Protein 5MZH (pdb70)

Structure (mmCIF, N/CA/C/O backbone):
data_5MZH
#
_entry.id   5MZH
#
_cell.length_a   62.767
_cell.length_b   62.767
_cell.length_c   460.472
_cell.angle_alpha   90.00
_cell.angle_beta   90.00
_cell.angle_gamma   120.00
#
_symmetry.space_group_name_H-M   'P 61'
#
loop_
_entity.id
_entity.type
_entity.pdbx_description
1 polymer 'Dynein assembly factor with WDR repeat domains 1'
2 non-polymer 'SULFATE ION'
3 water water
#
loop_
_atom_site.group_PDB
_atom_site.id
_atom_site.type_symbol
_atom_site.label_atom_id
_atom_site.label_alt_id
_atom_site.label_comp_id
_atom_site.label_asym_id
_atom_site.label_entity_id
_atom_site.label_seq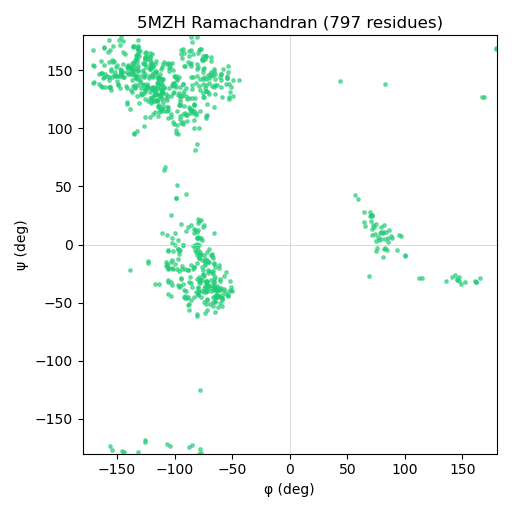_id
_atom_site.pdbx_PDB_ins_code
_atom_site.Cartn_x
_atom_site.Cartn_y
_atom_site.Cartn_z
_atom_site.occupancy
_atom_site.B_iso_or_equiv
_atom_site.auth_seq_id
_atom_site.auth_comp_id
_atom_site.auth_asym_id
_atom_site.auth_atom_id
_atom_site.pdbx_PDB_model_num
ATOM 1 N N . LYS A 1 4 ? -29.474 42.090 18.385 1.00 52.75 4 LYS A N 1
ATOM 2 C CA . LYS A 1 4 ? -30.653 42.338 17.551 1.00 62.99 4 LYS A CA 1
ATOM 3 C C . LYS A 1 4 ? -31.337 41.041 17.132 1.00 56.21 4 LYS A C 1
ATOM 4 O O . LYS A 1 4 ? -30.775 40.267 16.374 1.00 56.86 4 LYS A O 1
ATOM 6 N N . LEU A 1 5 ? -32.564 40.835 17.610 1.00 45.79 5 LEU A N 1
ATOM 7 C CA . LEU A 1 5 ? -33.293 39.602 17.342 1.00 40.59 5 LEU A CA 1
ATOM 8 C C . LEU A 1 5 ? -33.736 39.517 15.888 1.00 44.27 5 LEU A C 1
ATOM 9 O O . LEU A 1 5 ? -34.366 40.442 15.366 1.00 52.57 5 LEU A O 1
ATOM 14 N N . ARG A 1 6 ? -33.476 38.369 15.257 1.00 42.42 6 ARG A N 1
ATOM 15 C CA . ARG A 1 6 ? -33.815 38.152 13.855 1.00 51.70 6 ARG A CA 1
ATOM 16 C C . ARG A 1 6 ? -34.895 37.096 13.618 1.00 49.18 6 ARG A C 1
ATOM 17 O O . ARG A 1 6 ? -35.693 37.252 12.689 1.00 54.61 6 ARG A O 1
ATOM 19 N N . LYS A 1 7 ? -34.960 36.036 14.423 1.00 43.22 7 LYS A N 1
ATOM 20 C CA . LYS A 1 7 ? -35.920 34.971 14.171 1.00 43.07 7 LYS A CA 1
ATOM 21 C C . LYS A 1 7 ? -36.318 34.308 15.480 1.00 37.99 7 LYS A C 1
ATOM 22 O O . LYS A 1 7 ? -35.554 34.291 16.447 1.00 38.91 7 LYS A O 1
ATOM 28 N N . PHE A 1 8 ? -37.529 33.763 15.492 1.00 37.07 8 PHE A N 1
ATOM 29 C CA . PHE A 1 8 ? -38.010 32.850 16.522 1.00 34.43 8 PHE A CA 1
ATOM 30 C C . PHE A 1 8 ? -38.117 31.462 15.904 1.00 38.69 8 PHE A C 1
ATOM 31 O O . PHE A 1 8 ? -38.609 31.319 14.780 1.00 34.41 8 PHE A O 1
ATOM 39 N N . LEU A 1 9 ? -37.637 30.445 16.605 1.00 38.19 9 LEU A N 1
ATOM 40 C CA . LEU A 1 9 ? -37.871 29.081 16.160 1.00 36.29 9 LEU A CA 1
ATOM 41 C C . LEU A 1 9 ? -38.462 28.285 17.306 1.00 39.17 9 LEU A C 1
ATOM 42 O O . LEU A 1 9 ? -38.024 28.407 18.454 1.00 34.12 9 LEU A O 1
ATOM 47 N N . LEU A 1 10 ? -39.459 27.472 16.973 1.00 37.39 10 LEU A N 1
ATOM 48 C CA . LEU A 1 10 ? -40.166 26.659 17.949 1.00 34.11 10 LEU A CA 1
ATOM 49 C C . LEU A 1 10 ? -39.407 25.361 18.187 1.00 36.65 10 LEU A C 1
ATOM 50 O O . LEU A 1 10 ? -38.891 24.751 17.246 1.00 40.42 10 LEU A O 1
ATOM 55 N N . ARG A 1 11 ? -39.298 24.960 19.454 1.00 39.86 11 ARG A N 1
ATOM 56 C CA . ARG A 1 11 ? -38.733 23.666 19.827 1.00 31.19 11 ARG A CA 1
ATOM 57 C C . ARG A 1 11 ? -39.794 22.883 20.575 1.00 21.67 11 ARG A C 1
ATOM 58 O O . ARG A 1 11 ? -40.343 23.377 21.559 1.00 25.62 11 ARG A O 1
ATOM 66 N N . TYR A 1 12 ? -40.068 21.664 20.128 1.00 26.85 12 TYR A N 1
ATOM 67 C CA . TYR A 1 12 ? -41.194 20.932 20.693 1.00 27.13 12 TYR A CA 1
ATOM 68 C C . TYR A 1 12 ? -40.804 20.011 21.832 1.00 28.38 12 TYR A C 1
ATOM 69 O O . TYR A 1 12 ? -41.632 19.751 22.716 1.00 28.37 12 TYR A O 1
ATOM 78 N N . TYR A 1 13 ? -39.577 19.505 21.832 1.00 30.40 13 TYR A N 1
ATOM 79 C CA . TYR A 1 13 ? -39.201 18.426 22.738 1.00 27.99 13 TYR A CA 1
ATOM 80 C C . TYR A 1 13 ? -37.846 18.670 23.389 1.00 26.16 13 TYR A C 1
ATOM 81 O O . TYR A 1 13 ? -36.821 18.370 22.795 1.00 30.01 13 TYR A O 1
ATOM 90 N N . PRO A 1 14 ? -37.826 19.237 24.605 1.00 29.92 14 PRO A N 1
ATOM 91 C CA . PRO A 1 14 ? -38.948 19.735 25.407 1.00 29.19 14 PRO A CA 1
ATOM 92 C C . PRO A 1 14 ? -39.394 21.109 24.902 1.00 29.31 14 PRO A C 1
ATOM 93 O O . PRO A 1 14 ? -38.628 21.728 24.146 1.00 29.00 14 PRO A O 1
ATOM 97 N N . PRO A 1 15 ? -40.563 21.596 25.336 1.00 28.77 15 PRO A N 1
ATOM 98 C CA . PRO A 1 15 ? -41.038 22.893 24.841 1.00 26.32 15 PRO A CA 1
ATOM 99 C C . PRO A 1 15 ? -40.003 23.985 25.064 1.00 22.58 15 PRO A C 1
ATOM 100 O O . PRO A 1 15 ? -39.258 23.983 26.047 1.00 23.92 15 PRO A O 1
ATOM 104 N N . GLY A 1 16 ? -39.949 24.909 24.120 1.00 28.41 16 GLY A N 1
ATOM 105 C CA . GLY A 1 16 ? -39.008 26.011 24.201 1.00 25.92 16 GLY A CA 1
ATOM 106 C C . GLY A 1 16 ? -39.166 26.889 22.982 1.00 27.73 16 GLY A C 1
ATOM 107 O O . GLY A 1 16 ? -39.856 26.535 22.021 1.00 25.50 16 GLY A O 1
ATOM 108 N N . ILE A 1 17 ? -38.535 28.061 23.046 1.00 31.98 17 ILE A N 1
ATOM 109 C CA . ILE A 1 17 ? -38.482 28.994 21.925 1.00 33.69 17 ILE A CA 1
ATOM 110 C C . ILE A 1 17 ? -37.044 29.465 21.758 1.00 36.34 17 ILE A C 1
ATOM 111 O O . ILE A 1 17 ? -36.420 29.924 22.722 1.00 34.61 17 ILE A O 1
ATOM 116 N N . ILE A 1 18 ? -36.525 29.346 20.542 1.00 34.89 18 ILE A N 1
ATOM 117 C CA . ILE A 1 18 ? -35.136 29.652 20.237 1.00 34.89 18 ILE A CA 1
ATOM 118 C C . ILE A 1 18 ? -35.043 31.048 19.638 1.00 33.35 18 ILE A C 1
ATOM 119 O O . ILE A 1 18 ? -35.842 31.425 18.774 1.00 28.47 18 ILE A O 1
ATOM 124 N N . LEU A 1 19 ? -34.060 31.815 20.097 1.00 40.50 19 LEU A N 1
ATOM 125 C CA . LEU A 1 19 ? -33.887 33.212 19.724 1.00 43.10 19 LEU A CA 1
ATOM 126 C C . LEU A 1 19 ? -32.717 33.317 18.760 1.00 41.86 19 LEU A C 1
ATOM 127 O O . LEU A 1 19 ? -31.563 33.205 19.177 1.00 46.65 19 LEU A O 1
ATOM 132 N N . GLN A 1 20 ? -33.006 33.599 17.499 1.00 43.68 20 GLN A N 1
ATOM 133 C CA . GLN A 1 20 ? -31.990 33.873 16.494 1.00 46.43 20 GLN A CA 1
ATOM 134 C C . GLN A 1 20 ? -31.799 35.378 16.388 1.00 47.26 20 GLN A C 1
ATOM 135 O O . GLN A 1 20 ? -32.779 36.125 16.384 1.00 52.49 20 GLN A O 1
ATOM 141 N N . TYR A 1 21 ? -30.540 35.819 16.342 1.00 60.04 21 TYR A N 1
ATOM 142 C CA . TYR A 1 21 ? -30.146 37.224 16.494 1.00 66.63 21 TYR A CA 1
ATOM 143 C C . TYR A 1 21 ? -29.174 37.632 15.374 1.00 74.49 21 TYR A C 1
ATOM 144 O O . TYR A 1 21 ? -28.868 36.857 14.463 1.00 75.78 21 TYR A O 1
ATOM 153 N N . GLU A 1 22 ? -28.727 38.889 15.432 1.00 81.08 22 GLU A N 1
ATOM 154 C CA . GLU A 1 22 ? -27.513 39.343 14.759 1.00 76.28 22 GLU A CA 1
ATOM 155 C C . GLU A 1 22 ? -26.654 40.079 15.786 1.00 75.46 22 GLU A C 1
ATOM 156 O O . GLU A 1 22 ? -27.156 40.949 16.506 1.00 81.17 22 GLU A O 1
ATOM 158 N N . ARG A 1 23 ? -25.380 39.698 15.890 1.00 77.40 23 ARG A N 1
ATOM 159 C CA . ARG A 1 23 ? -24.417 40.429 16.735 1.00 75.78 23 ARG A CA 1
ATOM 160 C C . ARG A 1 23 ? -23.050 40.568 16.061 1.00 65.96 23 ARG A C 1
ATOM 161 O O . ARG A 1 23 ? -22.934 40.499 14.834 1.00 66.52 23 ARG A O 1
ATOM 163 N N . VAL A 1 26 ? -22.905 36.610 12.445 1.00 76.09 26 VAL A N 1
ATOM 164 C CA . VAL A 1 26 ? -22.690 35.591 13.464 1.00 73.20 26 VAL A CA 1
ATOM 165 C C . VAL A 1 26 ? -24.029 35.183 14.097 1.00 80.04 26 VAL A C 1
ATOM 166 O O . VAL A 1 26 ? -24.901 36.025 14.329 1.00 65.76 26 VAL A O 1
ATOM 170 N N . MET A 1 27 ? -24.223 33.879 14.323 1.00 89.87 27 MET A N 1
ATOM 171 C CA . MET A 1 27 ? -25.479 33.347 14.866 1.00 78.86 27 MET A CA 1
ATOM 172 C C . MET A 1 27 ? -25.238 32.356 16.013 1.00 83.24 27 MET A C 1
ATOM 173 O O . MET A 1 27 ? -24.999 31.172 15.750 1.00 97.34 27 MET A O 1
ATOM 178 N N . LYS A 1 28 ? -25.336 32.801 17.275 1.00 77.29 28 LYS A N 1
ATOM 179 C CA . LYS A 1 28 ? -25.714 31.883 18.354 1.00 80.38 28 LYS A CA 1
ATOM 180 C C . LYS A 1 28 ? -27.227 31.680 18.318 1.00 71.86 28 LYS A C 1
ATOM 181 O O . LYS A 1 28 ? -27.955 32.302 17.533 1.00 60.07 28 LYS A O 1
ATOM 187 N N . GLN A 1 29 ? -27.710 30.863 19.253 1.00 61.01 29 GLN A N 1
ATOM 188 C CA . GLN A 1 29 ? -29.132 30.737 19.531 1.00 49.08 29 GLN A CA 1
ATOM 189 C C . GLN A 1 29 ? -29.297 30.709 21.039 1.00 44.08 29 GLN A C 1
ATOM 190 O O . GLN A 1 29 ? -28.588 29.966 21.717 1.00 50.78 29 GLN A O 1
ATOM 196 N N . LYS A 1 30 ? -30.207 31.522 21.569 1.00 44.36 30 LYS A N 1
ATOM 197 C CA . LYS A 1 30 ? -30.428 31.578 23.010 1.00 38.22 30 LYS A CA 1
ATOM 198 C C . LYS A 1 30 ? -31.786 30.971 23.327 1.00 39.21 30 LYS A C 1
ATOM 199 O O . LYS A 1 30 ? -32.791 31.422 22.764 1.00 37.67 30 LYS A O 1
ATOM 205 N N . PRO A 1 31 ? -31.873 29.939 24.171 1.00 40.88 31 PRO A N 1
ATOM 206 C CA . PRO A 1 31 ? -33.149 29.233 24.355 1.00 39.75 31 PRO A CA 1
ATOM 207 C C . PRO A 1 31 ? -34.016 29.742 25.501 1.00 40.24 31 PRO A C 1
ATOM 208 O O . PRO A 1 31 ? -33.549 30.053 26.599 1.00 39.93 31 PRO A O 1
ATOM 212 N N . ILE A 1 32 ? -35.314 29.826 25.222 1.00 36.25 32 ILE A N 1
ATOM 213 C CA . ILE A 1 32 ? -36.335 30.067 26.234 1.00 37.43 32 ILE A CA 1
ATOM 214 C C . ILE A 1 32 ? -36.963 28.707 26.535 1.00 33.50 32 ILE A C 1
ATOM 215 O O . ILE A 1 32 ? -37.766 28.202 25.747 1.00 33.68 32 ILE A O 1
ATOM 220 N N . ASP A 1 33 ? -36.604 28.109 27.670 1.00 29.83 33 ASP A N 1
ATOM 221 C CA . ASP A 1 33 ? -37.026 26.755 28.020 1.00 31.77 33 ASP A CA 1
ATOM 222 C C . ASP A 1 33 ? -38.373 26.821 28.729 1.00 38.35 33 ASP A C 1
ATOM 223 O O . ASP A 1 33 ? -38.482 27.425 29.803 1.00 42.33 33 ASP A O 1
ATOM 228 N N . LEU A 1 34 ? -39.392 26.197 28.143 1.00 34.39 34 LEU A N 1
ATOM 229 C CA . LEU A 1 34 ? -40.730 26.150 28.733 1.00 26.92 34 LEU A CA 1
ATOM 230 C C . LEU A 1 34 ? -40.999 24.735 29.231 1.00 25.03 34 LEU A C 1
ATOM 231 O O . LEU A 1 34 ? -41.879 24.042 28.731 1.00 34.61 34 LEU A O 1
ATOM 236 N N . LEU A 1 35 ? -40.240 24.320 30.255 1.00 29.18 35 LEU A N 1
ATOM 237 C CA . LEU A 1 35 ? -40.245 22.921 30.692 1.00 35.45 35 LEU A CA 1
ATOM 238 C C . LEU A 1 35 ? -41.525 22.547 31.433 1.00 37.52 35 LEU A C 1
ATOM 239 O O . LEU A 1 35 ? -41.974 21.393 31.360 1.00 36.20 35 LEU A O 1
ATOM 244 N N . ASP A 1 36 ? -42.074 23.473 32.212 1.00 34.41 36 ASP A N 1
ATOM 245 C CA . ASP A 1 36 ? -43.337 23.287 32.936 1.00 40.55 36 ASP A CA 1
ATOM 246 C C . ASP A 1 36 ? -44.532 23.902 32.208 1.00 37.29 36 ASP A C 1
ATOM 247 O O . ASP A 1 36 ? -45.309 24.667 32.779 1.00 44.54 36 ASP A O 1
ATOM 252 N N . LEU A 1 37 ? -44.702 23.590 30.938 1.00 33.91 37 LEU A N 1
ATOM 253 C CA . LEU A 1 37 ? -45.814 24.107 30.155 1.00 35.53 37 LEU A CA 1
ATOM 254 C C . LEU A 1 37 ? -46.892 23.030 30.126 1.00 35.61 37 LEU A C 1
ATOM 255 O O . LEU A 1 37 ? -46.661 21.933 29.614 1.00 43.50 37 LEU A O 1
ATOM 260 N N . THR A 1 38 ? -48.035 23.324 30.728 1.00 35.14 38 THR A N 1
ATOM 261 C CA . THR A 1 38 ? -49.241 22.515 30.662 1.00 40.21 38 THR A CA 1
ATOM 262 C C . THR A 1 38 ? -50.265 23.210 29.768 1.00 40.28 38 THR A C 1
ATOM 263 O O . THR A 1 38 ? -50.209 24.431 29.591 1.00 46.67 38 THR A O 1
ATOM 267 N N . PRO A 1 39 ? -51.211 22.469 29.173 1.00 39.80 39 PRO A N 1
ATOM 268 C CA . PRO A 1 39 ? -52.222 23.129 28.324 1.00 33.77 39 PRO A CA 1
ATOM 269 C C . PRO A 1 39 ? -53.028 24.216 29.023 1.00 38.63 39 PRO A C 1
ATOM 270 O O . PRO A 1 39 ? -53.484 25.155 28.356 1.00 40.73 39 PRO A O 1
ATOM 274 N N . ASP A 1 40 ? -53.202 24.150 30.342 1.00 38.12 40 ASP A N 1
ATOM 275 C CA . ASP A 1 40 ? -53.981 25.159 31.048 1.00 39.87 40 ASP A CA 1
ATOM 276 C C . ASP A 1 40 ? -53.156 26.384 31.445 1.00 37.88 40 ASP A C 1
ATOM 277 O O . ASP A 1 40 ? -53.599 27.175 32.284 1.00 39.61 40 ASP A O 1
ATOM 282 N N . VAL A 1 41 ? -51.985 26.572 30.841 1.00 39.86 41 VAL A N 1
ATOM 283 C CA . VAL A 1 41 ? -51.147 27.713 31.186 1.00 37.62 41 VAL A CA 1
ATOM 284 C C . VAL A 1 41 ? -51.898 29.004 30.909 1.00 41.78 41 VAL A C 1
ATOM 285 O O . VAL A 1 41 ? -52.541 29.159 29.861 1.00 44.78 41 VAL A O 1
ATOM 289 N N . ASP A 1 42 ? -51.819 29.939 31.860 1.00 43.94 42 ASP A N 1
ATOM 290 C CA . ASP A 1 42 ? -52.275 31.307 31.646 1.00 42.68 42 ASP A CA 1
ATOM 291 C C . ASP A 1 42 ? -51.282 32.013 30.725 1.00 41.57 42 ASP A C 1
ATOM 292 O O . ASP A 1 42 ? -50.149 32.317 31.122 1.00 35.62 42 ASP A O 1
ATOM 297 N N . VAL A 1 43 ? -51.707 32.268 29.485 1.00 32.42 43 VAL A N 1
ATOM 298 C CA . VAL A 1 43 ? -50.738 32.624 28.458 1.00 35.31 43 VAL A CA 1
ATOM 299 C C . VAL A 1 43 ? -50.193 34.030 28.654 1.00 37.11 43 VAL A C 1
ATOM 300 O O . VAL A 1 43 ? -49.024 34.294 28.355 1.00 37.90 43 VAL A O 1
ATOM 304 N N . GLU A 1 44 ? -50.995 34.949 29.186 1.00 38.80 44 GLU A N 1
ATOM 305 C CA . GLU A 1 44 ? -50.549 36.337 29.214 1.00 37.30 44 GLU A CA 1
ATOM 306 C C . GLU A 1 44 ? -49.476 36.552 30.274 1.00 38.27 44 GLU A C 1
ATOM 307 O O . GLU A 1 44 ? -48.527 37.316 30.051 1.00 45.17 44 GLU A O 1
ATOM 313 N N . VAL A 1 45 ? -49.597 35.876 31.422 1.00 39.71 45 VAL A N 1
ATOM 314 C CA . VAL A 1 45 ? -48.553 35.935 32.445 1.00 40.29 45 VAL A CA 1
ATOM 315 C C . VAL A 1 45 ? -47.249 35.360 31.909 1.00 38.47 45 VAL A C 1
ATOM 316 O O . VAL A 1 45 ? -46.167 35.920 32.123 1.00 42.61 45 VAL A O 1
ATOM 320 N N . LEU A 1 46 ? -47.331 34.222 31.220 1.00 41.23 46 LEU A N 1
ATOM 321 C CA . LEU A 1 46 ? -46.139 33.616 30.639 1.00 38.55 46 LEU A CA 1
ATOM 322 C C . LEU A 1 46 ? -45.517 34.522 29.581 1.00 36.33 46 LEU A C 1
ATOM 323 O O . LEU A 1 46 ? -44.295 34.700 29.550 1.00 34.99 46 LEU A O 1
ATOM 328 N N . LEU A 1 47 ? -46.341 35.092 28.694 1.00 39.01 47 LEU A N 1
ATOM 329 C CA . LEU A 1 47 ? -45.828 36.016 27.682 1.00 37.41 47 LEU A CA 1
ATOM 330 C C . LEU A 1 47 ? -45.177 37.229 28.322 1.00 35.63 47 LEU A C 1
ATOM 331 O O . LEU A 1 47 ? -44.171 37.747 27.821 1.00 35.23 47 LEU A O 1
ATOM 336 N N . SER A 1 48 ? -45.781 37.729 29.399 1.00 36.66 48 SER A N 1
ATOM 337 C CA . SER A 1 48 ? -45.285 38.943 30.030 1.00 40.82 48 SER A CA 1
ATOM 338 C C . SER A 1 48 ? -43.922 38.702 30.682 1.00 37.55 48 SER A C 1
ATOM 339 O O . SER A 1 48 ? -43.017 39.545 30.584 1.00 33.59 48 SER A O 1
ATOM 342 N N . GLN A 1 49 ? -43.739 37.535 31.316 1.00 32.86 49 GLN A N 1
ATOM 343 C CA . GLN A 1 49 ? -42.456 37.258 31.951 1.00 36.15 49 GLN A CA 1
ATOM 344 C C . GLN A 1 49 ? -41.386 36.912 30.923 1.00 38.10 49 GLN A C 1
ATOM 345 O O . GLN A 1 49 ? -40.202 37.144 31.173 1.00 42.50 49 GLN A O 1
ATOM 351 N N . ILE A 1 50 ? -41.772 36.398 29.752 1.00 40.41 50 ILE A N 1
ATOM 352 C CA . ILE A 1 50 ? -40.793 36.175 28.685 1.00 38.67 50 ILE A CA 1
ATOM 353 C C . ILE A 1 50 ? -40.241 37.506 28.174 1.00 37.22 50 ILE A C 1
ATOM 354 O O . ILE A 1 50 ? -39.025 37.679 28.042 1.00 43.21 50 ILE A O 1
ATOM 359 N N . ILE A 1 51 ? -41.121 38.457 27.852 1.00 38.19 51 ILE A N 1
ATOM 360 C CA . ILE A 1 51 ? -40.656 39.746 27.344 1.00 37.16 51 ILE A CA 1
ATOM 361 C C . ILE A 1 51 ? -39.876 40.490 28.416 1.00 38.99 51 ILE A C 1
ATOM 362 O O . ILE A 1 51 ? -38.943 41.242 28.107 1.00 40.59 51 ILE A O 1
ATOM 367 N N . ARG A 1 52 ? -40.240 40.299 29.688 1.00 40.91 52 ARG A N 1
ATOM 368 C CA . ARG A 1 52 ? -39.529 40.971 30.772 1.00 43.79 52 ARG A CA 1
ATOM 369 C C . ARG A 1 52 ? -38.142 40.368 30.974 1.00 44.73 52 ARG A C 1
ATOM 370 O O . ARG A 1 52 ? -37.142 41.092 31.048 1.00 42.64 52 ARG A O 1
ATOM 378 N N . GLN A 1 53 ? -38.060 39.036 31.034 1.00 47.31 53 GLN A N 1
ATOM 379 C CA . GLN A 1 53 ? -36.787 38.374 31.303 1.00 48.56 53 GLN A CA 1
ATOM 380 C C . GLN A 1 53 ? -35.785 38.596 30.180 1.00 46.31 53 GLN A C 1
ATOM 381 O O . GLN A 1 53 ? -34.576 38.642 30.427 1.00 50.55 53 GLN A O 1
ATOM 387 N N . GLU A 1 54 ? -36.254 38.761 28.955 1.00 48.29 54 GLU A N 1
ATOM 388 C CA . GLU A 1 54 ? -35.366 38.797 27.799 1.00 50.12 54 GLU A CA 1
ATOM 389 C C . GLU A 1 54 ? -35.221 40.203 27.235 1.00 50.64 54 GLU A C 1
ATOM 390 O O . GLU A 1 54 ? -36.208 40.783 26.746 1.00 49.39 54 GLU A O 1
ATOM 396 N N . PRO A 1 55 ? -34.026 40.794 27.293 1.00 44.94 55 PRO A N 1
ATOM 397 C CA . PRO A 1 55 ? -33.866 42.153 26.776 1.00 43.95 55 PRO A CA 1
ATOM 398 C C . PRO A 1 55 ? -33.879 42.205 25.264 1.00 47.14 55 PRO A C 1
ATOM 399 O O . PRO A 1 55 ? -34.095 43.285 24.705 1.00 52.50 55 PRO A O 1
ATOM 403 N N . LEU A 1 56 ? -33.662 41.077 24.581 1.00 44.28 56 LEU A N 1
ATOM 404 C CA . LEU A 1 56 ? -33.735 41.050 23.125 1.00 38.77 56 LEU A CA 1
ATOM 405 C C . LEU A 1 56 ? -35.157 40.954 22.592 1.00 36.40 56 LEU A C 1
ATOM 406 O O . LEU A 1 56 ? -35.345 41.108 21.384 1.00 35.68 56 LEU A O 1
ATOM 411 N N . ILE A 1 57 ? -36.149 40.727 23.454 1.00 41.01 57 ILE A N 1
ATOM 412 C CA . ILE A 1 57 ? -37.550 40.575 23.065 1.00 39.48 57 ILE A CA 1
ATOM 413 C C . ILE A 1 57 ? -38.311 41.807 23.545 1.00 41.57 57 ILE A C 1
ATOM 414 O O . ILE A 1 57 ? -38.450 42.032 24.754 1.00 41.34 57 ILE A O 1
ATOM 419 N N . SER A 1 58 ? -38.814 42.593 22.593 1.00 36.33 58 SER A N 1
ATOM 420 C CA . SER A 1 58 ? -39.549 43.820 22.855 1.00 41.26 58 SER A CA 1
ATOM 421 C C . SER A 1 58 ? -41.053 43.560 22.887 1.00 41.36 58 SER A C 1
ATOM 422 O O . SER A 1 58 ? -41.539 42.509 22.457 1.00 39.55 58 SER A O 1
ATOM 425 N N . GLU A 1 59 ? -41.801 44.559 23.372 1.00 36.27 59 GLU A N 1
ATOM 426 C CA . GLU A 1 59 ? -43.238 44.372 23.565 1.00 33.65 59 GLU A CA 1
ATOM 427 C C . GLU A 1 59 ? -43.950 44.043 22.269 1.00 34.00 59 GLU A C 1
ATOM 428 O O . GLU A 1 59 ? -44.920 43.275 22.280 1.00 36.75 59 GLU A O 1
ATOM 434 N N . ASN A 1 60 ? -43.462 44.560 21.138 1.00 33.49 60 ASN A N 1
ATOM 435 C CA . ASN A 1 60 ? -44.194 44.391 19.889 1.00 32.62 60 ASN A CA 1
ATOM 436 C C . ASN A 1 60 ? -44.181 42.953 19.370 1.00 33.48 60 ASN A C 1
ATOM 437 O O . ASN A 1 60 ? -44.996 42.615 18.503 1.00 28.95 60 ASN A O 1
ATOM 442 N N . ARG A 1 61 ? -43.302 42.101 19.891 1.00 38.10 61 ARG A N 1
ATOM 443 C CA . ARG A 1 61 ? -43.217 40.695 19.515 1.00 34.77 61 ARG A CA 1
ATOM 444 C C . ARG A 1 61 ? -44.227 39.816 20.236 1.00 28.34 61 ARG A C 1
ATOM 445 O O . ARG A 1 61 ? -44.211 38.600 20.019 1.00 28.58 61 ARG A O 1
ATOM 453 N N . ARG A 1 62 ? -45.050 40.385 21.120 1.00 27.46 62 ARG A N 1
ATOM 454 C CA . ARG A 1 62 ? -46.007 39.580 21.878 1.00 28.30 62 ARG A CA 1
ATOM 455 C C . ARG A 1 62 ? -47.011 38.822 21.016 1.00 31.99 62 ARG A C 1
ATOM 456 O O . ARG A 1 62 ? -47.374 37.695 21.401 1.00 32.81 62 ARG A O 1
ATOM 464 N N . PRO A 1 63 ? -47.529 39.360 19.894 1.00 33.14 63 PRO A N 1
ATOM 465 C CA . PRO A 1 63 ? -48.427 38.539 19.059 1.00 27.15 63 PRO A CA 1
ATOM 466 C C . PRO A 1 63 ? -47.759 37.310 18.470 1.00 26.65 63 PRO A C 1
ATOM 467 O O . PRO A 1 63 ? -48.401 36.262 18.356 1.00 25.69 63 PRO A O 1
ATOM 471 N N . ALA A 1 64 ? -46.494 37.429 18.054 1.00 27.35 64 ALA A N 1
ATOM 472 C CA . ALA A 1 64 ? -45.742 36.279 17.564 1.00 23.84 64 ALA A CA 1
ATOM 473 C C . ALA A 1 64 ? -45.518 35.268 18.675 1.00 27.96 64 ALA A C 1
ATOM 474 O O . ALA A 1 64 ? -45.774 34.072 18.508 1.00 30.48 64 ALA A O 1
ATOM 476 N N . LEU A 1 65 ? -45.038 35.740 19.824 1.00 28.47 65 LEU A N 1
ATOM 477 C CA . LEU A 1 65 ? -44.844 34.869 20.979 1.00 29.53 65 LEU A CA 1
ATOM 478 C C . LEU A 1 65 ? -46.118 34.103 21.312 1.00 29.05 65 LEU A C 1
ATOM 479 O O . LEU A 1 65 ? -46.069 32.929 21.692 1.00 33.14 65 LEU A O 1
ATOM 484 N N . ARG A 1 66 ? -47.267 34.769 21.218 1.00 29.50 66 ARG A N 1
ATOM 485 C CA . ARG A 1 66 ? -48.529 34.121 21.547 1.00 24.01 66 ARG A CA 1
ATOM 486 C C . ARG A 1 66 ? -48.826 32.938 20.628 1.00 30.58 66 ARG A C 1
ATOM 487 O O . ARG A 1 66 ? -49.206 31.865 21.108 1.00 30.94 66 ARG A O 1
ATOM 495 N N . GLN A 1 67 ? -48.630 33.091 19.307 1.00 29.94 67 GLN A N 1
ATOM 496 C CA . GLN A 1 67 ? -48.964 31.987 18.400 1.00 36.48 67 GLN A CA 1
ATOM 497 C C . GLN A 1 67 ? -48.000 30.814 18.540 1.00 31.92 67 GLN A C 1
ATOM 498 O O . GLN A 1 67 ? -48.406 29.655 18.407 1.00 36.57 67 GLN A O 1
ATOM 504 N N . LEU A 1 68 ? -46.726 31.098 18.794 1.00 24.03 68 LEU A N 1
ATOM 505 C CA . LEU A 1 68 ? -45.758 30.048 19.077 1.00 29.80 68 LEU A CA 1
ATOM 506 C C . LEU A 1 68 ? -46.176 29.220 20.292 1.00 31.83 68 LEU A C 1
ATOM 507 O O . LEU A 1 68 ? -46.142 27.983 20.262 1.00 28.86 68 LEU A O 1
ATOM 512 N N . ILE A 1 69 ? -46.563 29.889 21.376 1.00 29.27 69 ILE A N 1
ATOM 513 C CA . ILE A 1 69 ? -46.970 29.165 22.578 1.00 30.16 69 ILE A CA 1
ATOM 514 C C . ILE A 1 69 ? -48.249 28.378 22.320 1.00 31.69 69 ILE A C 1
ATOM 515 O O . ILE A 1 69 ? -48.413 27.255 22.815 1.00 30.37 69 ILE A O 1
ATOM 520 N N . HIS A 1 70 ? -49.159 28.927 21.510 1.00 32.51 70 HIS A N 1
ATOM 521 C CA . HIS A 1 70 ? -50.355 28.171 21.153 1.00 29.55 70 HIS A CA 1
ATOM 522 C C . HIS A 1 70 ? -50.011 26.928 20.331 1.00 30.33 70 HIS A C 1
ATOM 523 O O . HIS A 1 70 ? -50.626 25.874 20.521 1.00 30.25 70 HIS A O 1
ATOM 530 N N . ARG A 1 71 ? -49.005 27.005 19.444 1.00 29.91 71 ARG A N 1
ATOM 531 C CA . ARG A 1 71 ? -48.593 25.787 18.735 1.00 31.79 71 ARG A CA 1
ATOM 532 C C . ARG A 1 71 ? -48.008 24.750 19.691 1.00 29.68 71 ARG A C 1
ATOM 533 O O . ARG A 1 71 ? -48.230 23.549 19.511 1.00 32.76 71 ARG A O 1
ATOM 541 N N . LEU A 1 72 ? -47.260 25.191 20.710 1.00 25.47 72 LEU A N 1
ATOM 542 C CA . LEU A 1 72 ? -46.761 24.271 21.729 1.00 23.57 72 LEU A CA 1
ATOM 543 C C . LEU A 1 72 ? -47.890 23.633 22.519 1.00 28.61 72 LEU A C 1
ATOM 544 O O . LEU A 1 72 ? -47.831 22.439 22.824 1.00 36.78 72 LEU A O 1
ATOM 549 N N . ILE A 1 73 ? -48.890 24.425 22.915 1.00 30.63 73 ILE A N 1
ATOM 550 C CA . ILE A 1 73 ? -50.051 23.895 23.632 1.00 33.83 73 ILE A CA 1
ATOM 551 C C . ILE A 1 73 ? -50.876 22.981 22.735 1.00 35.24 73 ILE A C 1
ATOM 552 O O . ILE A 1 73 ? -51.327 21.912 23.164 1.00 42.74 73 ILE A O 1
ATOM 557 N N . ASP A 1 74 ? -51.125 23.402 21.490 1.00 37.85 74 ASP A N 1
ATOM 558 C CA . ASP A 1 74 ? -51.853 22.567 20.536 1.00 35.79 74 ASP A CA 1
ATOM 559 C C . ASP A 1 74 ? -51.129 21.264 20.235 1.00 33.79 74 ASP A C 1
ATOM 560 O O . ASP A 1 74 ? -51.743 20.336 19.708 1.00 34.23 74 ASP A O 1
ATOM 565 N N . LYS A 1 75 ? -49.839 21.184 20.533 1.00 34.03 75 LYS A N 1
ATOM 566 C CA . LYS A 1 75 ? -49.048 19.997 20.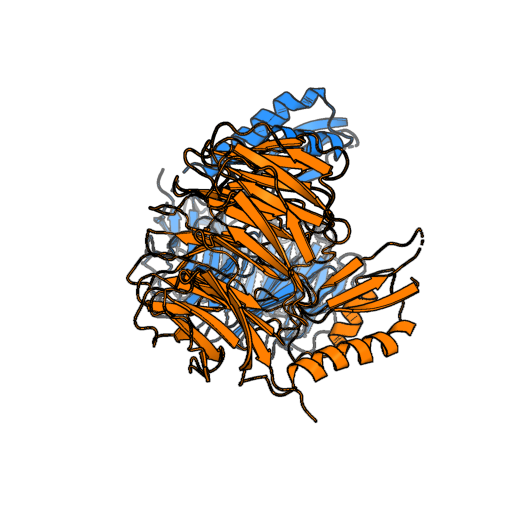260 1.00 34.61 75 LYS A CA 1
ATOM 567 C C . LYS A 1 75 ? -49.137 18.983 21.395 1.00 38.24 75 LYS A C 1
ATOM 568 O O . LYS A 1 75 ? -49.014 17.777 21.153 1.00 41.14 75 LYS A O 1
ATOM 574 N N . MET A 1 76 ? -49.370 19.435 22.626 1.00 30.40 76 MET A N 1
ATOM 575 C CA . MET A 1 76 ? -49.579 18.509 23.729 1.00 35.88 76 MET A CA 1
ATOM 576 C C . MET A 1 76 ? -50.970 17.888 23.730 1.00 39.82 76 MET A C 1
ATOM 577 O O . MET A 1 76 ? -51.197 16.931 24.482 1.00 39.83 76 MET A O 1
ATOM 582 N N . LEU A 1 77 ? -51.879 18.374 22.880 1.00 39.16 77 LEU A N 1
ATOM 583 C CA . LEU A 1 77 ? -53.275 17.949 22.846 1.00 41.59 77 LEU A CA 1
ATOM 584 C C . LEU A 1 77 ? -53.587 16.928 21.749 1.00 42.18 77 LEU A C 1
ATOM 585 O O . LEU A 1 77 ? -54.766 16.660 21.490 1.00 48.63 77 LEU A O 1
ATOM 590 N N . GLU A 1 78 ? -52.573 16.384 21.078 1.00 36.27 78 GLU A N 1
ATOM 591 C CA . GLU A 1 78 ? -52.769 15.375 20.024 1.00 36.40 78 GLU A CA 1
ATOM 592 C C . GLU A 1 78 ? -53.049 13.955 20.536 1.00 41.98 78 GLU A C 1
ATOM 593 O O . GLU A 1 78 ? -53.419 13.055 19.762 1.00 42.60 78 GLU A O 1
ATOM 595 N N . PHE A 1 84 ? -43.990 0.615 15.927 1.00 41.01 84 PHE A N 1
ATOM 596 C CA . PHE A 1 84 ? -45.370 0.453 16.353 1.00 42.16 84 PHE A CA 1
ATOM 597 C C . PHE A 1 84 ? -45.985 -0.510 15.328 1.00 34.07 84 PHE A C 1
ATOM 598 O O . PHE A 1 84 ? -46.871 -1.294 15.630 1.00 40.00 84 PHE A O 1
ATOM 606 N N . THR A 1 85 ? -45.467 -0.426 14.108 1.00 31.93 85 THR A N 1
ATOM 607 C CA . THR A 1 85 ? -45.570 -1.466 13.098 1.00 32.24 85 THR A CA 1
ATOM 608 C C . THR A 1 85 ? -44.163 -1.642 12.563 1.00 30.13 85 THR A C 1
ATOM 609 O O . THR A 1 85 ? -43.375 -0.694 12.550 1.00 35.87 85 THR A O 1
ATOM 613 N N . LEU A 1 86 ? -43.836 -2.853 12.142 1.00 30.85 86 LEU A N 1
ATOM 614 C CA . LEU A 1 86 ? -42.459 -3.143 11.772 1.00 32.93 86 LEU A CA 1
ATOM 615 C C . LEU A 1 86 ? -42.097 -2.460 10.459 1.00 30.52 86 LEU A C 1
ATOM 616 O O . LEU A 1 86 ? -42.731 -2.698 9.428 1.00 36.89 86 LEU A O 1
ATOM 621 N N . PHE A 1 87 ? -41.081 -1.602 10.493 1.00 34.08 87 PHE A N 1
ATOM 622 C CA . PHE A 1 87 ? -40.640 -0.935 9.274 1.00 27.78 87 PHE A CA 1
ATOM 623 C C . PHE A 1 87 ? -39.554 -1.722 8.564 1.00 28.19 87 PHE A C 1
ATOM 624 O O . PHE A 1 87 ? -39.632 -1.929 7.350 1.00 35.27 87 PHE A O 1
ATOM 632 N N . LYS A 1 88 ? -38.558 -2.203 9.303 1.00 27.70 88 LYS A N 1
ATOM 633 C CA . LYS A 1 88 ? -37.475 -2.920 8.653 1.00 28.43 88 LYS A CA 1
ATOM 634 C C . LYS A 1 88 ? -36.733 -3.764 9.676 1.00 32.43 88 LYS A C 1
ATOM 635 O O . LYS A 1 88 ? -36.654 -3.411 10.853 1.00 36.62 88 LYS A O 1
ATOM 641 N N . VAL A 1 89 ? -36.238 -4.912 9.219 1.00 38.53 89 VAL A N 1
ATOM 642 C CA . VAL A 1 89 ? -35.367 -5.780 9.998 1.00 31.52 89 VAL A CA 1
ATOM 643 C C . VAL A 1 89 ? -34.044 -5.853 9.266 1.00 33.92 89 VAL A C 1
ATOM 644 O O . VAL A 1 89 ? -34.017 -5.992 8.040 1.00 41.79 89 VAL A O 1
ATOM 648 N N . LEU A 1 90 ? -32.947 -5.738 10.002 1.00 36.09 90 LEU A N 1
ATOM 649 C CA . LEU A 1 90 ? -31.639 -5.637 9.368 1.00 37.47 90 LEU A CA 1
ATOM 650 C C . LEU A 1 90 ? -30.630 -6.430 10.187 1.00 37.69 90 LEU A C 1
ATOM 651 O O . LEU A 1 90 ? -30.468 -6.174 11.383 1.00 38.10 90 LEU A O 1
ATOM 656 N N . ARG A 1 91 ? -29.968 -7.399 9.551 1.00 34.60 91 ARG A N 1
ATOM 657 C CA . ARG A 1 91 ? -28.881 -8.135 10.195 1.00 35.70 91 ARG A CA 1
ATOM 658 C C . ARG A 1 91 ? -27.614 -7.315 10.026 1.00 36.85 91 ARG A C 1
ATOM 659 O O . ARG A 1 91 ? -27.119 -7.145 8.908 1.00 43.64 91 ARG A O 1
ATOM 667 N N . ALA A 1 92 ? -27.091 -6.800 11.131 1.00 34.82 92 ALA A N 1
ATOM 668 C CA . ALA A 1 92 ? -26.039 -5.794 11.040 1.00 33.83 92 ALA A CA 1
ATOM 669 C C . ALA A 1 92 ? -24.670 -6.427 10.844 1.00 28.83 92 ALA A C 1
ATOM 670 O O . ALA A 1 92 ? -23.888 -5.985 9.998 1.00 30.45 92 ALA A O 1
ATOM 672 N N . HIS A 1 93 ? -24.375 -7.469 11.620 1.00 32.45 93 HIS A N 1
ATOM 673 C CA . HIS A 1 93 ? -23.069 -8.101 11.676 1.00 26.33 93 HIS A CA 1
ATOM 674 C C . HIS A 1 93 ? -23.270 -9.599 11.846 1.00 27.48 93 HIS A C 1
ATOM 675 O O . HIS A 1 93 ? -24.347 -10.059 12.215 1.00 37.48 93 HIS A O 1
ATOM 682 N N . ILE A 1 94 ? -22.222 -10.368 11.581 1.00 29.73 94 ILE A N 1
ATOM 683 C CA . ILE A 1 94 ? -22.248 -11.788 11.907 1.00 27.97 94 ILE A CA 1
ATOM 684 C C . ILE A 1 94 ? -21.740 -12.042 13.320 1.00 33.65 94 ILE A C 1
ATOM 685 O O . ILE A 1 94 ? -22.339 -12.812 14.076 1.00 29.91 94 ILE A O 1
ATOM 690 N N . LEU A 1 95 ? -20.619 -11.413 13.683 1.00 30.37 95 LEU A N 1
ATOM 691 C CA . LEU A 1 95 ? -20.090 -11.414 15.036 1.00 25.99 95 LEU A CA 1
ATOM 692 C C . LEU A 1 95 ? -20.896 -10.472 15.925 1.00 31.88 95 LEU A C 1
ATOM 693 O O . LEU A 1 95 ? -21.583 -9.582 15.421 1.00 29.64 95 LEU A O 1
ATOM 698 N N . PRO A 1 96 ? -20.820 -10.650 17.254 1.00 35.37 96 PRO A N 1
ATOM 699 C CA . PRO A 1 96 ? -21.771 -9.995 18.167 1.00 28.75 96 PRO A CA 1
ATOM 700 C C . PRO A 1 96 ? -21.951 -8.510 17.924 1.00 31.75 96 PRO A C 1
ATOM 701 O O . PRO A 1 96 ? -20.983 -7.745 17.861 1.00 32.39 96 PRO A O 1
ATOM 705 N N . LEU A 1 97 ? -23.218 -8.110 17.792 1.00 33.72 97 LEU A N 1
ATOM 706 C CA . LEU A 1 97 ? -23.587 -6.703 17.783 1.00 34.71 97 LEU A CA 1
ATOM 707 C C . LEU A 1 97 ? -23.511 -6.173 19.212 1.00 36.03 97 LEU A C 1
ATOM 708 O O . LEU A 1 97 ? -24.025 -6.801 20.145 1.00 34.69 97 LEU A O 1
ATOM 713 N N . THR A 1 98 ? -22.833 -5.032 19.380 1.00 38.11 98 THR A N 1
ATOM 714 C CA . THR A 1 98 ? -22.593 -4.405 20.676 1.00 34.95 98 THR A CA 1
ATOM 715 C C . THR A 1 98 ? -23.429 -3.159 20.935 1.00 36.41 98 THR A C 1
ATOM 716 O O . THR A 1 98 ? -23.712 -2.851 22.093 1.00 41.18 98 THR A O 1
ATOM 720 N N . ASN A 1 99 ? -23.779 -2.399 19.908 1.00 36.30 99 ASN A N 1
ATOM 721 C CA . ASN A 1 99 ? -24.406 -1.111 20.142 1.00 35.48 99 ASN A CA 1
ATOM 722 C C . ASN A 1 99 ? -25.036 -0.657 18.843 1.00 30.26 99 ASN A C 1
ATOM 723 O O . ASN A 1 99 ? -24.671 -1.127 17.767 1.00 36.47 99 ASN A O 1
ATOM 728 N N . CYS A 1 100 ? -26.015 0.232 18.959 1.00 35.35 100 CYS A N 1
ATOM 729 C CA . CYS A 1 100 ? -26.653 0.837 17.797 1.00 28.91 100 CYS A CA 1
ATOM 730 C C . CYS A 1 100 ? -27.248 2.176 18.206 1.00 26.89 100 CYS A C 1
ATOM 731 O O . CYS A 1 100 ? -27.625 2.371 19.364 1.00 34.21 100 CYS A O 1
ATOM 734 N N . ALA A 1 101 ? -27.285 3.111 17.266 1.00 23.54 101 ALA A N 1
ATOM 735 C CA . ALA A 1 101 ? -27.692 4.465 17.609 1.00 24.61 101 ALA A CA 1
ATOM 736 C C . ALA A 1 101 ? -28.216 5.188 16.372 1.00 24.02 101 ALA A C 1
ATOM 737 O O . ALA A 1 101 ? -27.609 5.095 15.309 1.00 26.17 101 ALA A O 1
ATOM 739 N N . PHE A 1 102 ? -29.349 5.894 16.518 1.00 26.91 102 PHE A N 1
ATOM 740 C CA . PHE A 1 102 ? -29.912 6.792 15.506 1.00 24.88 102 PHE A CA 1
ATOM 741 C C . PHE A 1 102 ? -29.150 8.106 15.403 1.00 22.27 102 PHE A C 1
ATOM 742 O O . PHE A 1 102 ? -28.534 8.581 16.357 1.00 22.05 102 PHE A O 1
ATOM 750 N N . ASN A 1 103 ? -29.315 8.757 14.264 1.00 18.43 103 ASN A N 1
ATOM 751 C CA . ASN A 1 103 ? -29.002 10.168 14.183 1.00 23.04 103 ASN A CA 1
ATOM 752 C C . ASN A 1 103 ? -30.220 10.964 14.665 1.00 29.98 103 ASN A C 1
ATOM 753 O O . ASN A 1 103 ? -31.177 10.408 15.218 1.00 28.42 103 ASN A O 1
ATOM 758 N N . LYS A 1 104 ? -30.188 12.288 14.514 1.00 27.55 104 LYS A N 1
ATOM 759 C CA . LYS A 1 104 ? -31.320 13.078 14.985 1.00 30.02 104 LYS A CA 1
ATOM 760 C C . LYS A 1 104 ? -32.614 12.652 14.296 1.00 31.06 104 LYS A C 1
ATOM 761 O O . LYS A 1 104 ? -33.604 12.316 14.960 1.00 30.67 104 LYS A O 1
ATOM 767 N N . SER A 1 105 ? -32.604 12.626 12.954 1.00 31.48 105 SER A N 1
ATOM 768 C CA . SER A 1 105 ? -33.798 12.315 12.164 1.00 27.63 105 SER A CA 1
ATOM 769 C C . SER A 1 105 ? -34.185 10.843 12.245 1.00 28.08 105 SER A C 1
ATOM 770 O O . SER A 1 105 ? -35.377 10.509 12.211 1.00 27.39 105 SER A O 1
ATOM 773 N N . GLY A 1 106 ? -33.209 9.944 12.315 1.00 24.65 106 GLY A N 1
ATOM 774 C CA . GLY A 1 106 ? -33.494 8.539 12.208 1.00 17.22 106 GLY A CA 1
ATOM 775 C C . GLY A 1 106 ? -33.231 7.946 10.844 1.00 24.53 106 GLY A C 1
ATOM 776 O O . GLY A 1 106 ? -33.304 6.726 10.705 1.00 30.72 106 GLY A O 1
ATOM 777 N N . ASP A 1 107 ? -32.947 8.762 9.832 1.00 20.32 107 ASP A N 1
ATOM 778 C CA . ASP A 1 107 ? -32.690 8.245 8.493 1.00 29.85 107 ASP A CA 1
ATOM 779 C C . ASP A 1 107 ? -31.280 7.648 8.355 1.00 33.08 107 ASP A C 1
ATOM 780 O O . ASP A 1 107 ? -30.880 7.240 7.252 1.00 31.41 107 ASP A O 1
ATOM 785 N N . ARG A 1 108 ? -30.533 7.574 9.456 1.00 26.88 108 ARG A N 1
ATOM 786 C CA . ARG A 1 108 ? -29.291 6.824 9.504 1.00 24.58 108 ARG A CA 1
ATOM 787 C C . ARG A 1 108 ? -29.147 6.213 10.886 1.00 27.15 108 ARG A C 1
ATOM 788 O O . ARG A 1 108 ? -29.667 6.741 11.871 1.00 24.79 108 ARG A O 1
ATOM 796 N N . PHE A 1 109 ? -28.512 5.045 10.943 1.00 25.25 109 PHE A N 1
ATOM 797 C CA . PHE A 1 109 ? -28.117 4.504 12.229 1.00 24.92 109 PHE A CA 1
ATOM 798 C C . PHE A 1 109 ? -26.790 3.780 12.088 1.00 26.03 109 PHE A C 1
ATOM 799 O O . PHE A 1 109 ? -26.382 3.379 10.997 1.00 25.49 109 PHE A O 1
ATOM 807 N N . ILE A 1 110 ? -26.080 3.700 13.204 1.00 24.61 110 ILE A N 1
ATOM 808 C CA . ILE A 1 110 ? -24.765 3.089 13.256 1.00 19.63 110 ILE A CA 1
ATOM 809 C C . ILE A 1 110 ? -24.828 1.863 14.151 1.00 22.96 110 ILE A C 1
ATOM 810 O O . ILE A 1 110 ? -25.627 1.792 15.086 1.00 22.89 110 ILE A O 1
ATOM 815 N N . THR A 1 111 ? -23.987 0.878 13.841 1.00 30.52 111 THR A N 1
ATOM 816 C CA . THR A 1 111 ? -23.845 -0.340 14.627 1.00 27.75 111 THR A CA 1
ATOM 817 C C . THR A 1 111 ? -22.362 -0.606 14.824 1.00 24.78 111 THR A C 1
ATOM 818 O O . THR A 1 111 ? -21.555 -0.290 13.955 1.00 31.30 111 THR A O 1
ATOM 822 N N . GLY A 1 112 ? -22.006 -1.150 15.988 1.00 28.25 112 GLY A N 1
ATOM 823 C CA . GLY A 1 112 ? -20.660 -1.633 16.277 1.00 25.54 112 GLY A CA 1
ATOM 824 C C . GLY A 1 112 ? -20.646 -3.107 16.652 1.00 32.02 112 GLY A C 1
ATOM 825 O O . GLY A 1 112 ? -21.688 -3.650 17.042 1.00 28.40 112 GLY A O 1
ATOM 826 N N . SER A 1 113 ? -19.494 -3.779 16.573 1.00 30.75 113 SER A N 1
ATOM 827 C CA . SER A 1 113 ? -19.509 -5.226 16.708 1.00 28.44 113 SER A CA 1
ATOM 828 C C . SER A 1 113 ? -18.187 -5.756 17.234 1.00 29.53 113 SER A C 1
ATOM 829 O O . SER A 1 113 ? -17.201 -5.030 17.366 1.00 30.51 113 SER A O 1
ATOM 832 N N . TYR A 1 114 ? -18.199 -7.051 17.556 1.00 26.99 114 TYR A N 1
ATOM 833 C CA . TYR A 1 114 ? -16.992 -7.819 17.836 1.00 29.32 114 TYR A CA 1
ATOM 834 C C . TYR A 1 114 ? -16.152 -8.050 16.601 1.00 29.23 114 TYR A C 1
ATOM 835 O O . TYR A 1 114 ? -15.096 -8.662 16.736 1.00 36.45 114 TYR A O 1
ATOM 844 N N . ASP A 1 115 ? -16.594 -7.639 15.408 1.00 32.92 115 ASP A N 1
ATOM 845 C CA . ASP A 1 115 ? -15.751 -7.729 14.224 1.00 28.74 115 ASP A CA 1
ATOM 846 C C . ASP A 1 115 ? -14.909 -6.475 14.016 1.00 30.72 115 ASP A C 1
ATOM 847 O O . ASP A 1 115 ? -14.310 -6.317 12.946 1.00 30.20 115 ASP A O 1
ATOM 852 N N . ARG A 1 116 ? -14.852 -5.595 15.020 1.00 30.49 116 ARG A N 1
ATOM 853 C CA . ARG A 1 116 ? -13.953 -4.439 15.076 1.00 26.32 116 ARG A CA 1
ATOM 854 C C . ARG A 1 116 ? -14.338 -3.355 14.074 1.00 29.91 116 ARG A C 1
ATOM 855 O O . ARG A 1 116 ? -13.486 -2.573 13.645 1.00 27.41 116 ARG A O 1
ATOM 863 N N . THR A 1 117 ? -15.616 -3.303 13.684 1.00 35.51 117 THR A N 1
ATOM 864 C CA . THR A 1 117 ? -16.112 -2.292 12.761 1.00 33.34 117 THR A CA 1
ATOM 865 C C . THR A 1 117 ? -17.304 -1.557 13.350 1.00 36.40 117 THR A C 1
ATOM 866 O O . THR A 1 117 ? -17.962 -2.019 14.291 1.00 33.34 117 THR A O 1
ATOM 870 N N . CYS A 1 118 ? -17.558 -0.385 12.775 1.00 32.95 118 CYS A N 1
ATOM 871 C CA . CYS A 1 118 ? -18.813 0.333 12.926 1.00 24.93 118 CYS A CA 1
ATOM 872 C C . CYS A 1 118 ? -19.355 0.559 11.528 1.00 27.64 118 CYS A C 1
ATOM 873 O O . CYS A 1 118 ? -18.662 1.122 10.674 1.00 30.58 118 CYS A O 1
ATOM 876 N N . LYS A 1 119 ? -20.564 0.093 11.285 1.00 25.33 119 LYS A N 1
ATOM 877 C CA . LYS A 1 119 ? -21.230 0.303 10.013 1.00 33.25 119 LYS A CA 1
ATOM 878 C C . LYS A 1 119 ? -22.216 1.465 10.121 1.00 29.97 119 LYS A C 1
ATOM 879 O O . LYS A 1 119 ? -22.829 1.678 11.172 1.00 24.95 119 LYS A O 1
ATOM 885 N N . VAL A 1 120 ? -22.340 2.229 9.036 1.00 30.84 120 VAL A N 1
ATOM 886 C CA . VAL A 1 120 ? -23.336 3.292 8.906 1.00 29.24 120 VAL A CA 1
ATOM 887 C C . VAL A 1 120 ? -24.414 2.804 7.949 1.00 24.91 120 VAL A C 1
ATOM 888 O O . VAL A 1 120 ? -24.112 2.466 6.798 1.00 27.96 120 VAL A O 1
ATOM 892 N N . TRP A 1 121 ? -25.673 2.817 8.399 1.00 27.38 121 TRP A N 1
ATOM 893 C CA . TRP A 1 121 ? -26.788 2.240 7.653 1.00 25.84 121 TRP A CA 1
ATOM 894 C C . TRP A 1 121 ? -27.763 3.319 7.201 1.00 27.61 121 TRP A C 1
ATOM 895 O O . TRP A 1 121 ? -27.986 4.306 7.905 1.00 22.46 121 TRP A O 1
ATOM 906 N N . ASN A 1 122 ? -28.331 3.116 6.009 1.00 32.24 122 ASN A N 1
ATOM 907 C CA . ASN A 1 122 ? -29.438 3.912 5.490 1.00 24.71 122 ASN A CA 1
ATOM 908 C C . ASN A 1 122 ? -30.717 3.222 5.959 1.00 22.24 122 ASN A C 1
ATOM 909 O O . ASN A 1 122 ? -31.068 2.148 5.469 1.00 25.21 122 ASN A O 1
ATOM 914 N N . THR A 1 123 ? -31.398 3.806 6.940 1.00 25.85 123 THR A N 1
ATOM 915 C CA . THR A 1 123 ? -32.517 3.086 7.534 1.00 23.25 123 THR A CA 1
ATOM 916 C C . THR A 1 123 ? -33.702 2.966 6.592 1.00 25.21 123 THR A C 1
ATOM 917 O O . THR A 1 123 ? -34.528 2.068 6.777 1.00 28.05 123 THR A O 1
ATOM 921 N N . PHE A 1 124 ? -33.819 3.851 5.601 1.00 26.30 124 PHE A N 1
ATOM 922 C CA . PHE A 1 124 ? -34.892 3.716 4.614 1.00 32.58 124 PHE A CA 1
ATOM 923 C C . PHE A 1 124 ? -34.624 2.550 3.659 1.00 26.51 124 PHE A C 1
ATOM 924 O O . PHE A 1 124 ? -35.481 1.679 3.481 1.00 27.38 124 PHE A O 1
ATOM 932 N N . THR A 1 125 ? -33.426 2.495 3.065 1.00 22.12 125 THR A N 1
ATOM 933 C CA . THR A 1 125 ? -33.124 1.518 2.029 1.00 22.05 125 THR A CA 1
ATOM 934 C C . THR A 1 125 ? -32.482 0.251 2.566 1.00 36.50 125 THR A C 1
ATOM 935 O O . THR A 1 125 ? -32.493 -0.766 1.860 1.00 32.80 125 THR A O 1
ATOM 939 N N . GLY A 1 126 ? -31.917 0.288 3.782 1.00 33.57 126 GLY A N 1
ATOM 940 C CA . GLY A 1 126 ? -31.177 -0.831 4.327 1.00 21.79 126 GLY A CA 1
ATOM 941 C C . GLY A 1 126 ? -29.755 -0.936 3.837 1.00 29.10 126 GLY A C 1
ATOM 942 O O . GLY A 1 126 ? -29.102 -1.952 4.087 1.00 30.08 126 GLY A O 1
ATOM 943 N N . GLU A 1 127 ? -29.260 0.075 3.134 1.00 32.89 127 GLU A N 1
ATOM 944 C CA . GLU A 1 127 ? -27.935 0.025 2.551 1.00 29.00 127 GLU A CA 1
ATOM 945 C C . GLU A 1 127 ? -26.881 0.308 3.605 1.00 34.11 127 GLU A C 1
ATOM 946 O O . GLU A 1 127 ? -27.035 1.205 4.436 1.00 32.92 127 GLU A O 1
ATOM 952 N N . GLU A 1 128 ? -25.815 -0.478 3.574 1.00 34.58 128 GLU A N 1
ATOM 953 C CA . GLU A 1 128 ? -24.668 -0.262 4.439 1.00 33.64 128 GLU A CA 1
ATOM 954 C C . GLU A 1 128 ? -23.807 0.791 3.764 1.00 36.57 128 GLU A C 1
ATOM 955 O O . GLU A 1 128 ? -23.062 0.498 2.831 1.00 38.87 128 GLU A O 1
ATOM 961 N N . VAL A 1 129 ? -23.912 2.031 4.228 1.00 35.29 129 VAL A N 1
ATOM 962 C CA . VAL A 1 129 ? -23.280 3.134 3.511 1.00 35.18 129 VAL A CA 1
ATOM 963 C C . VAL A 1 129 ? -21.763 3.088 3.674 1.00 34.84 129 VAL A C 1
ATOM 964 O O . VAL A 1 129 ? -21.015 3.201 2.699 1.00 40.09 129 VAL A O 1
ATOM 968 N N . PHE A 1 130 ? -21.286 2.892 4.898 1.00 34.01 130 PHE A N 1
ATOM 969 C CA . PHE A 1 130 ? -19.861 2.841 5.173 1.00 31.26 130 PHE A CA 1
ATOM 970 C C . PHE A 1 130 ? -19.590 1.668 6.107 1.00 38.65 130 PHE A C 1
ATOM 971 O O . PHE A 1 130 ? -20.474 1.231 6.854 1.00 29.92 130 PHE A O 1
ATOM 979 N N . THR A 1 131 ? -18.353 1.163 6.050 1.00 45.46 131 THR A N 1
ATOM 980 C CA . THR A 1 131 ? -17.795 0.256 7.054 1.00 35.29 131 THR A CA 1
ATOM 981 C C . THR A 1 131 ? -16.554 0.929 7.604 1.00 31.16 131 THR A C 1
ATOM 982 O O . THR A 1 131 ? -15.555 1.071 6.895 1.00 40.88 131 THR A O 1
ATOM 986 N N . LEU A 1 132 ? -16.625 1.368 8.852 1.00 34.05 132 LEU A N 1
ATOM 987 C CA . LEU A 1 132 ? -15.523 2.081 9.479 1.00 28.85 132 LEU A CA 1
ATOM 988 C C . LEU A 1 132 ? -14.569 1.051 10.076 1.00 32.86 132 LEU A C 1
ATOM 989 O O . LEU A 1 132 ? -14.928 0.331 11.012 1.00 34.36 132 LEU A O 1
ATOM 994 N N . GLU A 1 133 ? -13.360 0.964 9.516 1.00 38.13 133 GLU A N 1
ATOM 995 C CA . GLU A 1 133 ? -12.382 -0.054 9.869 1.00 27.02 133 GLU A CA 1
ATOM 996 C C . GLU A 1 133 ? -11.091 0.585 10.357 1.00 31.95 133 GLU A C 1
ATOM 997 O O . GLU A 1 133 ? -10.762 1.727 10.021 1.00 35.36 133 GLU A O 1
ATOM 1003 N N . GLY A 1 134 ? -10.370 -0.163 11.176 1.00 40.21 134 GLY A N 1
ATOM 1004 C CA . GLY A 1 134 ? -9.091 0.285 11.676 1.00 31.81 134 GLY A CA 1
ATOM 1005 C C . GLY A 1 134 ? -8.902 -0.109 13.118 1.00 32.03 134 GLY A C 1
ATOM 1006 O O . GLY A 1 134 ? -7.767 -0.286 13.566 1.00 37.62 134 GLY A O 1
ATOM 1007 N N . HIS A 1 135 ? -10.007 -0.247 13.852 1.00 31.09 135 HIS A N 1
ATOM 1008 C CA . HIS A 1 135 ? -9.932 -0.702 15.230 1.00 28.85 135 HIS A CA 1
ATOM 1009 C C . HIS A 1 135 ? -9.431 -2.137 15.264 1.00 32.68 135 HIS A C 1
ATOM 1010 O O . HIS A 1 135 ? -9.658 -2.918 14.341 1.00 38.11 135 HIS A O 1
ATOM 1017 N N . LYS A 1 136 ? -8.729 -2.479 16.338 1.00 30.16 136 LYS A N 1
ATOM 1018 C CA . LYS A 1 136 ? -8.105 -3.783 16.470 1.00 29.05 136 LYS A CA 1
ATOM 1019 C C . LYS A 1 136 ? -8.757 -4.643 17.544 1.00 34.81 136 LYS A C 1
ATOM 1020 O O . LYS A 1 136 ? -8.217 -5.695 17.899 1.00 32.12 136 LYS A O 1
ATOM 1026 N N . ASN A 1 137 ? -9.897 -4.211 18.077 1.00 33.79 137 ASN A N 1
ATOM 1027 C CA . ASN A 1 137 ? -10.627 -4.958 19.089 1.00 29.04 137 ASN A CA 1
ATOM 1028 C C . ASN A 1 137 ? -12.093 -4.545 19.000 1.00 32.45 137 ASN A C 1
ATOM 1029 O O . ASN A 1 137 ? -12.477 -3.728 18.155 1.00 33.93 137 ASN A O 1
ATOM 1034 N N . VAL A 1 138 ? -12.901 -5.082 19.914 1.00 32.49 138 VAL A N 1
ATOM 1035 C CA . VAL A 1 138 ? -14.344 -4.861 19.944 1.00 27.09 138 VAL A CA 1
ATOM 1036 C C . VAL A 1 138 ? -14.630 -3.370 19.914 1.00 31.42 138 VAL A C 1
ATOM 1037 O O . VAL A 1 138 ? -14.115 -2.614 20.741 1.00 36.00 138 VAL A O 1
ATOM 1041 N N . VAL A 1 139 ? -15.436 -2.935 18.950 1.00 34.94 139 VAL A N 1
ATOM 1042 C CA . VAL A 1 139 ? -16.005 -1.591 18.979 1.00 33.59 139 VAL A CA 1
ATOM 1043 C C . VAL A 1 139 ? -17.213 -1.649 19.901 1.00 30.04 139 VAL A C 1
ATOM 1044 O O . VAL A 1 139 ? -18.208 -2.315 19.598 1.00 32.23 139 VAL A O 1
ATOM 1048 N N . TYR A 1 140 ? -17.108 -0.999 21.054 1.00 25.06 140 TYR A N 1
ATOM 1049 C CA . TYR A 1 140 ? -18.079 -1.215 22.109 1.00 26.80 140 TYR A CA 1
ATOM 1050 C C . TYR A 1 140 ? -19.083 -0.082 22.231 1.00 27.75 140 TYR A C 1
ATOM 1051 O O . TYR A 1 140 ? -20.282 -0.331 22.361 1.00 31.78 140 TYR A O 1
ATOM 1060 N N . ALA A 1 141 ? -18.625 1.159 22.172 1.00 26.13 141 ALA A N 1
ATOM 1061 C CA . ALA A 1 141 ? -19.489 2.321 22.279 1.00 32.25 141 ALA A CA 1
ATOM 1062 C C . ALA A 1 141 ? -19.393 3.134 20.993 1.00 24.22 141 ALA A C 1
ATOM 1063 O O . ALA A 1 141 ? -18.303 3.321 20.452 1.00 28.74 141 ALA A O 1
ATOM 1065 N N . ILE A 1 142 ? -20.537 3.556 20.467 1.00 22.56 142 ILE A N 1
ATOM 1066 C CA . ILE A 1 142 ? -20.569 4.415 19.295 1.00 29.11 142 ILE A CA 1
ATOM 1067 C C . ILE A 1 142 ? -21.535 5.551 19.605 1.00 32.49 142 ILE A C 1
ATOM 1068 O O . ILE A 1 142 ? -22.382 5.446 20.497 1.00 30.11 142 ILE A O 1
ATOM 1073 N N . ALA A 1 143 ? -21.395 6.651 18.864 1.00 24.97 143 ALA A N 1
ATOM 1074 C CA . ALA A 1 143 ? -22.268 7.797 19.069 1.00 24.85 143 ALA A CA 1
ATOM 1075 C C . ALA A 1 143 ? -22.187 8.713 17.856 1.00 26.45 143 ALA A C 1
ATOM 1076 O O . ALA A 1 143 ? -21.161 8.773 17.183 1.00 26.23 143 ALA A O 1
ATOM 1078 N N . PHE A 1 144 ? -23.311 9.367 17.559 1.00 30.98 144 PHE A N 1
ATOM 1079 C CA . PHE A 1 144 ? -23.417 10.488 16.635 1.00 27.39 144 PHE A CA 1
ATOM 1080 C C . PHE A 1 144 ? -23.243 11.790 17.412 1.00 27.96 144 PHE A C 1
ATOM 1081 O O . PHE A 1 144 ? -23.564 11.862 18.601 1.00 26.08 144 PHE A O 1
ATOM 1089 N N . ASN A 1 145 ? -22.782 12.841 16.723 1.00 26.07 145 ASN A N 1
ATOM 1090 C CA . ASN A 1 145 ? -22.810 14.181 17.310 1.00 26.92 145 ASN A CA 1
ATOM 1091 C C . ASN A 1 145 ? -24.216 14.735 17.106 1.00 26.39 145 ASN A C 1
ATOM 1092 O O . ASN A 1 145 ? -24.485 15.548 16.224 1.00 30.07 145 ASN A O 1
ATOM 1097 N N . ASN A 1 146 ? -25.122 14.322 17.993 1.00 37.03 146 ASN A N 1
ATOM 1098 C CA . ASN A 1 146 ? -26.481 14.079 17.529 1.00 31.28 146 ASN A CA 1
ATOM 1099 C C . ASN A 1 146 ? -27.513 15.167 17.748 1.00 44.54 146 ASN A C 1
ATOM 1100 O O . ASN A 1 146 ? -28.658 14.857 18.120 1.00 44.94 146 ASN A O 1
ATOM 1105 N N . PRO A 1 147 ? -27.170 16.426 17.564 1.00 44.07 147 PRO A N 1
ATOM 1106 C CA . PRO A 1 147 ? -28.075 17.283 16.785 1.00 33.83 147 PRO A CA 1
ATOM 1107 C C . PRO A 1 147 ? -27.659 17.240 15.315 1.00 34.12 147 PRO A C 1
ATOM 1108 O O . PRO A 1 147 ? -28.527 17.130 14.449 1.00 43.46 147 PRO A O 1
ATOM 1112 N N . TYR A 1 148 ? -26.349 17.229 15.019 1.00 32.21 148 TYR A N 1
ATOM 1113 C CA . TYR A 1 148 ? -25.836 17.440 13.662 1.00 26.56 148 TYR A CA 1
ATOM 1114 C C . TYR A 1 148 ? -25.737 16.161 12.842 1.00 33.33 148 TYR A C 1
ATOM 1115 O O . TYR A 1 148 ? -26.206 16.123 11.700 1.00 29.78 148 TYR A O 1
ATOM 1124 N N . GLY A 1 149 ? -25.105 15.126 13.393 1.00 32.48 149 GLY A N 1
ATOM 1125 C CA . GLY A 1 149 ? -25.063 13.836 12.747 1.00 27.87 149 GLY A CA 1
ATOM 1126 C C . GLY A 1 149 ? -24.029 13.676 11.657 1.00 26.41 149 GLY A C 1
ATOM 1127 O O . GLY A 1 149 ? -24.065 12.666 10.953 1.00 31.92 149 GLY A O 1
ATOM 1128 N N . ASP A 1 150 ? -23.095 14.612 11.506 1.00 24.23 150 ASP A N 1
ATOM 1129 C CA . ASP A 1 150 ? -22.067 14.530 10.475 1.00 24.71 150 ASP A CA 1
ATOM 1130 C C . ASP A 1 150 ? -20.750 13.916 10.956 1.00 32.39 150 ASP A C 1
ATOM 1131 O O . ASP A 1 150 ? -19.852 13.687 10.137 1.00 26.19 150 ASP A O 1
ATOM 1136 N N . LYS A 1 151 ? -20.618 13.611 12.246 1.00 28.66 151 LYS A N 1
ATOM 1137 C CA . LYS A 1 151 ? -19.420 12.968 12.753 1.00 27.33 151 LYS A CA 1
ATOM 1138 C C . LYS A 1 151 ? -19.819 11.792 13.629 1.00 26.32 151 LYS A C 1
ATOM 1139 O O . LYS A 1 151 ? -20.868 11.799 14.273 1.00 23.09 151 LYS A O 1
ATOM 1145 N N . ILE A 1 152 ? -18.950 10.790 13.658 1.00 26.99 152 ILE A N 1
ATOM 1146 C CA . ILE A 1 152 ? -19.180 9.538 14.368 1.00 28.71 152 ILE A CA 1
ATOM 1147 C C . ILE A 1 152 ? -17.964 9.270 15.233 1.00 25.48 152 ILE A C 1
ATOM 1148 O O . ILE A 1 152 ? -16.825 9.395 14.778 1.00 24.74 152 ILE A O 1
ATOM 1153 N N . VAL A 1 153 ? -18.201 8.882 16.473 1.00 25.34 153 VAL A N 1
ATOM 1154 C CA . VAL A 1 153 ? -17.131 8.513 17.378 1.00 26.87 153 VAL A CA 1
ATOM 1155 C C . VAL A 1 153 ? -17.291 7.029 17.709 1.00 27.42 153 VAL A C 1
ATOM 1156 O O . VAL A 1 153 ? -18.394 6.589 18.050 1.00 28.12 153 VAL A O 1
ATOM 1160 N N . THR A 1 154 ? -16.203 6.253 17.570 1.00 23.03 154 THR A N 1
ATOM 1161 C CA . THR A 1 154 ? -16.175 4.838 17.951 1.00 25.09 154 THR A CA 1
ATOM 1162 C C . THR A 1 154 ? -15.166 4.587 19.070 1.00 30.14 154 THR A C 1
ATOM 1163 O O . THR A 1 154 ? -13.992 4.963 18.951 1.00 29.47 154 THR A O 1
ATOM 1167 N N . GLY A 1 155 ? -15.610 3.924 20.129 1.00 29.72 155 GLY A N 1
ATOM 1168 C CA . GLY A 1 155 ? -14.759 3.573 21.261 1.00 31.23 155 GLY A CA 1
ATOM 1169 C C . GLY A 1 155 ? -14.599 2.065 21.378 1.00 25.84 155 GLY A C 1
ATOM 1170 O O . GLY A 1 155 ? -15.583 1.329 21.397 1.00 30.38 155 GLY A O 1
ATOM 1171 N N . SER A 1 156 ? -13.356 1.623 21.468 1.00 30.59 156 SER A N 1
ATOM 1172 C CA . SER A 1 156 ? -13.066 0.207 21.313 1.00 34.04 156 SER A CA 1
ATOM 1173 C C . SER A 1 156 ? -12.295 -0.339 22.510 1.00 32.55 156 SER A C 1
ATOM 1174 O O . SER A 1 156 ? -11.744 0.402 23.332 1.00 33.99 156 SER A O 1
ATOM 1177 N N . PHE A 1 157 ? -12.247 -1.667 22.588 1.00 28.18 157 PHE A N 1
ATOM 1178 C CA . PHE A 1 157 ? -11.457 -2.314 23.626 1.00 35.58 157 PHE A CA 1
ATOM 1179 C C . PHE A 1 157 ? -9.956 -2.260 23.353 1.00 34.41 157 PHE A C 1
ATOM 1180 O O . PHE A 1 157 ? -9.178 -2.613 24.244 1.00 35.48 157 PHE A O 1
ATOM 1188 N N . ASP A 1 158 ? -9.526 -1.826 22.157 1.00 33.67 158 ASP A N 1
ATOM 1189 C CA . ASP A 1 158 ? -8.108 -1.622 21.882 1.00 31.36 158 ASP A CA 1
ATOM 1190 C C . ASP A 1 158 ? -7.590 -0.302 22.457 1.00 36.62 158 ASP A C 1
ATOM 1191 O O . ASP A 1 158 ? -6.590 0.217 21.950 1.00 39.35 158 ASP A O 1
ATOM 1196 N N . LYS A 1 159 ? -8.274 0.250 23.470 1.00 35.02 159 LYS A N 1
ATOM 1197 C CA . LYS A 1 159 ? -7.891 1.434 24.248 1.00 31.15 159 LYS A CA 1
ATOM 1198 C C . LYS A 1 159 ? -8.003 2.736 23.468 1.00 33.77 159 LYS A C 1
ATOM 1199 O O . LYS A 1 159 ? -7.535 3.776 23.943 1.00 33.06 159 LYS A O 1
ATOM 1205 N N . THR A 1 160 ? -8.668 2.734 22.321 1.00 32.68 160 THR A N 1
ATOM 1206 C CA . THR A 1 160 ? -8.578 3.845 21.394 1.00 24.37 160 THR A CA 1
ATOM 1207 C C . THR A 1 160 ? -9.968 4.263 20.947 1.00 26.21 160 THR A C 1
ATOM 1208 O O . THR A 1 160 ? -10.933 3.490 21.002 1.00 26.52 160 THR A O 1
ATOM 1212 N N . CYS A 1 161 ? -10.070 5.531 20.583 1.00 24.24 161 CYS A N 1
ATOM 1213 C CA . CYS A 1 161 ? -11.306 6.111 20.096 1.00 28.13 161 CYS A CA 1
ATOM 1214 C C . CYS A 1 161 ? -11.043 6.769 18.744 1.00 30.29 161 CYS A C 1
ATOM 1215 O O . CYS A 1 161 ? -10.045 7.474 18.582 1.00 30.99 161 CYS A O 1
ATOM 1218 N N . LYS A 1 162 ? -11.900 6.511 17.758 1.00 32.78 162 LYS A N 1
ATOM 1219 C CA . LYS A 1 162 ? -11.714 7.072 16.427 1.00 33.39 162 LYS A CA 1
ATOM 1220 C C . LYS A 1 162 ? -12.826 8.053 16.077 1.00 29.22 162 LYS A C 1
ATOM 1221 O O . LYS A 1 162 ? -13.978 7.867 16.464 1.00 23.92 162 LYS A O 1
ATOM 1227 N N . LEU A 1 163 ? -12.468 9.117 15.367 1.00 35.10 163 LEU A N 1
ATOM 1228 C CA . LEU A 1 163 ? -13.420 10.135 14.947 1.00 31.91 163 LEU A CA 1
ATOM 1229 C C . LEU A 1 163 ? -13.550 10.080 13.432 1.00 28.82 163 LEU A C 1
ATOM 1230 O O . LEU A 1 163 ? -12.547 10.115 12.714 1.00 30.98 163 LEU A O 1
ATOM 1235 N N . TRP A 1 164 ? -14.781 9.984 12.955 1.00 27.28 164 TRP A N 1
ATOM 1236 C CA . TRP A 1 164 ? -15.066 9.769 11.550 1.00 28.03 164 TRP A CA 1
ATOM 1237 C C . TRP A 1 164 ? -16.004 10.851 11.038 1.00 35.54 164 TRP A C 1
ATOM 1238 O O . TRP A 1 164 ? -16.677 11.540 11.810 1.00 40.48 164 TRP A O 1
ATOM 1249 N N . ASP A 1 165 ? -16.025 11.007 9.720 1.00 32.85 165 ASP A N 1
ATOM 1250 C CA . ASP A 1 165 ? -17.019 11.839 9.057 1.00 37.34 165 ASP A CA 1
ATOM 1251 C C . ASP A 1 165 ? -18.178 10.945 8.651 1.00 36.11 165 ASP A C 1
ATOM 1252 O O . ASP A 1 165 ? -17.974 9.932 7.974 1.00 41.83 165 ASP A O 1
ATOM 1257 N N . ALA A 1 166 ? -19.396 11.333 9.026 1.00 34.63 166 ALA A N 1
ATOM 1258 C CA . ALA A 1 166 ? -20.535 10.461 8.777 1.00 31.66 166 ALA A CA 1
ATOM 1259 C C . ALA A 1 166 ? -20.947 10.467 7.319 1.00 32.71 166 ALA A C 1
ATOM 1260 O O . ALA A 1 166 ? -21.626 9.535 6.878 1.00 38.13 166 ALA A O 1
ATOM 1262 N N . TYR A 1 167 ? -20.586 11.510 6.577 1.00 32.08 167 TYR A N 1
ATOM 1263 C CA . TYR A 1 167 ? -20.985 11.642 5.182 1.00 33.95 167 TYR A CA 1
ATOM 1264 C C . TYR A 1 167 ? -19.966 11.070 4.207 1.00 32.88 167 TYR A C 1
ATOM 1265 O O . TYR A 1 167 ? -20.352 10.577 3.145 1.00 41.35 167 TYR A O 1
ATOM 1274 N N . THR A 1 168 ? -18.676 11.152 4.514 1.00 32.93 168 THR A N 1
ATOM 1275 C CA . THR A 1 168 ? -17.656 10.548 3.664 1.00 37.07 168 THR A CA 1
ATOM 1276 C C . THR A 1 168 ? -17.153 9.204 4.176 1.00 37.97 168 THR A C 1
ATOM 1277 O O . THR A 1 168 ? -16.570 8.442 3.396 1.00 36.01 168 THR A O 1
ATOM 1281 N N . GLY A 1 169 ? -17.392 8.877 5.445 1.00 32.58 169 GLY A N 1
ATOM 1282 C CA . GLY A 1 169 ? -16.805 7.700 6.038 1.00 28.60 169 GLY A CA 1
ATOM 1283 C C . GLY A 1 169 ? -15.346 7.875 6.398 1.00 41.19 169 GLY A C 1
ATOM 1284 O O . GLY A 1 169 ? -14.702 6.907 6.820 1.00 45.18 169 GLY A O 1
ATOM 1285 N N . GLN A 1 170 ? -14.814 9.090 6.258 1.00 38.63 170 GLN A N 1
ATOM 1286 C CA . GLN A 1 170 ? -13.394 9.363 6.415 1.00 35.17 170 GLN A CA 1
ATOM 1287 C C . GLN A 1 170 ? -13.028 9.411 7.891 1.00 33.84 170 GLN A C 1
ATOM 1288 O O . GLN A 1 170 ? -13.788 9.932 8.707 1.00 37.56 170 GLN A O 1
ATOM 1294 N N . LEU A 1 171 ? -11.847 8.891 8.226 1.00 30.06 171 LEU A N 1
ATOM 1295 C CA . LEU A 1 171 ? -11.324 8.941 9.590 1.00 31.30 171 LEU A CA 1
ATOM 1296 C C . LEU A 1 171 ? -10.640 10.278 9.838 1.00 37.74 171 LEU A C 1
ATOM 1297 O O . LEU A 1 171 ? -9.671 10.612 9.151 1.00 46.06 171 LEU A O 1
ATOM 1302 N N . TYR A 1 172 ? -11.114 11.034 10.832 1.00 37.83 172 TYR A N 1
ATOM 1303 C CA . TYR A 1 172 ? -10.402 12.253 11.201 1.00 38.06 172 TYR A CA 1
ATOM 1304 C C . TYR A 1 172 ? -9.209 11.936 12.095 1.00 35.59 172 TYR A C 1
ATOM 1305 O O . TYR A 1 172 ? -8.053 12.173 11.720 1.00 35.34 172 TYR A O 1
ATOM 1314 N N . TYR A 1 173 ? -9.473 11.366 13.268 1.00 33.53 173 TYR A N 1
ATOM 1315 C CA . TYR A 1 173 ? -8.459 11.238 14.304 1.00 37.78 173 TYR A CA 1
ATOM 1316 C C . TYR A 1 173 ? -8.565 9.896 15.014 1.00 32.06 173 TYR A C 1
ATOM 1317 O O . TYR A 1 173 ? -9.625 9.266 15.049 1.00 33.92 173 TYR A O 1
ATOM 1326 N N . THR A 1 174 ? -7.432 9.470 15.566 1.00 32.32 174 THR A N 1
ATOM 1327 C CA . THR A 1 174 ? -7.338 8.362 16.506 1.00 35.07 174 THR A CA 1
ATOM 1328 C C . THR A 1 174 ? -6.893 8.934 17.841 1.00 33.91 174 THR A C 1
ATOM 1329 O O . THR A 1 174 ? -5.817 9.533 17.928 1.00 39.53 174 THR A O 1
ATOM 1333 N N . LEU A 1 175 ? -7.728 8.775 18.864 1.00 34.94 175 LEU A N 1
ATOM 1334 C CA . LEU A 1 175 ? -7.488 9.350 20.185 1.00 30.60 175 LEU A CA 1
ATOM 1335 C C . LEU A 1 175 ? -6.810 8.312 21.079 1.00 33.48 175 LEU A C 1
ATOM 1336 O O . LEU A 1 175 ? -7.451 7.351 21.520 1.00 32.03 175 LEU A O 1
ATOM 1341 N N . LYS A 1 176 ? -5.523 8.504 21.360 1.00 35.44 176 LYS A N 1
ATOM 1342 C CA . LYS A 1 176 ? -4.770 7.592 22.212 1.00 39.62 176 LYS A CA 1
ATOM 1343 C C . LYS A 1 176 ? -4.389 8.260 23.530 1.00 38.79 176 LYS A C 1
ATOM 1344 O O . LYS A 1 176 ? -4.082 9.454 23.572 1.00 39.66 176 LYS A O 1
ATOM 1350 N N . GLY A 1 177 ? -4.437 7.481 24.613 1.00 36.21 177 GLY A N 1
ATOM 1351 C CA . GLY A 1 177 ? -4.053 7.945 25.929 1.00 31.33 177 GLY A CA 1
ATOM 1352 C C . GLY A 1 177 ? -4.599 7.057 27.033 1.00 37.54 177 GLY A C 1
ATOM 1353 O O . GLY A 1 177 ? -3.975 6.901 28.088 1.00 33.04 177 GLY A O 1
ATOM 1354 N N . HIS A 1 178 ? -5.777 6.480 26.813 1.00 39.50 178 HIS A N 1
ATOM 1355 C CA . HIS A 1 178 ? -6.300 5.538 27.787 1.00 34.93 178 HIS A CA 1
ATOM 1356 C C . HIS A 1 178 ? -5.416 4.305 27.807 1.00 37.60 178 HIS A C 1
ATOM 1357 O O . HIS A 1 178 ? -4.871 3.890 26.783 1.00 38.99 178 HIS A O 1
ATOM 1364 N N . GLN A 1 179 ? -5.276 3.728 28.992 1.00 37.61 179 GLN A N 1
ATOM 1365 C CA . GLN A 1 179 ? -4.447 2.559 29.220 1.00 42.70 179 GLN A CA 1
ATOM 1366 C C . GLN A 1 179 ? -5.243 1.265 29.181 1.00 44.36 179 GLN A C 1
ATOM 1367 O O . GLN A 1 179 ? -4.650 0.179 29.220 1.00 45.27 179 GLN A O 1
ATOM 1373 N N . THR A 1 180 ? -6.562 1.360 29.059 1.00 45.20 180 THR A N 1
ATOM 1374 C CA . THR A 1 180 ? -7.452 0.220 29.205 1.00 43.50 180 THR A CA 1
ATOM 1375 C C . THR A 1 180 ? -8.641 0.459 28.276 1.00 40.07 180 THR A C 1
ATOM 1376 O O . THR A 1 180 ? -8.721 1.491 27.602 1.00 38.12 180 THR A O 1
ATOM 1380 N N . GLU A 1 181 ? -9.536 -0.525 28.199 1.00 41.11 181 GLU A N 1
ATOM 1381 C CA . GLU A 1 181 ? -10.652 -0.481 27.265 1.00 36.62 181 GLU A CA 1
ATOM 1382 C C . GLU A 1 181 ? -11.462 0.795 27.429 1.00 38.24 181 GLU A C 1
ATOM 1383 O O . GLU A 1 181 ? -11.693 1.268 28.546 1.00 39.62 181 GLU A O 1
ATOM 1389 N N . ILE A 1 182 ? -11.937 1.323 26.311 1.00 33.61 182 ILE A N 1
ATOM 1390 C CA . ILE A 1 182 ? -12.906 2.405 26.334 1.00 31.98 182 ILE A CA 1
ATOM 1391 C C . ILE A 1 182 ? -14.287 1.761 26.280 1.00 30.74 182 ILE A C 1
ATOM 1392 O O . ILE A 1 182 ? -14.545 0.898 25.431 1.00 33.17 182 ILE A O 1
ATOM 1397 N N . VAL A 1 183 ? -15.164 2.161 27.201 1.00 33.88 183 VAL A N 1
ATOM 1398 C CA . VAL A 1 183 ? -16.447 1.491 27.410 1.00 32.83 183 VAL A CA 1
ATOM 1399 C C . VAL A 1 183 ? -17.640 2.422 27.278 1.00 30.81 183 VAL A C 1
ATOM 1400 O O . VAL A 1 183 ? -18.775 1.933 27.197 1.00 39.06 183 VAL A O 1
ATOM 1404 N N . CYS A 1 184 ? -17.443 3.737 27.290 1.00 29.30 184 CYS A N 1
ATOM 1405 C CA . CYS A 1 184 ? -18.534 4.667 27.036 1.00 28.94 184 CYS A CA 1
ATOM 1406 C C . CYS A 1 184 ? -17.925 5.942 26.484 1.00 27.43 184 CYS A C 1
ATOM 1407 O O . CYS A 1 184 ? -16.744 6.212 26.677 1.00 26.94 184 CYS A O 1
ATOM 1410 N N . LEU A 1 185 ? -18.740 6.709 25.770 1.00 31.43 185 LEU A N 1
ATOM 1411 C CA . LEU A 1 185 ? -18.292 7.960 25.180 1.00 28.11 185 LEU A CA 1
ATOM 1412 C C . LEU A 1 185 ? -19.507 8.811 24.843 1.00 28.60 185 LEU A C 1
ATOM 1413 O O . LEU A 1 185 ? -20.643 8.337 24.847 1.00 35.47 185 LEU A O 1
ATOM 1418 N N . SER A 1 186 ? -19.240 10.069 24.509 1.00 28.95 186 SER A N 1
ATOM 1419 C CA . SER A 1 186 ? -20.262 11.005 24.063 1.00 28.53 186 SER A CA 1
ATOM 1420 C C . SER A 1 186 ? -19.586 12.263 23.537 1.00 25.59 186 SER A C 1
ATOM 1421 O O . SER A 1 186 ? -18.597 12.717 24.108 1.00 27.76 186 SER A O 1
ATOM 1424 N N . PHE A 1 187 ? -20.111 12.804 22.443 1.00 25.98 187 PHE A N 1
ATOM 1425 C CA . PHE A 1 187 ? -19.860 14.197 22.111 1.00 25.30 187 PHE A CA 1
ATOM 1426 C C . PHE A 1 187 ? -20.564 15.096 23.120 1.00 30.63 187 PHE A C 1
ATOM 1427 O O . PHE A 1 187 ? -21.483 14.668 23.828 1.00 31.52 187 PHE A O 1
ATOM 1435 N N . ASN A 1 188 ? -20.130 16.358 23.186 1.00 29.28 188 ASN A N 1
ATOM 1436 C CA . ASN A 1 188 ? -20.922 17.337 23.918 1.00 29.82 188 ASN A CA 1
ATOM 1437 C C . ASN A 1 188 ? -22.017 17.893 23.005 1.00 30.55 188 ASN A C 1
ATOM 1438 O O . ASN A 1 188 ? -21.972 17.708 21.788 1.00 29.15 188 ASN A O 1
ATOM 1443 N N . PRO A 1 189 ? -23.032 18.549 23.570 1.00 30.55 189 PRO A N 1
ATOM 1444 C CA . PRO A 1 189 ? -24.097 19.117 22.719 1.00 31.05 189 PRO A CA 1
ATOM 1445 C C . PRO A 1 189 ? -23.606 19.978 21.565 1.00 30.41 189 PRO A C 1
ATOM 1446 O O . PRO A 1 189 ? -24.166 19.902 20.464 1.00 28.51 189 PRO A O 1
ATOM 1450 N N . GLN A 1 190 ? -22.569 20.783 21.778 1.00 41.72 190 GLN A N 1
ATOM 1451 C CA . GLN A 1 190 ? -22.028 21.657 20.743 1.00 35.15 190 GLN A CA 1
ATOM 1452 C C . GLN A 1 190 ? -21.079 20.927 19.810 1.00 31.07 190 GLN A C 1
ATOM 1453 O O . GLN A 1 190 ? -20.589 21.536 18.851 1.00 36.97 190 GLN A O 1
ATOM 1455 N N . SER A 1 191 ? -20.781 19.659 20.096 1.00 35.56 191 SER A N 1
ATOM 1456 C CA . SER A 1 191 ? -19.948 18.823 19.230 1.00 29.61 191 SER A CA 1
ATOM 1457 C C . SER A 1 191 ? -18.572 19.443 19.063 1.00 27.15 191 SER A C 1
ATOM 1458 O O . SER A 1 191 ? -18.001 19.455 17.971 1.00 30.99 191 SER A O 1
ATOM 1461 N N . THR A 1 192 ? -18.054 20.003 20.155 1.00 34.93 192 THR A N 1
ATOM 1462 C CA . THR A 1 192 ? -16.692 20.515 20.203 1.00 36.99 192 THR A CA 1
ATOM 1463 C C . THR A 1 192 ? -15.753 19.660 21.034 1.00 31.70 192 THR A C 1
ATOM 1464 O O . THR A 1 192 ? -14.541 19.738 20.828 1.00 35.42 192 THR A O 1
ATOM 1468 N N . ILE A 1 193 ? -16.276 18.808 21.913 1.00 31.86 193 ILE A N 1
ATOM 1469 C CA . ILE A 1 193 ? -15.458 18.019 22.826 1.00 33.61 193 ILE A CA 1
ATOM 1470 C C . ILE A 1 193 ? -15.978 16.586 22.821 1.00 32.67 193 ILE A C 1
ATOM 1471 O O . ILE A 1 193 ? -17.190 16.351 22.812 1.00 30.75 193 ILE A O 1
ATOM 1476 N N . ILE A 1 194 ? -15.067 15.634 22.757 1.00 34.95 194 ILE A N 1
ATOM 1477 C CA . ILE A 1 194 ? -15.395 14.226 22.949 1.00 27.88 194 ILE A CA 1
ATOM 1478 C C . ILE A 1 194 ? -14.988 13.812 24.353 1.00 27.80 194 ILE A C 1
ATOM 1479 O O . ILE A 1 194 ? -13.916 14.189 24.838 1.00 32.26 194 ILE A O 1
ATOM 1484 N N . ALA A 1 195 ? -15.835 13.017 24.997 1.00 26.12 195 ALA A N 1
ATOM 1485 C CA . ALA A 1 195 ? -15.540 12.422 26.290 1.00 30.90 195 ALA A CA 1
ATOM 1486 C C . ALA A 1 195 ? -15.505 10.906 26.141 1.00 34.15 195 ALA A C 1
ATOM 1487 O O . ALA A 1 195 ? -16.397 10.318 25.523 1.00 31.51 195 ALA A O 1
ATOM 1489 N N . THR A 1 196 ? -14.465 10.283 26.689 1.00 34.37 196 THR A N 1
ATOM 1490 C CA . THR A 1 196 ? -14.331 8.836 26.705 1.00 28.49 196 THR A CA 1
ATOM 1491 C C . THR A 1 196 ? -14.122 8.417 28.144 1.00 27.93 196 THR A C 1
ATOM 1492 O O . THR A 1 196 ? -13.290 8.998 28.837 1.00 39.09 196 THR A O 1
ATOM 1496 N N . GLY A 1 197 ? -14.868 7.423 28.591 1.00 23.79 197 GLY A N 1
ATOM 1497 C CA . GLY A 1 197 ? -14.700 6.842 29.912 1.00 23.82 197 GLY A CA 1
ATOM 1498 C C . GLY A 1 197 ? -14.147 5.442 29.735 1.00 26.96 197 GLY A C 1
ATOM 1499 O O . GLY A 1 197 ? -14.508 4.746 28.787 1.00 33.06 197 GLY A O 1
ATOM 1500 N N . SER A 1 198 ? -13.235 5.047 30.613 1.00 35.12 198 SER A N 1
ATOM 1501 C CA . SER A 1 198 ? -12.506 3.810 30.392 1.00 28.46 198 SER A CA 1
ATOM 1502 C C . SER A 1 198 ? -12.474 2.950 31.644 1.00 22.47 198 SER A C 1
ATOM 1503 O O . SER A 1 198 ? -12.821 3.375 32.744 1.00 28.08 198 SER A O 1
ATOM 1506 N N . MET A 1 199 ? -12.025 1.729 31.456 1.00 27.61 199 MET A N 1
ATOM 1507 C CA . MET A 1 199 ? -11.767 0.816 32.555 1.00 35.33 199 MET A CA 1
ATOM 1508 C C . MET A 1 199 ? -10.432 1.081 33.230 1.00 39.93 199 MET A C 1
ATOM 1509 O O . MET A 1 199 ? -10.081 0.365 34.176 1.00 41.13 199 MET A O 1
ATOM 1514 N N . ASP A 1 200 ? -9.676 2.078 32.766 1.00 36.79 200 ASP A N 1
ATOM 1515 C CA . ASP A 1 200 ? -8.531 2.557 33.522 1.00 31.07 200 ASP A CA 1
ATOM 1516 C C . ASP A 1 200 ? -8.935 3.537 34.616 1.00 33.14 200 ASP A C 1
ATOM 1517 O O . ASP A 1 200 ? -8.058 4.226 35.153 1.00 36.44 200 ASP A O 1
ATOM 1522 N N . ASN A 1 201 ? -10.236 3.637 34.921 1.00 31.93 201 ASN A N 1
ATOM 1523 C CA . ASN A 1 201 ? -10.818 4.465 35.981 1.00 27.22 201 ASN A CA 1
ATOM 1524 C C . ASN A 1 201 ? -10.781 5.962 35.688 1.00 30.39 201 ASN A C 1
ATOM 1525 O O . ASN A 1 201 ? -11.092 6.759 36.579 1.00 32.81 201 ASN A O 1
ATOM 1530 N N . THR A 1 202 ? -10.407 6.378 34.479 1.00 26.68 202 THR A N 1
ATOM 1531 C CA . THR A 1 202 ? -10.385 7.786 34.124 1.00 29.75 202 THR A CA 1
ATOM 1532 C C . THR A 1 202 ? -11.315 8.076 32.953 1.00 36.00 202 THR A C 1
ATOM 1533 O O . THR A 1 202 ? -11.594 7.207 32.113 1.00 30.03 202 THR A O 1
ATOM 1537 N N . ALA A 1 203 ? -11.792 9.320 32.918 1.00 38.43 203 ALA A N 1
ATOM 1538 C CA . ALA A 1 203 ? -12.352 9.920 31.718 1.00 36.55 203 ALA A CA 1
ATOM 1539 C C . ALA A 1 203 ? -11.348 10.896 31.128 1.00 28.42 203 ALA A C 1
ATOM 1540 O O . ALA A 1 203 ? -10.471 11.421 31.820 1.00 31.10 203 ALA A O 1
ATOM 1542 N N . LYS A 1 204 ? -11.478 11.115 29.831 1.00 27.75 204 LYS A N 1
ATOM 1543 C CA . LYS A 1 204 ? -10.646 12.054 29.100 1.00 34.64 204 LYS A CA 1
ATOM 1544 C C . LYS A 1 204 ? -11.558 12.903 28.222 1.00 31.82 204 LYS A C 1
ATOM 1545 O O . LYS A 1 204 ? -12.562 12.417 27.699 1.00 32.79 204 LYS A O 1
ATOM 1551 N N . LEU A 1 205 ? -11.216 14.171 28.078 1.00 33.59 205 LEU A N 1
ATOM 1552 C CA . LEU A 1 205 ? -11.930 15.088 27.210 1.00 29.77 205 LEU A CA 1
ATOM 1553 C C . LEU A 1 205 ? -11.008 15.435 26.056 1.00 36.16 205 LEU A C 1
ATOM 1554 O O . LEU A 1 205 ? -9.834 15.751 26.278 1.00 34.26 205 LEU A O 1
ATOM 1559 N N . TRP A 1 206 ? -11.535 15.385 24.836 1.00 33.89 206 TRP A N 1
ATOM 1560 C CA . TRP A 1 206 ? -10.745 15.615 23.638 1.00 31.04 206 TRP A CA 1
ATOM 1561 C C . TRP A 1 206 ? -11.405 16.727 22.847 1.00 36.35 206 TRP A C 1
ATOM 1562 O O . TRP A 1 206 ? -12.620 16.915 22.928 1.00 35.88 206 TRP A O 1
ATOM 1573 N N . ASP A 1 207 ? -10.606 17.450 22.065 1.00 36.14 207 ASP A N 1
ATOM 1574 C CA . ASP A 1 207 ? -11.114 18.539 21.245 1.00 36.54 207 ASP A CA 1
ATOM 1575 C C . ASP A 1 207 ? -11.383 18.024 19.843 1.00 35.60 207 ASP A C 1
ATOM 1576 O O . ASP A 1 207 ? -10.499 17.444 19.211 1.00 37.29 207 ASP A O 1
ATOM 1581 N N . VAL A 1 208 ? -12.598 18.264 19.353 1.00 37.29 208 VAL A N 1
ATOM 1582 C CA . VAL A 1 208 ? -13.028 17.634 18.112 1.00 36.12 208 VAL A CA 1
ATOM 1583 C C . VAL A 1 208 ? -12.302 18.238 16.916 1.00 36.22 208 VAL A C 1
ATOM 1584 O O . VAL A 1 208 ? -11.927 17.523 15.977 1.00 38.48 208 VAL A O 1
ATOM 1588 N N . GLU A 1 209 ? -12.063 19.546 16.930 1.00 30.72 209 GLU A N 1
ATOM 1589 C CA . GLU A 1 209 ? -11.508 20.134 15.721 1.00 41.23 209 GLU A CA 1
ATOM 1590 C C . GLU A 1 209 ? -10.020 19.856 15.586 1.00 46.87 209 GLU A C 1
ATOM 1591 O O . GLU A 1 209 ? -9.524 19.744 14.456 1.00 45.65 209 GLU A O 1
ATOM 1597 N N . THR A 1 210 ? -9.311 19.706 16.714 1.00 47.68 210 THR A N 1
ATOM 1598 C CA . THR A 1 210 ? -7.870 19.455 16.726 1.00 48.18 210 THR A CA 1
ATOM 1599 C C . THR A 1 210 ? -7.496 18.009 17.050 1.00 46.24 210 THR A C 1
ATOM 1600 O O . THR A 1 210 ? -6.381 17.586 16.727 1.00 48.13 210 THR A O 1
ATOM 1604 N N . GLY A 1 211 ? -8.389 17.239 17.671 1.00 45.64 211 GLY A N 1
ATOM 1605 C CA . GLY A 1 211 ? -8.071 15.891 18.091 1.00 43.02 211 GLY A CA 1
ATOM 1606 C C . GLY A 1 211 ? -7.183 15.800 19.313 1.00 40.67 211 GLY A C 1
ATOM 1607 O O . GLY A 1 211 ? -6.984 14.699 19.837 1.00 37.05 211 GLY A O 1
ATOM 1608 N N . GLN A 1 212 ? -6.682 16.915 19.820 1.00 42.91 212 GLN A N 1
ATOM 1609 C CA . GLN A 1 212 ? -5.736 16.847 20.913 1.00 46.11 212 GLN A CA 1
ATOM 1610 C C . GLN A 1 212 ? -6.485 16.650 22.223 1.00 38.42 212 GLN A C 1
ATOM 1611 O O . GLN A 1 212 ? -7.610 17.122 22.397 1.00 38.49 212 GLN A O 1
ATOM 1617 N N . GLU A 1 213 ? -5.873 15.894 23.127 1.00 32.89 213 GLU A N 1
ATOM 1618 C CA . GLU A 1 213 ? -6.485 15.671 24.418 1.00 32.42 213 GLU A CA 1
ATOM 1619 C C . GLU A 1 213 ? -6.558 16.978 25.179 1.00 32.53 213 GLU A C 1
ATOM 1620 O O . GLU A 1 213 ? -5.600 17.747 25.230 1.00 39.47 213 GLU A O 1
ATOM 1626 N N . ARG A 1 214 ? -7.702 17.216 25.788 1.00 33.42 214 ARG A N 1
ATOM 1627 C CA . ARG A 1 214 ? -7.968 18.479 26.434 1.00 27.94 214 ARG A CA 1
ATOM 1628 C C . ARG A 1 214 ? -7.841 18.391 27.942 1.00 33.82 214 ARG A C 1
ATOM 1629 O O . ARG A 1 214 ? -7.384 19.354 28.571 1.00 35.23 214 ARG A O 1
ATOM 1637 N N . ALA A 1 215 ? -8.158 17.235 28.524 1.00 34.27 215 ALA A N 1
ATOM 1638 C CA . ALA A 1 215 ? -8.049 17.033 29.962 1.00 30.21 215 ALA A CA 1
ATOM 1639 C C . ALA A 1 215 ? -8.232 15.560 30.276 1.00 31.75 215 ALA A C 1
ATOM 1640 O O . ALA A 1 215 ? -8.893 14.837 29.530 1.00 35.10 215 ALA A O 1
ATOM 1642 N N . THR A 1 216 ? -7.652 15.126 31.392 1.00 33.10 216 THR A N 1
ATOM 1643 C CA . THR A 1 216 ? -7.919 13.809 31.956 1.00 30.31 216 THR A CA 1
ATOM 1644 C C . THR A 1 216 ? -8.618 13.984 33.297 1.00 30.54 216 THR A C 1
ATOM 1645 O O . THR A 1 216 ? -8.103 14.684 34.175 1.00 35.15 216 THR A O 1
ATOM 1649 N N . LEU A 1 217 ? -9.795 13.361 33.444 1.00 31.61 217 LEU A N 1
ATOM 1650 C CA . LEU A 1 217 ? -10.619 13.471 34.652 1.00 33.20 217 LEU A CA 1
ATOM 1651 C C . LEU A 1 217 ? -10.341 12.255 35.529 1.00 35.76 217 LEU A C 1
ATOM 1652 O O . LEU A 1 217 ? -10.954 11.195 35.364 1.00 33.61 217 LEU A O 1
ATOM 1657 N N . ALA A 1 218 ? -9.432 12.425 36.480 1.00 32.72 218 ALA A N 1
ATOM 1658 C CA . ALA A 1 218 ? -8.996 11.348 37.347 1.00 30.64 218 ALA A CA 1
ATOM 1659 C C . ALA A 1 218 ? -9.622 11.500 38.727 1.00 30.43 218 ALA A C 1
ATOM 1660 O O . ALA A 1 218 ? -9.950 12.603 39.168 1.00 31.97 218 ALA A O 1
ATOM 1662 N N . GLY A 1 219 ? -9.789 10.378 39.406 1.00 28.09 219 GLY A N 1
ATOM 1663 C CA . GLY A 1 219 ? -10.294 10.411 40.758 1.00 24.28 219 GLY A CA 1
ATOM 1664 C C . GLY A 1 219 ? -11.146 9.218 41.128 1.00 27.65 219 GLY A C 1
ATOM 1665 O O . GLY A 1 219 ? -11.138 8.800 42.288 1.00 31.88 219 GLY A O 1
ATOM 1666 N N . HIS A 1 220 ? -11.870 8.651 40.166 1.00 30.38 220 HIS A N 1
ATOM 1667 C CA . HIS A 1 220 ? -12.613 7.426 40.424 1.00 24.52 220 HIS A CA 1
ATOM 1668 C C . HIS A 1 220 ? -11.645 6.296 40.707 1.00 24.62 220 HIS A C 1
ATOM 1669 O O . HIS A 1 220 ? -10.534 6.260 40.177 1.00 26.38 220 HIS A O 1
ATOM 1676 N N A ARG A 1 221 ? -12.075 5.353 41.544 0.32 28.96 221 ARG A N 1
ATOM 1677 N N B ARG A 1 221 ? -12.089 5.357 41.544 0.68 29.04 221 ARG A N 1
ATOM 1678 C CA A ARG A 1 221 ? -11.238 4.231 41.950 0.32 28.06 221 ARG A CA 1
ATOM 1679 C CA B ARG A 1 221 ? -11.276 4.228 41.974 0.68 28.05 221 ARG A CA 1
ATOM 1680 C C A ARG A 1 221 ? -11.458 2.980 41.117 0.32 28.14 221 ARG A C 1
ATOM 1681 C C B ARG A 1 221 ? -11.673 2.931 41.291 0.68 28.06 221 ARG A C 1
ATOM 1682 O O A ARG A 1 221 ? -10.769 1.980 41.339 0.32 30.17 221 ARG A O 1
ATOM 1683 O O B ARG A 1 221 ? -11.330 1.855 41.790 0.68 30.28 221 ARG A O 1
ATOM 1698 N N . ALA A 1 222 ? -12.395 3.005 40.176 1.00 26.08 222 ALA A N 1
ATOM 1699 C CA . ALA A 1 222 ? -12.775 1.819 39.414 1.00 27.77 222 ALA A CA 1
ATOM 1700 C C . ALA A 1 222 ? -13.380 2.293 38.104 1.00 28.69 222 ALA A C 1
ATOM 1701 O O . ALA A 1 222 ? -13.543 3.493 37.881 1.00 26.72 222 ALA A O 1
ATOM 1703 N N . GLU A 1 223 ? -13.732 1.328 37.249 1.00 38.99 223 GLU A N 1
ATOM 1704 C CA . GLU A 1 223 ? -14.094 1.599 35.861 1.00 33.28 223 GLU A CA 1
ATOM 1705 C C . GLU A 1 223 ? -15.200 2.639 35.769 1.00 30.74 223 GLU A C 1
ATOM 1706 O O . GLU A 1 223 ? -16.068 2.734 36.639 1.00 35.57 223 GLU A O 1
ATOM 1712 N N . ILE A 1 224 ? -15.166 3.420 34.697 1.00 31.83 224 ILE A N 1
ATOM 1713 C CA . ILE A 1 224 ? -16.233 4.355 34.364 1.00 32.84 224 ILE A CA 1
ATOM 1714 C C . ILE A 1 224 ? -17.182 3.677 33.378 1.00 34.28 224 ILE A C 1
ATOM 1715 O O . ILE A 1 224 ? -16.818 3.444 32.219 1.00 31.41 224 ILE A O 1
ATOM 1720 N N . VAL A 1 225 ? -18.405 3.371 33.833 1.00 35.99 225 VAL A N 1
ATOM 1721 C CA . VAL A 1 225 ? -19.419 2.687 33.017 1.00 31.52 225 VAL A CA 1
ATOM 1722 C C . VAL A 1 225 ? -20.342 3.628 32.243 1.00 33.18 225 VAL A C 1
ATOM 1723 O O . VAL A 1 225 ? -20.933 3.214 31.234 1.00 33.91 225 VAL A O 1
ATOM 1727 N N . SER A 1 226 ? -20.463 4.886 32.664 1.00 38.29 226 SER A N 1
ATOM 1728 C CA . SER A 1 226 ? -21.515 5.781 32.202 1.00 32.44 226 SER A CA 1
ATOM 1729 C C . SER A 1 226 ? -20.970 7.199 32.076 1.00 32.25 226 SER A C 1
ATOM 1730 O O . SER A 1 226 ? -20.126 7.610 32.876 1.00 35.89 226 SER A O 1
ATOM 1733 N N . LEU A 1 227 ? -21.441 7.938 31.067 1.00 30.66 227 LEU A N 1
ATOM 1734 C CA . LEU A 1 227 ? -21.088 9.344 30.842 1.00 29.35 227 LEU A CA 1
ATOM 1735 C C . LEU A 1 227 ? -22.330 10.193 30.602 1.00 38.42 227 LEU A C 1
ATOM 1736 O O . LEU A 1 227 ? -23.462 9.702 30.552 1.00 46.43 227 LEU A O 1
ATOM 1741 N N . GLY A 1 228 ? -22.092 11.495 30.472 1.00 33.48 228 GLY A N 1
ATOM 1742 C CA . GLY A 1 228 ? -23.120 12.441 30.110 1.00 31.67 228 GLY A CA 1
ATOM 1743 C C . GLY A 1 228 ? -22.742 13.897 30.318 1.00 29.92 228 GLY A C 1
ATOM 1744 O O . GLY A 1 228 ? -22.326 14.297 31.410 1.00 33.89 228 GLY A O 1
ATOM 1745 N N . PHE A 1 229 ? -22.889 14.696 29.271 1.00 31.50 229 PHE A N 1
ATOM 1746 C CA . PHE A 1 229 ? -22.833 16.147 29.353 1.00 29.74 229 PHE A CA 1
ATOM 1747 C C . PHE A 1 229 ? -24.202 16.709 29.719 1.00 28.33 229 PHE A C 1
ATOM 1748 O O . PHE A 1 229 ? -25.240 16.085 29.486 1.00 27.20 229 PHE A O 1
ATOM 1756 N N . ASN A 1 230 ? -24.195 17.910 30.287 1.00 29.41 230 ASN A N 1
ATOM 1757 C CA . ASN A 1 230 ? -25.436 18.636 30.504 1.00 30.00 230 ASN A CA 1
ATOM 1758 C C . ASN A 1 230 ? -25.792 19.416 29.240 1.00 30.78 230 ASN A C 1
ATOM 1759 O O . ASN A 1 230 ? -24.965 19.593 28.341 1.00 29.35 230 ASN A O 1
ATOM 1764 N N . THR A 1 231 ? -27.038 19.911 29.196 1.00 28.76 231 THR A N 1
ATOM 1765 C CA . THR A 1 231 ? -27.555 20.575 28.000 1.00 27.84 231 THR A CA 1
ATOM 1766 C C . THR A 1 231 ? -26.643 21.680 27.499 1.00 29.50 231 THR A C 1
ATOM 1767 O O . THR A 1 231 ? -26.569 21.919 26.291 1.00 35.72 231 THR A O 1
ATOM 1771 N N . GLY A 1 232 ? -25.929 22.346 28.393 1.00 39.40 232 GLY A N 1
ATOM 1772 C CA . GLY A 1 232 ? -25.028 23.421 28.033 1.00 31.99 232 GLY A CA 1
ATOM 1773 C C . GLY A 1 232 ? -23.595 23.016 27.782 1.00 31.76 232 GLY A C 1
ATOM 1774 O O . GLY A 1 232 ? -22.783 23.888 27.457 1.00 28.20 232 GLY A O 1
ATOM 1775 N N . GLY A 1 233 ? -23.262 21.723 27.915 1.00 34.20 233 GLY A N 1
ATOM 1776 C CA . GLY A 1 233 ? -21.902 21.230 27.723 1.00 29.37 233 GLY A CA 1
ATOM 1777 C C . GLY A 1 233 ? -20.963 21.775 28.773 1.00 33.34 233 GLY A C 1
ATOM 1778 O O . GLY A 1 233 ? -19.740 21.707 28.624 1.00 35.35 233 GLY A O 1
ATOM 1779 N N . ASP A 1 234 ? -21.545 22.300 29.848 1.00 35.01 234 ASP A N 1
ATOM 1780 C CA . ASP A 1 234 ? -20.894 22.992 30.949 1.00 37.66 234 ASP A CA 1
ATOM 1781 C C . ASP A 1 234 ? -20.260 22.026 31.934 1.00 32.99 234 ASP A C 1
ATOM 1782 O O . ASP A 1 234 ? -19.208 22.319 32.506 1.00 34.75 234 ASP A O 1
ATOM 1787 N N . LEU A 1 235 ? -20.913 20.892 32.160 1.00 33.96 235 LEU A N 1
ATOM 1788 C CA . LEU A 1 235 ? -20.545 19.917 33.168 1.00 28.99 235 LEU A CA 1
ATOM 1789 C C . LEU A 1 235 ? -20.594 18.554 32.513 1.00 27.62 235 LEU A C 1
ATOM 1790 O O . LEU A 1 235 ? -21.213 18.387 31.465 1.00 29.71 235 LEU A O 1
ATOM 1795 N N . ILE A 1 236 ? -19.971 17.567 33.148 1.00 33.07 236 ILE A N 1
ATOM 1796 C CA . ILE A 1 236 ? -20.099 16.176 32.714 1.00 31.43 236 ILE A CA 1
ATOM 1797 C C . ILE A 1 236 ? -20.183 15.294 33.950 1.00 27.36 236 ILE A C 1
ATOM 1798 O O . ILE A 1 236 ? -19.442 15.509 34.910 1.00 31.54 236 ILE A O 1
ATOM 1803 N N . VAL A 1 237 ? -21.134 14.341 33.957 1.00 30.57 237 VAL A N 1
ATOM 1804 C CA . VAL A 1 237 ? -21.229 13.321 35.004 1.00 27.96 237 VAL A CA 1
ATOM 1805 C C . VAL A 1 237 ? -20.638 12.010 34.506 1.00 24.91 237 VAL A C 1
ATOM 1806 O O . VAL A 1 237 ? -20.777 11.656 33.333 1.00 29.27 237 VAL A O 1
ATOM 1810 N N . THR A 1 238 ? -19.994 11.277 35.408 1.00 29.00 238 THR A N 1
ATOM 1811 C CA . THR A 1 238 ? -19.484 9.940 35.134 1.00 29.99 238 THR A CA 1
ATOM 1812 C C . THR A 1 238 ? -20.004 9.002 36.203 1.00 25.96 238 THR A C 1
ATOM 1813 O O . THR A 1 238 ? -19.862 9.296 37.388 1.00 31.62 238 THR A O 1
ATOM 1817 N N . GLY A 1 239 ? -20.578 7.875 35.797 1.00 32.43 239 GLY A N 1
ATOM 1818 C CA . GLY A 1 239 ? -20.968 6.826 36.729 1.00 25.94 239 GLY A CA 1
ATOM 1819 C C . GLY A 1 239 ? -19.892 5.765 36.764 1.00 31.78 239 GLY A C 1
ATOM 1820 O O . GLY A 1 239 ? -19.293 5.438 35.739 1.00 36.03 239 GLY A O 1
ATOM 1821 N N . SER A 1 240 ? -19.625 5.224 37.955 1.00 32.81 240 SER A N 1
ATOM 1822 C CA . SER A 1 240 ? -18.434 4.404 38.114 1.00 32.90 240 SER A CA 1
ATOM 1823 C C . SER A 1 240 ? -18.722 3.170 38.955 1.00 30.36 240 SER A C 1
ATOM 1824 O O . SER A 1 240 ? -19.606 3.169 39.814 1.00 31.89 240 SER A O 1
ATOM 1827 N N . PHE A 1 241 ? -17.942 2.120 38.710 1.00 28.11 241 PHE A N 1
ATOM 1828 C CA . PHE A 1 241 ? -18.030 0.920 39.529 1.00 31.96 241 PHE A CA 1
ATOM 1829 C C . PHE A 1 241 ? -17.559 1.133 40.959 1.00 31.67 241 PHE A C 1
ATOM 1830 O O . PHE A 1 241 ? -17.778 0.253 41.794 1.00 33.42 241 PHE A O 1
ATOM 1838 N N . ASP A 1 242 ? -16.953 2.267 41.277 1.00 28.29 242 ASP A N 1
ATOM 1839 C CA . ASP A 1 242 ? -16.519 2.501 42.642 1.00 27.06 242 ASP A CA 1
ATOM 1840 C C . ASP A 1 242 ? -17.651 2.965 43.553 1.00 32.48 242 ASP A C 1
ATOM 1841 O O . ASP A 1 242 ? -17.374 3.378 44.687 1.00 37.99 242 ASP A O 1
ATOM 1846 N N . HIS A 1 243 ? -18.900 2.883 43.082 1.00 35.50 243 HIS A N 1
ATOM 1847 C CA . HIS A 1 243 ? -20.170 3.238 43.734 1.00 31.16 243 HIS A CA 1
ATOM 1848 C C . HIS A 1 243 ? -20.497 4.714 43.600 1.00 31.88 243 HIS A C 1
ATOM 1849 O O . HIS A 1 243 ? -21.592 5.125 44.009 1.00 28.75 243 HIS A O 1
ATOM 1856 N N . ASP A 1 244 ? -19.611 5.519 43.026 1.00 29.40 244 ASP A N 1
ATOM 1857 C CA . ASP A 1 244 ? -19.810 6.951 42.928 1.00 27.02 244 ASP A CA 1
ATOM 1858 C C . ASP A 1 244 ? -20.090 7.367 41.491 1.00 28.55 244 ASP A C 1
ATOM 1859 O O . ASP A 1 244 ? -19.759 6.670 40.529 1.00 34.48 244 ASP A O 1
ATOM 1864 N N . SER A 1 245 ? -20.737 8.515 41.371 1.00 25.53 245 SER A N 1
ATOM 1865 C CA . SER A 1 245 ? -20.711 9.321 40.170 1.00 28.34 245 SER A CA 1
ATOM 1866 C C . SER A 1 245 ? -20.059 10.638 40.550 1.00 29.95 245 SER A C 1
ATOM 1867 O O . SER A 1 245 ? -20.051 11.028 41.721 1.00 26.70 245 SER A O 1
ATOM 1870 N N . ARG A 1 246 ? -19.478 11.307 39.564 1.00 26.96 246 ARG A N 1
ATOM 1871 C CA . ARG A 1 246 ? -18.711 12.512 39.821 1.00 25.83 246 ARG A CA 1
ATOM 1872 C C . ARG A 1 246 ? -19.163 13.580 38.856 1.00 25.92 246 ARG A C 1
ATOM 1873 O O . ARG A 1 246 ? -19.395 13.298 37.680 1.00 27.18 246 ARG A O 1
ATOM 1881 N N . LEU A 1 247 ? -19.324 14.794 39.367 1.00 28.55 247 LEU A N 1
ATOM 1882 C CA . LEU A 1 247 ? -19.640 15.954 38.547 1.00 28.73 247 LEU A CA 1
ATOM 1883 C C . LEU A 1 247 ? -18.348 16.702 38.255 1.00 31.35 247 LEU A C 1
ATOM 1884 O O . LEU A 1 247 ? -17.585 17.006 39.177 1.00 34.97 247 LEU A O 1
ATOM 1889 N N . TRP A 1 248 ? -18.100 16.986 36.976 1.00 26.90 248 TRP A N 1
ATOM 1890 C CA . TRP A 1 248 ? -16.870 17.635 36.545 1.00 27.16 248 TRP A CA 1
ATOM 1891 C C . TRP A 1 248 ? -17.205 18.860 35.718 1.00 33.49 248 TRP A C 1
ATOM 1892 O O . TRP A 1 248 ? -18.159 18.846 34.933 1.00 34.11 248 TRP A O 1
ATOM 1903 N N . ASP A 1 249 ? -16.385 19.895 35.858 1.00 32.93 249 ASP A N 1
ATOM 1904 C CA . ASP A 1 249 ? -16.520 21.096 35.054 1.00 35.02 249 ASP A CA 1
ATOM 1905 C C . ASP A 1 249 ? -15.686 20.897 33.791 1.00 36.96 249 ASP A C 1
ATOM 1906 O O . ASP A 1 249 ? -14.496 20.586 33.870 1.00 39.28 249 ASP A O 1
ATOM 1911 N N . VAL A 1 250 ? -16.316 21.063 32.625 1.00 35.81 250 VAL A N 1
ATOM 1912 C CA . VAL A 1 250 ? -15.660 20.688 31.382 1.00 36.60 250 VAL A CA 1
ATOM 1913 C C . VAL A 1 250 ? -14.533 21.657 31.047 1.00 38.20 250 VAL A C 1
ATOM 1914 O O . VAL A 1 250 ? -13.556 21.290 30.378 1.00 38.86 250 VAL A O 1
ATOM 1918 N N . ARG A 1 251 ? -14.611 22.873 31.553 1.00 34.73 251 ARG A N 1
ATOM 1919 C CA . ARG A 1 251 ? -13.642 23.894 31.203 1.00 40.29 251 ARG A CA 1
ATOM 1920 C C . ARG A 1 251 ? -12.428 23.881 32.133 1.00 44.78 251 ARG A C 1
ATOM 1921 O O . ARG A 1 251 ? -11.287 23.918 31.661 1.00 42.45 251 ARG A O 1
ATOM 1929 N N . THR A 1 252 ? -12.655 23.783 33.451 1.00 41.00 252 THR A N 1
ATOM 1930 C CA . THR A 1 252 ? -11.558 23.691 34.411 1.00 37.68 252 THR A CA 1
ATOM 1931 C C . THR A 1 252 ? -10.931 22.304 34.441 1.00 35.89 252 THR A C 1
ATOM 1932 O O . THR A 1 252 ? -9.739 22.177 34.745 1.00 37.30 252 THR A O 1
ATOM 1936 N N . GLY A 1 253 ? -11.713 21.261 34.173 1.00 36.75 253 GLY A N 1
ATOM 1937 C CA . GLY A 1 253 ? -11.230 19.896 34.263 1.00 29.32 253 GLY A CA 1
ATOM 1938 C C . GLY A 1 253 ? -11.275 19.318 35.652 1.00 34.19 253 GLY A C 1
ATOM 1939 O O . GLY A 1 253 ? -10.716 18.234 35.876 1.00 30.49 253 GLY A O 1
ATOM 1940 N N . GLN A 1 254 ? -11.932 20.008 36.585 1.00 32.43 254 GLN A N 1
ATOM 1941 C CA . GLN A 1 254 ? -11.927 19.664 37.996 1.00 32.15 254 GLN A CA 1
ATOM 1942 C C . GLN A 1 254 ? -13.246 19.021 38.413 1.00 29.09 254 GLN A C 1
ATOM 1943 O O . GLN A 1 254 ? -14.316 19.360 37.904 1.00 32.56 254 GLN A O 1
ATOM 1949 N N . CYS A 1 255 ? -13.167 18.135 39.396 1.00 29.35 255 CYS A N 1
ATOM 1950 C CA . CYS A 1 255 ? -14.367 17.565 39.992 1.00 34.26 255 CYS A CA 1
ATOM 1951 C C . CYS A 1 255 ? -15.025 18.593 40.904 1.00 33.77 255 CYS A C 1
ATOM 1952 O O . CYS A 1 255 ? -14.372 19.170 41.782 1.00 32.58 255 CYS A O 1
ATOM 1955 N N . VAL A 1 256 ? -16.313 18.838 40.680 1.00 38.46 256 VAL A N 1
ATOM 1956 C CA . VAL A 1 256 ? -17.061 19.794 41.486 1.00 31.90 256 VAL A CA 1
ATOM 1957 C C . VAL A 1 256 ? -17.821 19.035 42.573 1.00 37.93 256 VAL A C 1
ATOM 1958 O O . VAL A 1 256 ? -17.971 19.528 43.695 1.00 44.32 256 VAL A O 1
ATOM 1962 N N . HIS A 1 257 ? -18.291 17.825 42.278 1.00 35.52 257 HIS A N 1
ATOM 1963 C CA . HIS A 1 257 ? -18.964 17.054 43.312 1.00 31.24 257 HIS A CA 1
ATOM 1964 C C . HIS A 1 257 ? -18.729 15.563 43.137 1.00 31.32 257 HIS A C 1
ATOM 1965 O O . HIS A 1 257 ? -18.676 15.053 42.017 1.00 32.19 257 HIS A O 1
ATOM 1972 N N . VAL A 1 258 ? -18.634 14.865 44.269 1.00 39.23 258 VAL A N 1
ATOM 1973 C CA . VAL A 1 258 ? -18.672 13.406 44.328 1.00 31.28 258 VAL A CA 1
ATOM 1974 C C . VAL A 1 258 ? -20.021 13.010 44.899 1.00 37.12 258 VAL A C 1
ATOM 1975 O O . VAL A 1 258 ? -20.369 13.394 46.021 1.00 43.55 258 VAL A O 1
ATOM 1979 N N . LEU A 1 259 ? -20.805 12.293 44.115 1.00 36.01 259 LEU A N 1
ATOM 1980 C CA . LEU A 1 259 ? -22.143 11.908 44.530 1.00 33.41 259 LEU A CA 1
ATOM 1981 C C . LEU A 1 259 ? -22.059 10.483 45.049 1.00 30.95 259 LEU A C 1
ATOM 1982 O O . LEU A 1 259 ? -22.109 9.526 44.275 1.00 31.97 259 LEU A O 1
ATOM 1987 N N . SER A 1 260 ? -21.976 10.336 46.359 1.00 33.28 260 SER A N 1
ATOM 1988 C CA . SER A 1 260 ? -21.897 9.018 46.965 1.00 30.97 260 SER A CA 1
ATOM 1989 C C . SER A 1 260 ? -23.160 8.744 47.765 1.00 33.13 260 SER A C 1
ATOM 1990 O O . SER A 1 260 ? -23.747 9.652 48.365 1.00 32.41 260 SER A O 1
ATOM 1993 N N . GLY A 1 261 ? -23.558 7.476 47.775 1.00 33.55 261 GLY A N 1
ATOM 1994 C CA . GLY A 1 261 ? -24.723 7.025 48.505 1.00 27.79 261 GLY A CA 1
ATOM 1995 C C . GLY A 1 261 ? -25.096 5.643 48.023 1.00 33.64 261 GLY A C 1
ATOM 1996 O O . GLY A 1 261 ? -25.683 4.831 48.751 1.00 35.89 261 GLY A O 1
ATOM 1997 N N . HIS A 1 262 ? -24.767 5.382 46.765 1.00 35.06 262 HIS A N 1
ATOM 1998 C CA . HIS A 1 262 ? -24.916 4.044 46.225 1.00 31.27 262 HIS A CA 1
ATOM 1999 C C . HIS A 1 262 ? -23.960 3.106 46.947 1.00 30.17 262 HIS A C 1
ATOM 2000 O O . HIS A 1 262 ? -22.769 3.400 47.095 1.00 31.25 262 HIS A O 1
ATOM 2007 N N . ARG A 1 263 ? -24.495 1.989 47.422 1.00 35.90 263 ARG A N 1
ATOM 2008 C CA . ARG A 1 263 ? -23.729 0.946 48.082 1.00 32.43 263 ARG A CA 1
ATOM 2009 C C . ARG A 1 263 ? -23.306 -0.138 47.111 1.00 38.59 263 ARG A C 1
ATOM 2010 O O . ARG A 1 263 ? -22.961 -1.252 47.531 1.00 51.38 263 ARG A O 1
ATOM 2018 N N . GLY A 1 264 ? -23.355 0.157 45.821 1.00 35.55 264 GLY A N 1
ATOM 2019 C CA . GLY A 1 264 ? -23.003 -0.799 44.795 1.00 31.17 264 GLY A CA 1
ATOM 2020 C C . GLY A 1 264 ? -22.645 -0.008 43.565 1.00 30.08 264 GLY A C 1
ATOM 2021 O O . GLY A 1 264 ? -22.918 1.190 43.470 1.00 29.78 264 GLY A O 1
ATOM 2022 N N . GLU A 1 265 ? -22.021 -0.698 42.622 1.00 33.05 265 GLU A N 1
ATOM 2023 C CA . GLU A 1 265 ? -21.507 -0.019 41.448 1.00 32.99 265 GLU A CA 1
ATOM 2024 C C . GLU A 1 265 ? -22.632 0.672 40.696 1.00 34.45 265 GLU A C 1
ATOM 2025 O O . GLU A 1 265 ? -23.756 0.171 40.619 1.00 32.47 265 GLU A O 1
ATOM 2031 N N . VAL A 1 266 ? -22.326 1.866 40.187 1.00 33.35 266 VAL A N 1
ATOM 2032 C CA . VAL A 1 266 ? -23.282 2.622 39.395 1.00 34.31 266 VAL A CA 1
ATOM 2033 C C . VAL A 1 266 ? -23.437 1.962 38.036 1.00 34.77 266 VAL A C 1
ATOM 2034 O O . VAL A 1 266 ? -22.461 1.487 37.444 1.00 35.93 266 VAL A O 1
ATOM 2038 N N . SER A 1 267 ? -24.682 1.864 37.563 1.00 36.93 267 SER A N 1
ATOM 2039 C CA . SER A 1 267 ? -24.953 1.295 36.255 1.00 26.96 267 SER A CA 1
ATOM 2040 C C . SER A 1 267 ? -25.323 2.333 35.207 1.00 32.95 267 SER A C 1
ATOM 2041 O O . SER A 1 267 ? -25.187 2.054 34.009 1.00 25.91 267 SER A O 1
ATOM 2044 N N . SER A 1 268 ? -25.755 3.524 35.620 1.00 36.93 268 SER A N 1
ATOM 2045 C CA . SER A 1 268 ? -26.375 4.470 34.697 1.00 36.02 268 SER A CA 1
ATOM 2046 C C . SER A 1 268 ? -26.433 5.842 35.353 1.00 32.56 268 SER A C 1
ATOM 2047 O O . SER A 1 268 ? -26.562 5.941 36.573 1.00 33.47 268 SER A O 1
ATOM 2050 N N . THR A 1 269 ? -26.302 6.891 34.539 1.00 34.21 269 THR A N 1
ATOM 2051 C CA . THR A 1 269 ? -26.391 8.267 35.017 1.00 35.07 269 THR A CA 1
ATOM 2052 C C . THR A 1 269 ? -27.005 9.130 33.923 1.00 31.13 269 THR A C 1
ATOM 2053 O O . THR A 1 269 ? -26.853 8.838 32.735 1.00 33.95 269 THR A O 1
ATOM 2057 N N . GLN A 1 270 ? -27.702 10.196 34.329 1.00 32.23 270 GLN A N 1
ATOM 2058 C CA . GLN A 1 270 ? -28.260 11.120 33.353 1.00 28.46 270 GLN A CA 1
ATOM 2059 C C . GLN A 1 270 ? -28.638 12.450 33.992 1.00 24.14 270 GLN A C 1
ATOM 2060 O O . GLN A 1 270 ? -29.255 12.483 35.053 1.00 26.98 270 GLN A O 1
ATOM 2066 N N . PHE A 1 271 ? -28.284 13.538 33.314 1.00 27.08 271 PHE A N 1
ATOM 2067 C CA . PHE A 1 271 ? -28.773 14.868 33.656 1.00 29.71 271 PHE A CA 1
ATOM 2068 C C . PHE A 1 271 ? -30.230 15.025 33.234 1.00 33.02 271 PHE A C 1
ATOM 2069 O O . PHE A 1 271 ? -30.686 14.394 32.277 1.00 35.15 271 PHE A O 1
ATOM 2077 N N . ASN A 1 272 ? -30.963 15.885 33.950 1.00 29.64 272 ASN A N 1
ATOM 2078 C CA . ASN A 1 272 ? -32.226 16.397 33.433 1.00 27.23 272 ASN A CA 1
ATOM 2079 C C . ASN A 1 272 ? -31.951 17.515 32.433 1.00 30.92 272 ASN A C 1
ATOM 2080 O O . ASN A 1 272 ? -30.844 18.067 32.371 1.00 33.64 272 ASN A O 1
ATOM 2085 N N . TYR A 1 273 ? -32.977 17.865 31.653 1.00 27.39 273 TYR A N 1
ATOM 2086 C CA . TYR A 1 273 ? -32.764 18.856 30.600 1.00 27.96 273 TYR A CA 1
ATOM 2087 C C . TYR A 1 273 ? -32.326 20.196 31.184 1.00 29.33 273 TYR A C 1
ATOM 2088 O O . TYR A 1 273 ? -31.492 20.902 30.600 1.00 32.54 273 TYR A O 1
ATOM 2097 N N . ALA A 1 274 ? -32.880 20.569 32.332 1.00 29.22 274 ALA A N 1
ATOM 2098 C CA . ALA A 1 274 ? -32.499 21.832 32.938 1.00 29.39 274 ALA A CA 1
ATOM 2099 C C . ALA A 1 274 ? -31.054 21.822 33.410 1.00 34.27 274 ALA A C 1
ATOM 2100 O O . ALA A 1 274 ? -30.438 22.889 33.492 1.00 36.55 274 ALA A O 1
ATOM 2102 N N . GLY A 1 275 ? -30.483 20.644 33.667 1.00 34.94 275 GLY A N 1
ATOM 2103 C CA . GLY A 1 275 ? -29.119 20.570 34.147 1.00 27.19 275 GLY A CA 1
ATOM 2104 C C . GLY A 1 275 ? -28.958 20.788 35.627 1.00 29.81 275 GLY A C 1
ATOM 2105 O O . GLY A 1 275 ? -27.845 21.061 36.082 1.00 36.70 275 GLY A O 1
ATOM 2106 N N . THR A 1 276 ? -30.041 20.677 36.393 1.00 33.72 276 THR A N 1
ATOM 2107 C CA . THR A 1 276 ? -30.044 20.898 37.834 1.00 29.67 276 THR A CA 1
ATOM 2108 C C . THR A 1 276 ? -30.134 19.602 38.637 1.00 28.35 276 THR A C 1
ATOM 2109 O O . THR A 1 276 ? -30.053 19.640 39.867 1.00 30.71 276 THR A O 1
ATOM 2113 N N . LEU A 1 277 ? -30.292 18.457 37.985 1.00 25.71 277 LEU A N 1
ATOM 2114 C CA . LEU A 1 277 ? -30.478 17.199 38.685 1.00 23.93 277 LEU A CA 1
ATOM 2115 C C . LEU A 1 277 ? -29.728 16.111 37.941 1.00 27.65 277 LEU A C 1
ATOM 2116 O O . LEU A 1 277 ? -29.469 16.228 36.742 1.00 29.95 277 LEU A O 1
ATOM 2121 N N . VAL A 1 278 ? -29.322 15.084 38.683 1.00 32.36 278 VAL A N 1
ATOM 2122 C CA . VAL A 1 278 ? -28.794 13.846 38.121 1.00 27.88 278 VAL A CA 1
ATOM 2123 C C . VAL A 1 278 ? -29.553 12.666 38.716 1.00 27.87 278 VAL A C 1
ATOM 2124 O O . VAL A 1 278 ? -29.830 12.638 39.921 1.00 27.09 278 VAL A O 1
ATOM 2128 N N . VAL A 1 279 ? -29.899 11.696 37.870 1.00 29.72 279 VAL A N 1
ATOM 2129 C CA . VAL A 1 279 ? -30.411 10.408 38.322 1.00 27.28 279 VAL A CA 1
ATOM 2130 C C . VAL A 1 279 ? -29.364 9.352 38.024 1.00 29.48 279 VAL A C 1
ATOM 2131 O O . VAL A 1 279 ? -28.838 9.277 36.904 1.00 28.10 279 VAL A O 1
ATOM 2135 N N . SER A 1 280 ? -29.073 8.536 39.027 1.00 26.56 280 SER A N 1
ATOM 2136 C CA . SER A 1 280 ? -28.203 7.392 38.881 1.00 24.53 280 SER A CA 1
ATOM 2137 C C . SER A 1 280 ? -28.975 6.181 39.369 1.00 28.24 280 SER A C 1
ATOM 2138 O O . SER A 1 280 ? -29.829 6.282 40.251 1.00 26.52 280 SER A O 1
ATOM 2141 N N . GLY A 1 281 ? -28.701 5.048 38.743 1.00 29.66 281 GLY A N 1
ATOM 2142 C CA . GLY A 1 281 ? -29.277 3.785 39.120 1.00 24.25 281 GLY A CA 1
ATOM 2143 C C . GLY A 1 281 ? -28.096 2.921 39.448 1.00 23.41 281 GLY A C 1
ATOM 2144 O O . GLY A 1 281 ? -26.979 3.273 39.070 1.00 28.68 281 GLY A O 1
ATOM 2145 N N . SER A 1 282 ? -28.291 1.826 40.171 1.00 29.43 282 SER A N 1
ATOM 2146 C CA . SER A 1 282 ? -27.137 1.105 40.679 1.00 35.93 282 SER A CA 1
ATOM 2147 C C . SER A 1 282 ? -27.504 -0.350 40.896 1.00 35.76 282 SER A C 1
ATOM 2148 O O . SER A 1 282 ? -28.683 -0.694 41.022 1.00 34.76 282 SER A O 1
ATOM 2151 N N . ILE A 1 283 ? -26.472 -1.203 40.933 1.00 33.07 283 ILE A N 1
ATOM 2152 C CA . ILE A 1 283 ? -26.668 -2.623 41.229 1.00 41.28 283 ILE A CA 1
ATOM 2153 C C . ILE A 1 283 ? -27.159 -2.874 42.662 1.00 41.06 283 ILE A C 1
ATOM 2154 O O . ILE A 1 283 ? -27.665 -3.970 42.945 1.00 45.55 283 ILE A O 1
ATOM 2159 N N . ASP A 1 284 ? -27.043 -1.892 43.568 1.00 29.89 284 ASP A N 1
ATOM 2160 C CA . ASP A 1 284 ? -27.604 -2.001 44.916 1.00 42.00 284 ASP A CA 1
ATOM 2161 C C . ASP A 1 284 ? -29.127 -1.845 44.931 1.00 45.83 284 ASP A C 1
ATOM 2162 O O . ASP A 1 284 ? -29.719 -1.559 45.979 1.00 40.28 284 ASP A O 1
ATOM 2167 N N . CYS A 1 285 ? -29.755 -1.993 43.762 1.00 43.50 285 CYS A N 1
ATOM 2168 C CA . CYS A 1 285 ? -31.203 -2.063 43.583 1.00 34.53 285 CYS A CA 1
ATOM 2169 C C . CYS A 1 285 ? -31.899 -0.732 43.804 1.00 32.15 285 CYS A C 1
ATOM 2170 O O . CYS A 1 285 ? -33.101 -0.705 44.090 1.00 38.04 285 CYS A O 1
ATOM 2173 N N . THR A 1 286 ? -31.190 0.382 43.631 1.00 36.11 286 THR A N 1
ATOM 2174 C CA . THR A 1 286 ? -31.753 1.693 43.920 1.00 37.09 286 THR A CA 1
ATOM 2175 C C . THR A 1 286 ? -31.477 2.669 42.779 1.00 35.59 286 THR A C 1
ATOM 2176 O O . THR A 1 286 ? -30.547 2.490 41.988 1.00 29.00 286 THR A O 1
ATOM 2180 N N . SER A 1 287 ? -32.319 3.702 42.703 1.00 32.23 287 SER A N 1
ATOM 2181 C CA . SER A 1 287 ? -32.056 4.894 41.912 1.00 32.80 287 SER A CA 1
ATOM 2182 C C . SER A 1 287 ? -31.978 6.096 42.842 1.00 29.07 287 SER A C 1
ATOM 2183 O O . SER A 1 287 ? -32.643 6.142 43.878 1.00 31.12 287 SER A O 1
ATOM 2186 N N . ARG A 1 288 ? -31.164 7.075 42.474 1.00 27.95 288 ARG A N 1
ATOM 2187 C CA . ARG A 1 288 ? -30.936 8.211 43.348 1.00 25.99 288 ARG A CA 1
ATOM 2188 C C . ARG A 1 288 ? -31.006 9.509 42.560 1.00 28.86 288 ARG A C 1
ATOM 2189 O O . ARG A 1 288 ? -30.558 9.594 41.412 1.00 23.52 288 ARG A O 1
ATOM 2197 N N . LEU A 1 289 ? -31.537 10.532 43.214 1.00 34.16 289 LEU A N 1
ATOM 2198 C CA . LEU A 1 289 ? -31.778 11.825 42.605 1.00 27.78 289 LEU A CA 1
ATOM 2199 C C . LEU A 1 289 ? -30.896 12.823 43.333 1.00 31.44 289 LEU A C 1
ATOM 2200 O O . LEU A 1 289 ? -30.926 12.891 44.567 1.00 31.41 289 LEU A O 1
ATOM 2205 N N . TRP A 1 290 ? -30.061 13.537 42.576 1.00 29.32 290 TRP A N 1
ATOM 2206 C CA . TRP A 1 290 ? -29.030 14.398 43.132 1.00 29.48 290 TRP A CA 1
ATOM 2207 C C . TRP A 1 290 ? -29.249 15.838 42.705 1.00 31.16 290 TRP A C 1
ATOM 2208 O O . TRP A 1 290 ? -29.699 16.102 41.591 1.00 32.57 290 TRP A O 1
ATOM 2219 N N . ASP A 1 291 ? -28.934 16.764 43.598 1.00 27.07 291 ASP A N 1
ATOM 2220 C CA . ASP A 1 291 ? -28.922 18.176 43.260 1.00 35.35 291 ASP A CA 1
ATOM 2221 C C . ASP A 1 291 ? -27.564 18.512 42.645 1.00 35.36 291 ASP A C 1
ATOM 2222 O O . ASP A 1 291 ? -26.521 18.212 43.233 1.00 37.14 291 ASP A O 1
ATOM 2227 N N . VAL A 1 292 ? -27.572 19.106 41.454 1.00 32.59 292 VAL A N 1
ATOM 2228 C CA . VAL A 1 292 ? -26.305 19.413 40.797 1.00 35.35 292 VAL A CA 1
ATOM 2229 C C . VAL A 1 292 ? -25.602 20.572 41.491 1.00 36.44 292 VAL A C 1
ATOM 2230 O O 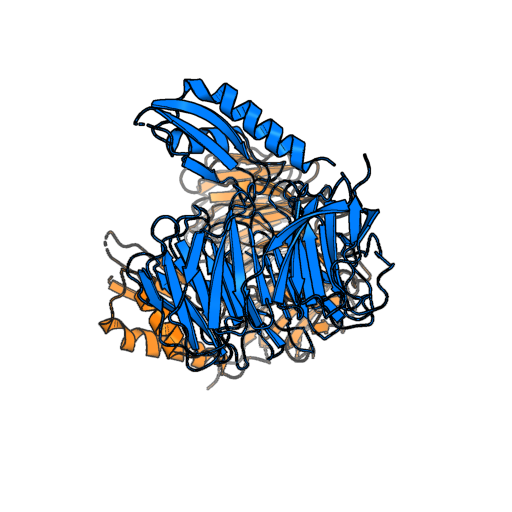. VAL A 1 292 ? -24.378 20.557 41.671 1.00 42.30 292 VAL A O 1
ATOM 2234 N N . ARG A 1 293 ? -26.365 21.574 41.924 1.00 41.14 293 ARG A N 1
ATOM 2235 C CA . ARG A 1 293 ? -25.773 22.777 42.500 1.00 42.37 293 ARG A CA 1
ATOM 2236 C C . ARG A 1 293 ? -24.921 22.451 43.719 1.00 47.57 293 ARG A C 1
ATOM 2237 O O . ARG A 1 293 ? -23.797 22.946 43.854 1.00 51.41 293 ARG A O 1
ATOM 2245 N N . SER A 1 294 ? -25.440 21.612 44.616 1.00 45.16 294 SER A N 1
ATOM 2246 C CA . SER A 1 294 ? -24.783 21.292 45.873 1.00 38.95 294 SER A CA 1
ATOM 2247 C C . SER A 1 294 ? -24.178 19.896 45.913 1.00 45.39 294 SER A C 1
ATOM 2248 O O . SER A 1 294 ? -23.357 19.626 46.795 1.00 49.34 294 SER A O 1
ATOM 2251 N N . GLY A 1 295 ? -24.578 19.004 45.007 1.00 46.21 295 GLY A N 1
ATOM 2252 C CA . GLY A 1 295 ? -24.047 17.656 44.951 1.00 36.07 295 GLY A CA 1
ATOM 2253 C C . GLY A 1 295 ? -24.628 16.695 45.956 1.00 36.28 295 GLY A C 1
ATOM 2254 O O . GLY A 1 295 ? -24.096 15.591 46.110 1.00 38.72 295 GLY A O 1
ATOM 2255 N N . ARG A 1 296 ? -25.698 17.069 46.648 1.00 39.23 296 ARG A N 1
ATOM 2256 C CA . ARG A 1 296 ? -26.276 16.189 47.649 1.00 33.62 296 ARG A CA 1
ATOM 2257 C C . ARG A 1 296 ? -27.404 15.350 47.064 1.00 39.64 296 ARG A C 1
ATOM 2258 O O . ARG A 1 296 ? -27.999 15.675 46.035 1.00 39.02 296 ARG A O 1
ATOM 2266 N N . CYS A 1 297 ? -27.715 14.269 47.763 1.00 36.54 297 CYS A N 1
ATOM 2267 C CA . CYS A 1 297 ? -28.773 13.375 47.341 1.00 31.52 297 CYS A CA 1
ATOM 2268 C C . CYS A 1 297 ? -30.122 13.911 47.814 1.00 43.40 297 CYS A C 1
ATOM 2269 O O . CYS A 1 297 ? -30.366 14.035 49.021 1.00 37.39 297 CYS A O 1
ATOM 2272 N N . LEU A 1 298 ? -31.017 14.186 46.865 1.00 41.50 298 LEU A N 1
ATOM 2273 C CA . LEU A 1 298 ? -32.354 14.637 47.214 1.00 34.47 298 LEU A CA 1
ATOM 2274 C C . LEU A 1 298 ? -33.282 13.479 47.513 1.00 35.03 298 LEU A C 1
ATOM 2275 O O . LEU A 1 298 ? -34.286 13.673 48.206 1.00 34.22 298 LEU A O 1
ATOM 2280 N N . SER A 1 299 ? -32.965 12.280 47.029 1.00 33.64 299 SER A N 1
ATOM 2281 C CA . SER A 1 299 ? -33.945 11.208 47.090 1.00 32.47 299 SER A CA 1
ATOM 2282 C C . SER A 1 299 ? -33.272 9.867 46.822 1.00 37.51 299 SER A C 1
ATOM 2283 O O . SER A 1 299 ? -32.427 9.757 45.932 1.00 37.20 299 SER A O 1
ATOM 2286 N N . VAL A 1 300 ? -33.659 8.861 47.602 1.00 37.06 300 VAL A N 1
ATOM 2287 C CA . VAL A 1 300 ? -33.277 7.469 47.399 1.00 31.16 300 VAL A CA 1
ATOM 2288 C C . VAL A 1 300 ? -34.550 6.724 47.092 1.00 34.85 300 VAL A C 1
ATOM 2289 O O . VAL A 1 300 ? -35.496 6.753 47.888 1.00 33.99 300 VAL A O 1
ATOM 2293 N N . LYS A 1 301 ? -34.581 6.058 45.957 1.00 36.76 301 LYS A N 1
ATOM 2294 C CA . LYS A 1 301 ? -35.810 5.464 45.461 1.00 42.03 301 LYS A CA 1
ATOM 2295 C C . LYS A 1 301 ? -35.626 3.959 45.482 1.00 39.61 301 LYS A C 1
ATOM 2296 O O . LYS A 1 301 ? -34.823 3.412 44.721 1.00 40.24 301 LYS A O 1
ATOM 2302 N N . GLN A 1 302 ? -36.348 3.307 46.373 1.00 49.36 302 GLN A N 1
ATOM 2303 C CA . GLN A 1 302 ? -36.381 1.866 46.523 1.00 42.77 302 GLN A CA 1
ATOM 2304 C C . GLN A 1 302 ? -37.716 1.366 45.987 1.00 48.09 302 GLN A C 1
ATOM 2305 O O . GLN A 1 302 ? -38.493 2.116 45.369 1.00 49.48 302 GLN A O 1
ATOM 2311 N N . GLY A 1 303 ? -37.987 0.082 46.202 1.00 40.24 303 GLY A N 1
ATOM 2312 C CA . GLY A 1 303 ? -39.174 -0.558 45.682 1.00 37.94 303 GLY A CA 1
ATOM 2313 C C . GLY A 1 303 ? -38.853 -1.586 44.628 1.00 36.69 303 GLY A C 1
ATOM 2314 O O . GLY A 1 303 ? -39.614 -2.547 44.458 1.00 48.43 303 GLY A O 1
ATOM 2315 N N . HIS A 1 304 ? -37.750 -1.391 43.907 1.00 30.77 304 HIS A N 1
ATOM 2316 C CA . HIS A 1 304 ? -37.202 -2.448 43.078 1.00 34.05 304 HIS A CA 1
ATOM 2317 C C . HIS A 1 304 ? -36.614 -3.531 43.954 1.00 35.85 304 HIS A C 1
ATOM 2318 O O . HIS A 1 304 ? -35.998 -3.247 44.986 1.00 37.74 304 HIS A O 1
ATOM 2325 N N . THR A 1 305 ? -36.769 -4.774 43.511 1.00 38.62 305 THR A N 1
ATOM 2326 C CA . THR A 1 305 ? -36.260 -5.926 44.238 1.00 41.40 305 THR A CA 1
ATOM 2327 C C . THR A 1 305 ? -34.957 -6.473 43.657 1.00 40.58 305 THR A C 1
ATOM 2328 O O . THR A 1 305 ? -34.360 -7.379 44.245 1.00 40.26 305 THR A O 1
ATOM 2332 N N . ASP A 1 306 ? -34.503 -5.946 42.525 1.00 40.87 306 ASP A N 1
ATOM 2333 C CA . ASP A 1 306 ? -33.310 -6.449 41.863 1.00 40.09 306 ASP A CA 1
ATOM 2334 C C . ASP A 1 306 ? -32.593 -5.258 41.236 1.00 36.00 306 ASP A C 1
ATOM 2335 O O . ASP A 1 306 ? -33.113 -4.138 41.245 1.00 35.22 306 ASP A O 1
ATOM 2340 N N . GLU A 1 307 ? -31.410 -5.516 40.654 1.00 35.12 307 GLU A N 1
ATOM 2341 C CA . GLU A 1 307 ? -30.517 -4.449 40.192 1.00 34.93 307 GLU A CA 1
ATOM 2342 C C . GLU A 1 307 ? -31.251 -3.455 39.306 1.00 29.71 307 GLU A C 1
ATOM 2343 O O . GLU A 1 307 ? -31.975 -3.848 38.391 1.00 33.50 307 GLU A O 1
ATOM 2349 N N . VAL A 1 308 ? -31.018 -2.163 39.538 1.00 26.09 308 VAL A N 1
ATOM 2350 C CA . VAL A 1 308 ? -31.505 -1.121 38.634 1.00 28.37 308 VAL A CA 1
ATOM 2351 C C . VAL A 1 308 ? -30.483 -0.898 37.523 1.00 33.15 308 VAL A C 1
ATOM 2352 O O . VAL A 1 308 ? -29.355 -0.459 37.775 1.00 37.00 308 VAL A O 1
ATOM 2356 N N . LEU A 1 309 ? -30.894 -1.178 36.286 1.00 39.08 309 LEU A N 1
ATOM 2357 C CA . LEU A 1 309 ? -30.003 -1.221 35.135 1.00 32.15 309 LEU A CA 1
ATOM 2358 C C . LEU A 1 309 ? -29.985 0.047 34.284 1.00 27.40 309 LEU A C 1
ATOM 2359 O O . LEU A 1 309 ? -29.039 0.224 33.510 1.00 25.60 309 LEU A O 1
ATOM 2364 N N . ASP A 1 310 ? -31.020 0.888 34.350 1.00 26.21 310 ASP A N 1
ATOM 2365 C CA . ASP A 1 310 ? -31.129 2.069 33.497 1.00 26.41 310 ASP A CA 1
ATOM 2366 C C . ASP A 1 310 ? -32.047 3.074 34.171 1.00 26.65 310 ASP A C 1
ATOM 2367 O O . ASP A 1 310 ? -33.036 2.692 34.805 1.00 23.81 310 ASP A O 1
ATOM 2372 N N . VAL A 1 311 ? -31.724 4.354 34.009 1.00 27.65 311 VAL A N 1
ATOM 2373 C CA . VAL A 1 311 ? -32.527 5.450 34.544 1.00 27.71 311 VAL A CA 1
ATOM 2374 C C . VAL A 1 311 ? -32.619 6.517 33.475 1.00 24.97 311 VAL A C 1
ATOM 2375 O O . VAL A 1 311 ? -31.645 6.778 32.761 1.00 25.51 311 VAL A O 1
ATOM 2379 N N . ALA A 1 312 ? -33.791 7.140 33.368 1.00 29.36 312 ALA A N 1
ATOM 2380 C CA . ALA A 1 312 ? -34.002 8.193 32.386 1.00 31.33 312 ALA A CA 1
ATOM 2381 C C . ALA A 1 312 ? -34.959 9.222 32.952 1.00 23.08 312 ALA A C 1
ATOM 2382 O O . ALA A 1 312 ? -35.844 8.898 33.741 1.00 25.06 312 ALA A O 1
ATOM 2384 N N . PHE A 1 313 ? -34.755 10.465 32.547 1.00 24.82 313 PHE A N 1
ATOM 2385 C CA . PHE A 1 313 ? -35.741 11.523 32.668 1.00 27.34 313 PHE A CA 1
ATOM 2386 C C . PHE A 1 313 ? -36.556 11.569 31.382 1.00 31.30 313 PHE A C 1
ATOM 2387 O O . PHE A 1 313 ? -36.135 11.055 30.341 1.00 34.38 313 PHE A O 1
ATOM 2395 N N . ASP A 1 314 ? -37.696 12.248 31.425 1.00 30.09 314 ASP A N 1
ATOM 2396 C CA . ASP A 1 314 ? -38.320 12.539 30.144 1.00 32.27 314 ASP A CA 1
ATOM 2397 C C . ASP A 1 314 ? -37.687 13.813 29.583 1.00 31.87 314 ASP A C 1
ATOM 2398 O O . ASP A 1 314 ? -36.885 14.474 30.248 1.00 32.00 314 ASP A O 1
ATOM 2403 N N . ALA A 1 315 ? -38.059 14.178 28.351 1.00 29.87 315 ALA A N 1
ATOM 2404 C CA . ALA A 1 315 ? -37.413 15.313 27.698 1.00 26.41 315 ALA A CA 1
ATOM 2405 C C . ALA A 1 315 ? -37.468 16.563 28.574 1.00 35.45 315 ALA A C 1
ATOM 2406 O O . ALA A 1 315 ? -36.462 17.270 28.733 1.00 32.85 315 ALA A O 1
ATOM 2408 N N . ALA A 1 316 ? -38.621 16.832 29.193 1.00 35.43 316 ALA A N 1
ATOM 2409 C CA . ALA A 1 316 ? -38.705 18.027 30.021 1.00 32.35 316 ALA A CA 1
ATOM 2410 C C . ALA A 1 316 ? -38.036 17.812 31.371 1.00 29.97 316 ALA A C 1
ATOM 2411 O O . ALA A 1 316 ? -37.473 18.755 31.939 1.00 26.84 316 ALA A O 1
ATOM 2413 N N . GLY A 1 317 ? -38.041 16.582 31.871 1.00 32.81 317 GLY A N 1
ATOM 2414 C CA . GLY A 1 317 ? -37.544 16.298 33.201 1.00 30.69 317 GLY A CA 1
ATOM 2415 C C . GLY A 1 317 ? -38.591 16.269 34.288 1.00 26.48 317 GLY A C 1
ATOM 2416 O O . GLY A 1 317 ? -38.219 16.225 35.464 1.00 31.60 317 GLY A O 1
ATOM 2417 N N . THR A 1 318 ? -39.883 16.338 33.929 1.00 31.73 318 THR A N 1
ATOM 2418 C CA . THR A 1 318 ? -40.991 16.312 34.889 1.00 32.82 318 THR A CA 1
ATOM 2419 C C . THR A 1 318 ? -41.234 14.917 35.455 1.00 30.02 318 THR A C 1
ATOM 2420 O O . THR A 1 318 ? -41.817 14.778 36.535 1.00 33.64 318 THR A O 1
ATOM 2424 N N . LYS A 1 319 ? -40.886 13.878 34.710 1.00 31.57 319 LYS A N 1
ATOM 2425 C CA . LYS A 1 319 ? -41.003 12.516 35.192 1.00 29.82 319 LYS A CA 1
ATOM 2426 C C . LYS A 1 319 ? -39.661 11.834 35.006 1.00 27.10 319 LYS A C 1
ATOM 2427 O O . LYS A 1 319 ? -38.839 12.261 34.196 1.00 25.69 319 LYS A O 1
ATOM 2433 N N . MET A 1 320 ? -39.438 10.793 35.805 1.00 24.78 320 MET A N 1
ATOM 2434 C CA . MET A 1 320 ? -38.255 9.958 35.705 1.00 23.97 320 MET A CA 1
ATOM 2435 C C . MET A 1 320 ? -38.665 8.511 35.894 1.00 28.20 320 MET A C 1
ATOM 2436 O O . MET A 1 320 ? -39.679 8.216 36.532 1.00 24.74 320 MET A O 1
ATOM 2441 N N . VAL A 1 321 ? -37.884 7.616 35.294 1.00 26.74 321 VAL A N 1
ATOM 2442 C CA . VAL A 1 321 ? -38.174 6.191 35.284 1.00 25.95 321 VAL A CA 1
ATOM 2443 C C . VAL A 1 321 ? -36.888 5.445 35.595 1.00 23.46 321 VAL A C 1
ATOM 2444 O O . VAL A 1 321 ? -35.787 5.917 35.303 1.00 21.20 321 VAL A O 1
ATOM 2448 N N . SER A 1 322 ? -37.036 4.277 36.206 1.00 24.92 322 SER A N 1
ATOM 2449 C CA . SER A 1 322 ? -35.928 3.373 36.453 1.00 23.82 322 SER A CA 1
ATOM 2450 C C . SER A 1 322 ? -36.314 1.989 35.961 1.00 30.19 322 SER A C 1
ATOM 2451 O O . SER A 1 322 ? -37.460 1.564 36.145 1.00 26.83 322 SER A O 1
ATOM 2454 N N . ALA A 1 323 ? -35.346 1.296 35.344 1.00 32.16 323 ALA A N 1
ATOM 2455 C CA . ALA A 1 323 ? -35.505 -0.052 34.812 1.00 27.16 323 ALA A CA 1
ATOM 2456 C C . ALA A 1 323 ? -34.665 -1.018 35.627 1.00 27.12 323 ALA A C 1
ATOM 2457 O O . ALA A 1 323 ? -33.529 -0.711 35.988 1.00 30.84 323 ALA A O 1
ATOM 2459 N N . SER A 1 324 ? -35.212 -2.184 35.926 1.00 32.06 324 SER A N 1
ATOM 2460 C CA . SER A 1 324 ? -34.520 -3.086 36.825 1.00 33.32 324 SER A CA 1
ATOM 2461 C C . SER A 1 324 ? -34.471 -4.509 36.287 1.00 34.98 324 SER A C 1
ATOM 2462 O O . SER A 1 324 ? -35.221 -4.900 35.388 1.00 33.85 324 SER A O 1
ATOM 2465 N N . ALA A 1 325 ? -33.563 -5.289 36.875 1.00 37.10 325 ALA A N 1
ATOM 2466 C CA . ALA A 1 325 ? -33.509 -6.721 36.624 1.00 40.07 325 ALA A CA 1
ATOM 2467 C C . ALA A 1 325 ? -34.724 -7.462 37.175 1.00 39.06 325 ALA A C 1
ATOM 2468 O O . ALA A 1 325 ? -34.858 -8.666 36.924 1.00 42.94 325 ALA A O 1
ATOM 2470 N N . ASP A 1 326 ? -35.593 -6.797 37.939 1.00 36.55 326 ASP A N 1
ATOM 2471 C CA . ASP A 1 326 ? -36.776 -7.465 38.466 1.00 35.41 326 ASP A CA 1
ATOM 2472 C C . ASP A 1 326 ? -37.904 -7.565 37.446 1.00 32.78 326 ASP A C 1
ATOM 2473 O O . ASP A 1 326 ? -39.008 -7.983 37.805 1.00 43.06 326 ASP A O 1
ATOM 2478 N N . GLY A 1 327 ? -37.675 -7.169 36.197 1.00 36.65 327 GLY A N 1
ATOM 2479 C CA . GLY A 1 327 ? -38.715 -7.238 35.189 1.00 35.78 327 GLY A CA 1
ATOM 2480 C C . GLY A 1 327 ? -39.694 -6.083 35.185 1.00 31.02 327 GLY A C 1
ATOM 2481 O O . GLY A 1 327 ? -40.669 -6.117 34.424 1.00 33.04 327 GLY A O 1
ATOM 2482 N N . SER A 1 328 ? -39.488 -5.073 36.016 1.00 31.24 328 SER A N 1
ATOM 2483 C CA . SER A 1 328 ? -40.411 -3.960 36.103 1.00 29.97 328 SER A CA 1
ATOM 2484 C C . SER A 1 328 ? -39.674 -2.657 35.855 1.00 31.31 328 SER A C 1
ATOM 2485 O O . SER A 1 328 ? -38.451 -2.562 35.988 1.00 35.62 328 SER A O 1
ATOM 2488 N N . ALA A 1 329 ? -40.449 -1.645 35.502 1.00 31.55 329 ALA A N 1
ATOM 2489 C CA . ALA A 1 329 ? -39.990 -0.270 35.449 1.00 29.29 329 ALA A CA 1
ATOM 2490 C C . ALA A 1 329 ? -40.844 0.525 36.423 1.00 31.34 329 ALA A C 1
ATOM 2491 O O . ALA A 1 329 ? -42.057 0.311 36.507 1.00 33.69 329 ALA A O 1
ATOM 2493 N N . ARG A 1 330 ? -40.211 1.380 37.212 1.00 30.65 330 ARG A N 1
ATOM 2494 C CA . ARG A 1 330 ? -40.924 2.225 38.151 1.00 25.28 330 ARG A CA 1
ATOM 2495 C C . ARG A 1 330 ? -40.840 3.662 37.659 1.00 29.16 330 ARG A C 1
ATOM 2496 O O . ARG A 1 330 ? -39.770 4.139 37.284 1.00 31.12 330 ARG A O 1
ATOM 2504 N N . LEU A 1 331 ? -41.978 4.326 37.608 1.00 30.69 331 LEU A N 1
ATOM 2505 C CA . LEU A 1 331 ? -42.113 5.630 36.977 1.00 27.65 331 LEU A CA 1
ATOM 2506 C C . LEU A 1 331 ? -42.505 6.625 38.054 1.00 25.01 331 LEU A C 1
ATOM 2507 O O . LEU A 1 331 ? -43.500 6.414 38.756 1.00 33.63 331 LEU A O 1
ATOM 2512 N N . TYR A 1 332 ? -41.712 7.677 38.217 1.00 26.28 332 TYR A N 1
ATOM 2513 C CA . TYR A 1 332 ? -41.910 8.656 39.276 1.00 27.22 332 TYR A CA 1
ATOM 2514 C C . TYR A 1 332 ? -42.147 10.048 38.698 1.00 25.24 332 TYR A C 1
ATOM 2515 O O . TYR A 1 332 ? -41.846 10.332 37.542 1.00 26.98 332 TYR A O 1
ATOM 2524 N N . HIS A 1 333 ? -42.652 10.939 39.532 1.00 29.00 333 HIS A N 1
ATOM 2525 C CA . HIS A 1 333 ? -42.793 12.334 39.163 1.00 27.99 333 HIS A CA 1
ATOM 2526 C C . HIS A 1 333 ? -41.620 13.054 39.807 1.00 29.21 333 HIS A C 1
ATOM 2527 O O . HIS A 1 333 ? -41.325 12.821 40.978 1.00 31.84 333 HIS A O 1
ATOM 2534 N N . THR A 1 334 ? -40.914 13.876 39.030 1.00 32.72 334 THR A N 1
ATOM 2535 C CA . THR A 1 334 ? -39.592 14.321 39.470 1.00 30.36 334 THR A CA 1
ATOM 2536 C C . THR A 1 334 ? -39.674 15.211 40.702 1.00 32.00 334 THR A C 1
ATOM 2537 O O . THR A 1 334 ? -39.027 14.934 41.718 1.00 39.82 334 THR A O 1
ATOM 2541 N N . LEU A 1 335 ? -40.493 16.263 40.646 1.00 33.57 335 LEU A N 1
ATOM 2542 C CA . LEU A 1 335 ? -40.500 17.265 41.706 1.00 35.12 335 LEU A CA 1
ATOM 2543 C C . LEU A 1 335 ? -40.969 16.669 43.025 1.00 38.48 335 LEU A C 1
ATOM 2544 O O . LEU A 1 335 ? -40.277 16.755 44.044 1.00 38.92 335 LEU A O 1
ATOM 2549 N N . THR A 1 336 ? -42.180 16.110 43.035 1.00 39.45 336 THR A N 1
ATOM 2550 C CA . THR A 1 336 ? -42.731 15.526 44.252 1.00 37.32 336 THR A CA 1
ATOM 2551 C C . THR A 1 336 ? -42.054 14.217 44.629 1.00 34.46 336 THR A C 1
ATOM 2552 O O . THR A 1 336 ? -41.956 13.898 45.818 1.00 33.20 336 THR A O 1
ATOM 2556 N N . GLY A 1 337 ? -41.585 13.446 43.648 1.00 31.98 337 GLY A N 1
ATOM 2557 C CA . GLY A 1 337 ? -41.046 12.130 43.932 1.00 33.57 337 GLY A CA 1
ATOM 2558 C C . GLY A 1 337 ? -42.064 11.003 43.996 1.00 30.22 337 GLY A C 1
ATOM 2559 O O . GLY A 1 337 ? -41.680 9.865 44.277 1.00 27.35 337 GLY A O 1
ATOM 2560 N N . VAL A 1 338 ? -43.348 11.282 43.757 1.00 35.48 338 VAL A N 1
ATOM 2561 C CA . VAL A 1 338 ? -44.389 10.268 43.903 1.00 34.49 338 VAL A CA 1
ATOM 2562 C C . VAL A 1 338 ? -44.219 9.199 42.832 1.00 30.02 338 VAL A C 1
ATOM 2563 O O . VAL A 1 338 ? -43.931 9.503 41.670 1.00 32.85 338 VAL A O 1
ATOM 2567 N N . CYS A 1 339 ? -44.360 7.934 43.219 1.00 31.94 339 CYS A N 1
ATOM 2568 C CA . CYS A 1 339 ? -44.345 6.848 42.246 1.00 34.20 339 CYS A CA 1
ATOM 2569 C C . CYS A 1 339 ? -45.734 6.756 41.618 1.00 38.92 339 CYS A C 1
ATOM 2570 O O . CYS A 1 339 ? -46.722 6.456 42.300 1.00 38.40 339 CYS A O 1
ATOM 2573 N N . GLN A 1 340 ? -45.817 7.065 40.327 1.00 34.88 340 GLN A N 1
ATOM 2574 C CA . GLN A 1 340 ? -47.087 7.015 39.624 1.00 32.69 340 GLN A CA 1
ATOM 2575 C C . GLN A 1 340 ? -47.465 5.588 39.229 1.00 38.62 340 GLN A C 1
ATOM 2576 O O . GLN A 1 340 ? -48.628 5.192 39.380 1.00 40.45 340 GLN A O 1
ATOM 2582 N N . HIS A 1 341 ? -46.506 4.802 38.720 1.00 38.01 341 HIS A N 1
ATOM 2583 C CA . HIS A 1 341 ? -46.810 3.467 38.222 1.00 32.81 341 HIS A CA 1
ATOM 2584 C C . HIS A 1 341 ? -45.609 2.548 38.347 1.00 30.79 341 HIS A C 1
ATOM 2585 O O . HIS A 1 341 ? -44.460 2.974 38.212 1.00 33.74 341 HIS A O 1
ATOM 2592 N N . THR A 1 342 ? -45.893 1.279 38.624 1.00 32.74 342 THR A N 1
ATOM 2593 C CA . THR A 1 342 ? -44.929 0.194 38.469 1.00 36.87 342 THR A CA 1
ATOM 2594 C C . THR A 1 342 ? -45.366 -0.670 37.292 1.00 31.00 342 THR A C 1
ATOM 2595 O O . THR A 1 342 ? -46.448 -1.264 37.318 1.00 26.59 342 THR A O 1
ATOM 2599 N N . LEU A 1 343 ? -44.518 -0.754 36.278 1.00 31.20 343 LEU A N 1
ATOM 2600 C CA . LEU A 1 343 ? -44.876 -1.393 35.016 1.00 32.01 343 LEU A CA 1
ATOM 2601 C C . LEU A 1 343 ? -44.413 -2.838 35.068 1.00 32.54 343 LEU A C 1
ATOM 2602 O O . LEU A 1 343 ? -43.221 -3.119 34.919 1.00 30.92 343 LEU A O 1
ATOM 2607 N N . VAL A 1 344 ? -45.361 -3.765 35.252 1.00 33.04 344 VAL A N 1
ATOM 2608 C CA . VAL A 1 344 ? -45.052 -5.192 35.284 1.00 32.01 344 VAL A CA 1
ATOM 2609 C C . VAL A 1 344 ? -45.641 -5.842 34.043 1.00 32.11 344 VAL A C 1
ATOM 2610 O O . VAL A 1 344 ? -46.627 -5.364 33.475 1.00 35.35 344 VAL A O 1
ATOM 2614 N N . GLY A 1 345 ? -45.018 -6.940 33.618 1.00 35.82 345 GLY A N 1
ATOM 2615 C CA . GLY A 1 345 ? -45.368 -7.569 32.360 1.00 33.42 345 GLY A CA 1
ATOM 2616 C C . GLY A 1 345 ? -44.219 -8.267 31.654 1.00 35.25 345 GLY A C 1
ATOM 2617 O O . GLY A 1 345 ? -44.435 -9.285 30.998 1.00 43.25 345 GLY A O 1
ATOM 2618 N N . HIS A 1 346 ? -42.999 -7.741 31.775 1.00 42.46 346 HIS A N 1
ATOM 2619 C CA . HIS A 1 346 ? -41.836 -8.355 31.137 1.00 39.11 346 HIS A CA 1
ATOM 2620 C C . HIS A 1 346 ? -41.438 -9.638 31.857 1.00 41.56 346 HIS A C 1
ATOM 2621 O O . HIS A 1 346 ? -41.316 -9.662 33.084 1.00 49.68 346 HIS A O 1
ATOM 2628 N N . GLU A 1 347 ? -41.218 -10.702 31.091 1.00 42.46 347 GLU A N 1
ATOM 2629 C CA . GLU A 1 347 ? -40.763 -11.968 31.647 1.00 37.79 347 GLU A CA 1
ATOM 2630 C C . GLU A 1 347 ? -39.272 -11.991 31.962 1.00 44.58 347 GLU A C 1
ATOM 2631 O O . GLU A 1 347 ? -38.814 -12.941 32.601 1.00 58.14 347 GLU A O 1
ATOM 2637 N N . GLY A 1 348 ? -38.500 -11.003 31.513 1.00 48.90 348 GLY A N 1
ATOM 2638 C CA . GLY A 1 348 ? -37.075 -10.955 31.802 1.00 36.96 348 GLY A CA 1
ATOM 2639 C C . GLY A 1 348 ? -36.584 -9.666 32.435 1.00 36.50 348 GLY A C 1
ATOM 2640 O O . GLY A 1 348 ? -37.374 -8.831 32.878 1.00 38.38 348 GLY A O 1
ATOM 2641 N N . GLU A 1 349 ? -35.273 -9.493 32.489 1.00 31.76 349 GLU A N 1
ATOM 2642 C CA . GLU A 1 349 ? -34.718 -8.259 32.997 1.00 29.89 349 GLU A CA 1
ATOM 2643 C C . GLU A 1 349 ? -34.919 -7.157 31.967 1.00 36.86 349 GLU A C 1
ATOM 2644 O O . GLU A 1 349 ? -35.193 -7.424 30.799 1.00 36.45 349 GLU A O 1
ATOM 2650 N N . ILE A 1 350 ? -34.796 -5.903 32.406 1.00 39.39 350 ILE A N 1
ATOM 2651 C CA . ILE A 1 350 ? -35.041 -4.746 31.545 1.00 33.76 350 ILE A CA 1
ATOM 2652 C C . ILE A 1 350 ? -33.748 -3.937 31.450 1.00 31.13 350 ILE A C 1
ATOM 2653 O O . ILE A 1 350 ? -33.306 -3.325 32.430 1.00 29.79 350 ILE A O 1
ATOM 2658 N N . SER A 1 351 ? -33.155 -3.918 30.261 1.00 29.24 351 SER A N 1
ATOM 2659 C CA . SER A 1 351 ? -31.845 -3.316 30.053 1.00 33.94 351 SER A CA 1
ATOM 2660 C C . SER A 1 351 ? -31.932 -1.818 29.802 1.00 39.44 351 SER A C 1
ATOM 2661 O O . SER A 1 351 ? -31.061 -1.056 30.247 1.00 31.92 351 SER A O 1
ATOM 2664 N N . LYS A 1 352 ? -32.972 -1.383 29.096 1.00 29.68 352 LYS A N 1
ATOM 2665 C CA . LYS A 1 352 ? -33.004 -0.026 28.589 1.00 27.42 352 LYS A CA 1
ATOM 2666 C C . LYS A 1 352 ? -34.433 0.465 28.630 1.00 25.21 352 LYS A C 1
ATOM 2667 O O . LYS A 1 352 ? -35.372 -0.297 28.420 1.00 30.09 352 LYS A O 1
ATOM 2673 N N . VAL A 1 353 ? -34.584 1.739 28.934 1.00 31.77 353 VAL A N 1
ATOM 2674 C CA . VAL A 1 353 ? -35.878 2.389 28.965 1.00 27.59 353 VAL A CA 1
ATOM 2675 C C . VAL A 1 353 ? -35.693 3.775 28.380 1.00 30.88 353 VAL A C 1
ATOM 2676 O O . VAL A 1 353 ? -34.627 4.390 28.507 1.00 31.41 353 VAL A O 1
ATOM 2680 N N . ALA A 1 354 ? -36.731 4.248 27.705 1.00 28.18 354 ALA A N 1
ATOM 2681 C CA . ALA A 1 354 ? -36.726 5.558 27.085 1.00 26.40 354 ALA A CA 1
ATOM 2682 C C . ALA A 1 354 ? -38.148 6.086 27.079 1.00 25.96 354 ALA A C 1
ATOM 2683 O O . ALA A 1 354 ? -39.097 5.327 26.884 1.00 33.53 354 ALA A O 1
ATOM 2685 N N . PHE A 1 355 ? -38.289 7.374 27.335 1.00 31.38 355 PHE A N 1
ATOM 2686 C CA . PHE A 1 355 ? -39.530 8.074 27.065 1.00 27.20 355 PHE A CA 1
ATOM 2687 C C . PHE A 1 355 ? -39.617 8.448 25.585 1.00 29.87 355 PHE A C 1
ATOM 2688 O O . PHE A 1 355 ? -38.606 8.594 24.890 1.00 31.22 355 PHE A O 1
ATOM 2696 N N . ASN A 1 356 ? -40.840 8.610 25.094 1.00 31.08 356 ASN A N 1
ATOM 2697 C CA . ASN A 1 356 ? -40.967 9.252 23.803 1.00 33.72 356 ASN A CA 1
ATOM 2698 C C . ASN A 1 356 ? -40.672 10.739 23.965 1.00 33.45 356 ASN A C 1
ATOM 2699 O O . ASN A 1 356 ? -40.664 11.255 25.088 1.00 31.74 356 ASN A O 1
ATOM 2704 N N . PRO A 1 357 ? -40.378 11.441 22.861 1.00 34.38 357 PRO A N 1
ATOM 2705 C CA . PRO A 1 357 ? -40.148 12.894 22.957 1.00 33.38 357 PRO A CA 1
ATOM 2706 C C . PRO A 1 357 ? -41.246 13.645 23.701 1.00 27.77 357 PRO A C 1
ATOM 2707 O O . PRO A 1 357 ? -40.951 14.585 24.447 1.00 30.87 357 PRO A O 1
ATOM 2711 N N . GLN A 1 358 ? -42.501 13.243 23.543 1.00 32.65 358 GLN A N 1
ATOM 2712 C CA . GLN A 1 358 ? -43.596 13.924 24.222 1.00 33.46 358 GLN A CA 1
ATOM 2713 C C . GLN A 1 358 ? -43.731 13.529 25.689 1.00 32.41 358 GLN A C 1
ATOM 2714 O O . GLN A 1 358 ? -44.504 14.169 26.405 1.00 36.79 358 GLN A O 1
ATOM 2720 N N . GLY A 1 359 ? -42.990 12.529 26.164 1.00 32.75 359 GLY A N 1
ATOM 2721 C CA . GLY A 1 359 ? -43.020 12.203 27.578 1.00 29.91 359 GLY A CA 1
ATOM 2722 C C . GLY A 1 359 ? -44.301 11.539 28.021 1.00 30.91 359 GLY A C 1
ATOM 2723 O O . GLY A 1 359 ? -44.590 11.493 29.215 1.00 36.66 359 GLY A O 1
ATOM 2724 N N . THR A 1 360 ? -45.087 11.026 27.079 1.00 38.72 360 THR A N 1
ATOM 2725 C CA . THR A 1 360 ? -46.398 10.453 27.348 1.00 31.08 360 THR A CA 1
ATOM 2726 C C . THR A 1 360 ? -46.429 8.932 27.225 1.00 32.61 360 THR A C 1
ATOM 2727 O O . THR A 1 360 ? -47.391 8.300 27.679 1.00 29.77 360 THR A O 1
ATOM 2731 N N . ARG A 1 361 ? -45.414 8.340 26.606 1.00 33.59 361 ARG A N 1
ATOM 2732 C CA . ARG A 1 361 ? -45.283 6.901 26.469 1.00 28.57 361 ARG A CA 1
ATOM 2733 C C . ARG A 1 361 ? -43.847 6.509 26.765 1.00 30.67 361 ARG A C 1
ATOM 2734 O O . ARG A 1 361 ? -42.954 7.349 26.868 1.00 34.72 361 ARG A O 1
ATOM 2742 N N . LEU A 1 362 ? -43.633 5.209 26.889 1.00 32.63 362 LEU A N 1
ATOM 2743 C CA . LEU A 1 362 ? -42.392 4.694 27.429 1.00 25.74 362 LEU A CA 1
ATOM 2744 C C . LEU A 1 362 ? -42.135 3.354 26.776 1.00 25.77 362 LEU A C 1
ATOM 2745 O O . LEU A 1 362 ? -43.076 2.586 26.575 1.00 30.98 362 LEU A O 1
ATOM 2750 N N . ILE A 1 363 ? -40.885 3.085 26.404 1.00 27.76 363 ILE A N 1
ATOM 2751 C CA . ILE A 1 363 ? -40.538 1.769 25.880 1.00 27.22 363 ILE A CA 1
ATOM 2752 C C . ILE A 1 363 ? -39.459 1.154 26.745 1.00 27.46 363 ILE A C 1
ATOM 2753 O O . ILE A 1 363 ? -38.648 1.846 27.360 1.00 24.49 363 ILE A O 1
ATOM 2758 N N . THR A 1 364 ? -39.464 -0.171 26.792 1.00 34.79 364 THR A N 1
ATOM 2759 C CA . THR A 1 364 ? -38.505 -0.931 27.576 1.00 33.10 364 THR A CA 1
ATOM 2760 C C . THR A 1 364 ? -37.991 -2.099 26.755 1.00 30.02 364 THR A C 1
ATOM 2761 O O . THR A 1 364 ? -38.772 -2.786 26.099 1.00 34.24 364 THR A O 1
ATOM 2765 N N . ALA A 1 365 ? -36.684 -2.324 26.798 1.00 29.73 365 ALA A N 1
ATOM 2766 C CA . ALA A 1 365 ? -36.066 -3.471 26.153 1.00 24.19 365 ALA A CA 1
ATOM 2767 C C . ALA A 1 365 ? -35.759 -4.527 27.200 1.00 31.42 365 ALA A C 1
ATOM 2768 O O . ALA A 1 365 ? -35.245 -4.217 28.278 1.00 32.35 365 ALA A O 1
ATOM 2770 N N . SER A 1 366 ? -36.052 -5.781 26.871 1.00 38.62 366 SER A N 1
ATOM 2771 C CA . SER A 1 366 ? -35.997 -6.832 27.868 1.00 33.08 366 SER A CA 1
ATOM 2772 C C . SER A 1 366 ? -35.301 -8.069 27.329 1.00 28.95 366 SER A C 1
ATOM 2773 O O . SER A 1 366 ? -35.255 -8.327 26.128 1.00 33.16 366 SER A O 1
ATOM 2776 N N . SER A 1 367 ? -34.801 -8.860 28.263 1.00 31.76 367 SER A N 1
ATOM 2777 C CA . SER A 1 367 ? -34.157 -10.112 27.936 1.00 30.65 367 SER A CA 1
ATOM 2778 C C . SER A 1 367 ? -35.138 -11.159 27.451 1.00 28.22 367 SER A C 1
ATOM 2779 O O . SER A 1 367 ? -34.711 -12.146 26.850 1.00 36.74 367 SER A O 1
ATOM 2782 N N . ASP A 1 368 ? -36.432 -10.966 27.656 1.00 30.78 368 ASP A N 1
ATOM 2783 C CA . ASP A 1 368 ? -37.398 -11.931 27.157 1.00 32.64 368 ASP A CA 1
ATOM 2784 C C . ASP A 1 368 ? -37.665 -11.761 25.678 1.00 31.06 368 ASP A C 1
ATOM 2785 O O . ASP A 1 368 ? -38.691 -12.247 25.184 1.00 31.19 368 ASP A O 1
ATOM 2790 N N . LYS A 1 369 ? -36.736 -11.098 24.974 1.00 33.60 369 LYS A N 1
ATOM 2791 C CA . LYS A 1 369 ? -36.762 -10.961 23.522 1.00 31.13 369 LYS A CA 1
ATOM 2792 C C . LYS A 1 369 ? -37.876 -10.022 23.068 1.00 31.15 369 LYS A C 1
ATOM 2793 O O . LYS A 1 369 ? -38.374 -10.123 21.947 1.00 32.12 369 LYS A O 1
ATOM 2799 N N . THR A 1 370 ? -38.267 -9.106 23.951 1.00 36.46 370 THR A N 1
ATOM 2800 C CA . THR A 1 370 ? -39.453 -8.282 23.784 1.00 29.13 370 THR A CA 1
ATOM 2801 C C . THR A 1 370 ? -39.162 -6.848 24.208 1.00 36.53 370 THR A C 1
ATOM 2802 O O . THR A 1 370 ? -38.363 -6.586 25.114 1.00 32.98 370 THR A O 1
ATOM 2806 N N . CYS A 1 371 ? -39.814 -5.920 23.516 1.00 36.61 371 CYS A N 1
ATOM 2807 C CA . CYS A 1 371 ? -39.783 -4.500 23.815 1.00 33.24 371 CYS A CA 1
ATOM 2808 C C . CYS A 1 371 ? -41.234 -4.068 23.933 1.00 33.55 371 CYS A C 1
ATOM 2809 O O . CYS A 1 371 ? -42.033 -4.328 23.031 1.00 34.82 371 CYS A O 1
ATOM 2812 N N A ARG A 1 372 ? -41.581 -3.445 25.050 0.42 33.54 372 ARG A N 1
ATOM 2813 N N B ARG A 1 372 ? -41.584 -3.426 25.040 0.58 33.54 372 ARG A N 1
ATOM 2814 C CA A ARG A 1 372 ? -42.957 -3.068 25.319 0.42 32.84 372 ARG A CA 1
ATOM 2815 C CA B ARG A 1 372 ? -42.971 -3.082 25.304 0.58 32.84 372 ARG A CA 1
ATOM 2816 C C A ARG A 1 372 ? -43.122 -1.564 25.201 0.42 31.34 372 ARG A C 1
ATOM 2817 C C B ARG A 1 372 ? -43.158 -1.576 25.307 0.58 31.34 372 ARG A C 1
ATOM 2818 O O A ARG A 1 372 ? -42.172 -0.803 25.382 0.42 33.45 372 ARG A O 1
ATOM 2819 O O B ARG A 1 372 ? -42.259 -0.825 25.686 0.58 33.72 372 ARG A O 1
ATOM 2834 N N . LEU A 1 373 ? -44.343 -1.152 24.879 1.00 29.35 373 LEU A N 1
ATOM 2835 C CA . LEU A 1 373 ? -44.740 0.246 24.862 1.00 31.70 373 LEU A CA 1
ATOM 2836 C C . LEU A 1 373 ? -45.765 0.486 25.965 1.00 28.96 373 LEU A C 1
ATOM 2837 O O . LEU A 1 373 ? -46.769 -0.227 26.049 1.00 30.03 373 LEU A O 1
ATOM 2842 N N . TRP A 1 374 ? -45.502 1.460 26.828 1.00 30.43 374 TRP A N 1
ATOM 2843 C CA . TRP A 1 374 ? -46.349 1.701 27.985 1.00 27.37 374 TRP A CA 1
ATOM 2844 C C . TRP A 1 374 ? -46.909 3.115 27.971 1.00 36.26 374 TRP A C 1
ATOM 2845 O O . TRP A 1 374 ? -46.251 4.064 27.534 1.00 35.27 374 TRP A O 1
ATOM 2856 N N . ASP A 1 375 ? -48.085 3.251 28.568 1.00 34.25 375 ASP A N 1
ATOM 2857 C CA . ASP A 1 375 ? -48.772 4.523 28.720 1.00 33.11 375 ASP A CA 1
ATOM 2858 C C . ASP A 1 375 ? -48.450 5.107 30.090 1.00 35.76 375 ASP A C 1
ATOM 2859 O O . ASP A 1 375 ? -48.745 4.485 31.114 1.00 37.25 375 ASP A O 1
ATOM 2864 N N . CYS A 1 376 ? -47.854 6.303 30.108 1.00 36.82 376 CYS A N 1
ATOM 2865 C CA . CYS A 1 376 ? -47.403 6.898 31.364 1.00 42.05 376 CYS A CA 1
ATOM 2866 C C . CYS A 1 376 ? -48.552 7.292 32.283 1.00 41.44 376 CYS A C 1
ATOM 2867 O O . CYS A 1 376 ? -48.349 7.386 33.502 1.00 46.98 376 CYS A O 1
ATOM 2870 N N . ASP A 1 377 ? -49.743 7.530 31.736 1.00 32.00 377 ASP A N 1
ATOM 2871 C CA . ASP A 1 377 ? -50.836 8.001 32.571 1.00 42.96 377 ASP A CA 1
ATOM 2872 C C . ASP A 1 377 ? -51.490 6.833 33.306 1.00 40.08 377 ASP A C 1
ATOM 2873 O O . ASP A 1 377 ? -51.841 6.948 34.486 1.00 45.39 377 ASP A O 1
ATOM 2878 N N . THR A 1 378 ? -51.671 5.711 32.614 1.00 41.38 378 THR A N 1
ATOM 2879 C CA . THR A 1 378 ? -52.340 4.536 33.148 1.00 41.07 378 THR A CA 1
ATOM 2880 C C . THR A 1 378 ? -51.395 3.395 33.495 1.00 42.34 378 THR A C 1
ATOM 2881 O O . THR A 1 378 ? -51.770 2.517 34.281 1.00 39.79 378 THR A O 1
ATOM 2885 N N . GLY A 1 379 ? -50.197 3.371 32.918 1.00 37.17 379 GLY A N 1
ATOM 2886 C CA . GLY A 1 379 ? -49.293 2.262 33.105 1.00 36.97 379 GLY A CA 1
ATOM 2887 C C . GLY A 1 379 ? -49.620 1.024 32.301 1.00 41.35 379 GLY A C 1
ATOM 2888 O O . GLY A 1 379 ? -48.934 0.005 32.458 1.00 42.72 379 GLY A O 1
ATOM 2889 N N . GLU A 1 380 ? -50.632 1.072 31.444 1.00 40.28 380 GLU A N 1
ATOM 2890 C CA . GLU A 1 380 ? -50.979 -0.098 30.655 1.00 40.70 380 GLU A CA 1
ATOM 2891 C C . GLU A 1 380 ? -49.937 -0.316 29.575 1.00 33.43 380 GLU A C 1
ATOM 2892 O O . GLU A 1 380 ? -49.415 0.634 28.985 1.00 31.28 380 GLU A O 1
ATOM 2898 N N . CYS A 1 381 ? -49.640 -1.581 29.324 1.00 31.76 381 CYS A N 1
ATOM 2899 C CA . CYS A 1 381 ? -48.838 -1.973 28.177 1.00 31.59 381 CYS A CA 1
ATOM 2900 C C . CYS A 1 381 ? -49.672 -1.798 26.905 1.00 41.26 381 CYS A C 1
ATOM 2901 O O . CYS A 1 381 ? -50.643 -2.531 26.680 1.00 39.94 381 CYS A O 1
ATOM 2904 N N . LEU A 1 382 ? -49.296 -0.828 26.065 1.00 40.32 382 LEU A N 1
ATOM 2905 C CA . LEU A 1 382 ? -50.046 -0.541 24.842 1.00 34.10 382 LEU A CA 1
ATOM 2906 C C . LEU A 1 382 ? -49.735 -1.538 23.734 1.00 35.35 382 LEU A C 1
ATOM 2907 O O . LEU A 1 382 ? -50.637 -1.965 23.002 1.00 31.85 382 LEU A O 1
ATOM 2912 N N . GLN A 1 383 ? -48.468 -1.917 23.599 1.00 34.41 383 GLN A N 1
ATOM 2913 C CA . GLN A 1 383 ? -48.029 -2.766 22.503 1.00 35.06 383 GLN A CA 1
ATOM 2914 C C . GLN A 1 383 ? -46.852 -3.609 22.979 1.00 36.91 383 GLN A C 1
ATOM 2915 O O . GLN A 1 383 ? -46.045 -3.162 23.798 1.00 37.21 383 GLN A O 1
ATOM 2921 N N . VAL A 1 384 ? -46.786 -4.841 22.489 1.00 42.26 384 VAL A N 1
ATOM 2922 C CA . VAL A 1 384 ? -45.646 -5.723 22.708 1.00 38.12 384 VAL A CA 1
ATOM 2923 C C . VAL A 1 384 ? -44.953 -5.922 21.368 1.00 36.44 384 VAL A C 1
ATOM 2924 O O . VAL A 1 384 ? -45.541 -6.466 20.427 1.00 34.65 384 VAL A O 1
ATOM 2928 N N . LEU A 1 385 ? -43.710 -5.464 21.277 1.00 41.57 385 LEU A N 1
ATOM 2929 C CA . LEU A 1 385 ? -42.956 -5.509 20.031 1.00 38.10 385 LEU A CA 1
ATOM 2930 C C . LEU A 1 385 ? -42.137 -6.795 19.999 1.00 33.96 385 LEU A C 1
ATOM 2931 O O . LEU A 1 385 ? -41.180 -6.955 20.766 1.00 33.65 385 LEU A O 1
ATOM 2936 N N . GLU A 1 386 ? -42.499 -7.703 19.097 1.00 35.70 386 GLU A N 1
ATOM 2937 C CA . GLU A 1 386 ? -41.894 -9.022 19.031 1.00 40.62 386 GLU A CA 1
ATOM 2938 C C . GLU A 1 386 ? -41.222 -9.248 17.687 1.00 36.56 386 GLU A C 1
ATOM 2939 O O . GLU A 1 386 ? -41.569 -8.636 16.672 1.00 33.50 386 GLU A O 1
ATOM 2945 N N . GLY A 1 387 ? -40.246 -10.146 17.702 1.00 34.22 387 GLY A N 1
ATOM 2946 C CA . GLY A 1 387 ? -39.565 -10.500 16.483 1.00 35.14 387 GLY A CA 1
ATOM 2947 C C . GLY A 1 387 ? -38.113 -10.849 16.699 1.00 35.40 387 GLY A C 1
ATOM 2948 O O . GLY A 1 387 ? -37.538 -11.605 15.909 1.00 35.24 387 GLY A O 1
ATOM 2949 N N . HIS A 1 388 ? -37.498 -10.279 17.734 1.00 38.73 388 HIS A N 1
ATOM 2950 C CA . HIS A 1 388 ? -36.125 -10.642 18.052 1.00 39.00 388 HIS A CA 1
ATOM 2951 C C . HIS A 1 388 ? -36.091 -12.057 18.612 1.00 30.60 388 HIS A C 1
ATOM 2952 O O . HIS A 1 388 ? -37.044 -12.526 19.235 1.00 27.17 388 HIS A O 1
ATOM 2959 N N . THR A 1 389 ? -35.013 -12.766 18.304 1.00 32.68 389 THR A N 1
ATOM 2960 C CA . THR A 1 389 ? -34.840 -14.150 18.716 1.00 34.76 389 THR A CA 1
ATOM 2961 C C . THR A 1 389 ? -33.909 -14.289 19.902 1.00 37.93 389 THR A C 1
ATOM 2962 O O . THR A 1 389 ? -33.635 -15.415 20.330 1.00 46.59 389 THR A O 1
ATOM 2966 N N . ASP A 1 390 ? -33.398 -13.174 20.418 1.00 34.55 390 ASP A N 1
ATOM 2967 C CA . ASP A 1 390 ? -32.520 -13.164 21.573 1.00 33.92 390 ASP A CA 1
ATOM 2968 C C . ASP A 1 390 ? -32.820 -11.891 22.361 1.00 37.16 390 ASP A C 1
ATOM 2969 O O . ASP A 1 390 ? -33.709 -11.119 21.988 1.00 36.77 390 ASP A O 1
ATOM 2974 N N . GLU A 1 391 ? -32.080 -11.667 23.456 1.00 34.16 391 GLU A N 1
ATOM 2975 C CA . GLU A 1 391 ? -32.357 -10.520 24.324 1.00 33.34 391 GLU A CA 1
ATOM 2976 C C . GLU A 1 391 ? -32.230 -9.195 23.575 1.00 34.86 391 GLU A C 1
ATOM 2977 O O . GLU A 1 391 ? -31.425 -9.053 22.650 1.00 35.86 391 GLU A O 1
ATOM 2983 N N . ILE A 1 392 ? -33.056 -8.223 23.962 1.00 28.26 392 ILE A N 1
ATOM 2984 C CA . ILE A 1 392 ? -32.932 -6.860 23.457 1.00 32.99 392 ILE A CA 1
ATOM 2985 C C . ILE A 1 392 ? -32.100 -6.053 24.449 1.00 27.00 392 ILE A C 1
ATOM 2986 O O . ILE A 1 392 ? -32.466 -5.929 25.622 1.00 29.50 392 ILE A O 1
ATOM 2991 N N . PHE A 1 393 ? -30.968 -5.516 23.988 1.00 27.13 393 PHE A N 1
ATOM 2992 C CA . PHE A 1 393 ? -30.068 -4.749 24.841 1.00 31.64 393 PHE A CA 1
ATOM 2993 C C . PHE A 1 393 ? -30.277 -3.246 24.740 1.00 32.86 393 PHE A C 1
ATOM 2994 O O . PHE A 1 393 ? -29.633 -2.495 25.486 1.00 34.87 393 PHE A O 1
ATOM 3002 N N . SER A 1 394 ? -31.163 -2.797 23.852 1.00 29.06 394 SER A N 1
ATOM 3003 C CA . SER A 1 394 ? -31.275 -1.398 23.477 1.00 24.13 394 SER A CA 1
ATOM 3004 C C . SER A 1 394 ? -32.639 -1.097 22.876 1.00 28.60 394 SER A C 1
ATOM 3005 O O . SER A 1 394 ? -33.207 -1.922 22.161 1.00 31.43 394 SER A O 1
ATOM 3008 N N . CYS A 1 395 ? -33.143 0.102 23.159 1.00 36.19 395 CYS A N 1
ATOM 3009 C CA . CYS A 1 395 ? -34.276 0.679 22.448 1.00 30.12 395 CYS A CA 1
ATOM 3010 C C . CYS A 1 395 ? -34.213 2.201 22.583 1.00 34.62 395 CYS A C 1
ATOM 3011 O O . CYS A 1 395 ? -33.951 2.717 23.675 1.00 31.66 395 CYS A O 1
ATOM 3014 N N . ALA A 1 396 ? -34.442 2.910 21.467 1.00 28.38 396 ALA A N 1
ATOM 3015 C CA . ALA A 1 396 ? -34.382 4.367 21.432 1.00 21.17 396 ALA A CA 1
ATOM 3016 C C . ALA A 1 396 ? -35.313 4.883 20.346 1.00 27.03 396 ALA A C 1
ATOM 3017 O O . ALA A 1 396 ? -35.526 4.216 19.333 1.00 31.06 396 ALA A O 1
ATOM 3019 N N . PHE A 1 397 ? -35.877 6.069 20.578 1.00 26.34 397 PHE A N 1
ATOM 3020 C CA . PHE A 1 397 ? -36.694 6.808 19.622 1.00 21.79 397 PHE A CA 1
ATOM 3021 C C . PHE A 1 397 ? -35.798 7.688 18.758 1.00 29.99 397 PHE A C 1
ATOM 3022 O O . PHE A 1 397 ? -34.692 8.055 19.152 1.00 36.31 397 PHE A O 1
ATOM 3030 N N . ASN A 1 398 ? -36.285 8.047 17.574 1.00 30.76 398 ASN A N 1
ATOM 3031 C CA . ASN A 1 398 ? -35.661 9.179 16.910 1.00 25.88 398 ASN A CA 1
ATOM 3032 C C . ASN A 1 398 ? -36.171 10.459 17.570 1.00 28.02 398 ASN A C 1
ATOM 3033 O O . ASN A 1 398 ? -36.911 10.423 18.557 1.00 23.94 398 ASN A O 1
ATOM 3038 N N . TYR A 1 399 ? -35.769 11.617 17.042 1.00 33.93 399 TYR A N 1
ATOM 3039 C CA . TYR A 1 399 ? -36.113 12.867 17.720 1.00 30.89 399 TYR A CA 1
ATOM 3040 C C . TYR A 1 399 ? -37.623 13.114 17.762 1.00 34.13 399 TYR A C 1
ATOM 3041 O O . TYR A 1 399 ? -38.142 13.618 18.763 1.00 39.60 399 TYR A O 1
ATOM 3050 N N . GLU A 1 400 ? -38.342 12.802 16.6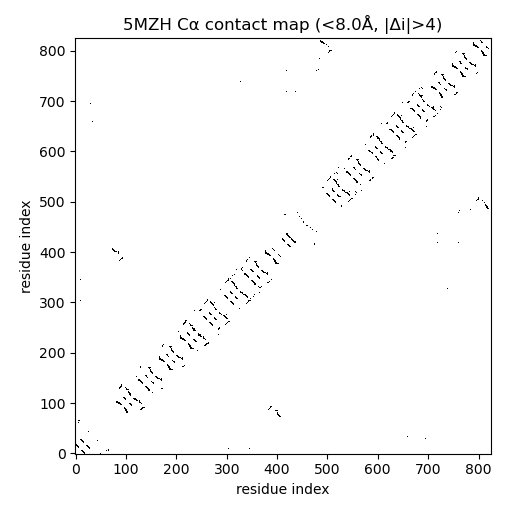82 1.00 33.73 400 GLU A N 1
ATOM 3051 C CA . GLU A 1 400 ? -39.769 13.085 16.625 1.00 25.36 400 GLU A CA 1
ATOM 3052 C C . GLU A 1 400 ? -40.636 11.994 17.227 1.00 33.17 400 GLU A C 1
ATOM 3053 O O . GLU A 1 400 ? -41.818 12.245 17.501 1.00 32.46 400 GLU A O 1
ATOM 3059 N N . GLY A 1 401 ? -40.098 10.792 17.407 1.00 34.13 401 GLY A N 1
ATOM 3060 C CA . GLY A 1 401 ? -40.843 9.710 18.011 1.00 29.36 401 GLY A CA 1
ATOM 3061 C C . GLY A 1 401 ? -41.640 8.862 17.051 1.00 34.67 401 GLY A C 1
ATOM 3062 O O . GLY A 1 401 ? -42.407 8.004 17.504 1.00 37.06 401 GLY A O 1
ATOM 3063 N N . ASP A 1 402 ? -41.510 9.085 15.743 1.00 28.14 402 ASP A N 1
ATOM 3064 C CA . ASP A 1 402 ? -42.220 8.253 14.785 1.00 25.05 402 ASP A CA 1
ATOM 3065 C C . ASP A 1 402 ? -41.521 6.923 14.523 1.00 28.50 402 ASP A C 1
ATOM 3066 O O . ASP A 1 402 ? -42.135 6.022 13.943 1.00 30.00 402 ASP A O 1
ATOM 3071 N N . PHE A 1 403 ? -40.248 6.793 14.895 1.00 29.87 403 PHE A N 1
ATOM 3072 C CA . PHE A 1 403 ? -39.477 5.583 14.667 1.00 23.96 403 PHE A CA 1
ATOM 3073 C C . PHE A 1 403 ? -38.783 5.154 15.952 1.00 25.22 403 PHE A C 1
ATOM 3074 O O . PHE A 1 403 ? -38.324 5.987 16.735 1.00 27.02 403 PHE A O 1
ATOM 3082 N N . ILE A 1 404 ? -38.678 3.836 16.130 1.00 27.69 404 ILE A N 1
ATOM 3083 C CA . ILE A 1 404 ? -37.977 3.187 17.238 1.00 26.16 404 ILE A CA 1
ATOM 3084 C C . ILE A 1 404 ? -36.897 2.273 16.666 1.00 28.56 404 ILE A C 1
ATOM 3085 O O . ILE A 1 404 ? -37.084 1.678 15.600 1.00 33.67 404 ILE A O 1
ATOM 3090 N N . ILE A 1 405 ? -35.765 2.165 17.354 1.00 23.15 405 ILE A N 1
ATOM 3091 C CA . ILE A 1 405 ? -34.748 1.191 16.984 1.00 27.16 405 ILE A CA 1
ATOM 3092 C C . ILE A 1 405 ? -34.505 0.266 18.167 1.00 28.50 405 ILE A C 1
ATOM 3093 O O . ILE A 1 405 ? -34.250 0.730 19.283 1.00 25.31 405 ILE A O 1
ATOM 3098 N N . THR A 1 406 ? -34.620 -1.039 17.934 1.00 28.50 406 THR A N 1
ATOM 3099 C CA . THR A 1 406 ? -34.242 -2.028 18.933 1.00 31.16 406 THR A CA 1
ATOM 3100 C C . THR A 1 406 ? -33.019 -2.799 18.433 1.00 25.47 406 THR A C 1
ATOM 3101 O O . THR A 1 406 ? -32.935 -3.162 17.258 1.00 25.92 406 THR A O 1
ATOM 3105 N N . GLY A 1 407 ? -32.054 -2.994 19.310 1.00 25.00 407 GLY A N 1
ATOM 3106 C CA . GLY A 1 407 ? -30.888 -3.809 19.016 1.00 29.28 407 GLY A CA 1
ATOM 3107 C C . GLY A 1 407 ? -30.879 -5.018 19.925 1.00 29.22 407 GLY A C 1
ATOM 3108 O O . GLY A 1 407 ? -31.199 -4.911 21.107 1.00 27.36 407 GLY A O 1
ATOM 3109 N N . SER A 1 408 ? -30.523 -6.165 19.369 1.00 31.73 408 SER A N 1
ATOM 3110 C CA . SER A 1 408 ? -30.623 -7.406 20.111 1.00 32.74 408 SER A CA 1
ATOM 3111 C C . SER A 1 408 ? -29.344 -8.215 19.993 1.00 36.73 408 SER A C 1
ATOM 3112 O O . SER A 1 408 ? -28.464 -7.934 19.173 1.00 29.82 408 SER A O 1
ATOM 3115 N N . LYS A 1 409 ? -29.257 -9.238 20.836 1.00 32.19 409 LYS A N 1
ATOM 3116 C CA . LYS A 1 409 ? -28.145 -10.166 20.762 1.00 37.27 409 LYS A CA 1
ATOM 3117 C C . LYS A 1 409 ? -28.313 -11.180 19.631 1.00 35.20 409 LYS A C 1
ATOM 3118 O O . LYS A 1 409 ? -27.437 -12.027 19.439 1.00 33.73 409 LYS A O 1
ATOM 3124 N N . ASP A 1 410 ? -29.405 -11.116 18.881 1.00 29.25 410 ASP A N 1
ATOM 3125 C CA . ASP A 1 410 ? -29.507 -11.865 17.641 1.00 27.62 410 ASP A CA 1
ATOM 3126 C C . ASP A 1 410 ? -28.770 -11.178 16.497 1.00 31.66 410 ASP A C 1
ATOM 3127 O O . ASP A 1 410 ? -28.877 -11.622 15.351 1.00 37.42 410 ASP A O 1
ATOM 3132 N N . ASN A 1 411 ? -28.043 -10.097 16.802 1.00 34.87 411 ASN A N 1
ATOM 3133 C CA . ASN A 1 411 ? -27.221 -9.341 15.852 1.00 31.47 411 ASN A CA 1
ATOM 3134 C C . ASN A 1 411 ? -28.089 -8.685 14.786 1.00 32.02 411 ASN A C 1
ATOM 3135 O O . ASN A 1 411 ? -27.636 -8.380 13.681 1.00 31.91 411 ASN A O 1
ATOM 3140 N N . THR A 1 412 ? -29.328 -8.397 15.163 1.00 38.11 412 THR A N 1
ATOM 3141 C CA . THR A 1 412 ? -30.336 -7.831 14.286 1.00 34.58 412 THR A CA 1
ATOM 3142 C C . THR A 1 412 ? -30.819 -6.507 14.857 1.00 38.65 412 THR A C 1
ATOM 3143 O O . THR A 1 412 ? -30.872 -6.321 16.080 1.00 34.79 412 THR A O 1
ATOM 3147 N N A CYS A 1 413 ? -31.085 -5.557 13.960 0.86 36.27 413 CYS A N 1
ATOM 3148 N N B CYS A 1 413 ? -31.204 -5.605 13.956 0.14 36.01 413 CYS A N 1
ATOM 3149 C CA A CYS A 1 413 ? -31.768 -4.314 14.292 0.86 34.23 413 CYS A CA 1
ATOM 3150 C CA B CYS A 1 413 ? -31.753 -4.306 14.315 0.14 34.09 413 CYS A CA 1
ATOM 3151 C C A CYS A 1 413 ? -33.144 -4.327 13.651 0.86 30.98 413 CYS A C 1
ATOM 3152 C C B CYS A 1 413 ? -33.103 -4.133 13.631 0.14 31.29 413 CYS A C 1
ATOM 3153 O O A CYS A 1 413 ? -33.277 -4.666 12.475 0.86 32.75 413 CYS A O 1
ATOM 3154 O O B CYS A 1 413 ? -33.180 -4.150 12.399 0.14 32.58 413 CYS A O 1
ATOM 3159 N N . ARG A 1 414 ? -34.159 -3.966 14.426 1.00 30.18 414 ARG A N 1
ATOM 3160 C CA . ARG A 1 414 ? -35.522 -3.850 13.934 1.00 25.73 414 ARG A CA 1
ATOM 3161 C C . ARG A 1 414 ? -35.965 -2.403 14.066 1.00 26.93 414 ARG A C 1
ATOM 3162 O O . ARG A 1 414 ? -35.835 -1.803 15.135 1.00 26.17 414 ARG A O 1
ATOM 3170 N N . ILE A 1 415 ? -36.464 -1.840 12.970 1.00 32.79 415 ILE A N 1
ATOM 3171 C CA . ILE A 1 415 ? -36.967 -0.475 12.943 1.00 24.27 415 ILE A CA 1
ATOM 3172 C C . ILE A 1 415 ? -38.483 -0.536 12.971 1.00 26.13 415 ILE A C 1
ATOM 3173 O O . ILE A 1 415 ? -39.093 -1.218 12.141 1.00 22.06 415 ILE A O 1
ATOM 3178 N N . TRP A 1 416 ? -39.092 0.190 13.905 1.00 28.74 416 TRP A N 1
ATOM 3179 C CA . TRP A 1 416 ? -40.541 0.269 14.029 1.00 28.78 416 TRP A CA 1
ATOM 3180 C C . TRP A 1 416 ? -41.024 1.682 13.726 1.00 27.55 416 TRP A C 1
ATOM 3181 O O . TRP A 1 416 ? -40.397 2.664 14.129 1.00 25.37 416 TRP A O 1
ATOM 3192 N N . LYS A 1 417 ? -42.176 1.777 13.072 1.00 29.97 417 LYS A N 1
ATOM 3193 C CA . LYS A 1 417 ? -42.710 3.044 12.602 1.00 29.65 417 LYS A CA 1
ATOM 3194 C C . LYS A 1 417 ? -44.104 3.258 13.166 1.00 34.70 417 LYS A C 1
ATOM 3195 O O . LYS A 1 417 ? -44.894 2.317 13.279 1.00 36.93 417 LYS A O 1
ATOM 3201 N N . ALA A 1 418 ? -44.370 4.490 13.580 1.00 34.26 418 ALA A N 1
ATOM 3202 C CA . ALA A 1 418 ? -45.684 4.890 14.050 1.00 36.86 418 ALA A CA 1
ATOM 3203 C C . ALA A 1 418 ? -46.664 5.075 12.898 1.00 42.70 418 ALA A C 1
ATOM 3204 O O . ALA A 1 418 ? -46.288 5.458 11.788 1.00 35.70 418 ALA A O 1
ATOM 3206 N N . LEU A 1 419 ? -47.936 4.789 13.187 1.00 46.77 419 LEU A N 1
ATOM 3207 C CA . LEU A 1 419 ? -49.039 5.018 12.260 1.00 39.79 419 LEU A CA 1
ATOM 3208 C C . LEU A 1 419 ? -48.921 6.376 11.583 1.00 36.54 419 LEU A C 1
ATOM 3209 O O . LEU A 1 419 ? -48.515 7.364 12.199 1.00 38.49 419 LEU A O 1
ATOM 3214 N N . THR A 1 420 ? -49.267 6.409 10.304 1.00 37.51 420 THR A N 1
ATOM 3215 C CA . THR A 1 420 ? -49.312 7.656 9.558 1.00 39.01 420 THR A CA 1
ATOM 3216 C C . THR A 1 420 ? -50.721 8.222 9.540 1.00 39.85 420 THR A C 1
ATOM 3217 O O . THR A 1 420 ? -51.592 7.648 8.895 1.00 42.55 420 THR A O 1
ATOM 3221 N N . LEU B 1 5 ? -27.826 38.142 61.026 1.00 39.69 5 LEU B N 1
ATOM 3222 C CA . LEU B 1 5 ? -28.416 37.071 61.827 1.00 46.80 5 LEU B CA 1
ATOM 3223 C C . LEU B 1 5 ? -28.376 37.359 63.320 1.00 48.98 5 LEU B C 1
ATOM 3224 O O . LEU B 1 5 ? -27.340 37.745 63.850 1.00 56.87 5 LEU B O 1
ATOM 3229 N N . ARG B 1 6 ? -29.498 37.173 64.006 1.00 50.19 6 ARG B N 1
ATOM 3230 C CA . ARG B 1 6 ? -29.550 37.400 65.443 1.00 43.51 6 ARG B CA 1
ATOM 3231 C C . ARG B 1 6 ? -29.857 36.149 66.262 1.00 46.22 6 ARG B C 1
ATOM 3232 O O . ARG B 1 6 ? -29.325 36.023 67.365 1.00 57.81 6 ARG B O 1
ATOM 3234 N N . LYS B 1 7 ? -30.672 35.215 65.758 1.00 45.66 7 LYS B N 1
ATOM 3235 C CA . LYS B 1 7 ? -31.091 34.059 66.548 1.00 42.09 7 LYS B CA 1
ATOM 3236 C C . LYS B 1 7 ? -31.358 32.842 65.668 1.00 48.99 7 LYS B C 1
ATOM 3237 O O . LYS B 1 7 ? -31.650 32.964 64.474 1.00 49.66 7 LYS B O 1
ATOM 3243 N N . PHE B 1 8 ? -31.217 31.663 66.276 1.00 50.96 8 PHE B N 1
ATOM 3244 C CA . PHE B 1 8 ? -31.735 30.403 65.751 1.00 43.83 8 PHE B CA 1
ATOM 3245 C C . PHE B 1 8 ? -32.876 29.957 66.656 1.00 43.42 8 PHE B C 1
ATOM 3246 O O . PHE B 1 8 ? -32.702 29.885 67.875 1.00 49.97 8 PHE B O 1
ATOM 3254 N N . LEU B 1 9 ? -34.005 29.581 66.074 1.00 37.11 9 LEU B N 1
ATOM 3255 C CA . LEU B 1 9 ? -35.107 29.049 66.857 1.00 41.66 9 LEU B CA 1
ATOM 3256 C C . LEU B 1 9 ? -35.477 27.676 66.321 1.00 40.87 9 LEU B C 1
ATOM 3257 O O . LEU B 1 9 ? -35.556 27.473 65.107 1.00 47.59 9 LEU B O 1
ATOM 3262 N N . LEU B 1 10 ? -35.697 26.734 67.227 1.00 39.77 10 LEU B N 1
ATOM 3263 C CA . LEU B 1 10 ? -36.036 25.378 66.832 1.00 36.16 10 LEU B CA 1
ATOM 3264 C C . LEU B 1 10 ? -37.534 25.280 66.593 1.00 43.55 10 LEU B C 1
ATOM 3265 O O . LEU B 1 10 ? -38.329 25.756 67.408 1.00 42.50 10 LEU B O 1
ATOM 3270 N N . ARG B 1 11 ? -37.921 24.650 65.485 1.00 41.20 11 ARG B N 1
ATOM 3271 C CA . ARG B 1 11 ? -39.314 24.340 65.206 1.00 31.65 11 ARG B CA 1
ATOM 3272 C C . ARG B 1 11 ? -39.449 22.832 65.123 1.00 33.72 11 ARG B C 1
ATOM 3273 O O . ARG B 1 11 ? -38.699 22.179 64.393 1.00 39.49 11 ARG B O 1
ATOM 3281 N N . TYR B 1 12 ? -40.399 22.287 65.872 1.00 35.39 12 TYR B N 1
ATOM 3282 C CA . TYR B 1 12 ? -40.520 20.847 66.026 1.00 33.42 12 TYR B CA 1
ATOM 3283 C C . TYR B 1 12 ? -41.502 20.213 65.053 1.00 37.88 12 TYR B C 1
ATOM 3284 O O . TYR B 1 12 ? -41.331 19.039 64.679 1.00 36.09 12 TYR B O 1
ATOM 3293 N N . TYR B 1 13 ? -42.531 20.943 64.638 1.00 39.43 13 TYR B N 1
ATOM 3294 C CA . TYR B 1 13 ? -43.642 20.299 63.926 1.00 41.28 13 TYR B CA 1
ATOM 3295 C C . TYR B 1 13 ? -44.096 21.085 62.690 1.00 35.78 13 TYR B C 1
ATOM 3296 O O . TYR B 1 13 ? -44.871 22.033 62.807 1.00 36.17 13 TYR B O 1
ATOM 3305 N N . PRO B 1 14 ? -43.593 20.712 61.500 1.00 32.41 14 PRO B N 1
ATOM 3306 C CA . PRO B 1 14 ? -42.604 19.666 61.215 1.00 31.67 14 PRO B CA 1
ATOM 3307 C C . PRO B 1 14 ? -41.197 20.160 61.549 1.00 32.84 14 PRO B C 1
ATOM 3308 O O . PRO B 1 14 ? -41.038 21.359 61.772 1.00 37.52 14 PRO B O 1
ATOM 3312 N N . PRO B 1 15 ? -40.203 19.273 61.571 1.00 33.28 15 PRO B N 1
ATOM 3313 C CA . PRO B 1 15 ? -38.849 19.697 61.940 1.00 32.93 15 PRO B CA 1
ATOM 3314 C C . PRO B 1 15 ? -38.337 20.853 61.092 1.00 38.10 15 PRO B C 1
ATOM 3315 O O . PRO B 1 15 ? -38.568 20.928 59.881 1.00 38.52 15 PRO B O 1
ATOM 3319 N N . GLY B 1 16 ? -37.596 21.738 61.735 1.00 33.65 16 GLY B N 1
ATOM 3320 C CA . GLY B 1 16 ? -37.060 22.880 61.038 1.00 37.84 16 GLY B CA 1
ATOM 3321 C C . GLY B 1 16 ? -36.265 23.744 61.988 1.00 43.48 16 GLY B C 1
ATOM 3322 O O . GLY B 1 16 ? -36.283 23.557 63.212 1.00 37.20 16 GLY B O 1
ATOM 3323 N N . ILE B 1 17 ? -35.542 24.686 61.391 1.00 42.35 17 ILE B N 1
ATOM 3324 C CA . ILE B 1 17 ? -34.805 25.709 62.112 1.00 40.94 17 ILE B CA 1
ATOM 3325 C C . ILE B 1 17 ? -35.154 27.036 61.465 1.00 41.96 17 ILE B C 1
ATOM 3326 O O . ILE B 1 17 ? -34.926 27.228 60.266 1.00 47.76 17 ILE B O 1
ATOM 3331 N N . ILE B 1 18 ? -35.682 27.947 62.244 1.00 41.33 18 ILE B N 1
ATOM 3332 C CA . ILE B 1 18 ? -36.123 29.226 61.721 1.00 42.97 18 ILE B CA 1
ATOM 3333 C C . ILE B 1 18 ? -35.054 30.257 62.047 1.00 49.56 18 ILE B C 1
ATOM 3334 O O . ILE B 1 18 ? -34.460 30.240 63.132 1.00 48.15 18 ILE B O 1
ATOM 3339 N N . LEU B 1 19 ? -34.763 31.116 61.076 1.00 52.96 19 LEU B N 1
ATOM 3340 C CA . LEU B 1 19 ? -33.654 32.055 61.133 1.00 36.45 19 LEU B CA 1
ATOM 3341 C C . LEU B 1 19 ? -34.196 33.438 61.450 1.00 51.06 19 LEU B C 1
ATOM 3342 O O . LEU B 1 19 ? -34.880 34.044 60.622 1.00 49.71 19 LEU B O 1
ATOM 3347 N N . GLN B 1 20 ? -33.886 33.954 62.631 1.00 56.20 20 GLN B N 1
ATOM 3348 C CA . GLN B 1 20 ? -34.227 35.329 62.963 1.00 51.32 20 GLN B CA 1
ATOM 3349 C C . GLN B 1 20 ? -33.013 36.199 62.662 1.00 51.34 20 GLN B C 1
ATOM 3350 O O . GLN B 1 20 ? -31.931 35.962 63.202 1.00 52.63 20 GLN B O 1
ATOM 3356 N N . TYR B 1 21 ? -33.183 37.201 61.802 1.00 62.10 21 TYR B N 1
ATOM 3357 C CA . TYR B 1 21 ? -32.035 37.983 61.366 1.00 56.41 21 TYR B CA 1
ATOM 3358 C C . TYR B 1 21 ? -32.381 39.468 61.383 1.00 58.31 21 TYR B C 1
ATOM 3359 O O . TYR B 1 21 ? -33.536 39.860 61.560 1.00 58.32 21 TYR B O 1
ATOM 3368 N N . GLU B 1 22 ? -31.359 40.297 61.184 1.00 57.40 22 GLU B N 1
ATOM 3369 C CA . GLU B 1 22 ? -31.552 41.716 60.908 1.00 54.83 22 GLU B CA 1
ATOM 3370 C C . GLU B 1 22 ? -30.760 42.173 59.684 1.00 48.49 22 GLU B C 1
ATOM 3371 O O . GLU B 1 22 ? -31.336 42.540 58.657 1.00 52.42 22 GLU B O 1
ATOM 3373 N N . VAL B 1 26 ? -34.304 46.251 60.690 1.00 65.26 26 VAL B N 1
ATOM 3374 C CA . VAL B 1 26 ? -35.381 45.342 60.306 1.00 66.59 26 VAL B CA 1
ATOM 3375 C C . VAL B 1 26 ? -35.172 43.945 60.908 1.00 68.58 26 VAL B C 1
ATOM 3376 O O . VAL B 1 26 ? -34.048 43.460 60.967 1.00 70.96 26 VAL B O 1
ATOM 3380 N N . MET B 1 27 ? -36.251 43.303 61.358 1.00 63.64 27 MET B N 1
ATOM 3381 C CA . MET B 1 27 ? -36.185 41.991 62.004 1.00 59.14 27 MET B CA 1
ATOM 3382 C C . MET B 1 27 ? -37.139 41.026 61.299 1.00 59.16 27 MET B C 1
ATOM 3383 O O . MET B 1 27 ? -38.350 41.049 61.538 1.00 55.75 27 MET B O 1
ATOM 3388 N N . LYS B 1 28 ? -36.590 40.158 60.455 1.00 59.98 28 LYS B N 1
ATOM 3389 C CA . LYS B 1 28 ? -37.348 39.170 59.698 1.00 54.20 28 LYS B CA 1
ATOM 3390 C C . LYS B 1 28 ? -37.114 37.763 60.252 1.00 55.91 28 LYS B C 1
ATOM 3391 O O . LYS B 1 28 ? -36.404 37.554 61.242 1.00 53.69 28 LYS B O 1
ATOM 3397 N N A GLN B 1 29 ? -37.718 36.783 59.583 0.70 54.47 29 GLN B N 1
ATOM 3398 N N B GLN B 1 29 ? -37.744 36.788 59.602 0.30 54.43 29 GLN B N 1
ATOM 3399 C CA A GLN B 1 29 ? -37.591 35.384 59.961 0.70 52.88 29 GLN B CA 1
ATOM 3400 C CA B GLN B 1 29 ? -37.570 35.389 59.955 0.30 52.86 29 GLN B CA 1
ATOM 3401 C C A GLN B 1 29 ? -37.691 34.535 58.704 0.70 52.24 29 GLN B C 1
ATOM 3402 C C B GLN B 1 29 ? -37.653 34.560 58.682 0.30 52.25 29 GLN B C 1
ATOM 3403 O O A GLN B 1 29 ? -38.506 34.819 57.825 0.70 53.69 29 GLN B O 1
ATOM 3404 O O B GLN B 1 29 ? -38.402 34.898 57.761 0.30 53.52 29 GLN B O 1
ATOM 3415 N N . LYS B 1 30 ? -36.867 33.488 58.633 1.00 52.54 30 LYS B N 1
ATOM 3416 C CA . LYS B 1 30 ? -36.721 32.651 57.447 1.00 45.76 30 LYS B CA 1
ATOM 3417 C C . LYS B 1 30 ? -36.550 31.199 57.872 1.00 52.68 30 LYS B C 1
ATOM 3418 O O . LYS B 1 30 ? -35.620 30.883 58.625 1.00 50.17 30 LYS B O 1
ATOM 3424 N N . PRO B 1 31 ? -37.414 30.288 57.421 1.00 50.81 31 PRO B N 1
ATOM 3425 C CA . PRO B 1 31 ? -37.392 28.925 57.957 1.00 46.38 31 PRO B CA 1
ATOM 3426 C C . PRO B 1 31 ? -36.515 28.005 57.129 1.00 47.30 31 PRO B C 1
ATOM 3427 O O . PRO B 1 31 ? -36.502 28.060 55.900 1.00 46.16 31 PRO B O 1
ATOM 3431 N N . ILE B 1 32 ? -35.751 27.170 57.828 1.00 47.85 32 ILE B N 1
ATOM 3432 C CA . ILE B 1 32 ? -34.972 26.094 57.221 1.00 49.67 32 ILE B CA 1
ATOM 3433 C C . ILE B 1 32 ? -35.735 24.798 57.450 1.00 44.69 32 ILE B C 1
ATOM 3434 O O . ILE B 1 32 ? -35.757 24.261 58.564 1.00 41.01 32 ILE B O 1
ATOM 3439 N N . ASP B 1 33 ? -36.356 24.294 56.393 1.00 46.41 33 ASP B N 1
ATOM 3440 C CA . ASP B 1 33 ? -37.300 23.189 56.505 1.00 47.62 33 ASP B CA 1
ATOM 3441 C C . ASP B 1 33 ? -36.567 21.853 56.457 1.00 41.12 33 ASP B C 1
ATOM 3442 O O . ASP B 1 33 ? -35.965 21.507 55.438 1.00 46.82 33 ASP B O 1
ATOM 3447 N N . LEU B 1 34 ? -36.637 21.100 57.556 1.00 41.87 34 LEU B N 1
ATOM 3448 C CA . LEU B 1 34 ? -36.031 19.776 57.621 1.00 37.78 34 LEU B CA 1
ATOM 3449 C C . LEU B 1 34 ? -37.088 18.683 57.648 1.00 37.69 34 LEU B C 1
ATOM 3450 O O . LEU B 1 34 ? -37.195 17.927 58.618 1.00 34.89 34 LEU B O 1
ATOM 3455 N N . LEU B 1 35 ? -37.845 18.576 56.559 1.00 40.84 35 LEU B N 1
ATOM 3456 C CA . LEU B 1 35 ? -38.972 17.658 56.512 1.00 37.12 35 LEU B CA 1
ATOM 3457 C C . LEU B 1 35 ? -38.513 16.209 56.408 1.00 46.07 35 LEU B C 1
ATOM 3458 O O . LEU B 1 35 ? -39.158 15.319 56.971 1.00 56.33 35 LEU B O 1
ATOM 3463 N N . ASP B 1 36 ? -37.386 15.955 55.743 1.00 48.90 36 ASP B N 1
ATOM 3464 C CA . ASP B 1 36 ? -36.875 14.595 55.581 1.00 49.73 36 ASP B CA 1
ATOM 3465 C C . ASP B 1 36 ? -35.944 14.214 56.720 1.00 55.66 36 ASP B C 1
ATOM 3466 O O . ASP B 1 36 ? -34.903 13.589 56.491 1.00 64.61 36 ASP B O 1
ATOM 3471 N N . LEU B 1 37 ? -36.307 14.541 57.961 1.00 51.26 37 LEU B N 1
ATOM 3472 C CA . LEU B 1 37 ? -35.439 14.323 59.114 1.00 51.06 37 LEU B CA 1
ATOM 3473 C C . LEU B 1 37 ? -35.919 13.105 59.883 1.00 50.78 37 LEU B C 1
ATOM 3474 O O . LEU B 1 37 ? -36.971 13.144 60.528 1.00 51.81 37 LEU B O 1
ATOM 3479 N N . THR B 1 38 ? -35.140 12.040 59.820 1.00 53.62 38 THR B N 1
ATOM 3480 C CA . THR B 1 38 ? -35.309 10.852 60.631 1.00 48.85 38 THR B CA 1
ATOM 3481 C C . THR B 1 38 ? -34.166 10.762 61.634 1.00 48.30 38 THR B C 1
ATOM 3482 O O . THR B 1 38 ? -33.099 11.343 61.41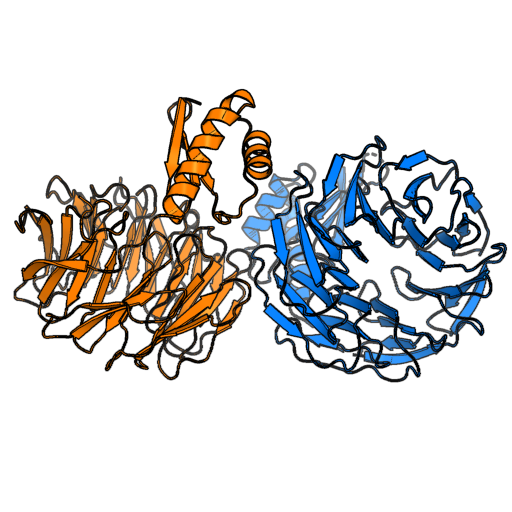6 1.00 49.37 38 THR B O 1
ATOM 3486 N N . PRO B 1 39 ? -34.359 10.084 62.770 1.00 48.17 39 PRO B N 1
ATOM 3487 C CA . PRO B 1 39 ? -33.228 9.880 63.692 1.00 43.14 39 PRO B CA 1
ATOM 3488 C C . PRO B 1 39 ? -32.026 9.214 63.040 1.00 47.82 39 PRO B C 1
ATOM 3489 O O . PRO B 1 39 ? -30.902 9.397 63.521 1.00 48.27 39 PRO B O 1
ATOM 3493 N N . ASP B 1 40 ? -32.215 8.469 61.950 1.00 49.76 40 ASP B N 1
ATOM 3494 C CA . ASP B 1 40 ? -31.098 7.848 61.255 1.00 48.26 40 ASP B CA 1
ATOM 3495 C C . ASP B 1 40 ? -30.407 8.797 60.281 1.00 50.32 40 ASP B C 1
ATOM 3496 O O . ASP B 1 40 ? -29.613 8.334 59.457 1.00 55.83 40 ASP B O 1
ATOM 3498 N N . VAL B 1 41 ? -30.683 10.104 60.359 1.00 48.77 41 VAL B N 1
ATOM 3499 C CA . VAL B 1 41 ? -30.027 11.072 59.484 1.00 51.66 41 VAL B CA 1
ATOM 3500 C C . VAL B 1 41 ? -28.534 11.120 59.776 1.00 50.77 41 VAL B C 1
ATOM 3501 O O . VAL B 1 41 ? -28.113 11.123 60.943 1.00 46.45 41 VAL B O 1
ATOM 3505 N N . ASP B 1 42 ? -27.718 11.160 58.715 1.00 46.23 42 ASP B N 1
ATOM 3506 C CA . ASP B 1 42 ? -26.314 11.506 58.915 1.00 54.39 42 ASP B CA 1
ATOM 3507 C C . ASP B 1 42 ? -26.226 12.996 59.225 1.00 54.85 42 ASP B C 1
ATOM 3508 O O . ASP B 1 42 ? -26.483 13.843 58.358 1.00 45.66 42 ASP B O 1
ATOM 3513 N N . VAL B 1 43 ? -25.882 13.309 60.478 1.00 50.84 43 VAL B N 1
ATOM 3514 C CA . VAL B 1 43 ? -26.029 14.670 60.964 1.00 39.50 43 VAL B CA 1
ATOM 3515 C C . VAL B 1 43 ? -24.981 15.568 60.340 1.00 41.12 43 VAL B C 1
ATOM 3516 O O . VAL B 1 43 ? -25.234 16.752 60.106 1.00 46.81 43 VAL B O 1
ATOM 3520 N N . GLU B 1 44 ? -23.803 15.032 60.038 1.00 45.93 44 GLU B N 1
ATOM 3521 C CA . GLU B 1 44 ? -22.720 15.900 59.597 1.00 45.89 44 GLU B CA 1
ATOM 3522 C C . GLU B 1 44 ? -22.906 16.357 58.160 1.00 43.95 44 GLU B C 1
ATOM 3523 O O . GLU B 1 44 ? -22.633 17.520 57.842 1.00 44.12 44 GLU B O 1
ATOM 3529 N N . VAL B 1 45 ? -23.370 15.467 57.279 1.00 48.25 45 VAL B N 1
ATOM 3530 C CA . VAL B 1 45 ? -23.667 15.883 55.912 1.00 39.61 45 VAL B CA 1
ATOM 3531 C C . VAL B 1 45 ? -24.777 16.919 55.906 1.00 39.26 45 VAL B C 1
ATOM 3532 O O . VAL B 1 45 ? -24.697 17.936 55.207 1.00 48.29 45 VAL B O 1
ATOM 3536 N N . LEU B 1 46 ? -25.819 16.685 56.704 1.00 43.60 46 LEU B N 1
ATOM 3537 C CA . LEU B 1 46 ? -26.931 17.627 56.783 1.00 41.18 46 LEU B CA 1
ATOM 3538 C C . LEU B 1 46 ? -26.480 18.990 57.289 1.00 40.40 46 LEU B C 1
ATOM 3539 O O . LEU B 1 46 ? -26.885 20.021 56.739 1.00 45.99 46 LEU B O 1
ATOM 3544 N N . LEU B 1 47 ? -25.642 19.023 58.330 1.00 37.68 47 LEU B N 1
ATOM 3545 C CA . LEU B 1 47 ? -25.121 20.305 58.792 1.00 39.19 47 LEU B CA 1
ATOM 3546 C C . LEU B 1 47 ? -24.409 21.036 57.663 1.00 44.71 47 LEU B C 1
ATOM 3547 O O . LEU B 1 47 ? -24.565 22.254 57.505 1.00 42.58 47 LEU B O 1
ATOM 3552 N N . SER B 1 48 ? -23.656 20.300 56.838 1.00 48.41 48 SER B N 1
ATOM 3553 C CA . SER B 1 48 ? -22.890 20.931 55.767 1.00 43.12 48 SER B CA 1
ATOM 3554 C C . SER B 1 48 ? -23.813 21.545 54.729 1.00 44.27 48 SER B C 1
ATOM 3555 O O . SER B 1 48 ? -23.520 22.614 54.188 1.00 49.89 48 SER B O 1
ATOM 3558 N N . GLN B 1 49 ? -24.927 20.878 54.430 1.00 43.94 49 GLN B N 1
ATOM 3559 C CA . GLN B 1 49 ? -25.835 21.396 53.418 1.00 42.41 49 GLN B CA 1
ATOM 3560 C C . GLN B 1 49 ? -26.650 22.574 53.937 1.00 42.52 49 GLN B C 1
ATOM 3561 O O . GLN B 1 49 ? -27.077 23.421 53.148 1.00 48.10 49 GLN B O 1
ATOM 3567 N N . ILE B 1 50 ? -26.873 22.663 55.247 1.00 43.02 50 ILE B N 1
ATOM 3568 C CA . ILE B 1 50 ? -27.534 23.848 55.792 1.00 40.01 50 ILE B CA 1
ATOM 3569 C C . ILE B 1 50 ? -26.618 25.061 55.685 1.00 42.84 50 ILE B C 1
ATOM 3570 O O . ILE B 1 50 ? -27.010 26.114 55.169 1.00 46.94 50 ILE B O 1
ATOM 3575 N N . ILE B 1 51 ? -25.377 24.919 56.172 1.00 44.86 51 ILE B N 1
ATOM 3576 C CA . ILE B 1 51 ? -24.419 26.024 56.227 1.00 43.24 51 ILE B CA 1
ATOM 3577 C C . ILE B 1 51 ? -24.076 26.512 54.832 1.00 43.75 51 ILE B C 1
ATOM 3578 O O . ILE B 1 51 ? -23.911 27.716 54.595 1.00 44.72 51 ILE B O 1
ATOM 3583 N N . ARG B 1 52 ? -23.960 25.581 53.894 1.00 44.86 52 ARG B N 1
ATOM 3584 C CA . ARG B 1 52 ? -23.570 25.893 52.529 1.00 50.78 52 ARG B CA 1
ATOM 3585 C C . ARG B 1 52 ? -24.718 26.503 51.737 1.00 51.18 52 ARG B C 1
ATOM 3586 O O . ARG B 1 52 ? -24.526 27.499 51.029 1.00 46.70 52 ARG B O 1
ATOM 3594 N N . GLN B 1 53 ? -25.914 25.927 51.847 1.00 52.37 53 GLN B N 1
ATOM 3595 C CA . GLN B 1 53 ? -27.032 26.412 51.047 1.00 52.53 53 GLN B CA 1
ATOM 3596 C C . GLN B 1 53 ? -27.445 27.829 51.435 1.00 55.75 53 GLN B C 1
ATOM 3597 O O . GLN B 1 53 ? -27.874 28.600 50.566 1.00 57.88 53 GLN B O 1
ATOM 3603 N N . GLU B 1 54 ? -27.310 28.204 52.713 1.00 55.21 54 GLU B N 1
ATOM 3604 C CA . GLU B 1 54 ? -27.882 29.463 53.182 1.00 54.61 54 GLU B CA 1
ATOM 3605 C C . GLU B 1 54 ? -26.767 30.447 53.536 1.00 47.66 54 GLU B C 1
ATOM 3606 O O . GLU B 1 54 ? -26.030 30.222 54.510 1.00 45.44 54 GLU B O 1
ATOM 3612 N N . PRO B 1 55 ? -26.648 31.570 52.817 1.00 47.48 55 PRO B N 1
ATOM 3613 C CA . PRO B 1 55 ? -25.475 32.447 52.984 1.00 44.51 55 PRO B CA 1
ATOM 3614 C C . PRO B 1 55 ? -25.468 33.242 54.267 1.00 49.15 55 PRO B C 1
ATOM 3615 O O . PRO B 1 55 ? -24.425 33.794 54.641 1.00 46.73 55 PRO B O 1
ATOM 3619 N N . LEU B 1 56 ? -26.594 33.347 54.940 1.00 49.00 56 LEU B N 1
ATOM 3620 C CA . LEU B 1 56 ? -26.626 34.073 56.192 1.00 48.62 56 LEU B CA 1
ATOM 3621 C C . LEU B 1 56 ? -26.050 33.244 57.339 1.00 45.10 56 LEU B C 1
ATOM 3622 O O . LEU B 1 56 ? -25.862 33.777 58.439 1.00 46.70 56 LEU B O 1
ATOM 3627 N N . ILE B 1 57 ? -25.728 31.972 57.093 1.00 46.58 57 ILE B N 1
ATOM 3628 C CA . ILE B 1 57 ? -25.162 31.066 58.095 1.00 46.99 57 ILE B CA 1
ATOM 3629 C C . ILE B 1 57 ? -23.712 30.754 57.737 1.00 44.82 57 ILE B C 1
ATOM 3630 O O . ILE B 1 57 ? -23.436 30.119 56.709 1.00 45.65 57 ILE B O 1
ATOM 3635 N N . SER B 1 58 ? -22.795 31.166 58.602 1.00 38.32 58 SER B N 1
ATOM 3636 C CA . SER B 1 58 ? -21.379 30.920 58.414 1.00 33.26 58 SER B CA 1
ATOM 3637 C C . SER B 1 58 ? -20.945 29.633 59.123 1.00 40.59 58 SER B C 1
ATOM 3638 O O . SER B 1 58 ? -21.670 29.051 59.939 1.00 39.68 58 SER B O 1
ATOM 3641 N N . GLU B 1 59 ? -19.724 29.200 58.801 1.00 38.95 59 GLU B N 1
ATOM 3642 C CA . GLU B 1 59 ? -19.211 27.921 59.279 1.00 33.54 59 GLU B CA 1
ATOM 3643 C C . GLU B 1 59 ? -19.128 27.850 60.804 1.00 30.10 59 GLU B C 1
ATOM 3644 O O . GLU B 1 59 ? -19.243 26.759 61.376 1.00 31.28 59 GLU B O 1
ATOM 3650 N N . ASN B 1 60 ? -18.916 28.982 61.486 1.00 27.59 60 ASN B N 1
ATOM 3651 C CA . ASN B 1 60 ? -18.717 28.916 62.932 1.00 28.92 60 ASN B CA 1
ATOM 3652 C C . ASN B 1 60 ? -19.993 28.599 63.696 1.00 31.84 60 ASN B C 1
ATOM 3653 O O . ASN B 1 60 ? -19.911 28.275 64.885 1.00 38.06 60 ASN B O 1
ATOM 3658 N N . ARG B 1 61 ? -21.159 28.685 63.056 1.00 39.21 61 ARG B N 1
ATOM 3659 C CA . ARG B 1 61 ? -22.420 28.336 63.696 1.00 26.60 61 ARG B CA 1
ATOM 3660 C C . ARG B 1 61 ? -22.648 26.835 63.721 1.00 35.46 61 ARG B C 1
ATOM 3661 O O . ARG B 1 61 ? -23.612 26.388 64.352 1.00 38.61 61 ARG B O 1
ATOM 3669 N N . ARG B 1 62 ? -21.761 26.057 63.090 1.00 34.05 62 ARG B N 1
ATOM 3670 C CA . ARG B 1 62 ? -21.953 24.611 63.006 1.00 30.14 62 ARG B CA 1
ATOM 3671 C C . ARG B 1 62 ? -22.093 23.949 64.370 1.00 33.27 62 ARG B C 1
ATOM 3672 O O . ARG B 1 62 ? -22.909 23.019 64.492 1.00 35.86 62 ARG B O 1
ATOM 3680 N N . PRO B 1 63 ? -21.371 24.353 65.415 1.00 32.26 63 PRO B N 1
ATOM 3681 C CA . PRO B 1 63 ? -21.666 23.781 66.739 1.00 31.13 63 PRO B CA 1
ATOM 3682 C C . PRO B 1 63 ? -23.067 24.110 67.250 1.00 38.31 63 PRO B C 1
ATOM 3683 O O . PRO B 1 63 ? -23.676 23.277 67.934 1.00 35.91 63 PRO B O 1
ATOM 3687 N N . ALA B 1 64 ? -23.585 25.314 66.967 1.00 38.53 64 ALA B N 1
ATOM 3688 C CA . ALA B 1 64 ? -24.956 25.653 67.357 1.00 30.95 64 ALA B CA 1
ATOM 3689 C C . ALA B 1 64 ? -25.963 24.779 66.631 1.00 34.12 64 ALA B C 1
ATOM 3690 O O . ALA B 1 64 ? -26.889 24.244 67.245 1.00 39.78 64 ALA B O 1
ATOM 3692 N N . LEU B 1 65 ? -25.816 24.661 65.309 1.00 35.73 65 LEU B N 1
ATOM 3693 C CA . LEU B 1 65 ? -26.680 23.791 64.519 1.00 35.51 65 LEU B CA 1
ATOM 3694 C C . LEU B 1 65 ? -26.714 22.359 65.038 1.00 36.79 65 LEU B C 1
ATOM 3695 O O . LEU B 1 65 ? -27.791 21.756 65.136 1.00 40.05 65 LEU B O 1
ATOM 3700 N N . ARG B 1 66 ? -25.549 21.804 65.386 1.00 34.14 66 ARG B N 1
ATOM 3701 C CA . ARG B 1 66 ? -25.481 20.396 65.777 1.00 39.43 66 ARG B CA 1
ATOM 3702 C C . ARG B 1 66 ? -26.378 20.120 66.977 1.00 37.86 66 ARG B C 1
ATOM 3703 O O . ARG B 1 66 ? -27.089 19.112 67.015 1.00 38.16 66 ARG B O 1
ATOM 3711 N N . GLN B 1 67 ? -26.356 21.003 67.969 1.00 37.05 67 GLN B N 1
ATOM 3712 C CA . GLN B 1 67 ? -27.195 20.794 69.141 1.00 50.22 67 GLN B CA 1
ATOM 3713 C C . GLN B 1 67 ? -28.667 21.027 68.826 1.00 45.70 67 GLN B C 1
ATOM 3714 O O . GLN B 1 67 ? -29.529 20.346 69.393 1.00 45.99 67 GLN B O 1
ATOM 3720 N N . LEU B 1 68 ? -28.973 21.975 67.935 1.00 31.87 68 LEU B N 1
ATOM 3721 C CA . LEU B 1 68 ? -30.340 22.121 67.449 1.00 35.62 68 LEU B CA 1
ATOM 3722 C C . LEU B 1 68 ? -30.823 20.835 66.789 1.00 42.48 68 LEU B C 1
ATOM 3723 O O . LEU B 1 68 ? -31.934 20.362 67.059 1.00 41.99 68 LEU B O 1
ATOM 3728 N N . ILE B 1 69 ? -29.991 20.245 65.926 1.00 42.14 69 ILE B N 1
ATOM 3729 C CA . ILE B 1 69 ? -30.407 19.050 65.197 1.00 34.17 69 ILE B CA 1
ATOM 3730 C C . ILE B 1 69 ? -30.614 17.882 66.155 1.00 40.28 69 ILE B C 1
ATOM 3731 O O . ILE B 1 69 ? -31.556 17.092 66.001 1.00 47.84 69 ILE B O 1
ATOM 3736 N N . HIS B 1 70 ? -29.745 17.756 67.163 1.00 39.16 70 HIS B N 1
ATOM 3737 C CA . HIS B 1 70 ? -29.886 16.673 68.135 1.00 38.89 70 HIS B CA 1
ATOM 3738 C C . HIS B 1 70 ? -31.129 16.835 68.999 1.00 41.36 70 HIS B C 1
ATOM 3739 O O . HIS B 1 70 ? -31.739 15.831 69.375 1.00 44.24 70 HIS B O 1
ATOM 3746 N N . ARG B 1 71 ? -31.523 18.070 69.333 1.00 43.18 71 ARG B N 1
ATOM 3747 C CA . ARG B 1 71 ? -32.754 18.256 70.108 1.00 46.05 71 ARG B CA 1
ATOM 3748 C C . ARG B 1 71 ? -33.991 17.812 69.335 1.00 45.91 71 ARG B C 1
ATOM 3749 O O . ARG B 1 71 ? -34.939 17.289 69.934 1.00 47.16 71 ARG B O 1
ATOM 3757 N N . LEU B 1 72 ? -34.024 18.058 68.019 1.00 44.11 72 LEU B N 1
ATOM 3758 C CA . LEU B 1 72 ? -35.089 17.496 67.193 1.00 43.57 72 LEU B CA 1
ATOM 3759 C C . LEU B 1 72 ? -35.000 15.976 67.173 1.00 44.37 72 LEU B C 1
ATOM 3760 O O . LEU B 1 72 ? -36.015 15.286 67.310 1.00 52.88 72 LEU B O 1
ATOM 3765 N N . ILE B 1 73 ? -33.787 15.439 67.007 1.00 43.15 73 ILE B N 1
ATOM 3766 C CA . ILE B 1 73 ? -33.599 13.989 67.027 1.00 42.59 73 ILE B CA 1
ATOM 3767 C C . ILE B 1 73 ? -33.935 13.431 68.402 1.00 46.41 73 ILE B C 1
ATOM 3768 O O . ILE B 1 73 ? -34.645 12.425 68.522 1.00 49.90 73 ILE B O 1
ATOM 3773 N N . ASP B 1 74 ? -33.440 14.086 69.464 1.00 49.93 74 ASP B N 1
ATOM 3774 C CA . ASP B 1 74 ? -33.743 13.645 70.825 1.00 49.67 74 ASP B CA 1
ATOM 3775 C C . ASP B 1 74 ? -35.232 13.699 71.123 1.00 51.55 74 ASP B C 1
ATOM 3776 O O . ASP B 1 74 ? -35.697 13.002 72.033 1.00 54.97 74 ASP B O 1
ATOM 3781 N N . LYS B 1 75 ? -35.988 14.477 70.351 1.00 47.77 75 LYS B N 1
ATOM 3782 C CA . LYS B 1 75 ? -37.407 14.657 70.597 1.00 49.04 75 LYS B CA 1
ATOM 3783 C C . LYS B 1 75 ? -38.211 13.583 69.899 1.00 50.78 75 LYS B C 1
ATOM 3784 O O . LYS B 1 75 ? -39.231 13.133 70.435 1.00 56.36 75 LYS B O 1
ATOM 3790 N N . MET B 1 76 ? -37.735 13.103 68.751 1.00 48.32 76 MET B N 1
ATOM 3791 C CA . MET B 1 76 ? -38.444 12.013 68.105 1.00 42.67 76 MET B CA 1
ATOM 3792 C C . MET B 1 76 ? -38.192 10.677 68.779 1.00 49.63 76 MET B C 1
ATOM 3793 O O . MET B 1 76 ? -38.947 9.732 68.531 1.00 57.41 76 MET B O 1
ATOM 3798 N N . LEU B 1 77 ? -37.195 10.585 69.661 1.00 54.87 77 LEU B N 1
ATOM 3799 C CA . LEU B 1 77 ? -36.881 9.330 70.331 1.00 49.56 77 LEU B CA 1
ATOM 3800 C C . LEU B 1 77 ? -37.508 9.250 71.709 1.00 54.41 77 LEU B C 1
ATOM 3801 O O . LEU B 1 77 ? -37.289 8.264 72.421 1.00 54.55 77 LEU B O 1
ATOM 3806 N N . GLU B 1 78 ? -38.297 10.248 72.095 1.00 49.64 78 GLU B N 1
ATOM 3807 C CA . GLU B 1 78 ? -38.985 10.179 73.367 1.00 55.81 78 GLU B CA 1
ATOM 3808 C C . GLU B 1 78 ? -40.206 9.295 73.214 1.00 55.32 78 GLU B C 1
ATOM 3809 O O . GLU B 1 78 ? -40.764 9.169 72.120 1.00 47.00 78 GLU B O 1
ATOM 3815 N N . GLN B 1 79 ? -40.620 8.672 74.316 1.00 59.70 79 GLN B N 1
ATOM 3816 C CA . GLN B 1 79 ? -41.770 7.788 74.230 1.00 59.56 79 GLN B CA 1
ATOM 3817 C C . GLN B 1 79 ? -43.042 8.614 74.123 1.00 59.67 79 GLN B C 1
ATOM 3818 O O . GLN B 1 79 ? -43.164 9.682 74.734 1.00 53.51 79 GLN B O 1
ATOM 3824 N N . GLN B 1 80 ? -43.977 8.123 73.311 1.00 53.12 80 GLN B N 1
ATOM 3825 C CA . GLN B 1 80 ? -45.140 8.902 72.925 1.00 53.12 80 GLN B CA 1
ATOM 3826 C C . GLN B 1 80 ? -46.192 8.863 74.029 1.00 54.23 80 GLN B C 1
ATOM 3827 O O . GLN B 1 80 ? -46.026 8.211 75.063 1.00 65.33 80 GLN B O 1
ATOM 3833 N N . HIS B 1 81 ? -47.301 9.565 73.794 1.00 50.73 81 HIS B N 1
ATOM 3834 C CA . HIS B 1 81 ? -48.281 9.811 74.848 1.00 60.09 81 HIS B CA 1
ATOM 3835 C C . HIS B 1 81 ? -49.057 8.546 75.212 1.00 61.09 81 HIS B C 1
ATOM 3836 O O . HIS B 1 81 ? -49.111 8.152 76.385 1.00 54.49 81 HIS B O 1
ATOM 3843 N N . HIS B 1 82 ? -49.697 7.920 74.219 1.00 54.37 82 HIS B N 1
ATOM 3844 C CA . HIS B 1 82 ? -50.406 6.653 74.383 1.00 57.21 82 HIS B CA 1
ATOM 3845 C C . HIS B 1 82 ? -51.665 6.765 75.244 1.00 57.68 82 HIS B C 1
ATOM 3846 O O . HIS B 1 82 ? -52.597 5.971 75.065 1.00 52.51 82 HIS B O 1
ATOM 3848 N N . SER B 1 83 ? -51.722 7.731 76.167 1.00 48.21 83 SER B N 1
ATOM 3849 C CA . SER B 1 83 ? -52.832 7.812 77.117 1.00 50.70 83 SER B CA 1
ATOM 3850 C C . SER B 1 83 ? -53.260 9.260 77.308 1.00 49.52 83 SER B C 1
ATOM 3851 O O . SER B 1 83 ? -52.481 10.075 77.814 1.00 57.97 83 SER B O 1
ATOM 3854 N N . PHE B 1 84 ? -54.498 9.575 76.925 1.00 42.62 84 PHE B N 1
ATOM 3855 C CA . PHE B 1 84 ? -55.146 10.842 77.256 1.00 39.45 84 PHE B CA 1
ATOM 3856 C C . PHE B 1 84 ? -56.259 10.626 78.272 1.00 42.58 84 PHE B C 1
ATOM 3857 O O . PHE B 1 84 ? -57.059 9.692 78.146 1.00 46.35 84 PHE B O 1
ATOM 3865 N N . THR B 1 85 ? -56.304 11.505 79.269 1.00 32.84 85 THR B N 1
ATOM 3866 C CA . THR B 1 85 ? -57.398 11.591 80.217 1.00 28.51 85 THR B CA 1
ATOM 3867 C C . THR B 1 85 ? -58.328 12.754 79.900 1.00 36.62 85 THR B C 1
ATOM 3868 O O . THR B 1 85 ? -57.937 13.747 79.277 1.00 29.64 85 THR B O 1
ATOM 3872 N N . LEU B 1 86 ? -59.573 12.618 80.371 1.00 31.78 86 LEU B N 1
ATOM 3873 C CA . LEU B 1 86 ? -60.559 13.686 80.280 1.00 29.39 86 LEU B CA 1
ATOM 3874 C C . LEU B 1 86 ? -60.117 14.858 81.145 1.00 31.09 86 LEU B C 1
ATOM 3875 O O . LEU B 1 86 ? -60.001 14.723 82.363 1.00 31.46 86 LEU B O 1
ATOM 3880 N N . PHE B 1 87 ? -59.884 16.011 80.520 1.00 38.88 87 PHE B N 1
ATOM 3881 C CA . PHE B 1 87 ? -59.438 17.193 81.244 1.00 32.36 87 PHE B CA 1
ATOM 3882 C C . PHE B 1 87 ? -60.617 18.055 81.682 1.00 34.49 87 PHE B C 1
ATOM 3883 O O . PHE B 1 87 ? -60.677 18.514 82.829 1.00 37.99 87 PHE B O 1
ATOM 3891 N N . LYS B 1 88 ? -61.565 18.289 80.787 1.00 36.42 88 LYS B N 1
ATOM 3892 C CA . LYS B 1 88 ? -62.709 19.096 81.160 1.00 35.46 88 LYS B CA 1
ATOM 3893 C C . LYS B 1 88 ? -63.799 18.804 80.155 1.00 30.30 88 LYS B C 1
ATOM 3894 O O . LYS B 1 88 ? -63.504 18.537 78.997 1.00 32.39 88 LYS B O 1
ATOM 3900 N N . VAL B 1 89 ? -65.043 18.795 80.620 1.00 34.20 89 VAL B N 1
ATOM 3901 C CA . VAL B 1 89 ? -66.213 18.674 79.762 1.00 33.92 89 VAL B CA 1
ATOM 3902 C C . VAL B 1 89 ? -67.059 19.932 79.932 1.00 31.78 89 VAL B C 1
ATOM 3903 O O . VAL B 1 89 ? -67.331 20.372 81.055 1.00 32.13 89 VAL B O 1
ATOM 3907 N N . LEU B 1 90 ? -67.487 20.499 78.813 1.00 32.73 90 LEU B N 1
ATOM 3908 C CA . LEU B 1 90 ? -68.098 21.820 78.797 1.00 34.78 90 LEU B CA 1
ATOM 3909 C C . LEU B 1 90 ? -69.242 21.821 77.799 1.00 35.41 90 LEU B C 1
ATOM 3910 O O . LEU B 1 90 ? -69.016 21.587 76.608 1.00 38.50 90 LEU B O 1
ATOM 3915 N N . ARG B 1 91 ? -70.455 22.117 78.257 1.00 28.74 91 ARG B N 1
ATOM 3916 C CA . ARG B 1 91 ? -71.576 22.229 77.335 1.00 34.35 91 ARG B CA 1
ATOM 3917 C C . ARG B 1 91 ? -71.612 23.657 76.799 1.00 28.78 91 ARG B C 1
ATOM 3918 O O . ARG B 1 91 ? -71.807 24.614 77.552 1.00 31.01 91 ARG B O 1
ATOM 3926 N N . ALA B 1 92 ? -71.415 23.799 75.497 1.00 34.60 92 ALA B N 1
ATOM 3927 C CA . ALA B 1 92 ? -71.163 25.115 74.925 1.00 35.67 92 ALA B CA 1
ATOM 3928 C C . ALA B 1 92 ? -72.439 25.919 74.746 1.00 35.73 92 ALA B C 1
ATOM 3929 O O . ALA B 1 92 ? -72.445 27.127 75.002 1.00 35.48 92 ALA B O 1
ATOM 3931 N N . HIS B 1 93 ? -73.513 25.288 74.267 1.00 36.60 93 HIS B N 1
ATOM 3932 C CA . HIS B 1 93 ? -74.738 26.002 73.928 1.00 32.17 93 HIS B CA 1
ATOM 3933 C C . HIS B 1 93 ? -75.958 25.158 74.236 1.00 33.75 93 HIS B C 1
ATOM 3934 O O . HIS B 1 93 ? -75.873 23.946 74.426 1.00 35.32 93 HIS B O 1
ATOM 3941 N N . ILE B 1 94 ? -77.109 25.826 74.248 1.00 44.98 94 ILE B N 1
ATOM 3942 C CA . ILE B 1 94 ? -78.411 25.161 74.288 1.00 44.44 94 ILE B CA 1
ATOM 3943 C C . ILE B 1 94 ? -78.877 24.797 72.881 1.00 40.60 94 ILE B C 1
ATOM 3944 O O . ILE B 1 94 ? -79.289 23.664 72.616 1.00 38.44 94 ILE B O 1
ATOM 3949 N N . LEU B 1 95 ? -78.787 25.743 71.952 1.00 40.56 95 LEU B N 1
ATOM 3950 C CA . LEU B 1 95 ? -79.027 25.449 70.555 1.00 32.97 95 LEU B CA 1
ATOM 3951 C C . LEU B 1 95 ? -77.817 24.729 69.958 1.00 34.13 95 LEU B C 1
ATOM 3952 O O . LEU B 1 95 ? -76.714 24.799 70.503 1.00 36.95 95 LEU B O 1
ATOM 3957 N N . PRO B 1 96 ? -78.013 24.007 68.853 1.00 29.87 96 PRO B N 1
ATOM 3958 C CA . PRO B 1 96 ? -76.984 23.085 68.361 1.00 29.86 96 PRO B CA 1
ATOM 3959 C C . PRO B 1 96 ? -75.607 23.705 68.198 1.00 26.96 96 PRO B C 1
ATOM 3960 O O . PRO B 1 96 ? -75.451 24.774 67.611 1.00 30.47 96 PRO B O 1
ATOM 3964 N N . LEU B 1 97 ? -74.607 23.009 68.733 1.00 29.16 97 LEU B N 1
ATOM 3965 C CA . LEU B 1 97 ? -73.204 23.312 68.471 1.00 30.19 97 LEU B CA 1
ATOM 3966 C C . LEU B 1 97 ? -72.809 22.891 67.058 1.00 29.10 97 LEU B C 1
ATOM 3967 O O . LEU B 1 97 ? -73.092 21.768 66.632 1.00 36.33 97 LEU B O 1
ATOM 3972 N N . THR B 1 98 ? -72.148 23.790 66.331 1.00 28.59 98 THR B N 1
ATOM 3973 C CA . THR B 1 98 ? -71.750 23.530 64.951 1.00 32.14 98 THR B CA 1
ATOM 3974 C C . THR B 1 98 ? -70.264 23.250 64.766 1.00 37.34 98 THR B C 1
ATOM 3975 O O . THR B 1 98 ? -69.912 22.440 63.910 1.00 38.74 98 THR B O 1
ATOM 3979 N N . ASN B 1 99 ? -69.393 23.854 65.572 1.00 36.95 99 ASN B N 1
ATOM 3980 C CA . ASN B 1 99 ? -67.968 23.878 65.289 1.00 35.82 99 ASN B CA 1
ATOM 3981 C C . ASN B 1 99 ? -67.237 24.205 66.587 1.00 31.44 99 ASN B C 1
ATOM 3982 O O . ASN B 1 99 ? -67.807 24.850 67.461 1.00 32.36 99 ASN B O 1
ATOM 3987 N N . CYS B 1 100 ? -65.974 23.772 66.703 1.00 35.55 100 CYS B N 1
ATOM 3988 C CA . CYS B 1 100 ? -65.118 24.106 67.843 1.00 26.27 100 CYS B CA 1
ATOM 3989 C C . CYS B 1 100 ? -63.661 24.038 67.408 1.00 28.00 100 CYS B C 1
ATOM 3990 O O . CYS B 1 100 ? -63.291 23.157 66.632 1.00 31.36 100 CYS B O 1
ATOM 3993 N N . ALA B 1 101 ? -62.825 24.932 67.949 1.00 35.30 101 ALA B N 1
ATOM 3994 C CA . ALA B 1 101 ? -61.458 25.105 67.454 1.00 27.92 101 ALA B CA 1
ATOM 3995 C C . ALA B 1 101 ? -60.535 25.671 68.528 1.00 28.93 101 ALA B C 1
ATOM 3996 O O . ALA B 1 101 ? -60.872 26.679 69.152 1.00 28.53 101 ALA B O 1
ATOM 3998 N N . PHE B 1 102 ? -59.349 25.067 68.680 1.00 25.25 102 PHE B N 1
ATOM 3999 C CA . PHE B 1 102 ? -58.272 25.512 69.567 1.00 25.89 102 PHE B CA 1
ATOM 4000 C C . PHE B 1 102 ? -57.538 26.747 69.043 1.00 26.83 102 PHE B C 1
ATOM 4001 O O . PHE B 1 102 ? -57.568 27.068 67.856 1.00 35.46 102 PHE B O 1
ATOM 4009 N N . ASN B 1 103 ? -56.855 27.440 69.952 1.00 19.90 103 ASN B N 1
ATOM 4010 C CA . ASN B 1 103 ? -55.796 28.333 69.521 1.00 26.57 103 ASN B CA 1
ATOM 4011 C C . ASN B 1 103 ? -54.518 27.497 69.446 1.00 28.13 103 ASN B C 1
ATOM 4012 O O . ASN B 1 103 ? -54.544 26.279 69.639 1.00 31.81 103 ASN B O 1
ATOM 4017 N N . LYS B 1 104 ? -53.377 28.126 69.179 1.00 23.43 104 LYS B N 1
ATOM 4018 C CA . LYS B 1 104 ? -52.138 27.358 69.110 1.00 27.34 104 LYS B CA 1
ATOM 4019 C C . LYS B 1 104 ? -51.832 26.664 70.444 1.00 31.29 104 LYS B C 1
ATOM 4020 O O . LYS B 1 104 ? -51.587 25.451 70.479 1.00 33.01 104 LYS B O 1
ATOM 4026 N N . SER B 1 105 ? -51.873 27.409 71.561 1.00 30.22 105 SER B N 1
ATOM 4027 C CA . SER B 1 105 ? -51.523 26.828 72.867 1.00 35.44 105 SER B CA 1
ATOM 4028 C C . SER B 1 105 ? -52.553 25.800 73.334 1.00 33.86 105 SER B C 1
ATOM 4029 O O . SER B 1 105 ? -52.200 24.790 73.959 1.00 35.10 105 SER B O 1
ATOM 4032 N N . GLY B 1 106 ? -53.828 26.052 73.060 1.00 31.46 106 GLY B N 1
ATOM 4033 C CA . GLY B 1 106 ? -54.911 25.294 73.628 1.00 26.47 106 GLY B CA 1
ATOM 4034 C C . GLY B 1 106 ? -55.574 25.975 74.801 1.00 28.34 106 GLY B C 1
ATOM 4035 O O . GLY B 1 106 ? -56.639 25.522 75.227 1.00 34.82 106 GLY B O 1
ATOM 4036 N N . ASP B 1 107 ? -54.998 27.066 75.312 1.00 26.87 107 ASP B N 1
ATOM 4037 C CA . ASP B 1 107 ? -55.527 27.730 76.499 1.00 28.50 107 ASP B CA 1
ATOM 4038 C C . ASP B 1 107 ? -56.768 28.559 76.208 1.00 24.47 107 ASP B C 1
ATOM 4039 O O . ASP B 1 107 ? -57.278 29.232 77.113 1.00 22.61 107 ASP B O 1
ATOM 4044 N N . ARG B 1 108 ? -57.253 28.526 74.972 1.00 29.55 108 ARG B N 1
ATOM 4045 C CA . ARG B 1 108 ? -58.573 29.028 74.630 1.00 24.40 108 ARG B CA 1
ATOM 4046 C C . ARG B 1 108 ? -59.142 28.178 73.506 1.00 29.11 108 ARG B C 1
ATOM 4047 O O . ARG B 1 108 ? -58.405 27.652 72.667 1.00 34.46 108 ARG B O 1
ATOM 4055 N N . PHE B 1 109 ? -60.455 28.037 73.486 1.00 28.41 109 PHE B N 1
ATOM 4056 C CA . PHE B 1 109 ? -61.082 27.428 72.328 1.00 24.31 109 PHE B CA 1
ATOM 4057 C C . PHE B 1 109 ? -62.376 28.165 72.017 1.00 30.22 109 PHE B C 1
ATOM 4058 O O . PHE B 1 109 ? -63.008 28.755 72.899 1.00 26.25 109 PHE B O 1
ATOM 4066 N N . ILE B 1 110 ? -62.747 28.144 70.741 1.00 28.44 110 ILE B N 1
ATOM 4067 C CA . ILE B 1 110 ? -63.901 28.881 70.257 1.00 28.86 110 ILE B CA 1
ATOM 4068 C C . ILE B 1 110 ? -64.979 27.891 69.840 1.00 28.92 110 ILE B C 1
ATOM 4069 O O . ILE B 1 110 ? -64.697 26.750 69.451 1.00 29.18 110 ILE B O 1
ATOM 4074 N N . THR B 1 111 ? -66.230 28.341 69.952 1.00 27.30 111 THR B N 1
ATOM 4075 C CA . THR B 1 111 ? -67.419 27.551 69.668 1.00 29.43 111 THR B CA 1
ATOM 4076 C C . THR B 1 111 ? -68.371 28.348 68.788 1.00 28.95 111 THR B C 1
ATOM 4077 O O . THR B 1 111 ? -68.496 29.561 68.962 1.00 30.51 111 THR B O 1
ATOM 4081 N N . GLY B 1 112 ? -69.044 27.674 67.844 1.00 29.48 112 GLY B N 1
ATOM 4082 C CA . GLY B 1 112 ? -70.118 28.298 67.079 1.00 27.36 112 GLY B CA 1
ATOM 4083 C C . GLY B 1 112 ? -71.426 27.543 67.263 1.00 34.19 112 GLY B C 1
ATOM 4084 O O . GLY B 1 112 ? -71.391 26.355 67.623 1.00 30.12 112 GLY B O 1
ATOM 4085 N N . SER B 1 113 ? -72.580 28.186 67.040 1.00 32.19 113 SER B N 1
ATOM 4086 C CA . SER B 1 113 ? -73.831 27.524 67.398 1.00 27.22 113 SER B CA 1
ATOM 4087 C C . SER B 1 113 ? -74.996 28.078 66.592 1.00 28.24 113 SER B C 1
ATOM 4088 O O . SER B 1 113 ? -74.895 29.122 65.944 1.00 30.19 113 SER B O 1
ATOM 4091 N N . TYR B 1 114 ? -76.124 27.360 66.666 1.00 26.91 114 TYR B N 1
ATOM 4092 C CA . TYR B 1 114 ? -77.395 27.801 66.089 1.00 26.89 114 TYR B CA 1
ATOM 4093 C C . TYR B 1 114 ? -78.050 28.956 66.833 1.00 31.29 114 TYR B C 1
ATOM 4094 O O . TYR B 1 114 ? -79.086 29.444 66.376 1.00 34.33 114 TYR B O 1
ATOM 4103 N N . ASP B 1 115 ? -77.520 29.387 67.973 1.00 30.90 115 ASP B N 1
ATOM 4104 C CA . ASP B 1 115 ? -78.050 30.575 68.618 1.00 33.58 115 ASP B CA 1
ATOM 4105 C C . ASP B 1 115 ? -77.387 31.842 68.118 1.00 29.08 115 ASP B C 1
ATOM 4106 O O . ASP B 1 115 ? -77.519 32.887 68.761 1.00 32.09 115 ASP B O 1
ATOM 4111 N N . ARG B 1 116 ? -76.681 31.765 66.985 1.00 36.16 116 ARG B N 1
ATOM 4112 C CA . ARG B 1 116 ? -76.136 32.915 66.258 1.00 29.30 116 ARG B CA 1
ATOM 4113 C C . ARG B 1 116 ? -74.991 33.580 66.995 1.00 30.03 116 ARG B C 1
ATOM 4114 O O . ARG B 1 116 ? -74.704 34.758 66.772 1.00 32.40 116 ARG B O 1
ATOM 4122 N N . THR B 1 117 ? -74.312 32.838 67.858 1.00 33.80 117 THR B N 1
ATOM 4123 C CA . THR B 1 117 ? -73.180 33.362 68.599 1.00 34.94 117 THR B CA 1
ATOM 4124 C C . THR B 1 117 ? -71.967 32.474 68.386 1.00 33.44 117 THR B C 1
ATOM 4125 O O . THR B 1 117 ? -72.069 31.305 67.997 1.00 29.77 117 THR B O 1
ATOM 4129 N N . CYS B 1 118 ? -70.817 33.065 68.685 1.00 37.55 118 CYS B N 1
ATOM 4130 C CA . CYS B 1 118 ? -69.559 32.362 68.869 1.00 28.56 118 CYS B CA 1
ATOM 4131 C C . CYS B 1 118 ? -69.078 32.667 70.282 1.00 30.57 118 CYS B C 1
ATOM 4132 O O . CYS B 1 118 ? -68.976 33.838 70.660 1.00 30.96 118 CYS B O 1
ATOM 4135 N N . LYS B 1 119 ? -68.846 31.624 71.077 1.00 30.36 119 LYS B N 1
ATOM 4136 C CA . LYS B 1 119 ? -68.310 31.770 72.425 1.00 28.63 119 LYS B CA 1
ATOM 4137 C C . LYS B 1 119 ? -66.809 31.528 72.401 1.00 30.12 119 LYS B C 1
ATOM 4138 O O . LYS B 1 119 ? -66.322 30.638 71.696 1.00 24.80 119 LYS B O 1
ATOM 4144 N N . VAL B 1 120 ? -66.087 32.305 73.204 1.00 35.01 120 VAL B N 1
ATOM 4145 C CA . VAL B 1 120 ? -64.663 32.115 73.452 1.00 29.53 120 VAL B CA 1
ATOM 4146 C C . VAL B 1 120 ? -64.521 31.578 74.864 1.00 31.96 120 VAL B C 1
ATOM 4147 O O . VAL B 1 120 ? -65.068 32.161 75.805 1.00 33.79 120 VAL B O 1
ATOM 4151 N N . TRP B 1 121 ? -63.831 30.450 75.009 1.00 31.68 121 TRP B N 1
ATOM 4152 C CA . TRP B 1 121 ? -63.730 29.755 76.282 1.00 27.51 121 TRP B CA 1
ATOM 4153 C C . TRP B 1 121 ? -62.298 29.736 76.784 1.00 30.53 121 TRP B C 1
ATOM 4154 O O . TRP B 1 121 ? -61.350 29.702 75.996 1.00 29.46 121 TRP B O 1
ATOM 4165 N N . ASN B 1 122 ? -62.163 29.759 78.107 1.00 27.28 122 ASN B N 1
ATOM 4166 C CA . ASN B 1 122 ? -60.890 29.559 78.789 1.00 30.71 122 ASN B CA 1
ATOM 4167 C C . ASN B 1 122 ? -60.702 28.068 79.074 1.00 26.69 122 ASN B C 1
ATOM 4168 O O . ASN B 1 122 ? -61.411 27.496 79.906 1.00 34.50 122 ASN B O 1
ATOM 4173 N N . THR B 1 123 ? -59.740 27.434 78.400 1.00 27.89 123 THR B N 1
ATOM 4174 C CA . THR B 1 123 ? -59.601 25.984 78.525 1.00 27.48 123 THR B CA 1
ATOM 4175 C C . THR B 1 123 ? -59.205 25.566 79.930 1.00 29.53 123 THR B C 1
ATOM 4176 O O . THR B 1 123 ? -59.525 24.455 80.354 1.00 35.08 123 THR B O 1
ATOM 4180 N N . PHE B 1 124 ? -58.510 26.428 80.666 1.00 35.36 124 PHE B N 1
ATOM 4181 C CA . PHE B 1 124 ? -58.121 26.089 82.029 1.00 28.08 124 PHE B CA 1
ATOM 4182 C C . PHE B 1 124 ? -59.308 26.168 82.983 1.00 31.44 124 PHE B C 1
ATOM 4183 O O . PHE B 1 124 ? -59.554 25.236 83.759 1.00 32.55 124 PHE B O 1
ATOM 4191 N N . THR B 1 125 ? -60.053 27.278 82.950 1.00 32.00 125 THR B N 1
ATOM 4192 C CA . THR B 1 125 ? -61.118 27.519 83.922 1.00 28.92 125 THR B CA 1
ATOM 4193 C C . THR B 1 125 ? -62.494 27.072 83.464 1.00 35.48 125 THR B C 1
ATOM 4194 O O . THR B 1 125 ? -63.369 26.866 84.310 1.00 39.38 125 THR B O 1
ATOM 4198 N N . GLY B 1 126 ? -62.716 26.922 82.166 1.00 37.54 126 GLY B N 1
ATOM 4199 C CA . GLY B 1 126 ? -64.051 26.656 81.666 1.00 37.93 126 GLY B CA 1
ATOM 4200 C C . GLY B 1 126 ? -64.930 27.883 81.580 1.00 35.71 126 GLY B C 1
ATOM 4201 O O . GLY B 1 126 ? -66.105 27.766 81.220 1.00 34.08 126 GLY B O 1
ATOM 4202 N N . GLU B 1 127 ? -64.382 29.060 81.857 1.00 40.29 127 GLU B N 1
ATOM 4203 C CA . GLU B 1 127 ? -65.160 30.285 81.871 1.00 36.66 127 GLU B CA 1
ATOM 4204 C C . GLU B 1 127 ? -65.332 30.810 80.459 1.00 38.74 127 GLU B C 1
ATOM 4205 O O . GLU B 1 127 ? -64.396 30.797 79.655 1.00 39.08 127 GLU B O 1
ATOM 4211 N N . GLU B 1 128 ? -66.535 31.285 80.172 1.00 36.60 128 GLU B N 1
ATOM 4212 C CA . GLU B 1 128 ? -66.871 31.894 78.892 1.00 33.44 128 GLU B CA 1
ATOM 4213 C C . GLU B 1 128 ? -66.335 33.319 78.873 1.00 38.52 128 GLU B C 1
ATOM 4214 O O . GLU B 1 128 ? -66.938 34.235 79.433 1.00 45.23 128 GLU B O 1
ATOM 4220 N N . VAL B 1 129 ? -65.189 33.516 78.226 1.00 35.40 129 VAL B N 1
ATOM 4221 C CA . VAL B 1 129 ? -64.535 34.813 78.302 1.00 32.30 129 VAL B CA 1
ATOM 4222 C C . VAL B 1 129 ? -65.308 35.838 77.479 1.00 37.99 129 VAL B C 1
ATOM 4223 O O . VAL B 1 129 ? -65.503 36.981 77.920 1.00 42.29 129 VAL B O 1
ATOM 4227 N N . PHE B 1 130 ? -65.785 35.450 76.292 1.00 37.03 130 PHE B N 1
ATOM 4228 C CA . PHE B 1 130 ? -66.567 36.331 75.430 1.00 29.53 130 PHE B CA 1
ATOM 4229 C C . PHE B 1 130 ? -67.751 35.577 74.850 1.00 30.95 130 PHE B C 1
ATOM 4230 O O . PHE B 1 130 ? -67.761 34.348 74.778 1.00 32.49 130 PHE B O 1
ATOM 4238 N N . THR B 1 131 ? -68.778 36.333 74.483 1.00 35.16 131 THR B N 1
ATOM 4239 C CA . THR B 1 131 ? -69.828 35.854 73.590 1.00 35.83 131 THR B CA 1
ATOM 4240 C C . THR B 1 131 ? -69.916 36.843 72.443 1.00 34.58 131 THR B C 1
ATOM 4241 O O . THR B 1 131 ? -70.361 37.977 72.640 1.00 43.40 131 THR B O 1
ATOM 4245 N N . LEU B 1 132 ? -69.487 36.414 71.254 1.00 38.63 132 LEU B N 1
ATOM 4246 C CA . LEU B 1 132 ? -69.439 37.261 70.063 1.00 32.15 132 LEU B CA 1
ATOM 4247 C C . LEU B 1 132 ? -70.808 37.232 69.403 1.00 32.64 132 LEU B C 1
ATOM 4248 O O . LEU B 1 132 ? -71.241 36.184 68.910 1.00 36.43 132 LEU B O 1
ATOM 4253 N N . GLU B 1 133 ? -71.488 38.376 69.385 1.00 32.26 133 GLU B N 1
ATOM 4254 C CA . GLU B 1 133 ? -72.877 38.439 68.961 1.00 31.77 133 GLU B CA 1
ATOM 4255 C C . GLU B 1 133 ? -73.048 39.390 67.788 1.00 33.92 133 GLU B C 1
ATOM 4256 O O . GLU B 1 133 ? -72.326 40.383 67.662 1.00 36.93 133 GLU B O 1
ATOM 4262 N N . GLY B 1 134 ? -74.060 39.122 66.969 1.00 35.23 134 GLY B N 1
ATOM 4263 C CA . GLY B 1 134 ? -74.326 40.007 65.850 1.00 44.12 134 GLY B CA 1
ATOM 4264 C C . GLY B 1 134 ? -74.798 39.332 64.579 1.00 37.74 134 GLY B C 1
ATOM 4265 O O . GLY B 1 134 ? -75.463 39.968 63.760 1.00 39.26 134 GLY B O 1
ATOM 4266 N N . HIS B 1 135 ? -74.442 38.066 64.388 1.00 31.05 135 HIS B N 1
ATOM 4267 C CA . HIS B 1 135 ? -74.925 37.303 63.246 1.00 29.03 135 HIS B CA 1
ATOM 4268 C C . HIS B 1 135 ? -76.429 37.098 63.362 1.00 30.60 135 HIS B C 1
ATOM 4269 O O . HIS B 1 135 ? -76.983 37.038 64.459 1.00 31.93 135 HIS B O 1
ATOM 4276 N N . LYS B 1 136 ? -77.091 36.976 62.214 1.00 37.04 136 LYS B N 1
ATOM 4277 C CA . LYS B 1 136 ? -78.543 36.840 62.166 1.00 36.24 136 LYS B CA 1
ATOM 4278 C C . LYS B 1 136 ? -78.977 35.424 61.818 1.00 36.05 136 LYS B C 1
ATOM 4279 O O . LYS B 1 136 ? -80.166 35.195 61.588 1.00 43.67 136 LYS B O 1
ATOM 4285 N N . ASN B 1 137 ? -78.047 34.476 61.778 1.00 34.59 137 ASN B N 1
ATOM 4286 C CA . ASN B 1 137 ? -78.322 33.091 61.412 1.00 32.47 137 ASN B CA 1
ATOM 4287 C C . ASN B 1 137 ? -77.237 32.217 62.040 1.00 35.24 137 ASN B C 1
ATOM 4288 O O . ASN B 1 137 ? -76.403 32.703 62.811 1.00 35.79 137 ASN B O 1
ATOM 4293 N N . VAL B 1 138 ? -77.246 30.923 61.698 1.00 29.94 138 VAL B N 1
ATOM 4294 C CA . VAL B 1 138 ? -76.283 29.974 62.248 1.00 26.04 138 VAL B CA 1
ATOM 4295 C C . VAL B 1 138 ? -74.852 30.477 62.046 1.00 31.48 138 VAL B C 1
ATOM 4296 O O . VAL B 1 138 ? -74.461 30.868 60.941 1.00 25.56 138 VAL B O 1
ATOM 4300 N N . VAL B 1 139 ? -74.087 30.535 63.135 1.00 37.20 139 VAL B N 1
ATOM 4301 C CA . VAL B 1 139 ? -72.638 30.715 63.051 1.00 32.93 139 VAL B CA 1
ATOM 4302 C C . VAL B 1 139 ? -72.031 29.337 62.805 1.00 27.54 139 VAL B C 1
ATOM 4303 O O . VAL B 1 139 ? -71.992 28.489 63.702 1.00 24.79 139 VAL B O 1
ATOM 4307 N N . TYR B 1 140 ? -71.560 29.108 61.586 1.00 24.80 140 TYR B N 1
ATOM 4308 C CA . TYR B 1 140 ? -71.254 27.754 61.140 1.00 27.28 140 TYR B CA 1
ATOM 4309 C C . TYR B 1 140 ? -69.771 27.425 61.075 1.00 29.84 140 TYR B C 1
ATOM 4310 O O . TYR B 1 140 ? -69.371 26.322 61.443 1.00 25.92 140 TYR B O 1
ATOM 4319 N N . ALA B 1 141 ? -68.939 28.324 60.569 1.00 32.28 141 ALA B N 1
ATOM 4320 C CA . ALA B 1 141 ? -67.509 28.094 60.507 1.00 26.63 141 ALA B CA 1
ATOM 4321 C C . ALA B 1 141 ? -66.823 29.181 61.317 1.00 29.62 141 ALA B C 1
ATOM 4322 O O . ALA B 1 141 ? -67.175 30.357 61.207 1.00 31.42 141 ALA B O 1
ATOM 4324 N N . ILE B 1 142 ? -65.868 28.780 62.149 1.00 27.13 142 ILE B N 1
ATOM 4325 C CA . ILE B 1 142 ? -65.085 29.689 62.966 1.00 26.30 142 ILE B CA 1
ATOM 4326 C C . ILE B 1 142 ? -63.617 29.302 62.839 1.00 28.49 142 ILE B C 1
ATOM 4327 O O . ILE B 1 142 ? -63.278 28.181 62.453 1.00 25.99 142 ILE B O 1
ATOM 4332 N N . ALA B 1 143 ? -62.740 30.250 63.178 1.00 32.03 143 ALA B N 1
ATOM 4333 C CA . ALA B 1 143 ? -61.304 30.021 63.104 1.00 26.34 143 ALA B CA 1
ATOM 4334 C C . ALA B 1 143 ? -60.552 31.086 63.896 1.00 21.97 143 ALA B C 1
ATOM 4335 O O . ALA B 1 143 ? -60.989 32.230 63.982 1.00 29.11 143 ALA B O 1
ATOM 4337 N N . PHE B 1 144 ? -59.417 30.683 64.472 1.00 25.73 144 PHE B N 1
ATOM 4338 C CA . PHE B 1 144 ? -58.380 31.566 65.000 1.00 27.01 144 PHE B CA 1
ATOM 4339 C C . PHE B 1 144 ? -57.335 31.863 63.915 1.00 31.73 144 PHE B C 1
ATOM 4340 O O . PHE B 1 144 ? -57.096 31.045 63.026 1.00 27.21 144 PHE B O 1
ATOM 4348 N N . ASN B 1 145 ? -56.658 33.009 64.023 1.00 31.27 145 ASN B N 1
ATOM 4349 C CA . ASN B 1 145 ? -55.501 33.248 63.152 1.00 34.68 145 ASN B CA 1
ATOM 4350 C C . ASN B 1 145 ? -54.317 32.513 63.770 1.00 30.97 145 ASN B C 1
ATOM 4351 O O . ASN B 1 145 ? -53.520 33.069 64.517 1.00 37.06 145 ASN B O 1
ATOM 4356 N N . ASN B 1 146 ? -54.192 31.243 63.431 1.00 40.01 146 ASN B N 1
ATOM 4357 C CA . ASN B 1 146 ? -53.746 30.321 64.461 1.00 40.25 146 ASN B CA 1
ATOM 4358 C C . ASN B 1 146 ? -52.288 29.905 64.510 1.00 43.30 146 ASN B C 1
ATOM 4359 O O . ASN B 1 146 ? -52.001 28.730 64.786 1.00 47.32 146 ASN B O 1
ATOM 4364 N N . PRO B 1 147 ? -51.356 30.795 64.272 1.00 38.15 147 PRO B N 1
ATOM 4365 C CA . PRO B 1 147 ? -50.190 30.839 65.170 1.00 27.26 147 PRO B CA 1
ATOM 4366 C C . PRO B 1 147 ? -50.417 31.892 66.241 1.00 30.57 147 PRO B C 1
ATOM 4367 O O . PRO B 1 147 ? -50.051 31.700 67.402 1.00 37.83 147 PRO B O 1
ATOM 4371 N N . TYR B 1 148 ? -51.067 32.993 65.864 1.00 30.11 148 TYR B N 1
ATOM 4372 C CA . TYR B 1 148 ? -51.165 34.188 66.692 1.00 29.17 148 TYR B CA 1
ATOM 4373 C C . TYR B 1 148 ? -52.369 34.156 67.630 1.00 33.03 148 TYR B C 1
ATOM 4374 O O . TYR B 1 148 ? -52.230 34.417 68.827 1.00 25.96 148 TYR B O 1
ATOM 4383 N N . GLY B 1 149 ? -53.561 33.903 67.100 1.00 27.06 149 GLY B N 1
ATOM 4384 C CA . GLY B 1 149 ? -54.687 33.649 67.963 1.00 25.97 149 GLY B CA 1
ATOM 4385 C C . GLY B 1 149 ? -55.320 34.862 68.584 1.00 29.20 149 GLY B C 1
ATOM 4386 O O . GLY B 1 149 ? -56.184 34.702 69.452 1.00 32.27 149 GLY B O 1
ATOM 4387 N N . ASP B 1 150 ? -54.945 36.062 68.153 1.00 29.45 150 ASP B N 1
ATOM 4388 C CA . ASP B 1 150 ? -55.525 37.292 68.675 1.00 31.68 150 ASP B CA 1
ATOM 4389 C C . ASP B 1 150 ? -56.708 37.774 67.846 1.00 41.12 150 ASP B C 1
ATOM 4390 O O . ASP B 1 150 ? -57.278 38.827 68.159 1.00 35.93 150 ASP B O 1
ATOM 4395 N N . LYS B 1 151 ? -57.054 37.051 66.778 1.00 30.16 151 LYS B N 1
ATOM 4396 C CA . LYS B 1 151 ? -58.209 37.354 65.958 1.00 25.88 151 LYS B CA 1
ATOM 4397 C C . LYS B 1 151 ? -59.013 36.086 65.714 1.00 30.52 151 LYS B C 1
ATOM 4398 O O . LYS B 1 151 ? -58.482 34.968 65.731 1.00 29.35 151 LYS B O 1
ATOM 4404 N N . ILE B 1 152 ? -60.314 36.290 65.514 1.00 29.58 152 ILE B N 1
ATOM 4405 C CA . ILE B 1 152 ? -61.286 35.233 65.285 1.00 25.57 152 ILE B CA 1
ATOM 4406 C C . ILE B 1 152 ? -62.167 35.669 64.122 1.00 27.77 152 ILE B C 1
ATOM 4407 O O . ILE B 1 152 ? -62.521 36.848 64.020 1.00 27.68 152 ILE B O 1
ATOM 4412 N N . VAL B 1 153 ? -62.465 34.739 63.215 1.00 29.66 153 VAL B N 1
ATOM 4413 C CA . VAL B 1 153 ? -63.436 34.941 62.141 1.00 22.28 153 VAL B CA 1
ATOM 4414 C C . VAL B 1 153 ? -64.578 33.962 62.350 1.00 24.89 153 VAL B C 1
ATOM 4415 O O . VAL B 1 153 ? -64.354 32.787 62.664 1.00 28.04 153 VAL B O 1
ATOM 4419 N N . THR B 1 154 ? -65.800 34.455 62.225 1.00 29.30 154 THR B N 1
ATOM 4420 C CA . THR B 1 154 ? -66.986 33.620 62.260 1.00 24.04 154 THR B CA 1
ATOM 4421 C C . THR B 1 154 ? -67.689 33.729 60.918 1.00 29.73 154 THR B C 1
ATOM 4422 O O . THR B 1 154 ? -67.873 34.833 60.404 1.00 30.98 154 THR B O 1
ATOM 4426 N N . GLY B 1 155 ? -68.021 32.583 60.328 1.00 32.84 155 GLY B N 1
ATOM 4427 C CA . GLY B 1 155 ? -68.739 32.523 59.067 1.00 24.89 155 GLY B CA 1
ATOM 4428 C C . GLY B 1 155 ? -70.135 31.972 59.328 1.00 26.94 155 GLY B C 1
ATOM 4429 O O . GLY B 1 155 ? -70.291 30.940 59.979 1.00 31.54 155 GLY B O 1
ATOM 4430 N N . SER B 1 156 ? -71.126 32.690 58.826 1.00 31.86 156 SER B N 1
ATOM 4431 C CA . SER B 1 156 ? -72.510 32.497 59.220 1.00 34.11 156 SER B CA 1
ATOM 4432 C C . SER B 1 156 ? -73.399 32.257 58.008 1.00 31.30 156 SER B C 1
ATOM 4433 O O . SER B 1 156 ? -73.022 32.512 56.862 1.00 33.08 156 SER B O 1
ATOM 4436 N N . PHE B 1 157 ? -74.604 31.769 58.268 1.00 25.66 157 PHE B N 1
ATOM 4437 C CA . PHE B 1 157 ? -75.555 31.611 57.179 1.00 32.75 157 PHE B CA 1
ATOM 4438 C C . PHE B 1 157 ? -76.218 32.918 56.759 1.00 34.12 157 PHE B C 1
ATOM 4439 O O . PHE B 1 157 ? -76.910 32.932 55.735 1.00 32.04 157 PHE B O 1
ATOM 4447 N N . ASP B 1 158 ? -76.016 34.017 57.496 1.00 37.66 158 ASP B N 1
ATOM 4448 C CA . ASP B 1 158 ? -76.545 35.316 57.087 1.00 28.25 158 ASP B CA 1
ATOM 4449 C C . ASP B 1 158 ? -75.725 35.950 55.981 1.00 31.97 158 ASP B C 1
ATOM 4450 O O . ASP B 1 158 ? -75.818 37.164 55.765 1.00 34.37 158 ASP B O 1
ATOM 4455 N N . LYS B 1 159 ? -74.965 35.121 55.260 1.00 34.35 159 LYS B N 1
ATOM 4456 C CA . LYS B 1 159 ? -74.166 35.479 54.087 1.00 36.64 159 LYS B CA 1
ATOM 4457 C C . LYS B 1 159 ? -72.928 36.285 54.449 1.00 39.12 159 LYS B C 1
ATOM 4458 O O . LYS B 1 159 ? -72.326 36.936 53.576 1.00 36.31 159 LYS B O 1
ATOM 4464 N N . THR B 1 160 ? -72.545 36.298 55.722 1.00 34.88 160 THR B N 1
ATOM 4465 C CA . THR B 1 160 ? -71.583 37.287 56.163 1.00 33.10 160 THR B CA 1
ATOM 4466 C C . THR B 1 160 ? -70.557 36.653 57.093 1.00 29.36 160 THR B C 1
ATOM 4467 O O . THR B 1 160 ? -70.843 35.695 57.818 1.00 34.58 160 THR B O 1
ATOM 4471 N N . CYS B 1 161 ? -69.367 37.236 57.089 1.00 33.39 161 CYS B N 1
ATOM 4472 C CA . CYS B 1 161 ? -68.257 36.842 57.944 1.00 29.32 161 CYS B CA 1
ATOM 4473 C C . CYS B 1 161 ? -67.864 38.056 58.777 1.00 27.33 161 CYS B C 1
ATOM 4474 O O . CYS B 1 161 ? -67.746 39.168 58.255 1.00 32.84 161 CYS B O 1
ATOM 4477 N N . LYS B 1 162 ? -67.725 37.855 60.076 1.00 26.63 162 LYS B N 1
ATOM 4478 C CA . LYS B 1 162 ? -67.375 38.914 61.000 1.00 31.91 162 LYS B CA 1
ATOM 4479 C C . LYS B 1 162 ? -65.991 38.622 61.553 1.00 31.22 162 LYS B C 1
ATOM 4480 O O . LYS B 1 162 ? -65.648 37.460 61.801 1.00 31.55 162 LYS B O 1
ATOM 4486 N N . LEU B 1 163 ? -65.202 39.675 61.735 1.00 30.22 163 LEU B N 1
ATOM 4487 C CA . LEU B 1 163 ? -63.835 39.568 62.223 1.00 31.81 163 LEU B CA 1
ATOM 4488 C C . LEU B 1 163 ? -63.770 40.180 63.615 1.00 32.80 163 LEU B C 1
ATOM 4489 O O . LEU B 1 163 ? -64.213 41.314 63.821 1.00 30.38 163 LEU B O 1
ATOM 4494 N N . TRP B 1 164 ? -63.253 39.407 64.572 1.00 39.59 164 TRP B N 1
ATOM 4495 C CA . TRP B 1 164 ? -63.240 39.779 65.977 1.00 33.16 164 TRP B CA 1
ATOM 4496 C C . TRP B 1 164 ? -61.828 39.714 66.526 1.00 34.34 164 TRP B C 1
ATOM 4497 O O . TRP B 1 164 ? -60.975 38.981 66.018 1.00 32.80 164 TRP B O 1
ATOM 4508 N N . ASP B 1 165 ? -61.627 40.435 67.627 1.00 40.74 165 ASP B N 1
ATOM 4509 C CA . ASP B 1 165 ? -60.398 40.384 68.407 1.00 38.94 165 ASP B CA 1
ATOM 4510 C C . ASP B 1 165 ? -60.548 39.335 69.506 1.00 38.46 165 ASP B C 1
ATOM 4511 O O . ASP B 1 165 ? -61.583 39.272 70.175 1.00 40.04 165 ASP B O 1
ATOM 4516 N N . ALA B 1 166 ? -59.549 38.463 69.642 1.00 38.02 166 ALA B N 1
ATOM 4517 C CA . ALA B 1 166 ? -59.682 37.353 70.573 1.00 33.39 166 ALA B CA 1
ATOM 4518 C C . ALA B 1 166 ? -59.440 37.781 72.011 1.00 32.65 166 ALA B C 1
ATOM 4519 O O . ALA B 1 166 ? -60.007 37.189 72.939 1.00 31.69 166 ALA B O 1
ATOM 4521 N N . TYR B 1 167 ? -58.635 38.823 72.208 1.00 44.56 167 TYR B N 1
ATOM 4522 C CA . TYR B 1 167 ? -58.301 39.293 73.546 1.00 44.86 167 TYR B CA 1
ATOM 4523 C C . TYR B 1 167 ? -59.292 40.347 74.013 1.00 37.71 167 TYR B C 1
ATOM 4524 O O . TYR B 1 167 ? -59.683 40.358 75.185 1.00 33.08 167 TYR B O 1
ATOM 4533 N N . THR B 1 168 ? -59.683 41.227 73.096 1.00 37.49 168 THR B N 1
ATOM 4534 C CA . THR B 1 168 ? -60.728 42.225 73.275 1.00 40.58 168 THR B CA 1
ATOM 4535 C C . THR B 1 168 ? -61.956 41.772 72.497 1.00 45.95 168 THR B C 1
ATOM 4536 O O . THR B 1 168 ? -61.862 41.500 71.300 1.00 55.31 168 THR B O 1
ATOM 4540 N N . GLY B 1 169 ? -63.111 41.720 73.129 1.00 38.95 169 GLY B N 1
ATOM 4541 C CA . GLY B 1 169 ? -64.216 41.140 72.377 1.00 38.82 169 GLY B CA 1
ATOM 4542 C C . GLY B 1 169 ? -64.699 41.900 71.151 1.00 41.17 169 GLY B C 1
ATOM 4543 O O . GLY B 1 169 ? -65.731 41.548 70.574 1.00 47.15 169 GLY B O 1
ATOM 4544 N N . GLN B 1 170 ? -63.963 42.923 70.724 1.00 44.08 170 GLN B N 1
ATOM 4545 C CA . GLN B 1 170 ? -64.513 43.900 69.792 1.00 42.51 170 GLN B CA 1
ATOM 4546 C C . GLN B 1 170 ? -64.622 43.369 68.369 1.00 42.89 170 GLN B C 1
ATOM 4547 O O . GLN B 1 170 ? -63.778 42.605 67.894 1.00 44.35 170 GLN B O 1
ATOM 4553 N N . LEU B 1 171 ? -65.685 43.798 67.695 1.00 37.20 171 LEU B N 1
ATOM 4554 C CA . LEU B 1 171 ? -65.915 43.500 66.293 1.00 36.61 171 LEU B CA 1
ATOM 4555 C C . LEU B 1 171 ? -65.141 44.503 65.443 1.00 38.94 171 LEU B C 1
ATOM 4556 O O . LEU B 1 171 ? -65.348 45.715 65.564 1.00 44.91 171 LEU B O 1
ATOM 4561 N N . TYR B 1 172 ? -64.224 44.007 64.608 1.00 38.90 172 TYR B N 1
ATOM 4562 C CA . TYR B 1 172 ? -63.508 44.881 63.680 1.00 33.01 172 TYR B CA 1
ATOM 4563 C C . TYR B 1 172 ? -64.353 45.172 62.452 1.00 38.66 172 TYR B C 1
ATOM 4564 O O . TYR B 1 172 ? -64.674 46.332 62.164 1.00 37.94 172 TYR B O 1
ATOM 4573 N N . TYR B 1 173 ? -64.720 44.117 61.720 1.00 33.93 173 TYR B N 1
ATOM 4574 C CA . TYR B 1 173 ? -65.316 44.233 60.401 1.00 28.91 173 TYR B CA 1
ATOM 4575 C C . TYR B 1 173 ? -66.421 43.204 60.230 1.00 32.45 173 TYR B C 1
ATOM 4576 O O . TYR B 1 173 ? -66.421 42.149 60.866 1.00 28.13 173 TYR B O 1
ATOM 4585 N N . THR B 1 174 ? -67.364 43.535 59.356 1.00 31.26 174 THR B N 1
ATOM 4586 C CA . THR B 1 174 ? -68.358 42.605 58.848 1.00 29.46 174 THR B CA 1
ATOM 4587 C C . THR B 1 174 ? -68.078 42.456 57.361 1.00 29.74 174 THR B C 1
ATOM 4588 O O . THR B 1 174 ? -68.116 43.440 56.618 1.00 32.06 174 THR B O 1
ATOM 4592 N N . LEU B 1 175 ? -67.752 41.242 56.939 1.00 33.69 175 LEU B N 1
ATOM 4593 C CA . LEU B 1 175 ? -67.365 40.990 55.560 1.00 31.20 175 LEU B CA 1
ATOM 4594 C C . LEU B 1 175 ? -68.604 40.587 54.779 1.00 28.98 175 LEU B C 1
ATOM 4595 O O . LEU B 1 175 ? -69.097 39.466 54.919 1.00 26.99 175 LEU B O 1
ATOM 4600 N N . LYS B 1 176 ? -69.099 41.514 53.958 1.00 32.92 176 LYS B N 1
ATOM 4601 C CA . LYS B 1 176 ? -70.303 41.349 53.152 1.00 36.29 176 LYS B CA 1
ATOM 4602 C C . LYS B 1 176 ? -69.935 41.271 51.676 1.00 39.94 176 LYS B C 1
ATOM 4603 O O . LYS B 1 176 ? -69.034 41.982 51.210 1.00 35.87 176 LYS B O 1
ATOM 4609 N N . GLY B 1 177 ? -70.648 40.418 50.941 1.00 42.51 177 GLY B N 1
ATOM 4610 C CA . GLY B 1 177 ? -70.442 40.296 49.512 1.00 33.43 177 GLY B CA 1
ATOM 4611 C C . GLY B 1 177 ? -70.995 39.001 48.963 1.00 36.05 177 GLY B C 1
ATOM 4612 O O . GLY B 1 177 ? -71.413 38.950 47.807 1.00 38.13 177 GLY B O 1
ATOM 4613 N N . HIS B 1 178 ? -70.976 37.942 49.773 1.00 43.59 178 HIS B N 1
ATOM 4614 C CA . HIS B 1 178 ? -71.519 36.651 49.360 1.00 35.74 178 HIS B CA 1
ATOM 4615 C C . HIS B 1 178 ? -73.034 36.717 49.230 1.00 35.24 178 HIS B C 1
ATOM 4616 O O . HIS B 1 178 ? -73.714 37.470 49.931 1.00 36.23 178 HIS B O 1
ATOM 4623 N N . GLN B 1 179 ? -73.559 35.922 48.305 1.00 39.07 179 GLN B N 1
ATOM 4624 C CA . GLN B 1 179 ? -74.981 35.920 48.011 1.00 37.23 179 GLN B CA 1
ATOM 4625 C C . GLN B 1 179 ? -75.727 34.825 48.752 1.00 36.90 179 GLN B C 1
ATOM 4626 O O . GLN B 1 179 ? -76.964 34.824 48.761 1.00 40.31 179 GLN B O 1
ATOM 4632 N N . THR B 1 180 ? -75.004 33.932 49.411 1.00 35.43 180 THR B N 1
ATOM 4633 C CA . THR B 1 180 ? -75.579 32.748 50.017 1.00 33.17 180 THR B CA 1
ATOM 4634 C C . THR B 1 180 ? -74.745 32.470 51.259 1.00 26.84 180 THR B C 1
ATOM 4635 O O . THR B 1 180 ? -73.737 33.132 51.497 1.00 31.85 180 THR B O 1
ATOM 4639 N N . GLU B 1 181 ? -75.194 31.524 52.075 1.00 24.23 181 GLU B N 1
ATOM 4640 C CA . GLU B 1 181 ? -74.552 31.268 53.353 1.00 31.65 181 GLU B CA 1
ATOM 4641 C C . GLU B 1 181 ? -73.083 30.914 53.168 1.00 29.81 181 GLU B C 1
ATOM 4642 O O . GLU B 1 181 ? -72.666 30.429 52.112 1.00 28.77 181 GLU B O 1
ATOM 4648 N N . ILE B 1 182 ? -72.292 31.243 54.196 1.00 32.41 182 ILE B N 1
ATOM 4649 C CA . ILE B 1 182 ? -70.874 30.899 54.288 1.00 30.80 182 ILE B CA 1
ATOM 4650 C C . ILE B 1 182 ? -70.715 29.555 54.978 1.00 23.84 182 ILE B C 1
ATOM 4651 O O . ILE B 1 182 ? -71.362 29.293 55.999 1.00 28.36 182 ILE B O 1
ATOM 4656 N N . VAL B 1 183 ? -69.870 28.690 54.412 1.00 28.02 183 VAL B N 1
ATOM 4657 C CA . VAL B 1 183 ? -69.739 27.318 54.897 1.00 32.51 183 VAL B CA 1
ATOM 4658 C C . VAL B 1 183 ? -68.312 26.945 55.311 1.00 31.33 183 VAL B C 1
ATOM 4659 O O . VAL B 1 183 ? -68.124 25.933 56.010 1.00 33.67 183 VAL B O 1
ATOM 4663 N N . CYS B 1 184 ? -67.293 27.703 54.918 1.00 35.89 184 CYS B N 1
ATOM 4664 C CA . CYS B 1 184 ? -65.925 27.465 55.358 1.00 28.65 184 CYS B CA 1
ATOM 4665 C C . CYS B 1 184 ? -65.150 28.766 55.221 1.00 28.96 184 CYS B C 1
ATOM 4666 O O . CYS B 1 184 ? -65.537 29.657 54.464 1.00 26.53 184 CYS B O 1
ATOM 4669 N N . LEU B 1 185 ? -64.070 28.877 55.993 1.00 26.63 185 LEU B N 1
ATOM 4670 C CA . LEU B 1 185 ? -63.225 30.061 55.954 1.00 27.32 185 LEU B CA 1
ATOM 4671 C C . LEU B 1 185 ? -61.874 29.713 56.556 1.00 28.65 185 LEU B C 1
ATOM 4672 O O . LEU B 1 185 ? -61.695 28.641 57.141 1.00 26.90 185 LEU B O 1
ATOM 4677 N N . SER B 1 186 ? -60.919 30.637 56.403 1.00 25.45 186 SER B N 1
ATOM 4678 C CA . SER B 1 186 ? -59.592 30.453 56.980 1.00 27.12 186 SER B CA 1
ATOM 4679 C C . SER B 1 186 ? -58.798 31.742 56.848 1.00 25.81 186 SER B C 1
ATOM 4680 O O . SER B 1 186 ? -58.854 32.400 55.807 1.00 28.43 186 SER B O 1
ATOM 4683 N N . PHE B 1 187 ? -58.054 32.086 57.899 1.00 28.14 187 PHE B N 1
ATOM 4684 C CA . PHE B 1 187 ? -56.968 33.047 57.764 1.00 24.90 187 PHE B CA 1
ATOM 4685 C C . PHE B 1 187 ? -55.840 32.437 56.933 1.00 29.54 187 PHE B C 1
ATOM 4686 O O . PHE B 1 187 ? -55.712 31.219 56.816 1.00 33.05 187 PHE B O 1
ATOM 4694 N N . ASN B 1 188 ? -55.012 33.287 56.357 1.00 26.96 188 ASN B N 1
ATOM 4695 C CA . ASN B 1 188 ? -53.791 32.720 55.815 1.00 25.03 188 ASN B CA 1
ATOM 4696 C C . ASN B 1 188 ? -52.734 32.679 56.902 1.00 26.96 188 ASN B C 1
ATOM 4697 O O . ASN B 1 188 ? -52.903 33.311 57.944 1.00 38.00 188 ASN B O 1
ATOM 4702 N N . PRO B 1 189 ? -51.668 31.889 56.750 1.00 23.82 189 PRO B N 1
ATOM 4703 C CA . PRO B 1 189 ? -50.525 32.062 57.645 1.00 31.59 189 PRO B CA 1
ATOM 4704 C C . PRO B 1 189 ? -50.040 33.495 57.456 1.00 40.35 189 PRO B C 1
ATOM 4705 O O . PRO B 1 189 ? -50.111 34.041 56.351 1.00 48.17 189 PRO B O 1
ATOM 4709 N N . GLN B 1 190 ? -49.538 34.105 58.523 1.00 30.52 190 GLN B N 1
ATOM 4710 C CA . GLN B 1 190 ? -49.134 35.508 58.596 1.00 36.33 190 GLN B CA 1
ATOM 4711 C C . GLN B 1 190 ? -50.354 36.379 58.813 1.00 39.72 190 GLN B C 1
ATOM 4712 O O . GLN B 1 190 ? -50.202 37.576 59.091 1.00 36.02 190 GLN B O 1
ATOM 4714 N N . SER B 1 191 ? -51.562 35.822 58.691 1.00 32.42 191 SER B N 1
ATOM 4715 C CA . SER B 1 191 ? -52.804 36.474 59.099 1.00 32.75 191 SER B CA 1
ATOM 4716 C C . SER B 1 191 ? -53.015 37.824 58.411 1.00 34.52 191 SER B C 1
ATOM 4717 O O . SER B 1 191 ? -53.459 38.791 59.036 1.00 36.65 191 SER B O 1
ATOM 4720 N N . THR B 1 192 ? -52.726 37.890 57.100 1.00 34.30 192 THR B N 1
ATOM 4721 C CA . THR B 1 192 ? -52.986 39.093 56.308 1.00 28.60 192 THR B CA 1
ATOM 4722 C C . THR B 1 192 ? -54.221 38.971 55.421 1.00 32.75 192 THR B C 1
ATOM 4723 O O . THR B 1 192 ? -54.682 39.986 54.882 1.00 30.28 192 THR B O 1
ATOM 4727 N N . ILE B 1 193 ? -54.732 37.758 55.222 1.00 31.32 193 ILE B N 1
ATOM 4728 C CA . ILE B 1 193 ? -55.849 37.499 54.326 1.00 31.82 193 ILE B CA 1
ATOM 4729 C C . ILE B 1 193 ? -56.805 36.510 54.973 1.00 33.64 193 ILE B C 1
ATOM 4730 O O . ILE B 1 193 ? -56.381 35.467 55.481 1.00 31.92 193 ILE B O 1
ATOM 4735 N N . ILE B 1 194 ? -58.094 36.829 54.920 1.00 32.38 194 ILE B N 1
ATOM 4736 C CA . ILE B 1 194 ? -59.176 35.923 55.272 1.00 26.07 194 ILE B CA 1
ATOM 4737 C C . ILE B 1 194 ? -59.745 35.367 53.979 1.00 31.60 194 ILE B C 1
ATOM 4738 O O . ILE B 1 194 ? -59.894 36.097 52.990 1.00 36.09 194 ILE B O 1
ATOM 4743 N N . ALA B 1 195 ? -60.049 34.076 53.964 1.00 32.17 195 ALA B N 1
ATOM 4744 C CA . ALA B 1 195 ? -60.698 33.455 52.821 1.00 30.65 195 ALA B CA 1
ATOM 4745 C C . ALA B 1 195 ? -62.032 32.884 53.271 1.00 27.23 195 ALA B C 1
ATOM 4746 O O . ALA B 1 195 ? -62.104 32.231 54.310 1.00 27.04 195 ALA B O 1
ATOM 4748 N N . THR B 1 196 ? -63.083 33.120 52.498 1.00 27.75 196 THR B N 1
ATOM 4749 C CA . THR B 1 196 ? -64.394 32.579 52.828 1.00 27.36 196 THR B CA 1
ATOM 4750 C C . THR B 1 196 ? -64.923 31.788 51.640 1.00 28.91 196 THR B C 1
ATOM 4751 O O . THR B 1 196 ? -64.850 32.254 50.502 1.00 25.25 196 THR B O 1
ATOM 4755 N N . GLY B 1 197 ? -65.448 30.596 51.902 1.00 30.69 197 GLY B N 1
ATOM 4756 C CA . GLY B 1 197 ? -66.085 29.773 50.883 1.00 27.80 197 GLY B CA 1
ATOM 4757 C C . GLY B 1 197 ? -67.577 29.710 51.159 1.00 30.12 197 GLY B C 1
ATOM 4758 O O . GLY B 1 197 ? -67.996 29.556 52.309 1.00 28.97 197 GLY B O 1
ATOM 4759 N N . SER B 1 198 ? -68.371 29.816 50.102 1.00 28.32 198 SER B N 1
ATOM 4760 C CA . SER B 1 198 ? -69.805 29.971 50.257 1.00 31.37 198 SER B CA 1
ATOM 4761 C C . SER B 1 198 ? -70.565 29.011 49.356 1.00 30.36 198 SER B C 1
ATOM 4762 O O . SER B 1 198 ? -70.006 28.351 48.475 1.00 30.19 198 SER B O 1
ATOM 4765 N N . MET B 1 199 ? -71.866 28.943 49.597 1.00 27.02 199 MET B N 1
ATOM 4766 C CA . MET B 1 199 ? -72.742 28.173 48.735 1.00 28.47 199 MET B CA 1
ATOM 4767 C C . MET B 1 199 ? -73.202 28.924 47.501 1.00 29.33 199 MET B C 1
ATOM 4768 O O . MET B 1 199 ? -73.884 28.328 46.664 1.00 32.74 199 MET B O 1
ATOM 4773 N N . ASP B 1 200 ? -72.799 30.177 47.332 1.00 31.89 200 ASP B N 1
ATOM 4774 C CA . ASP B 1 200 ? -72.995 30.877 46.076 1.00 25.64 200 ASP B CA 1
ATOM 4775 C C . ASP B 1 200 ? -71.949 30.496 45.013 1.00 31.67 200 ASP B C 1
ATOM 4776 O O . ASP B 1 200 ? -71.883 31.149 43.959 1.00 32.70 200 ASP B O 1
ATOM 4781 N N . ASN B 1 201 ? -71.181 29.431 45.260 1.00 29.35 201 ASN B N 1
ATOM 4782 C CA . ASN B 1 201 ? -70.165 28.845 44.387 1.00 28.97 201 ASN B CA 1
ATOM 4783 C C . ASN B 1 201 ? -68.890 29.657 44.291 1.00 27.34 201 ASN B C 1
ATOM 4784 O O . ASN B 1 201 ? -68.039 29.332 43.459 1.00 26.84 201 ASN B O 1
ATOM 4789 N N . THR B 1 202 ? -68.714 30.687 45.115 1.00 31.30 202 THR B N 1
ATOM 4790 C CA . THR B 1 202 ? -67.488 31.475 45.083 1.00 31.72 202 THR B CA 1
ATOM 4791 C C . THR B 1 202 ? -66.772 31.396 46.424 1.00 31.22 202 THR B C 1
ATOM 4792 O O . THR B 1 202 ? -67.385 31.139 47.468 1.00 26.92 202 THR B O 1
ATOM 4796 N N . ALA B 1 203 ? -65.456 31.571 46.364 1.00 26.67 203 ALA B N 1
ATOM 4797 C CA . ALA B 1 203 ? -64.646 31.951 47.506 1.00 26.29 203 ALA B CA 1
ATOM 4798 C C . ALA B 1 203 ? -64.249 33.407 47.336 1.00 24.20 203 ALA B C 1
ATOM 4799 O O . ALA B 1 203 ? -64.231 33.938 46.227 1.00 28.35 203 ALA B O 1
ATOM 4801 N N . LYS B 1 204 ? -63.948 34.054 48.447 1.00 23.80 204 LYS B N 1
ATOM 4802 C CA . LYS B 1 204 ? -63.512 35.436 48.444 1.00 26.16 204 LYS B CA 1
ATOM 4803 C C . LYS B 1 204 ? -62.299 35.581 49.350 1.00 30.67 204 LYS B C 1
ATOM 4804 O O . LYS B 1 204 ? -62.158 34.872 50.349 1.00 26.83 204 LYS B O 1
ATOM 4810 N N . LEU B 1 205 ? -61.400 36.481 48.963 1.00 40.84 205 LEU B N 1
ATOM 4811 C CA . LEU B 1 205 ? -60.230 36.826 49.757 1.00 34.90 205 LEU B CA 1
ATOM 4812 C C . LEU B 1 205 ? -60.401 38.246 50.278 1.00 32.08 205 LEU B C 1
ATOM 4813 O O . LEU B 1 205 ? -60.806 39.137 49.526 1.00 35.98 205 LEU B O 1
ATOM 4818 N N . TRP B 1 206 ? -60.124 38.445 51.567 1.00 31.13 206 TRP B N 1
ATOM 4819 C CA . TRP B 1 206 ? -60.322 39.724 52.244 1.00 37.12 206 TRP B CA 1
ATOM 4820 C C . TRP B 1 206 ? -59.035 40.149 52.930 1.00 36.10 206 TRP B C 1
ATOM 4821 O O . TRP B 1 206 ? -58.192 39.317 53.273 1.00 36.52 206 TRP B O 1
ATOM 4832 N N . ASP B 1 207 ? -58.889 41.455 53.139 1.00 38.80 207 ASP B N 1
ATOM 4833 C CA . ASP B 1 207 ? -57.732 41.997 53.843 1.00 42.24 207 ASP B CA 1
ATOM 4834 C C . ASP B 1 207 ? -58.108 42.170 55.300 1.00 36.34 207 ASP B C 1
ATOM 4835 O O . ASP B 1 207 ? -59.111 42.820 55.599 1.00 40.09 207 ASP B O 1
ATOM 4840 N N . VAL B 1 208 ? -57.319 41.584 56.208 1.00 35.65 208 VAL B N 1
ATOM 4841 C CA . VAL B 1 208 ? -57.717 41.625 57.610 1.00 31.66 208 VAL B CA 1
ATOM 4842 C C . VAL B 1 208 ? -57.527 43.000 58.217 1.00 35.62 208 VAL B C 1
ATOM 4843 O O . VAL B 1 208 ? -58.070 43.262 59.295 1.00 47.22 208 VAL B O 1
ATOM 4847 N N . GLU B 1 209 ? -56.781 43.887 57.558 1.00 43.06 209 GLU B N 1
ATOM 4848 C CA . GLU B 1 209 ? -56.521 45.220 58.097 1.00 47.43 209 GLU B CA 1
ATOM 4849 C C . GLU B 1 209 ? -57.608 46.211 57.695 1.00 48.47 209 GLU B C 1
ATOM 4850 O O . GLU B 1 209 ? -58.229 46.844 58.558 1.00 46.89 209 GLU B O 1
ATOM 4856 N N . THR B 1 210 ? -57.841 46.358 56.388 1.00 41.04 210 THR B N 1
ATOM 4857 C CA . THR B 1 210 ? -58.886 47.252 55.908 1.00 44.47 210 THR B CA 1
ATOM 4858 C C . THR B 1 210 ? -60.266 46.598 55.918 1.00 42.47 210 THR B C 1
ATOM 4859 O O . THR B 1 210 ? -61.282 47.307 55.905 1.00 39.76 210 THR B O 1
ATOM 4863 N N . GLY B 1 211 ? -60.334 45.271 55.966 1.00 39.87 211 GLY B N 1
ATOM 4864 C CA . GLY B 1 211 ? -61.613 44.602 55.901 1.00 36.50 211 GLY B CA 1
ATOM 4865 C C . GLY B 1 211 ? -62.227 44.566 54.522 1.00 41.86 211 GLY B C 1
ATOM 4866 O O . GLY B 1 211 ? -63.319 44.007 54.361 1.00 33.64 211 GLY B O 1
ATOM 4867 N N . GLN B 1 212 ? -61.593 45.188 53.535 1.00 43.48 212 GLN B N 1
ATOM 4868 C CA . GLN B 1 212 ? -62.183 45.289 52.215 1.00 41.15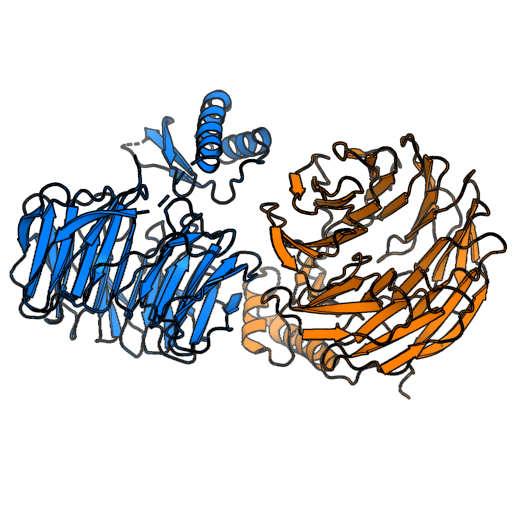 212 GLN B CA 1
ATOM 4869 C C . GLN B 1 212 ? -61.898 44.037 51.395 1.00 41.52 212 GLN B C 1
ATOM 4870 O O . GLN B 1 212 ? -60.817 43.448 51.477 1.00 39.53 212 GLN B O 1
ATOM 4876 N N . GLU B 1 213 ? -62.881 43.649 50.588 1.00 45.46 213 GLU B N 1
ATOM 4877 C CA . GLU B 1 213 ? -62.737 42.478 49.745 1.00 35.89 213 GLU B CA 1
ATOM 4878 C C . GLU B 1 213 ? -61.617 42.700 48.746 1.00 39.23 213 GLU B C 1
ATOM 4879 O O . GLU B 1 213 ? -61.460 43.788 48.188 1.00 39.24 213 GLU B O 1
ATOM 4885 N N . ARG B 1 214 ? -60.808 41.666 48.568 1.00 36.82 214 ARG B N 1
ATOM 4886 C CA . ARG B 1 214 ? -59.616 41.718 47.747 1.00 37.30 214 ARG B CA 1
ATOM 4887 C C . ARG B 1 214 ? -59.828 41.068 46.390 1.00 45.43 214 ARG B C 1
ATOM 4888 O O . ARG B 1 214 ? -59.310 41.566 45.381 1.00 48.80 214 ARG B O 1
ATOM 4896 N N . ALA B 1 215 ? -60.634 40.014 46.331 1.00 32.91 215 ALA B N 1
ATOM 4897 C CA . ALA B 1 215 ? -60.891 39.321 45.077 1.00 35.79 215 ALA B CA 1
ATOM 4898 C C . ALA B 1 215 ? -62.018 38.331 45.305 1.00 30.06 215 ALA B C 1
ATOM 4899 O O . ALA B 1 215 ? -62.248 37.888 46.431 1.00 31.80 215 ALA B O 1
ATOM 4901 N N . THR B 1 216 ? -62.724 38.003 44.223 1.00 35.86 216 THR B N 1
ATOM 4902 C CA . THR B 1 216 ? -63.727 36.940 44.203 1.00 34.40 216 THR B CA 1
ATOM 4903 C C . THR B 1 216 ? -63.258 35.835 43.270 1.00 32.06 216 THR B C 1
ATOM 4904 O O . THR B 1 216 ? -62.954 36.092 42.098 1.00 26.16 216 THR B O 1
ATOM 4908 N N . LEU B 1 217 ? -63.188 34.615 43.801 1.00 27.69 217 LEU B N 1
ATOM 4909 C CA . LEU B 1 217 ? -62.658 33.455 43.094 1.00 21.35 217 LEU B CA 1
ATOM 4910 C C . LEU B 1 217 ? -63.850 32.674 42.554 1.00 21.31 217 LEU B C 1
ATOM 4911 O O . LEU B 1 217 ? -64.459 31.875 43.270 1.00 25.78 217 LEU B O 1
ATOM 4916 N N . ALA B 1 218 ? -64.192 32.920 41.291 1.00 29.75 218 ALA B N 1
ATOM 4917 C CA . ALA B 1 218 ? -65.341 32.316 40.630 1.00 28.93 218 ALA B CA 1
ATOM 4918 C C . ALA B 1 218 ? -64.897 31.233 39.650 1.00 34.57 218 ALA B C 1
ATOM 4919 O O . ALA B 1 218 ? -63.792 31.281 39.093 1.00 27.01 218 ALA B O 1
ATOM 4921 N N . GLY B 1 219 ? -65.780 30.256 39.436 1.00 27.62 219 GLY B N 1
ATOM 4922 C CA . GLY B 1 219 ? -65.513 29.207 38.471 1.00 27.33 219 GLY B CA 1
ATOM 4923 C C . GLY B 1 219 ? -66.076 27.864 38.880 1.00 33.09 219 GLY B C 1
ATOM 4924 O O . GLY B 1 219 ? -66.436 27.054 38.024 1.00 38.56 219 GLY B O 1
ATOM 4925 N N . HIS B 1 220 ? -66.154 27.613 40.184 1.00 27.93 220 HIS B N 1
ATOM 4926 C CA . HIS B 1 220 ? -66.808 26.416 40.678 1.00 26.06 220 HIS B CA 1
ATOM 4927 C C . HIS B 1 220 ? -68.301 26.464 40.339 1.00 33.74 220 HIS B C 1
ATOM 4928 O O . HIS B 1 220 ? -68.923 27.533 40.303 1.00 33.65 220 HIS B O 1
ATOM 4935 N N . ARG B 1 221 ? -68.879 25.292 40.076 1.00 36.79 221 ARG B N 1
ATOM 4936 C CA . ARG B 1 221 ? -70.282 25.170 39.688 1.00 29.00 221 ARG B CA 1
ATOM 4937 C C . ARG B 1 221 ? -71.167 24.709 40.839 1.00 33.84 221 ARG B C 1
ATOM 4938 O O . ARG B 1 221 ? -72.348 24.422 40.623 1.00 36.33 221 ARG B O 1
ATOM 4946 N N . ALA B 1 222 ? -70.617 24.588 42.042 1.00 31.35 222 ALA B N 1
ATOM 4947 C CA . ALA B 1 222 ? -71.395 24.284 43.235 1.00 29.17 222 ALA B CA 1
ATOM 4948 C C . ALA B 1 222 ? -70.605 24.777 44.433 1.00 28.23 222 ALA B C 1
ATOM 4949 O O . ALA B 1 222 ? -69.472 25.235 44.300 1.00 30.28 222 ALA B O 1
ATOM 4951 N N . GLU B 1 223 ? -71.205 24.650 45.608 1.00 36.20 223 GLU B N 1
ATOM 4952 C CA . GLU B 1 223 ? -70.694 25.294 46.813 1.00 38.63 223 GLU B CA 1
ATOM 4953 C C . GLU B 1 223 ? -69.232 24.946 47.049 1.00 37.86 223 GLU B C 1
ATOM 4954 O O . GLU B 1 223 ? -68.732 23.908 46.599 1.00 35.37 223 GLU B O 1
ATOM 4960 N N . ILE B 1 224 ? -68.540 25.844 47.744 1.00 29.70 224 ILE B N 1
ATOM 4961 C CA . ILE B 1 224 ? -67.192 25.576 48.216 1.00 27.55 224 ILE B CA 1
ATOM 4962 C C . ILE B 1 224 ? -67.341 24.947 49.591 1.00 30.10 224 ILE B C 1
ATOM 4963 O O . ILE B 1 224 ? -67.796 25.586 50.533 1.00 35.46 224 ILE B O 1
ATOM 4968 N N . VAL B 1 225 ? -66.998 23.671 49.697 1.00 33.75 225 VAL B N 1
ATOM 4969 C CA . VAL B 1 225 ? -67.140 22.956 50.955 1.00 30.12 225 VAL B CA 1
ATOM 4970 C C . VAL B 1 225 ? -65.896 23.083 51.829 1.00 36.44 225 VAL B C 1
ATOM 4971 O O . VAL B 1 225 ? -65.990 22.919 53.053 1.00 37.45 225 VAL B O 1
ATOM 4975 N N . SER B 1 226 ? -64.742 23.396 51.239 1.00 37.41 226 SER B N 1
ATOM 4976 C CA . SER B 1 226 ? -63.455 23.303 51.912 1.00 33.55 226 SER B CA 1
ATOM 4977 C C . SER B 1 226 ? -62.547 24.410 51.393 1.00 32.22 226 SER B C 1
ATOM 4978 O O . SER B 1 226 ? -62.627 24.783 50.221 1.00 34.58 226 SER B O 1
ATOM 4981 N N . LEU B 1 227 ? -61.687 24.935 52.276 1.00 32.66 227 LEU B N 1
ATOM 4982 C CA . LEU B 1 227 ? -60.686 25.954 51.941 1.00 38.57 227 LEU B CA 1
ATOM 4983 C C . LEU B 1 227 ? -59.313 25.568 52.481 1.00 34.84 227 LEU B C 1
ATOM 4984 O O . LEU B 1 227 ? -59.180 24.690 53.339 1.00 40.09 227 LEU B O 1
ATOM 4989 N N . GLY B 1 228 ? -58.297 26.330 52.068 1.00 28.68 228 GLY B N 1
ATOM 4990 C CA . GLY B 1 228 ? -56.955 26.130 52.588 1.00 25.03 228 GLY B CA 1
ATOM 4991 C C . GLY B 1 228 ? -55.872 26.882 51.845 1.00 26.31 228 GLY B C 1
ATOM 4992 O O . GLY B 1 228 ? -55.779 26.798 50.619 1.00 33.06 228 GLY B O 1
ATOM 4993 N N . PHE B 1 229 ? -55.069 27.642 52.580 1.00 26.71 229 PHE B N 1
ATOM 4994 C CA . PHE B 1 229 ? -53.868 28.282 52.072 1.00 27.07 229 PHE B CA 1
ATOM 4995 C C . PHE B 1 229 ? -52.704 27.323 52.158 1.00 27.18 229 PHE B C 1
ATOM 4996 O O . PHE B 1 229 ? -52.667 26.443 53.019 1.00 27.84 229 PHE B O 1
ATOM 5004 N N . ASN B 1 230 ? -51.728 27.521 51.290 1.00 27.72 230 ASN B N 1
ATOM 5005 C CA . ASN B 1 230 ? -50.483 26.809 51.501 1.00 30.75 230 ASN B CA 1
ATOM 5006 C C . ASN B 1 230 ? -49.577 27.613 52.429 1.00 34.24 230 ASN B C 1
ATOM 5007 O O . ASN B 1 230 ? -49.841 28.777 52.748 1.00 34.20 230 ASN B O 1
ATOM 5012 N N . THR B 1 231 ? -48.539 26.943 52.923 1.00 31.96 231 THR B N 1
ATOM 5013 C CA . THR B 1 231 ? -47.530 27.606 53.730 1.00 29.40 231 THR B CA 1
ATOM 5014 C C . THR B 1 231 ? -46.920 28.724 52.895 1.00 47.56 231 THR B C 1
ATOM 5015 O O . THR B 1 231 ? -46.484 28.504 51.758 1.00 50.19 231 THR B O 1
ATOM 5019 N N . GLY B 1 232 ? -46.911 29.930 53.424 1.00 41.82 232 GLY B N 1
ATOM 5020 C CA . GLY B 1 232 ? -46.411 31.023 52.629 1.00 46.42 232 GLY B CA 1
ATOM 5021 C C . GLY B 1 232 ? -47.467 31.768 51.847 1.00 43.54 232 GLY B C 1
ATOM 5022 O O . GLY B 1 232 ? -47.128 32.758 51.185 1.00 43.63 232 GLY B O 1
ATOM 5023 N N . GLY B 1 233 ? -48.722 31.303 51.880 1.00 35.77 233 GLY B N 1
ATOM 5024 C CA . GLY B 1 233 ? -49.876 32.069 51.423 1.00 34.18 233 GLY B CA 1
ATOM 5025 C C . GLY B 1 233 ? -49.952 32.438 49.958 1.00 39.04 233 GLY B C 1
ATOM 5026 O O . GLY B 1 233 ? -50.686 33.365 49.616 1.00 41.03 233 GLY B O 1
ATOM 5027 N N . ASP B 1 234 ? -49.211 31.758 49.079 1.00 42.44 234 ASP B N 1
ATOM 5028 C CA . ASP B 1 234 ? -49.214 32.111 47.661 1.00 37.24 234 ASP B CA 1
ATOM 5029 C C . ASP B 1 234 ? -50.459 31.604 46.956 1.00 35.59 234 ASP B C 1
ATOM 5030 O O . ASP B 1 234 ? -50.936 32.240 46.005 1.00 31.69 234 ASP B O 1
ATOM 5035 N N . LEU B 1 235 ? -50.964 30.449 47.392 1.00 33.92 235 LEU B N 1
ATOM 5036 C CA . LEU B 1 235 ? -52.029 29.723 46.723 1.00 31.66 235 LEU B CA 1
ATOM 5037 C C . LEU B 1 235 ? -53.081 29.329 47.738 1.00 28.65 235 LEU B C 1
ATOM 5038 O O . LEU B 1 235 ? -52.854 29.355 48.950 1.00 29.48 235 LEU B O 1
ATOM 5043 N N . ILE B 1 236 ? -54.242 28.964 47.216 1.00 24.04 236 ILE B N 1
ATOM 5044 C CA . ILE B 1 236 ? -55.336 28.473 48.032 1.00 24.75 236 ILE B CA 1
ATOM 5045 C C . ILE B 1 236 ? -56.028 27.356 47.264 1.00 23.40 236 ILE B C 1
ATOM 5046 O O . ILE B 1 236 ? -56.186 27.447 46.040 1.00 26.33 236 ILE B O 1
ATOM 5051 N N . VAL B 1 237 ? -56.364 26.249 47.975 1.00 23.04 237 VAL B N 1
ATOM 5052 C CA . VAL B 1 237 ? -57.222 25.189 47.435 1.00 25.77 237 VAL B CA 1
ATOM 5053 C C . VAL B 1 237 ? -58.644 25.438 47.898 1.00 31.03 237 VAL B C 1
ATOM 5054 O O . VAL B 1 237 ? -58.883 25.875 49.031 1.00 34.22 237 VAL B O 1
ATOM 5058 N N . THR B 1 238 ? -59.588 25.122 47.024 1.00 29.18 238 THR B N 1
ATOM 5059 C CA . THR B 1 238 ? -61.000 25.103 47.344 1.00 25.45 238 THR B CA 1
ATOM 5060 C C . THR B 1 238 ? -61.538 23.763 46.876 1.00 25.32 238 THR B C 1
ATOM 5061 O O . THR B 1 238 ? -61.245 23.335 45.760 1.00 31.98 238 THR B O 1
ATOM 5065 N N . GLY B 1 239 ? -62.262 23.075 47.747 1.00 27.85 239 GLY B N 1
ATOM 5066 C CA . GLY B 1 239 ? -62.954 21.850 47.387 1.00 19.99 239 GLY B CA 1
ATOM 5067 C C . GLY B 1 239 ? -64.423 22.138 47.132 1.00 26.25 239 GLY B C 1
ATOM 5068 O O . GLY B 1 239 ? -65.018 22.984 47.790 1.00 33.58 239 GLY B O 1
ATOM 5069 N N . SER B 1 240 ? -65.007 21.435 46.172 1.00 28.54 240 SER B N 1
ATOM 5070 C CA . SER B 1 240 ? -66.335 21.822 45.741 1.00 25.11 240 SER B CA 1
ATOM 5071 C C . SER B 1 240 ? -67.246 20.624 45.577 1.00 22.89 240 SER B C 1
ATOM 5072 O O . SER B 1 240 ? -66.808 19.501 45.336 1.00 29.12 240 SER B O 1
ATOM 5075 N N . PHE B 1 241 ? -68.530 20.893 45.738 1.00 27.26 241 PHE B N 1
ATOM 5076 C CA . PHE B 1 241 ? -69.579 19.942 45.424 1.00 34.58 241 PHE B CA 1
ATOM 5077 C C . PHE B 1 241 ? -69.706 19.680 43.913 1.00 32.27 241 PHE B C 1
ATOM 5078 O O . PHE B 1 241 ? -70.448 18.777 43.511 1.00 33.59 241 PHE B O 1
ATOM 5086 N N . ASP B 1 242 ? -69.015 20.441 43.060 1.00 25.92 242 ASP B N 1
ATOM 5087 C CA . ASP B 1 242 ? -69.040 20.167 41.627 1.00 30.47 242 ASP B CA 1
ATOM 5088 C C . ASP B 1 242 ? -68.046 19.087 41.196 1.00 27.35 242 ASP B C 1
ATOM 5089 O O . ASP B 1 242 ? -67.827 18.922 39.992 1.00 35.01 242 ASP B O 1
ATOM 5094 N N . HIS B 1 243 ? -67.434 18.381 42.138 1.00 26.85 243 HIS B N 1
ATOM 5095 C CA . HIS B 1 243 ? -66.496 17.265 41.974 1.00 29.56 243 HIS B CA 1
ATOM 5096 C C . HIS B 1 243 ? -65.073 17.748 41.723 1.00 28.92 243 HIS B C 1
ATOM 5097 O O . HIS B 1 243 ? -64.178 16.904 41.594 1.00 26.34 243 HIS B O 1
ATOM 5104 N N . ASP B 1 244 ? -64.830 19.058 41.621 1.00 30.00 244 ASP B N 1
ATOM 5105 C CA . ASP B 1 244 ? -63.505 19.597 41.342 1.00 26.18 244 ASP B CA 1
ATOM 5106 C C . ASP B 1 244 ? -62.914 20.297 42.555 1.00 22.43 244 ASP B C 1
ATOM 5107 O O . ASP B 1 244 ? -63.630 20.854 43.386 1.00 23.48 244 ASP B O 1
ATOM 5112 N N A SER B 1 245 ? -61.589 20.294 42.617 0.22 27.30 245 SER B N 1
ATOM 5113 N N B SER B 1 245 ? -61.594 20.263 42.650 0.78 27.48 245 SER B N 1
ATOM 5114 C CA A SER B 1 245 ? -60.830 21.207 43.456 0.22 27.67 245 SER B CA 1
ATOM 5115 C CA B SER B 1 245 ? -60.844 21.220 43.455 0.78 27.82 245 SER B CA 1
ATOM 5116 C C A SER B 1 245 ? -60.079 22.174 42.550 0.22 26.91 245 SER B C 1
ATOM 5117 C C B SER B 1 245 ? -60.180 22.206 42.503 0.78 26.97 245 SER B C 1
ATOM 5118 O O A SER B 1 245 ? -59.630 21.793 41.464 0.22 26.45 245 SER B O 1
ATOM 5119 O O B SER B 1 245 ? -59.897 21.876 41.348 0.78 26.58 245 SER B O 1
ATOM 5124 N N . ARG B 1 246 ? -59.961 23.427 42.981 1.00 26.61 246 ARG B N 1
ATOM 5125 C CA . ARG B 1 246 ? -59.342 24.461 42.169 1.00 22.23 246 ARG B CA 1
ATOM 5126 C C . ARG B 1 246 ? -58.201 25.087 42.929 1.00 26.65 246 ARG B C 1
ATOM 5127 O O . ARG B 1 246 ? -58.335 25.395 44.115 1.00 26.41 246 ARG B O 1
ATOM 5135 N N . LEU B 1 247 ? -57.092 25.292 42.221 1.00 26.15 247 LEU B N 1
ATOM 5136 C CA . LEU B 1 247 ? -55.936 26.006 42.729 1.00 24.63 247 LEU B CA 1
ATOM 5137 C C . LEU B 1 247 ? -56.028 27.442 42.259 1.00 21.04 247 LEU B C 1
ATOM 5138 O O . LEU B 1 247 ? -56.266 27.688 41.077 1.00 25.13 247 LEU B O 1
ATOM 5143 N N . TRP B 1 248 ? -55.868 28.380 43.186 1.00 25.39 248 TRP B N 1
ATOM 5144 C CA . TRP B 1 248 ? -55.960 29.801 42.893 1.00 22.88 248 TRP B CA 1
ATOM 5145 C C . TRP B 1 248 ? -54.713 30.507 43.391 1.00 29.37 248 TRP B C 1
ATOM 5146 O O . TRP B 1 248 ? -54.197 30.182 44.466 1.00 31.35 248 TRP B O 1
ATOM 5157 N N . ASP B 1 249 ? -54.269 31.521 42.646 1.00 31.39 249 ASP B N 1
ATOM 5158 C CA . ASP B 1 249 ? -53.140 32.328 43.080 1.00 32.46 249 ASP B CA 1
ATOM 5159 C C . ASP B 1 249 ? -53.709 33.448 43.950 1.00 34.36 249 ASP B C 1
ATOM 5160 O O . ASP B 1 249 ? -54.654 34.132 43.547 1.00 39.65 249 ASP B O 1
ATOM 5165 N N . VAL B 1 250 ? -53.176 33.579 45.174 1.00 34.76 250 VAL B N 1
ATOM 5166 C CA . VAL B 1 250 ? -53.754 34.466 46.184 1.00 33.59 250 VAL B CA 1
ATOM 5167 C C . VAL B 1 250 ? -53.540 35.933 45.838 1.00 38.00 250 VAL B C 1
ATOM 5168 O O . VAL B 1 250 ? -54.285 36.805 46.301 1.00 39.94 250 VAL B O 1
ATOM 5172 N N . ARG B 1 251 ? -52.556 36.229 45.005 1.00 38.37 251 ARG B N 1
ATOM 5173 C CA . ARG B 1 251 ? -52.200 37.609 44.736 1.00 37.83 251 ARG B CA 1
ATOM 5174 C C . ARG B 1 251 ? -52.977 38.156 43.540 1.00 40.28 251 ARG B C 1
ATOM 5175 O O . ARG B 1 251 ? -53.482 39.282 43.578 1.00 41.08 251 ARG B O 1
ATOM 5183 N N . THR B 1 252 ? -53.083 37.381 42.466 1.00 43.40 252 THR B N 1
ATOM 5184 C CA . THR B 1 252 ? -53.894 37.796 41.331 1.00 35.03 252 THR B CA 1
ATOM 5185 C C . THR B 1 252 ? -55.384 37.573 41.560 1.00 36.30 252 THR B C 1
ATOM 5186 O O . THR B 1 252 ? -56.205 38.358 41.072 1.00 39.22 252 THR B O 1
ATOM 5190 N N . GLY B 1 253 ? -55.754 36.536 42.303 1.00 32.55 253 GLY B N 1
ATOM 5191 C CA . GLY B 1 253 ? -57.143 36.153 42.430 1.00 29.53 253 GLY B CA 1
ATOM 5192 C C . GLY B 1 253 ? -57.625 35.232 41.330 1.00 40.15 253 GLY B C 1
ATOM 5193 O O . GLY B 1 253 ? -58.840 35.031 41.195 1.00 40.65 253 GLY B O 1
ATOM 5194 N N . GLN B 1 254 ? -56.713 34.676 40.534 1.00 36.49 254 GLN B N 1
ATOM 5195 C CA . GLN B 1 254 ? -57.032 33.883 39.357 1.00 29.51 254 GLN B CA 1
ATOM 5196 C C . GLN B 1 254 ? -56.896 32.401 39.649 1.00 30.52 254 GLN B C 1
ATOM 5197 O O . GLN B 1 254 ? -56.074 31.971 40.459 1.00 31.24 254 GLN B O 1
ATOM 5203 N N . CYS B 1 255 ? -57.694 31.619 38.942 1.00 36.02 255 CYS B N 1
ATOM 5204 C CA . CYS B 1 255 ? -57.577 30.178 39.022 1.00 31.67 255 CYS B CA 1
ATOM 5205 C C . CYS B 1 255 ? -56.336 29.713 38.257 1.00 29.71 255 CYS B C 1
ATOM 5206 O O . CYS B 1 255 ? -56.137 30.070 37.094 1.00 31.65 255 CYS B O 1
ATOM 5209 N N . VAL B 1 256 ? -55.477 28.945 38.920 1.00 32.23 256 VAL B N 1
ATOM 5210 C CA . VAL B 1 256 ? -54.255 28.451 38.304 1.00 26.28 256 VAL B CA 1
ATOM 5211 C C . VAL B 1 256 ? -54.432 27.044 37.755 1.00 27.57 256 VAL B C 1
ATOM 5212 O O . VAL B 1 256 ? -53.901 26.721 36.696 1.00 34.35 256 VAL B O 1
ATOM 5216 N N . HIS B 1 257 ? -55.191 26.200 38.444 1.00 32.48 257 HIS B N 1
ATOM 5217 C CA . HIS B 1 257 ? -55.487 24.866 37.951 1.00 24.96 257 HIS B CA 1
ATOM 5218 C C . HIS B 1 257 ? -56.876 24.485 38.409 1.00 30.58 257 HIS B C 1
ATOM 5219 O O . HIS B 1 257 ? -57.324 24.905 39.477 1.00 32.60 257 HIS B O 1
ATOM 5226 N N . VAL B 1 258 ? -57.552 23.700 37.576 1.00 34.48 258 VAL B N 1
ATOM 5227 C CA . VAL B 1 258 ? -58.763 22.970 37.935 1.00 27.53 258 VAL B CA 1
ATOM 5228 C C . VAL B 1 258 ? -58.349 21.512 38.065 1.00 26.94 258 VAL B C 1
ATOM 5229 O O . VAL B 1 258 ? -57.867 20.911 37.100 1.00 29.80 258 VAL B O 1
ATOM 5233 N N . LEU B 1 259 ? -58.510 20.943 39.249 1.00 25.91 259 LEU B N 1
ATOM 5234 C CA . LEU B 1 259 ? -58.134 19.552 39.475 1.00 23.24 259 LEU B CA 1
ATOM 5235 C C . LEU B 1 259 ? -59.377 18.695 39.234 1.00 26.02 259 LEU B C 1
ATOM 5236 O O . LEU B 1 259 ? -60.293 18.649 40.058 1.00 26.69 259 LEU B O 1
ATOM 5241 N N . SER B 1 260 ? -59.420 18.028 38.085 1.00 25.34 260 SER B N 1
ATOM 5242 C CA . SER B 1 260 ? -60.562 17.219 37.688 1.00 29.57 260 SER B CA 1
ATOM 5243 C C . SER B 1 260 ? -60.186 15.756 37.727 1.00 22.10 260 SER B C 1
ATOM 5244 O O . SER B 1 260 ? -59.078 15.388 37.343 1.00 29.01 260 SER B O 1
ATOM 5247 N N . GLY B 1 261 ? -61.129 14.929 38.158 1.00 25.58 261 GLY B N 1
ATOM 5248 C CA . GLY B 1 261 ? -60.945 13.494 38.191 1.00 25.94 261 GLY B CA 1
ATOM 5249 C C . GLY B 1 261 ? -61.922 12.788 39.104 1.00 26.08 261 GLY B C 1
ATOM 5250 O O . GLY B 1 261 ? -62.311 11.648 38.839 1.00 27.48 261 GLY B O 1
ATOM 5251 N N . HIS B 1 262 ? -62.326 13.455 40.181 1.00 23.91 262 HIS B N 1
ATOM 5252 C CA . HIS B 1 262 ? -63.342 12.898 41.056 1.00 22.83 262 HIS B CA 1
ATOM 5253 C C . HIS B 1 262 ? -64.667 12.791 40.323 1.00 27.18 262 HIS B C 1
ATOM 5254 O O . HIS B 1 262 ? -65.024 13.660 39.521 1.00 29.18 262 HIS B O 1
ATOM 5261 N N . ARG B 1 263 ? -65.390 11.707 40.602 1.00 24.09 263 ARG B N 1
ATOM 5262 C CA . ARG B 1 263 ? -66.711 11.455 40.051 1.00 30.16 263 ARG B CA 1
ATOM 5263 C C . ARG B 1 263 ? -67.806 11.740 41.078 1.00 33.74 263 ARG B C 1
ATOM 5264 O O . ARG B 1 263 ? -68.905 11.174 41.009 1.00 31.86 263 ARG B O 1
ATOM 5272 N N . GLY B 1 264 ? -67.517 12.613 42.036 1.00 30.89 264 GLY B N 1
ATOM 5273 C CA . GLY B 1 264 ? -68.439 12.911 43.117 1.00 26.55 264 GLY B CA 1
ATOM 5274 C C . GLY B 1 264 ? -67.915 14.100 43.893 1.00 32.41 264 GLY B C 1
ATOM 5275 O O . GLY B 1 264 ? -66.758 14.507 43.743 1.00 30.55 264 GLY B O 1
ATOM 5276 N N . GLU B 1 265 ? -68.782 14.644 44.744 1.00 31.15 265 GLU B N 1
ATOM 5277 C CA . GLU B 1 265 ? -68.445 15.855 45.474 1.00 27.50 265 GLU B CA 1
ATOM 5278 C C . GLU B 1 265 ? -67.150 15.681 46.252 1.00 31.86 265 GLU B C 1
ATOM 5279 O O . GLU B 1 265 ? -66.886 14.624 46.830 1.00 32.30 265 GLU B O 1
ATOM 5281 N N . VAL B 1 266 ? -66.316 16.713 46.212 1.00 29.93 266 VAL B N 1
ATOM 5282 C CA . VAL B 1 266 ? -65.104 16.755 47.015 1.00 27.08 266 VAL B CA 1
ATOM 5283 C C . VAL B 1 266 ? -65.514 17.110 48.435 1.00 26.60 266 VAL B C 1
ATOM 5284 O O . VAL B 1 266 ? -66.305 18.033 48.647 1.00 27.68 266 VAL B O 1
ATOM 5288 N N . SER B 1 267 ? -65.002 16.375 49.418 1.00 26.80 267 SER B N 1
ATOM 5289 C CA . SER B 1 267 ? -65.364 16.678 50.798 1.00 27.68 267 SER B CA 1
ATOM 5290 C C . SER B 1 267 ? -64.248 17.341 51.581 1.00 29.70 267 SER B C 1
ATOM 5291 O O . SER B 1 267 ? -64.525 17.993 52.591 1.00 29.98 267 SER B O 1
ATOM 5294 N N . SER B 1 268 ? -63.014 17.245 51.104 1.00 27.93 268 SER B N 1
ATOM 5295 C CA . SER B 1 268 ? -61.847 17.571 51.897 1.00 25.10 268 SER B CA 1
ATOM 5296 C C . SER B 1 268 ? -60.682 17.769 50.948 1.00 26.54 268 SER B C 1
ATOM 5297 O O . SER B 1 268 ? -60.570 17.059 49.947 1.00 27.06 268 SER B O 1
ATOM 5300 N N . THR B 1 269 ? -59.824 18.732 51.282 1.00 26.19 269 THR B N 1
ATOM 5301 C CA . THR B 1 269 ? -58.639 19.099 50.516 1.00 29.72 269 THR B CA 1
ATOM 5302 C C . THR B 1 269 ? -57.567 19.538 51.502 1.00 34.93 269 THR B C 1
ATOM 5303 O O . THR B 1 269 ? -57.873 20.085 52.567 1.00 36.29 269 THR B O 1
ATOM 5307 N N . GLN B 1 270 ? -56.306 19.326 51.135 1.00 27.01 270 GLN B N 1
ATOM 5308 C CA . GLN B 1 270 ? -55.237 19.787 52.004 1.00 23.64 270 GLN B CA 1
ATOM 5309 C C . GLN B 1 270 ? -53.941 19.887 51.218 1.00 21.49 270 GLN B C 1
ATOM 5310 O O . GLN B 1 270 ? -53.625 19.007 50.424 1.00 27.29 270 GLN B O 1
ATOM 5316 N N . PHE B 1 271 ? -53.218 20.981 51.415 1.00 25.21 271 PHE B N 1
ATOM 5317 C CA . PHE B 1 271 ? -51.847 21.068 50.941 1.00 28.45 271 PHE B CA 1
ATOM 5318 C C . PHE B 1 271 ? -50.949 20.245 51.848 1.00 28.68 271 PHE B C 1
ATOM 5319 O O . PHE B 1 271 ? -51.215 20.106 53.044 1.00 32.20 271 PHE B O 1
ATOM 5327 N N . ASN B 1 272 ? -49.859 19.731 51.287 1.00 24.78 272 ASN B N 1
ATOM 5328 C CA . ASN B 1 272 ? -48.801 19.260 52.165 1.00 25.48 272 ASN B CA 1
ATOM 5329 C C . ASN B 1 272 ? -48.036 20.467 52.694 1.00 25.68 272 ASN B C 1
ATOM 5330 O O . ASN B 1 272 ? -48.257 21.603 52.266 1.00 29.54 272 ASN B O 1
ATOM 5335 N N . TYR B 1 273 ? -47.191 20.232 53.699 1.00 27.74 273 TYR B N 1
ATOM 5336 C CA . TYR B 1 273 ? -46.450 21.341 54.287 1.00 24.30 273 TYR B CA 1
ATOM 5337 C C . TYR B 1 273 ? -45.558 22.005 53.258 1.00 28.61 273 TYR B C 1
ATOM 5338 O O . TYR B 1 273 ? -45.431 23.235 53.226 1.00 37.00 273 TYR B O 1
ATOM 5347 N N . ALA B 1 274 ? -44.946 21.203 52.394 1.00 32.23 274 ALA B N 1
ATOM 5348 C CA . ALA B 1 274 ? -44.062 21.724 51.371 1.00 30.97 274 ALA B CA 1
ATOM 5349 C C . ALA B 1 274 ? -44.794 22.587 50.350 1.00 28.60 274 ALA B C 1
ATOM 5350 O O . ALA B 1 274 ? -44.147 23.353 49.632 1.00 35.59 274 ALA B O 1
ATOM 5352 N N . GLY B 1 275 ? -46.113 22.465 50.240 1.00 30.89 275 GLY B N 1
ATOM 5353 C CA . GLY B 1 275 ? -46.843 23.227 49.249 1.00 28.52 275 GLY B CA 1
ATOM 5354 C C . GLY B 1 275 ? -46.768 22.662 47.850 1.00 29.34 275 GLY B C 1
ATOM 5355 O O . GLY B 1 275 ? -47.130 23.363 46.899 1.00 23.46 275 GLY B O 1
ATOM 5356 N N . THR B 1 276 ? -46.324 21.407 47.699 1.00 25.39 276 THR B N 1
ATOM 5357 C CA . THR B 1 276 ? -46.124 20.767 46.410 1.00 24.22 276 THR B CA 1
ATOM 5358 C C . THR B 1 276 ? -47.187 19.732 46.087 1.00 29.76 276 THR B C 1
ATOM 5359 O O . THR B 1 276 ? -47.175 19.174 44.982 1.00 25.23 276 THR B O 1
ATOM 5363 N N . LEU B 1 277 ? -48.090 19.448 47.021 1.00 33.20 277 LEU B N 1
ATOM 5364 C CA . LEU B 1 277 ? -49.085 18.409 46.834 1.00 25.46 277 LEU B CA 1
ATOM 5365 C C . LEU B 1 277 ? -50.413 18.862 47.415 1.00 26.42 277 LEU B C 1
ATOM 5366 O O . LEU B 1 277 ? -50.471 19.587 48.412 1.00 28.99 277 LEU B O 1
ATOM 5371 N N . VAL B 1 278 ? -51.481 18.384 46.797 1.00 32.32 278 VAL B N 1
ATOM 5372 C CA . VAL B 1 278 ? -52.833 18.514 47.314 1.00 28.70 278 VAL B CA 1
ATOM 5373 C C . VAL B 1 278 ? -53.385 17.107 47.433 1.00 24.36 278 VAL B C 1
ATOM 5374 O O . VAL B 1 278 ? -53.163 16.269 46.552 1.00 25.94 278 VAL B O 1
ATOM 5378 N N . VAL B 1 279 ? -54.044 16.822 48.548 1.00 27.82 279 VAL B N 1
ATOM 5379 C CA . VAL B 1 279 ? -54.809 15.594 48.692 1.00 21.79 279 VAL B CA 1
ATOM 5380 C C . VAL B 1 279 ? -56.275 15.973 48.837 1.00 30.05 279 VAL B C 1
ATOM 5381 O O . VAL B 1 279 ? -56.613 16.923 49.553 1.00 28.84 279 VAL B O 1
ATOM 5385 N N . SER B 1 280 ? -57.136 15.281 48.100 1.00 33.33 280 SER B N 1
ATOM 5386 C CA . SER B 1 280 ? -58.565 15.518 48.171 1.00 22.39 280 SER B CA 1
ATOM 5387 C C . SER B 1 280 ? -59.310 14.221 48.436 1.00 26.13 280 SER B C 1
ATOM 5388 O O . SER B 1 280 ? -58.859 13.137 48.060 1.00 28.51 280 SER B O 1
ATOM 5391 N N . GLY B 1 281 ? -60.450 14.342 49.108 1.00 26.87 281 GLY B N 1
ATOM 5392 C CA . GLY B 1 281 ? -61.310 13.199 49.333 1.00 26.81 281 GLY B CA 1
ATOM 5393 C C . GLY B 1 281 ? -62.672 13.455 48.750 1.00 22.74 281 GLY B C 1
ATOM 5394 O O . GLY B 1 281 ? -63.045 14.615 48.565 1.00 26.14 281 GLY B O 1
ATOM 5395 N N . SER B 1 282 ? -63.443 12.404 48.480 1.00 30.46 282 SER B N 1
ATOM 5396 C CA . SER B 1 282 ? -64.662 12.601 47.712 1.00 29.84 282 SER B CA 1
ATOM 5397 C C . SER B 1 282 ? -65.702 11.546 48.047 1.00 30.69 282 SER B C 1
ATOM 5398 O O . SER B 1 282 ? -65.397 10.445 48.516 1.00 28.66 282 SER B O 1
ATOM 5401 N N . ILE B 1 283 ? -66.950 11.915 47.765 1.00 33.85 283 ILE B N 1
ATOM 5402 C CA . ILE B 1 283 ? -68.078 11.013 47.909 1.00 33.45 283 ILE B CA 1
ATOM 5403 C C . ILE B 1 283 ? -67.990 9.852 46.921 1.00 36.49 283 ILE B C 1
ATOM 5404 O O . ILE B 1 283 ? -68.633 8.814 47.129 1.00 34.60 283 ILE B O 1
ATOM 5409 N N . ASP B 1 284 ? -67.161 9.976 45.872 1.00 32.90 284 ASP B N 1
ATOM 5410 C CA . ASP B 1 284 ? -66.897 8.880 44.947 1.00 31.08 284 ASP B CA 1
ATOM 5411 C C . ASP B 1 284 ? -65.970 7.831 45.547 1.00 33.40 284 ASP B C 1
ATOM 5412 O O . ASP B 1 284 ? -65.372 7.048 44.798 1.00 33.89 284 ASP B O 1
ATOM 5417 N N . CYS B 1 285 ? -65.786 7.866 46.871 1.00 33.16 285 CYS B N 1
ATOM 5418 C CA . CYS B 1 285 ? -65.118 6.826 47.645 1.00 30.84 285 CYS B CA 1
ATOM 5419 C C . CYS B 1 285 ? -63.619 6.744 47.384 1.00 30.39 285 CYS B C 1
ATOM 5420 O O . CYS B 1 285 ? -63.000 5.712 47.652 1.00 31.31 285 CYS B O 1
ATOM 5423 N N A THR B 1 286 ? -63.010 7.835 46.928 0.11 29.63 286 THR B N 1
ATOM 5424 N N B THR B 1 286 ? -63.010 7.785 46.837 0.89 29.66 286 THR B N 1
ATOM 5425 C CA A THR B 1 286 ? -61.630 7.832 46.471 0.11 27.49 286 THR B CA 1
ATOM 5426 C CA B THR B 1 286 ? -61.582 7.760 46.585 0.89 27.15 286 THR B CA 1
ATOM 5427 C C A THR B 1 286 ? -60.886 9.035 47.037 0.11 28.27 286 THR B C 1
ATOM 5428 C C B THR B 1 286 ? -60.909 8.927 47.286 0.89 28.16 286 THR B C 1
ATOM 5429 O O A THR B 1 286 ? -61.473 10.099 47.253 0.11 27.62 286 THR B O 1
ATOM 5430 O O B THR B 1 286 ? -61.548 9.844 47.799 0.89 26.09 286 THR B O 1
ATOM 5437 N N . SER B 1 287 ? -59.589 8.858 47.287 1.00 29.81 287 SER B N 1
ATOM 5438 C CA . SER B 1 287 ? -58.705 9.958 47.612 1.00 27.39 287 SER B CA 1
ATOM 5439 C C . SER B 1 287 ? -57.746 10.123 46.432 1.00 27.64 287 SER B C 1
ATOM 5440 O O . SER B 1 287 ? -57.439 9.154 45.731 1.00 26.89 287 SER B O 1
ATOM 5443 N N . ARG B 1 288 ? -57.323 11.358 46.178 1.00 24.10 288 ARG B N 1
ATOM 5444 C CA . ARG B 1 288 ? -56.482 11.673 45.033 1.00 24.79 288 ARG B CA 1
ATOM 5445 C C . ARG B 1 288 ? -55.353 12.608 45.442 1.00 30.38 288 ARG B C 1
ATOM 5446 O O . ARG B 1 288 ? -55.509 13.448 46.335 1.00 30.96 288 ARG B O 1
ATOM 5454 N N . LEU B 1 289 ? -54.206 12.447 44.783 1.00 26.85 289 LEU B N 1
ATOM 5455 C CA . LEU B 1 289 ? -53.002 13.207 45.094 1.00 25.90 289 LEU B CA 1
ATOM 5456 C C . LEU B 1 289 ? -52.578 13.982 43.847 1.00 31.48 289 LEU B C 1
ATOM 5457 O O . LEU B 1 289 ? -52.321 13.385 42.793 1.00 27.34 289 LEU B O 1
ATOM 5462 N N . TRP B 1 290 ? -52.498 15.311 43.964 1.00 31.67 290 TRP B N 1
ATOM 5463 C CA . TRP B 1 290 ? -52.330 16.193 42.817 1.00 26.01 290 TRP B CA 1
ATOM 5464 C C . TRP B 1 290 ? -51.036 16.978 42.930 1.00 25.13 290 TRP B C 1
ATOM 5465 O O . TRP B 1 290 ? -50.661 17.409 44.020 1.00 26.23 290 TRP B O 1
ATOM 5476 N N . ASP B 1 291 ? -50.393 17.205 41.791 1.00 25.70 291 ASP B N 1
ATOM 5477 C CA . ASP B 1 291 ? -49.192 18.023 41.720 1.00 26.07 291 ASP B CA 1
ATOM 5478 C C . ASP B 1 291 ? -49.605 19.482 41.665 1.00 30.91 291 ASP B C 1
ATOM 5479 O O . ASP B 1 291 ? -50.404 19.869 40.807 1.00 40.57 291 ASP B O 1
ATOM 5484 N N . VAL B 1 292 ? -49.069 20.297 42.577 1.00 28.32 292 VAL B N 1
ATOM 5485 C CA . VAL B 1 292 ? -49.513 21.687 42.654 1.00 30.05 292 VAL B CA 1
ATOM 5486 C C . VAL B 1 292 ? -49.008 22.481 41.449 1.00 34.61 292 VAL B C 1
ATOM 5487 O O . VAL B 1 292 ? -49.710 23.354 40.926 1.00 34.96 292 VAL B O 1
ATOM 5491 N N . ARG B 1 293 ? -47.798 22.176 40.970 1.00 38.21 293 ARG B N 1
ATOM 5492 C CA . ARG B 1 293 ? -47.210 22.998 39.921 1.00 33.44 293 ARG B CA 1
ATOM 5493 C C . ARG B 1 293 ? -47.908 22.784 38.592 1.00 34.22 293 ARG B C 1
ATOM 5494 O O . ARG B 1 293 ? -48.119 23.735 37.834 1.00 38.00 293 ARG B O 1
ATOM 5502 N N . SER B 1 294 ? -48.249 21.542 38.280 1.00 32.08 294 SER B N 1
ATOM 5503 C CA . SER B 1 294 ? -48.823 21.212 36.990 1.00 29.95 294 SER B CA 1
ATOM 5504 C C . SER B 1 294 ? -50.325 21.012 37.050 1.00 34.95 294 SER B C 1
ATOM 5505 O O . SER B 1 294 ? -50.990 21.116 36.011 1.00 35.72 294 SER B O 1
ATOM 5508 N N . GLY B 1 295 ? -50.860 20.750 38.245 1.00 35.23 295 GLY B N 1
ATOM 5509 C CA . GLY B 1 295 ? -52.274 20.557 38.465 1.00 30.20 295 GLY B CA 1
ATOM 5510 C C . GLY B 1 295 ? -52.799 19.205 38.068 1.00 34.03 295 GLY B C 1
ATOM 5511 O O . GLY B 1 295 ? -54.017 19.042 37.969 1.00 35.07 295 GLY B O 1
ATOM 5512 N N A ARG B 1 296 ? -51.931 18.227 37.834 0.58 34.19 296 ARG B N 1
ATOM 5513 N N B ARG B 1 296 ? -51.929 18.231 37.826 0.42 34.18 296 ARG B N 1
ATOM 5514 C CA A ARG B 1 296 ? -52.367 16.921 37.365 0.58 34.99 296 ARG B CA 1
ATOM 5515 C CA B ARG B 1 296 ? -52.363 16.919 37.373 0.42 34.98 296 ARG B CA 1
ATOM 5516 C C A ARG B 1 296 ? -52.333 15.901 38.500 0.58 34.19 296 ARG B C 1
ATOM 5517 C C B ARG B 1 296 ? -52.368 15.928 38.532 0.42 34.16 296 ARG B C 1
ATOM 5518 O O A ARG B 1 296 ? -51.501 15.980 39.408 0.58 31.94 296 ARG B O 1
ATOM 5519 O O B ARG B 1 296 ? -51.594 16.049 39.485 0.42 31.94 296 ARG B O 1
ATOM 5534 N N . CYS B 1 297 ? -53.265 14.948 38.438 1.00 33.83 297 CYS B N 1
ATOM 5535 C CA . CYS B 1 297 ? -53.395 13.920 39.460 1.00 30.94 297 CYS B CA 1
ATOM 5536 C C . CYS B 1 297 ? -52.206 12.973 39.389 1.00 31.77 297 CYS B C 1
ATOM 5537 O O . CYS B 1 297 ? -51.909 12.419 38.323 1.00 30.27 297 CYS B O 1
ATOM 5540 N N . LEU B 1 298 ? -51.484 12.844 40.504 1.00 28.70 298 LEU B N 1
ATOM 5541 C CA . LEU B 1 298 ? -50.371 11.905 40.587 1.00 34.05 298 LEU B CA 1
ATOM 5542 C C . LEU B 1 298 ? -50.781 10.504 41.026 1.00 28.34 298 LEU B C 1
ATOM 5543 O O . LEU B 1 298 ? -50.070 9.539 40.728 1.00 29.70 298 LEU B O 1
ATOM 5548 N N . SER B 1 299 ? -51.915 10.361 41.695 1.00 31.63 299 SER B N 1
ATOM 5549 C CA . SER B 1 299 ? -52.254 9.102 42.335 1.00 30.48 299 SER B CA 1
ATOM 5550 C C . SER B 1 299 ? -53.736 9.115 42.673 1.00 35.69 299 SER B C 1
ATOM 5551 O O . SER B 1 299 ? -54.264 10.132 43.140 1.00 34.77 299 SER B O 1
ATOM 5554 N N . VAL B 1 300 ? -54.395 7.991 42.403 1.00 33.01 300 VAL B N 1
ATOM 5555 C CA . VAL B 1 300 ? -55.790 7.753 42.747 1.00 26.50 300 VAL B CA 1
ATOM 5556 C C . VAL B 1 300 ? -55.816 6.569 43.689 1.00 30.61 300 VAL B C 1
ATOM 5557 O O . VAL B 1 300 ? -55.315 5.492 43.352 1.00 30.98 300 VAL B O 1
ATOM 5561 N N . LYS B 1 301 ? -56.393 6.758 44.859 1.00 34.92 301 LYS B N 1
ATOM 5562 C CA . LYS B 1 301 ? -56.344 5.755 45.910 1.00 28.52 301 LYS B CA 1
ATOM 5563 C C . LYS B 1 301 ? -57.753 5.222 46.150 1.00 30.26 301 LYS B C 1
ATOM 5564 O O . LYS B 1 301 ? -58.650 5.961 46.564 1.00 29.90 301 LYS B O 1
ATOM 5570 N N . GLN B 1 302 ? -57.955 3.958 45.835 1.00 38.00 302 GLN B N 1
ATOM 5571 C CA . GLN B 1 302 ? -59.214 3.278 46.068 1.00 38.02 302 GLN B CA 1
ATOM 5572 C C . GLN B 1 302 ? -59.025 2.376 47.282 1.00 43.51 302 GLN B C 1
ATOM 5573 O O . GLN B 1 302 ? -57.988 2.420 47.961 1.00 53.77 302 GLN B O 1
ATOM 5579 N N . GLY B 1 303 ? -60.030 1.555 47.579 1.00 33.11 303 GLY B N 1
ATOM 5580 C CA . GLY B 1 303 ? -59.993 0.675 48.733 1.00 32.05 303 GLY B CA 1
ATOM 5581 C C . GLY B 1 303 ? -61.033 1.004 49.782 1.00 34.34 303 GLY B C 1
ATOM 5582 O O . GLY B 1 303 ? -61.504 0.103 50.482 1.00 44.68 303 GLY B O 1
ATOM 5583 N N . HIS B 1 304 ? -61.426 2.265 49.886 1.00 31.16 304 HIS B N 1
ATOM 5584 C CA . HIS B 1 304 ? -62.586 2.555 50.710 1.00 32.34 304 HIS B CA 1
ATOM 5585 C C . HIS B 1 304 ? -63.847 2.011 50.055 1.00 32.75 304 HIS B C 1
ATOM 5586 O O . HIS B 1 304 ? -63.977 1.964 48.827 1.00 26.84 304 HIS B O 1
ATOM 5593 N N . THR B 1 305 ? -64.770 1.584 50.914 1.00 33.76 305 THR B N 1
ATOM 5594 C CA . THR B 1 305 ? -66.030 0.953 50.569 1.00 32.98 305 THR B CA 1
ATOM 5595 C C . THR B 1 305 ? -67.197 1.931 50.564 1.00 35.46 305 THR B C 1
ATOM 5596 O O . THR B 1 305 ? -68.245 1.631 49.976 1.00 36.59 305 THR B O 1
ATOM 5600 N N . ASP B 1 306 ? -66.990 3.128 51.099 1.00 39.80 306 ASP B N 1
ATOM 5601 C CA . ASP B 1 306 ? -68.016 4.144 51.232 1.00 33.66 306 ASP B CA 1
ATOM 5602 C C . ASP B 1 306 ? -67.331 5.493 51.058 1.00 35.23 306 ASP B C 1
ATOM 5603 O O . ASP B 1 306 ? -66.116 5.563 50.854 1.00 36.54 306 ASP B O 1
ATOM 5608 N N . GLU B 1 307 ? -68.126 6.564 51.115 1.00 37.82 307 GLU B N 1
ATOM 5609 C CA . GLU B 1 307 ? -67.646 7.923 50.866 1.00 28.23 307 GLU B CA 1
ATOM 5610 C C . GLU B 1 307 ? -66.435 8.283 51.720 1.00 28.23 307 GLU B C 1
ATOM 5611 O O . GLU B 1 307 ? -66.395 8.007 52.920 1.00 26.08 307 GLU B O 1
ATOM 5617 N N . VAL B 1 308 ? -65.468 8.957 51.108 1.00 33.48 308 VAL B N 1
ATOM 5618 C CA . VAL B 1 308 ? -64.332 9.519 51.833 1.00 26.12 308 VAL B CA 1
ATOM 5619 C C . VAL B 1 308 ? -64.732 10.885 52.378 1.00 26.29 308 VAL B C 1
ATOM 5620 O O . VAL B 1 308 ? -64.991 11.825 51.616 1.00 24.73 308 VAL B O 1
ATOM 5624 N N . LEU B 1 309 ? -64.761 10.993 53.707 1.00 28.20 309 LEU B N 1
ATOM 5625 C CA . LEU B 1 309 ? -65.292 12.149 54.410 1.00 24.79 309 LEU B CA 1
ATOM 5626 C C . LEU B 1 309 ? -64.225 13.148 54.822 1.00 26.11 309 LEU B C 1
ATOM 5627 O O . LEU B 1 309 ? -64.551 14.323 55.021 1.00 31.83 309 LEU B O 1
ATOM 5632 N N . ASP B 1 310 ? -62.973 12.717 54.953 1.00 24.67 310 ASP B N 1
ATOM 5633 C CA . ASP B 1 310 ? -61.898 13.592 55.396 1.00 28.04 310 ASP B CA 1
ATOM 5634 C C . ASP B 1 310 ? -60.585 13.032 54.889 1.00 29.05 310 ASP B C 1
ATOM 5635 O O . ASP B 1 310 ? -60.455 11.829 54.654 1.00 31.03 310 ASP B O 1
ATOM 5640 N N A VAL B 1 311 ? -59.603 13.920 54.768 0.65 27.88 311 VAL B N 1
ATOM 5641 N N B VAL B 1 311 ? -59.626 13.925 54.661 0.35 27.89 311 VAL B N 1
ATOM 5642 C CA A VAL B 1 311 ? -58.297 13.585 54.220 0.65 27.41 311 VAL B CA 1
ATOM 5643 C CA B VAL B 1 311 ? -58.281 13.531 54.268 0.35 27.28 311 VAL B CA 1
ATOM 5644 C C A VAL B 1 311 ? -57.273 14.471 54.918 0.65 29.83 311 VAL B C 1
ATOM 5645 C C B VAL B 1 311 ? -57.303 14.432 55.001 0.35 29.80 311 VAL B C 1
ATOM 5646 O O A VAL B 1 311 ? -57.556 15.635 55.221 0.65 33.30 311 VAL B O 1
ATOM 5647 O O B VAL B 1 311 ? -57.623 15.572 55.351 0.35 32.90 311 VAL B O 1
ATOM 5654 N N . ALA B 1 312 ? -56.106 13.909 55.247 1.00 28.47 312 ALA B N 1
ATOM 5655 C CA . ALA B 1 312 ? -55.092 14.668 55.963 1.00 22.05 312 ALA B CA 1
ATOM 5656 C C . ALA B 1 312 ? -53.701 14.112 55.687 1.00 24.55 312 ALA B C 1
ATOM 5657 O O . ALA B 1 312 ? -53.531 12.917 55.442 1.00 25.16 312 ALA B O 1
ATOM 5659 N N . PHE B 1 313 ? -52.720 15.013 55.693 1.00 23.95 313 PHE B N 1
ATOM 5660 C CA . PHE B 1 313 ? -51.299 14.716 55.744 1.00 21.51 313 PHE B CA 1
ATOM 5661 C C . PHE B 1 313 ? -50.817 14.754 57.182 1.00 28.50 313 PHE B C 1
ATOM 5662 O O . PHE B 1 313 ? -51.448 15.348 58.053 1.00 36.69 313 PHE B O 1
ATOM 5670 N N . ASP B 1 314 ? -49.640 14.188 57.415 1.00 30.42 314 ASP B N 1
ATOM 5671 C CA . ASP B 1 314 ? -48.992 14.458 58.682 1.00 34.37 314 ASP B CA 1
ATOM 5672 C C . ASP B 1 314 ? -48.190 15.748 58.542 1.00 36.10 314 ASP B C 1
ATOM 5673 O O . ASP B 1 314 ? -48.202 16.401 57.497 1.00 36.43 314 ASP B O 1
ATOM 5678 N N . ALA B 1 315 ? -47.548 16.166 59.634 1.00 38.38 315 ALA B N 1
ATOM 5679 C CA . ALA B 1 315 ? -46.874 17.462 59.651 1.00 34.79 315 ALA B CA 1
ATOM 5680 C C . ALA B 1 315 ? -45.861 17.593 58.514 1.00 40.04 315 ALA B C 1
ATOM 5681 O O . ALA B 1 315 ? -45.763 18.652 57.880 1.00 36.65 315 ALA B O 1
ATOM 5683 N N . ALA B 1 316 ? -45.079 16.537 58.262 1.00 37.22 316 ALA B N 1
ATOM 5684 C CA . ALA B 1 316 ? -44.041 16.575 57.240 1.00 34.04 316 ALA B CA 1
ATOM 5685 C C . ALA B 1 316 ? -44.589 16.359 55.843 1.00 40.29 316 ALA B C 1
ATOM 5686 O O . ALA B 1 316 ? -44.034 16.894 54.875 1.00 41.21 316 ALA B O 1
ATOM 5688 N N . GLY B 1 317 ? -45.673 15.606 55.723 1.00 38.61 317 GLY B N 1
ATOM 5689 C CA . GLY B 1 317 ? -46.195 15.186 54.444 1.00 26.96 317 GLY B CA 1
ATOM 5690 C C . GLY B 1 317 ? -45.749 13.806 54.041 1.00 37.32 317 GLY B C 1
ATOM 5691 O O . GLY B 1 317 ? -46.045 13.384 52.917 1.00 37.70 317 GLY B O 1
ATOM 5692 N N . THR B 1 318 ? -45.075 13.075 54.940 1.00 39.63 318 THR B N 1
ATOM 5693 C CA . THR B 1 318 ? -44.590 11.736 54.626 1.00 38.77 318 THR B CA 1
ATOM 5694 C C . THR B 1 318 ? -45.728 10.730 54.551 1.00 39.60 318 THR B C 1
ATOM 5695 O O . THR B 1 318 ? -45.669 9.784 53.758 1.00 36.77 318 THR B O 1
ATOM 5699 N N . LYS B 1 319 ? -46.777 10.928 55.340 1.00 38.90 319 LYS B N 1
ATOM 5700 C CA . LYS B 1 319 ? -47.906 10.019 55.359 1.00 35.86 319 LYS B CA 1
ATOM 5701 C C . LYS B 1 319 ? -49.181 10.800 55.100 1.00 33.29 319 LYS B C 1
ATOM 5702 O O . LYS B 1 319 ? -49.261 12.004 55.350 1.00 29.85 319 LYS B O 1
ATOM 5708 N N . MET B 1 320 ? -50.177 10.090 54.584 1.00 30.97 320 MET B N 1
ATOM 5709 C CA . MET B 1 320 ? -51.496 10.649 54.356 1.00 27.42 320 MET B CA 1
ATOM 5710 C C . MET B 1 320 ? -52.515 9.617 54.792 1.00 32.63 320 MET B C 1
ATOM 5711 O O . MET B 1 320 ? -52.276 8.408 54.718 1.00 32.09 320 MET B O 1
ATOM 5716 N N . VAL B 1 321 ? -53.655 10.111 55.246 1.00 30.52 321 VAL B N 1
ATOM 5717 C CA . VAL B 1 321 ? -54.720 9.278 55.762 1.00 27.74 321 VAL B CA 1
ATOM 5718 C C . VAL B 1 321 ? -56.022 9.789 55.168 1.00 25.81 321 VAL B C 1
ATOM 5719 O O . VAL B 1 321 ? -56.145 10.963 54.814 1.00 21.48 321 VAL B O 1
ATOM 5723 N N . SER B 1 322 ? -56.970 8.879 54.985 1.00 30.83 322 SER B N 1
ATOM 5724 C CA . SER B 1 322 ? -58.319 9.227 54.576 1.00 31.21 322 SER B CA 1
ATOM 5725 C C . SER B 1 322 ? -59.287 8.529 55.518 1.00 31.61 322 SER B C 1
ATOM 5726 O O . SER B 1 322 ? -59.010 7.423 55.983 1.00 39.52 322 SER B O 1
ATOM 5729 N N . ALA B 1 323 ? -60.369 9.215 55.867 1.00 24.03 323 ALA B N 1
ATOM 5730 C CA . ALA B 1 323 ? -61.412 8.691 56.730 1.00 21.90 323 ALA B CA 1
ATOM 5731 C C . ALA B 1 323 ? -62.692 8.555 55.926 1.00 26.03 323 ALA B C 1
ATOM 5732 O O . ALA B 1 323 ? -63.033 9.445 55.145 1.00 24.81 323 ALA B O 1
ATOM 5734 N N . SER B 1 324 ? -63.421 7.468 56.136 1.00 27.10 324 SER B N 1
ATOM 5735 C CA . SER B 1 324 ? -64.547 7.156 55.272 1.00 30.00 324 SER B CA 1
ATOM 5736 C C . SER B 1 324 ? -65.804 6.834 56.063 1.00 35.22 324 SER B C 1
ATOM 5737 O O . SER B 1 324 ? -65.769 6.507 57.254 1.00 38.29 324 SER B O 1
ATOM 5740 N N . ALA B 1 325 ? -66.928 6.899 55.358 1.00 32.02 325 ALA B N 1
ATOM 5741 C CA . ALA B 1 325 ? -68.195 6.466 55.921 1.00 34.81 325 ALA B CA 1
ATOM 5742 C C . ALA B 1 325 ? -68.253 4.966 56.173 1.00 41.19 325 ALA B C 1
ATOM 5743 O O . ALA B 1 325 ? -69.166 4.514 56.871 1.00 41.35 325 ALA B O 1
ATOM 5745 N N . ASP B 1 326 ? -67.292 4.190 55.669 1.00 39.83 326 ASP B N 1
ATOM 5746 C CA . ASP B 1 326 ? -67.296 2.745 55.864 1.00 34.17 326 ASP B CA 1
ATOM 5747 C C . ASP B 1 326 ? -66.792 2.337 57.238 1.00 31.36 326 ASP B C 1
ATOM 5748 O O . ASP B 1 326 ? -66.659 1.143 57.496 1.00 39.04 326 ASP B O 1
ATOM 5753 N N . GLY B 1 327 ? -66.527 3.284 58.125 1.00 28.85 327 GLY B N 1
ATOM 5754 C CA . GLY B 1 327 ? -66.010 2.964 59.439 1.00 32.25 327 GLY B CA 1
ATOM 5755 C C . GLY B 1 327 ? -64.508 2.800 59.552 1.00 28.99 327 GLY B C 1
ATOM 5756 O O . GLY B 1 327 ? -64.019 2.444 60.632 1.00 34.54 327 GLY B O 1
ATOM 5757 N N . SER B 1 328 ? -63.756 3.064 58.492 1.00 34.22 328 SER B N 1
ATOM 5758 C CA . SER B 1 328 ? -62.322 2.821 58.473 1.00 35.99 328 SER B CA 1
ATOM 5759 C C . SER B 1 328 ? -61.551 4.090 58.134 1.00 36.87 328 SER B C 1
ATOM 5760 O O . SER B 1 328 ? -62.098 5.069 57.615 1.00 37.10 328 SER B O 1
ATOM 5763 N N . ALA B 1 329 ? -60.264 4.058 58.460 1.00 39.13 329 ALA B N 1
ATOM 5764 C CA . ALA B 1 329 ? -59.287 5.016 57.970 1.00 30.44 329 ALA B CA 1
ATOM 5765 C C . ALA B 1 329 ? -58.195 4.225 57.273 1.00 31.23 329 ALA B C 1
ATOM 5766 O O . ALA B 1 329 ? -57.743 3.204 57.790 1.00 30.98 329 ALA B O 1
ATOM 5768 N N . ARG B 1 330 ? -57.778 4.677 56.106 1.00 30.07 330 ARG B N 1
ATOM 5769 C CA . ARG B 1 330 ? -56.688 4.037 55.398 1.00 31.62 330 ARG B CA 1
ATOM 5770 C C . ARG B 1 330 ? -55.470 4.938 55.479 1.00 29.81 330 ARG B C 1
ATOM 5771 O O . ARG B 1 330 ? -55.557 6.134 55.191 1.00 33.08 330 ARG B O 1
ATOM 5779 N N . LEU B 1 331 ? -54.347 4.363 55.876 1.00 28.24 331 LEU B N 1
ATOM 5780 C CA . LEU B 1 331 ? -53.148 5.118 56.191 1.00 29.43 331 LEU B CA 1
ATOM 5781 C C . LEU B 1 331 ? -52.101 4.763 55.150 1.00 34.79 331 LEU B C 1
ATOM 5782 O O . LEU B 1 331 ? -51.750 3.584 55.010 1.00 35.00 331 LEU B O 1
ATOM 5787 N N . TYR B 1 332 ? -51.623 5.770 54.409 1.00 29.41 332 TYR B N 1
ATOM 5788 C CA . TYR B 1 332 ? -50.694 5.565 53.309 1.00 28.35 332 TYR B CA 1
ATOM 5789 C C . TYR B 1 332 ? -49.392 6.327 53.513 1.00 35.40 332 TYR B C 1
ATOM 5790 O O . TYR B 1 332 ? -49.292 7.235 54.341 1.00 37.40 332 TYR B O 1
ATOM 5799 N N . HIS B 1 333 ? -48.389 5.953 52.721 1.00 38.30 333 HIS B N 1
ATOM 5800 C CA . HIS B 1 333 ? -47.190 6.762 52.556 1.00 40.55 333 HIS B CA 1
ATOM 5801 C C . HIS B 1 333 ? -47.346 7.522 51.251 1.00 36.09 333 HIS B C 1
ATOM 5802 O O . HIS B 1 333 ? -47.823 6.972 50.253 1.00 37.09 333 HIS B O 1
ATOM 5809 N N . THR B 1 334 ? -46.983 8.802 51.289 1.00 35.59 334 THR B N 1
ATOM 5810 C CA . THR B 1 334 ? -47.341 9.720 50.217 1.00 38.18 334 THR B CA 1
ATOM 5811 C C . THR B 1 334 ? -46.708 9.296 48.901 1.00 33.41 334 THR B C 1
ATOM 5812 O O . THR B 1 334 ? -47.408 9.113 47.901 1.00 34.99 334 THR B O 1
ATOM 5816 N N . LEU B 1 335 ? -45.381 9.117 48.900 1.00 33.26 335 LEU B N 1
ATOM 5817 C CA . LEU B 1 335 ? -44.617 8.896 47.674 1.00 36.78 335 LEU B CA 1
ATOM 5818 C C . LEU B 1 335 ? -44.824 7.496 47.092 1.00 36.11 335 LEU B C 1
ATOM 5819 O O . LEU B 1 335 ? -45.235 7.347 45.936 1.00 35.38 335 LEU B O 1
ATOM 5824 N N . THR B 1 336 ? -44.511 6.454 47.864 1.00 37.25 336 THR B N 1
ATOM 5825 C CA . THR B 1 336 ? -44.650 5.100 47.335 1.00 34.30 336 THR B CA 1
ATOM 5826 C C . THR B 1 336 ? -46.112 4.744 47.116 1.00 31.53 336 THR B C 1
ATOM 5827 O O . THR B 1 336 ? -46.432 3.931 46.240 1.00 30.24 336 THR B O 1
ATOM 5831 N N . GLY B 1 337 ? -47.003 5.311 47.923 1.00 35.86 337 GLY B N 1
ATOM 5832 C CA . GLY B 1 337 ? -48.425 5.080 47.805 1.00 28.66 337 GLY B CA 1
ATOM 5833 C C . GLY B 1 337 ? -48.937 3.816 48.447 1.00 29.64 337 GLY B C 1
ATOM 5834 O O . GLY B 1 337 ? -50.149 3.602 48.451 1.00 32.84 337 GLY B O 1
ATOM 5835 N N . VAL B 1 338 ? -48.067 2.973 49.002 1.00 37.77 338 VAL B N 1
ATOM 5836 C CA . VAL B 1 338 ? -48.541 1.723 49.577 1.00 33.16 338 VAL B CA 1
ATOM 5837 C C . VAL B 1 338 ? -49.319 2.038 50.845 1.00 35.49 338 VAL B C 1
ATOM 5838 O O . VAL B 1 338 ? -48.928 2.911 51.637 1.00 35.67 338 VAL B O 1
ATOM 5842 N N . CYS B 1 339 ? -50.441 1.341 51.034 1.00 38.12 339 CYS B N 1
ATOM 5843 C CA . CYS B 1 339 ? -51.260 1.512 52.228 1.00 40.19 339 CYS B CA 1
ATOM 5844 C C . CYS B 1 339 ? -50.602 0.758 53.372 1.00 42.49 339 CYS B C 1
ATOM 5845 O O . CYS B 1 339 ? -50.514 -0.475 53.349 1.00 44.23 339 CYS B O 1
ATOM 5848 N N . GLN B 1 340 ? -50.145 1.500 54.380 1.00 42.03 340 GLN B N 1
ATOM 5849 C CA . GLN B 1 340 ? -49.464 0.875 55.504 1.00 38.08 340 GLN B CA 1
ATOM 5850 C C . GLN B 1 340 ? -50.444 0.147 56.422 1.00 40.48 340 GLN B C 1
ATOM 5851 O O . GLN B 1 340 ? -50.145 -0.964 56.875 1.00 43.57 340 GLN B O 1
ATOM 5857 N N . HIS B 1 341 ? -51.618 0.728 56.689 1.00 35.12 341 HIS B N 1
ATOM 5858 C CA . HIS B 1 341 ? -52.592 0.101 57.582 1.00 42.38 341 HIS B CA 1
ATOM 5859 C C . HIS B 1 341 ? -54.018 0.517 57.238 1.00 37.59 341 HIS B C 1
ATOM 5860 O O . HIS B 1 341 ? -54.277 1.659 56.846 1.00 37.69 341 HIS B O 1
ATOM 5867 N N . THR B 1 342 ? -54.942 -0.426 57.425 1.00 31.50 342 THR B N 1
ATOM 5868 C CA . THR B 1 342 ? -56.376 -0.160 57.424 1.00 40.31 342 THR B CA 1
ATOM 5869 C C . THR B 1 342 ? -56.857 -0.223 58.871 1.00 35.53 342 THR B C 1
ATOM 5870 O O . THR B 1 342 ? -56.773 -1.274 59.519 1.00 44.02 342 THR B O 1
ATOM 5874 N N . LEU B 1 343 ? -57.331 0.904 59.376 1.00 33.99 343 LEU B N 1
ATOM 5875 C CA . LEU B 1 343 ? -57.700 1.060 60.779 1.00 36.49 343 LEU B CA 1
ATOM 5876 C C . LEU B 1 343 ? -59.207 0.872 60.901 1.00 39.50 343 LEU B C 1
ATOM 5877 O O . LEU B 1 343 ? -59.988 1.761 60.546 1.00 36.78 343 LEU B O 1
ATOM 5882 N N . VAL B 1 344 ? -59.619 -0.295 61.383 1.00 36.42 344 VAL B N 1
ATOM 5883 C CA . VAL B 1 344 ? -61.028 -0.557 61.625 1.00 42.66 344 VAL B CA 1
ATOM 5884 C C . VAL B 1 344 ? -61.212 -0.782 63.122 1.00 50.82 344 VAL B C 1
ATOM 5885 O O . VAL B 1 344 ? -60.266 -1.110 63.853 1.00 41.45 344 VAL B O 1
ATOM 5889 N N . GLY B 1 345 ? -62.454 -0.585 63.572 1.00 38.48 345 GLY B N 1
ATOM 5890 C CA . GLY B 1 345 ? -62.794 -0.612 64.974 1.00 30.87 345 GLY B CA 1
ATOM 5891 C C . GLY B 1 345 ? -63.991 0.262 65.261 1.00 31.26 345 GLY B C 1
ATOM 5892 O O . GLY B 1 345 ? -64.804 -0.042 66.136 1.00 38.45 345 GLY B O 1
ATOM 5893 N N . HIS B 1 346 ? -64.125 1.339 64.504 1.00 41.04 346 HIS B N 1
ATOM 5894 C CA . HIS B 1 346 ? -65.249 2.243 64.685 1.00 37.42 346 HIS B CA 1
ATOM 5895 C C . HIS B 1 346 ? -66.530 1.578 64.221 1.00 39.07 346 HIS B C 1
ATOM 5896 O O . HIS B 1 346 ? -66.608 1.060 63.101 1.00 34.99 346 HIS B O 1
ATOM 5903 N N . GLU B 1 347 ? -67.541 1.617 65.078 1.00 38.26 347 GLU B N 1
ATOM 5904 C CA . GLU B 1 347 ? -68.839 1.075 64.732 1.00 38.97 347 GLU B CA 1
ATOM 5905 C C . GLU B 1 347 ? -69.638 2.014 63.844 1.00 41.45 347 GLU B C 1
ATOM 5906 O O . GLU B 1 347 ? -70.655 1.588 63.284 1.00 56.08 347 GLU B O 1
ATOM 5912 N N . GLY B 1 348 ? -69.198 3.259 63.682 1.00 37.47 348 GLY B N 1
ATOM 5913 C CA . GLY B 1 348 ? -69.891 4.206 62.826 1.00 41.43 348 GLY B CA 1
ATOM 5914 C C . GLY B 1 348 ? -69.005 4.827 61.764 1.00 38.95 348 GLY B C 1
ATOM 5915 O O . GLY B 1 348 ? -67.877 4.384 61.566 1.00 39.09 348 GLY B O 1
ATOM 5916 N N . GLU B 1 349 ? -69.503 5.853 61.080 1.00 45.17 349 GLU B N 1
ATOM 5917 C CA . GLU B 1 349 ? -68.731 6.576 60.078 1.00 39.11 349 GLU B CA 1
ATOM 5918 C C . GLU B 1 349 ? -67.705 7.489 60.734 1.00 34.17 349 GLU B C 1
ATOM 5919 O O . GLU B 1 349 ? -67.829 7.841 61.901 1.00 34.68 349 GLU B O 1
ATOM 5925 N N . ILE B 1 350 ? -66.714 7.920 59.951 1.00 35.22 350 ILE B N 1
ATOM 5926 C CA . ILE B 1 350 ? -65.591 8.711 60.461 1.00 36.95 350 ILE B CA 1
ATOM 5927 C C . ILE B 1 350 ? -65.600 10.090 59.791 1.00 39.42 350 ILE B C 1
ATOM 5928 O O . ILE B 1 350 ? -65.402 10.212 58.575 1.00 29.63 350 ILE B O 1
ATOM 5933 N N . SER B 1 351 ? -65.837 11.132 60.591 1.00 39.25 351 SER B N 1
ATOM 5934 C CA . SER B 1 351 ? -66.011 12.481 60.069 1.00 32.62 351 SER B CA 1
ATOM 5935 C C . SER B 1 351 ? -64.695 13.224 59.886 1.00 31.30 351 SER B C 1
ATOM 5936 O O . SER B 1 351 ? -64.588 14.047 58.973 1.00 34.05 351 SER B O 1
ATOM 5939 N N . LYS B 1 352 ? -63.707 12.975 60.747 1.00 31.06 352 LYS B N 1
ATOM 5940 C CA . LYS B 1 352 ? -62.488 13.770 60.810 1.00 27.62 352 LYS B CA 1
ATOM 5941 C C . LYS B 1 352 ? -61.307 12.886 61.191 1.00 35.73 352 LYS B C 1
ATOM 5942 O O . LYS B 1 352 ? -61.465 11.886 61.899 1.00 43.93 352 LYS B O 1
ATOM 5948 N N . VAL B 1 353 ? -60.124 13.246 60.683 1.00 36.84 353 VAL B N 1
ATOM 5949 C CA . VAL B 1 353 ? -58.868 12.591 61.045 1.00 34.07 353 VAL B CA 1
ATOM 5950 C C . VAL B 1 353 ? -57.802 13.657 61.248 1.00 34.80 353 VAL B C 1
ATOM 5951 O O . VAL B 1 353 ? -57.766 14.681 60.558 1.00 31.37 353 VAL B O 1
ATOM 5955 N N . ALA B 1 354 ? -56.903 13.381 62.180 1.00 37.15 354 ALA B N 1
ATOM 5956 C CA . ALA B 1 354 ? -55.815 14.291 62.482 1.00 32.83 354 ALA B CA 1
ATOM 5957 C C . ALA B 1 354 ? -54.619 13.464 62.907 1.00 30.09 354 ALA B C 1
ATOM 5958 O O . ALA B 1 354 ? -54.765 12.534 63.705 1.00 31.41 354 ALA B O 1
ATOM 5960 N N . PHE B 1 355 ? -53.447 13.804 62.378 1.00 35.70 355 PHE B N 1
ATOM 5961 C CA . PHE B 1 355 ? -52.209 13.307 62.951 1.00 33.46 355 PHE B CA 1
ATOM 5962 C C . PHE B 1 355 ? -51.840 14.152 64.164 1.00 27.26 355 PHE B C 1
ATOM 5963 O O . PHE B 1 355 ? -52.164 15.338 64.242 1.00 29.69 355 PHE B O 1
ATOM 5971 N N . ASN B 1 356 ? -51.143 13.537 65.107 1.00 28.41 356 ASN B N 1
ATOM 5972 C CA . ASN B 1 356 ? -50.515 14.313 66.148 1.00 31.76 356 ASN B CA 1
ATOM 5973 C C . ASN B 1 356 ? -49.315 15.048 65.551 1.00 35.13 356 ASN B C 1
ATOM 5974 O O . ASN B 1 356 ? -48.865 14.728 64.447 1.00 32.68 356 ASN B O 1
ATOM 5979 N N . PRO B 1 357 ? -48.830 16.083 66.234 1.00 37.29 357 PRO B N 1
ATOM 5980 C CA . PRO B 1 357 ? -47.660 16.821 65.730 1.00 34.72 357 PRO B CA 1
ATOM 5981 C C . PRO B 1 357 ? -46.453 15.963 65.337 1.00 35.84 357 PRO B C 1
ATOM 5982 O O . PRO B 1 357 ? -45.806 16.268 64.328 1.00 36.82 357 PRO B O 1
ATOM 5986 N N . GLN B 1 358 ? -46.122 14.914 66.097 1.00 37.18 358 GLN B N 1
ATOM 5987 C CA . GLN B 1 358 ? -44.991 14.057 65.748 1.00 34.66 358 GLN B CA 1
ATOM 5988 C C . GLN B 1 358 ? -45.318 13.017 64.686 1.00 38.00 358 GLN B C 1
ATOM 5989 O O . GLN B 1 358 ? -44.398 12.336 64.220 1.00 47.54 358 GLN B O 1
ATOM 5995 N N . GLY B 1 359 ? -46.572 12.886 64.270 1.00 36.23 359 GLY B N 1
ATOM 5996 C CA . GLY B 1 359 ? -46.887 11.999 63.168 1.00 32.08 359 GLY B CA 1
ATOM 5997 C C . GLY B 1 359 ? -46.868 10.524 63.492 1.00 40.37 359 GLY B C 1
ATOM 5998 O O . GLY B 1 359 ? -46.825 9.696 62.572 1.00 37.27 359 GLY B O 1
ATOM 5999 N N . THR B 1 360 ? -46.921 10.163 64.774 1.00 39.43 360 THR B N 1
ATOM 6000 C CA . THR B 1 360 ? -46.868 8.771 65.197 1.00 36.26 360 THR B CA 1
ATOM 6001 C C . THR B 1 360 ? -48.235 8.234 65.579 1.00 37.71 360 THR B C 1
ATOM 6002 O O . THR B 1 360 ? -48.394 7.014 65.700 1.00 36.75 360 THR B O 1
ATOM 6006 N N . ARG B 1 361 ? -49.224 9.103 65.758 1.00 32.74 361 ARG B N 1
ATOM 6007 C CA . ARG B 1 361 ? -50.532 8.651 66.182 1.00 35.35 361 ARG B CA 1
ATOM 6008 C C . ARG B 1 361 ? -51.594 9.342 65.343 1.00 31.06 361 ARG B C 1
ATOM 6009 O O . ARG B 1 361 ? -51.328 10.263 64.571 1.00 29.43 361 ARG B O 1
ATOM 6017 N N . LEU B 1 362 ? -52.817 8.880 65.509 1.00 37.39 362 LEU B N 1
ATOM 6018 C CA . LEU B 1 362 ? -53.893 9.299 64.640 1.00 33.57 362 LEU B CA 1
ATOM 6019 C C . LEU B 1 362 ? -55.141 9.257 65.496 1.00 34.72 362 LEU B C 1
ATOM 6020 O O . LEU B 1 362 ? -55.299 8.340 66.310 1.00 30.84 362 LEU B O 1
ATOM 6025 N N . ILE B 1 363 ? -55.987 10.274 65.361 1.00 40.41 363 ILE B N 1
ATOM 6026 C CA . ILE B 1 363 ? -57.270 10.295 66.052 1.00 36.45 363 ILE B CA 1
ATOM 6027 C C . ILE B 1 363 ? -58.362 10.352 64.995 1.00 36.23 363 ILE B C 1
ATOM 6028 O O . ILE B 1 363 ? -58.183 10.940 63.926 1.00 37.67 363 ILE B O 1
ATOM 6033 N N . THR B 1 364 ? -59.495 9.721 65.288 1.00 36.84 364 THR B N 1
ATOM 6034 C CA . THR B 1 364 ? -60.601 9.642 64.343 1.00 34.92 364 THR B CA 1
ATOM 6035 C C . THR B 1 364 ? -61.865 9.963 65.107 1.00 33.66 364 THR B C 1
ATOM 6036 O O . THR B 1 364 ? -62.054 9.469 66.221 1.00 31.15 364 THR B O 1
ATOM 6040 N N . ALA B 1 365 ? -62.710 10.801 64.524 1.00 34.19 365 ALA B N 1
ATOM 6041 C CA . ALA B 1 365 ? -63.997 11.125 65.115 1.00 38.18 365 ALA B CA 1
ATOM 6042 C C . ALA B 1 365 ? -65.079 10.352 64.383 1.00 39.40 365 ALA B C 1
ATOM 6043 O O . ALA B 1 365 ? -65.058 10.252 63.153 1.00 36.18 365 ALA B O 1
ATOM 6045 N N . SER B 1 366 ? -66.021 9.803 65.142 1.00 39.57 366 SER B N 1
ATOM 6046 C CA . SER B 1 366 ? -67.000 8.907 64.565 1.00 38.14 366 SER B CA 1
ATOM 6047 C C . SER B 1 366 ? -68.411 9.217 65.039 1.00 37.43 366 SER B C 1
ATOM 6048 O O . SER B 1 366 ? -68.631 9.882 66.059 1.00 35.33 366 SER B O 1
ATOM 6051 N N . SER B 1 367 ? -69.369 8.745 64.238 1.00 28.26 367 SER B N 1
ATOM 6052 C CA . SER B 1 367 ? -70.778 8.861 64.576 1.00 37.07 367 SER B CA 1
ATOM 6053 C C . SER B 1 367 ? -71.191 7.906 65.687 1.00 40.17 367 SER B C 1
ATOM 6054 O O . SER B 1 367 ? -72.305 8.032 66.208 1.00 35.34 367 SER B O 1
ATOM 6057 N N . ASP B 1 368 ? -70.338 6.939 66.037 1.00 44.18 368 ASP B N 1
ATOM 6058 C CA . ASP B 1 368 ? -70.578 6.026 67.147 1.00 34.22 368 ASP B CA 1
ATOM 6059 C C . ASP B 1 368 ? -70.250 6.646 68.507 1.00 37.17 368 ASP B C 1
ATOM 6060 O O . ASP B 1 368 ? -70.054 5.900 69.477 1.00 45.07 368 ASP B O 1
ATOM 6065 N N . LYS B 1 369 ? -70.166 7.978 68.583 1.00 36.12 369 LYS B N 1
ATOM 6066 C CA . LYS B 1 369 ? -70.025 8.741 69.821 1.00 34.67 369 LYS B CA 1
ATOM 6067 C C . LYS B 1 369 ? -68.663 8.582 70.453 1.00 33.05 369 LYS B C 1
ATOM 6068 O O . LYS B 1 369 ? -68.499 8.893 71.634 1.00 31.81 369 LYS B O 1
ATOM 6074 N N . THR B 1 370 ? -67.668 8.161 69.676 1.00 42.64 370 THR B N 1
ATOM 6075 C CA . THR B 1 370 ? -66.377 7.762 70.218 1.00 33.87 370 THR B CA 1
ATOM 6076 C C . THR B 1 370 ? -65.259 8.320 69.348 1.00 36.52 370 THR B C 1
ATOM 6077 O O . THR B 1 370 ? -65.430 8.545 68.146 1.00 35.18 370 THR B O 1
ATOM 6081 N N . CYS B 1 371 ? -64.124 8.583 69.989 1.00 35.70 371 CYS B N 1
ATOM 6082 C CA . CYS B 1 371 ? -62.927 9.082 69.330 1.00 35.19 371 CYS B CA 1
ATOM 6083 C C . CYS B 1 371 ? -61.771 8.143 69.666 1.00 36.53 371 CYS B C 1
ATOM 6084 O O . CYS B 1 371 ? -61.495 7.880 70.839 1.00 37.48 371 CYS B O 1
ATOM 6087 N N . ARG B 1 372 ? -61.110 7.624 68.641 1.00 34.41 372 ARG B N 1
ATOM 6088 C CA . ARG B 1 372 ? -60.116 6.578 68.811 1.00 31.44 372 ARG B CA 1
ATOM 6089 C C . ARG B 1 372 ? -58.734 7.091 68.456 1.00 27.65 372 ARG B C 1
ATOM 6090 O O . ARG B 1 372 ? -58.573 7.862 67.509 1.00 26.89 372 ARG B O 1
ATOM 6098 N N . LEU B 1 373 ? -57.743 6.627 69.213 1.00 33.73 373 LEU B N 1
ATOM 6099 C CA . LEU B 1 373 ? -56.344 6.993 69.043 1.00 30.87 373 LEU B CA 1
ATOM 6100 C C . LEU B 1 373 ? -55.581 5.773 68.538 1.00 27.81 373 LEU B C 1
ATOM 6101 O O . LEU B 1 373 ? -55.626 4.709 69.154 1.00 32.75 373 LEU B O 1
ATOM 6106 N N . TRP B 1 374 ? -54.887 5.922 67.422 1.00 31.21 374 TRP B N 1
ATOM 6107 C CA . TRP B 1 374 ? -54.260 4.793 66.757 1.00 31.17 374 TRP B CA 1
ATOM 6108 C C . TRP B 1 374 ? -52.754 4.996 66.651 1.00 33.21 374 TRP B C 1
ATOM 6109 O O . TRP B 1 374 ? -52.251 6.122 66.635 1.00 30.76 374 TRP B O 1
ATOM 6120 N N . ASP B 1 375 ? -52.036 3.888 66.550 1.00 32.17 375 ASP B N 1
ATOM 6121 C CA . ASP B 1 375 ? -50.593 3.912 66.361 1.00 38.30 375 ASP B CA 1
ATOM 6122 C C . ASP B 1 375 ? -50.304 3.765 64.867 1.00 37.29 375 ASP B C 1
ATOM 6123 O O . ASP B 1 375 ? -50.662 2.753 64.261 1.00 38.48 375 ASP B O 1
ATOM 6128 N N . CYS B 1 376 ? -49.640 4.763 64.275 1.00 39.13 376 CYS B N 1
ATOM 6129 C CA . CYS B 1 376 ? -49.446 4.746 62.825 1.00 39.93 376 CYS B CA 1
ATOM 6130 C C . CYS B 1 376 ? -48.537 3.612 62.389 1.00 38.01 376 CYS B C 1
ATOM 6131 O O . CYS B 1 376 ? -48.637 3.136 61.255 1.00 45.71 376 CYS B O 1
ATOM 6134 N N . ASP B 1 377 ? -47.661 3.159 63.277 1.00 45.08 377 ASP B N 1
ATOM 6135 C CA . ASP B 1 377 ? -46.685 2.134 62.937 1.00 47.03 377 ASP B CA 1
ATOM 6136 C C . ASP B 1 377 ? -47.331 0.753 62.969 1.00 41.86 377 ASP B C 1
ATOM 6137 O O . ASP B 1 377 ? -47.095 -0.070 62.074 1.00 36.89 377 ASP B O 1
ATOM 6142 N N . THR B 1 378 ? -48.191 0.510 63.961 1.00 39.97 378 THR B N 1
ATOM 6143 C CA . THR B 1 378 ? -48.794 -0.799 64.171 1.00 41.05 378 THR B CA 1
ATOM 6144 C C . THR B 1 378 ? -50.223 -0.892 63.658 1.00 47.60 378 THR B C 1
ATOM 6145 O O . THR B 1 378 ? -50.710 -2.006 63.435 1.00 50.87 378 THR B O 1
ATOM 6149 N N . GLY B 1 379 ? -50.911 0.236 63.486 1.00 39.65 379 GLY B N 1
ATOM 6150 C CA . GLY B 1 379 ? -52.312 0.195 63.134 1.00 40.96 379 GLY B CA 1
ATOM 6151 C C . GLY B 1 379 ? -53.218 -0.180 64.281 1.00 41.27 379 GLY B C 1
ATOM 6152 O O . GLY B 1 379 ? -54.430 -0.337 64.078 1.00 47.19 379 GLY B O 1
ATOM 6153 N N . GLU B 1 380 ? -52.665 -0.363 65.467 1.00 36.62 380 GLU B N 1
ATOM 6154 C CA . GLU B 1 380 ? -53.418 -0.783 66.626 1.00 39.49 380 GLU B CA 1
ATOM 6155 C C . GLU B 1 380 ? -54.025 0.439 67.295 1.00 38.59 380 GLU B C 1
ATOM 6156 O O . GLU B 1 380 ? -53.422 1.519 67.325 1.00 36.51 380 GLU B O 1
ATOM 6162 N N . CYS B 1 381 ? -55.231 0.257 67.830 1.00 40.48 381 CYS B N 1
ATOM 6163 C CA . CYS B 1 381 ? -55.965 1.327 68.506 1.00 37.48 381 CYS B CA 1
ATOM 6164 C C . CYS B 1 381 ? -55.489 1.433 69.944 1.00 38.20 381 CYS B C 1
ATOM 6165 O O . CYS B 1 381 ? -55.668 0.504 70.736 1.00 47.44 381 CYS B O 1
ATOM 6168 N N . LEU B 1 382 ? -54.864 2.554 70.282 1.00 31.49 382 LEU B N 1
ATOM 6169 C CA . LEU B 1 382 ? -54.338 2.691 71.627 1.00 30.75 382 LEU B CA 1
ATOM 6170 C C . LEU B 1 382 ? -55.424 3.059 72.624 1.00 32.03 382 LEU B C 1
ATOM 6171 O O . LEU B 1 382 ? -55.387 2.611 73.776 1.00 34.84 382 LEU B O 1
ATOM 6176 N N . GLN B 1 383 ? -56.371 3.903 72.232 1.00 27.12 383 GLN B N 1
ATOM 6177 C CA . GLN B 1 383 ? -57.343 4.355 73.208 1.00 28.54 383 GLN B CA 1
ATOM 6178 C C . GLN B 1 383 ? -58.667 4.649 72.527 1.00 31.83 383 GLN B C 1
ATOM 6179 O O . GLN B 1 383 ? -58.705 5.116 71.389 1.00 36.68 383 GLN B O 1
ATOM 6185 N N . VAL B 1 384 ? -59.751 4.360 73.233 1.00 32.80 384 VAL B N 1
ATOM 6186 C CA . VAL B 1 384 ? -61.092 4.746 72.823 1.00 31.57 384 VAL B CA 1
ATOM 6187 C C . VAL B 1 384 ? -61.556 5.810 73.806 1.00 33.64 384 VAL B C 1
ATOM 6188 O O . VAL B 1 384 ? -61.642 5.555 75.012 1.00 32.09 384 VAL B O 1
ATOM 6192 N N . LEU B 1 385 ? -61.798 7.018 73.298 1.00 37.39 385 LEU B N 1
ATOM 6193 C CA . LEU B 1 385 ? -62.190 8.159 74.120 1.00 37.25 385 LEU B CA 1
ATOM 6194 C C . LEU B 1 385 ? -63.710 8.174 74.174 1.00 34.59 385 LEU B C 1
ATOM 6195 O O . LEU B 1 385 ? -64.377 8.368 73.158 1.00 42.10 385 LEU B O 1
ATOM 6200 N N . GLU B 1 386 ? -64.258 7.937 75.348 1.00 36.78 386 GLU B N 1
ATOM 6201 C CA . GLU B 1 386 ? -65.682 7.719 75.480 1.00 35.12 386 GLU B CA 1
ATOM 6202 C C . GLU B 1 386 ? -66.274 8.757 76.409 1.00 35.13 386 GLU B C 1
ATOM 6203 O O . GLU B 1 386 ? -65.594 9.271 77.304 1.00 44.49 386 GLU B O 1
ATOM 6209 N N . GLY B 1 387 ? -67.547 9.056 76.202 1.00 31.32 387 GLY B N 1
ATOM 6210 C CA . GLY B 1 387 ? -68.211 9.985 77.087 1.00 30.89 387 GLY B CA 1
ATOM 6211 C C . GLY B 1 387 ? -69.226 10.859 76.395 1.00 34.72 387 GLY B C 1
ATOM 6212 O O . GLY B 1 387 ? -70.193 11.291 77.028 1.00 40.46 387 GLY B O 1
ATOM 6213 N N . HIS B 1 388 ? -69.011 11.149 75.111 1.00 33.70 388 HIS B N 1
ATOM 6214 C CA . HIS B 1 388 ? -70.009 11.886 74.353 1.00 31.81 388 HIS B CA 1
ATOM 6215 C C . HIS B 1 388 ? -71.239 11.004 74.169 1.00 37.99 388 HIS B C 1
ATOM 6216 O O . HIS B 1 388 ? -71.138 9.780 74.031 1.00 34.53 388 HIS B O 1
ATOM 6223 N N . THR B 1 389 ? -72.405 11.631 74.185 1.00 33.35 389 THR B N 1
ATOM 6224 C CA . THR B 1 389 ? -73.676 10.928 74.075 1.00 37.89 389 THR B CA 1
ATOM 6225 C C . THR B 1 389 ? -74.262 10.982 72.671 1.00 33.68 389 THR B C 1
ATOM 6226 O O . THR B 1 389 ? -75.328 10.415 72.438 1.00 42.58 389 THR B O 1
ATOM 6230 N N . ASP B 1 390 ? -73.580 11.643 71.738 1.00 33.88 390 ASP B N 1
ATOM 6231 C CA . ASP B 1 390 ? -74.010 11.789 70.359 1.00 38.92 390 ASP B CA 1
ATOM 6232 C C . ASP B 1 390 ? -72.766 11.741 69.475 1.00 35.96 390 ASP B C 1
ATOM 6233 O O . ASP B 1 390 ? -71.646 11.576 69.970 1.00 34.06 390 ASP B O 1
ATOM 6238 N N . GLU B 1 391 ? -72.954 11.886 68.160 1.00 32.05 391 GLU B N 1
ATOM 6239 C CA . GLU B 1 391 ? -71.831 11.779 67.235 1.00 32.52 391 GLU B CA 1
ATOM 6240 C C . GLU B 1 391 ? -70.776 12.833 67.525 1.00 31.74 391 GLU B C 1
ATOM 6241 O O . GLU B 1 391 ? -71.094 13.981 67.835 1.00 37.83 391 GLU B O 1
ATOM 6247 N N . ILE B 1 392 ? -69.518 12.464 67.341 1.00 31.64 392 ILE B N 1
ATOM 6248 C CA . ILE B 1 392 ? -68.424 13.424 67.397 1.00 35.30 392 ILE B CA 1
ATOM 6249 C C . ILE B 1 392 ? -68.189 13.939 65.980 1.00 34.77 392 ILE B C 1
ATOM 6250 O O . ILE B 1 392 ? -67.891 13.160 65.071 1.00 38.04 392 ILE B O 1
ATOM 6255 N N . PHE B 1 393 ? -68.342 15.246 65.776 1.00 37.09 393 PHE B N 1
ATOM 6256 C CA . PHE B 1 393 ? -68.124 15.827 64.455 1.00 33.40 393 PHE B CA 1
ATOM 6257 C C . PHE B 1 393 ? -66.733 16.425 64.277 1.00 34.01 393 PHE B C 1
ATOM 6258 O O . PHE B 1 393 ? -66.400 16.870 63.174 1.00 39.74 393 PHE B O 1
ATOM 6266 N N . SER B 1 394 ? -65.908 16.435 65.316 1.00 36.28 394 SER B N 1
ATOM 6267 C CA . SER B 1 394 ? -64.673 17.206 65.292 1.00 35.33 394 SER B CA 1
ATOM 6268 C C . SER B 1 394 ? -63.694 16.618 66.300 1.00 32.70 394 SER B C 1
ATOM 6269 O O . SER B 1 394 ? -64.095 16.206 67.390 1.00 32.75 394 SER B O 1
ATOM 6272 N N . CYS B 1 395 ? -62.415 16.589 65.933 1.00 32.73 395 CYS B N 1
ATOM 6273 C CA . CYS B 1 395 ? -61.355 16.245 66.869 1.00 32.25 395 CYS B CA 1
ATOM 6274 C C . CYS B 1 395 ? -60.054 16.842 66.346 1.00 42.06 395 CYS B C 1
ATOM 6275 O O . CYS B 1 395 ? -59.770 16.775 65.144 1.00 42.65 395 CYS B O 1
ATOM 6278 N N . ALA B 1 396 ? -59.281 17.448 67.241 1.00 35.00 396 ALA B N 1
ATOM 6279 C CA . ALA B 1 396 ? -58.043 18.079 66.820 1.00 30.22 396 ALA B CA 1
ATOM 6280 C C . ALA B 1 396 ? -57.097 18.147 67.999 1.00 28.60 396 ALA B C 1
ATOM 6281 O O . ALA B 1 396 ? -57.528 18.196 69.154 1.00 33.99 396 ALA B O 1
ATOM 6283 N N . PHE B 1 397 ? -55.803 18.125 67.686 1.00 35.71 397 PHE B N 1
ATOM 6284 C CA . PHE B 1 397 ? -54.734 18.381 68.644 1.00 28.19 397 PHE B CA 1
ATOM 6285 C C . PHE B 1 397 ? -54.459 19.873 68.726 1.00 26.25 397 PHE B C 1
ATOM 6286 O O . PHE B 1 397 ? -54.725 20.618 67.778 1.00 30.49 397 PHE B O 1
ATOM 6294 N N . ASN B 1 398 ? -53.921 20.311 69.866 1.00 22.98 398 ASN B N 1
ATOM 6295 C CA . ASN B 1 398 ? -53.298 21.625 69.896 1.00 27.51 398 ASN B CA 1
ATOM 6296 C C . ASN B 1 398 ? -51.918 21.530 69.235 1.00 30.34 398 ASN B C 1
ATOM 6297 O O . ASN B 1 398 ? -51.508 20.467 68.775 1.00 34.10 398 ASN B O 1
ATOM 6302 N N . TYR B 1 399 ? -51.172 22.634 69.173 1.00 26.69 399 TYR B N 1
ATOM 6303 C CA . TYR B 1 399 ? -49.932 22.600 68.399 1.00 24.44 399 TYR B CA 1
ATOM 6304 C C . TYR B 1 399 ? -48.939 21.602 68.982 1.00 32.74 399 TYR B C 1
ATOM 6305 O O . TYR B 1 399 ? -48.291 20.860 68.236 1.00 38.31 399 TYR B O 1
ATOM 6314 N N . GLU B 1 400 ? -48.841 21.526 70.306 1.00 33.56 400 GLU B N 1
ATOM 6315 C CA . GLU B 1 400 ? -47.872 20.633 70.929 1.00 27.68 400 GLU B CA 1
ATOM 6316 C C . GLU B 1 400 ? -48.389 19.207 71.041 1.00 30.99 400 GLU B C 1
ATOM 6317 O O . GLU B 1 400 ? -47.592 18.279 71.206 1.00 38.66 400 GLU B O 1
ATOM 6323 N N . GLY B 1 401 ? -49.694 19.006 70.963 1.00 29.42 401 GLY B N 1
ATOM 6324 C CA . GLY B 1 401 ? -50.255 17.679 71.020 1.00 26.67 401 GLY B CA 1
ATOM 6325 C C . GLY B 1 401 ? -50.569 17.157 72.403 1.00 37.50 401 GLY B C 1
ATOM 6326 O O . GLY B 1 401 ? -50.921 15.974 72.522 1.00 32.46 401 GLY B O 1
ATOM 6327 N N . ASP B 1 402 ? -50.449 17.987 73.461 1.00 35.43 402 ASP B N 1
ATOM 6328 C CA . ASP B 1 402 ? -50.772 17.487 74.794 1.00 30.54 402 ASP B CA 1
ATOM 6329 C C . ASP B 1 402 ? -52.267 17.397 75.021 1.00 28.47 402 ASP B C 1
ATOM 6330 O O . ASP B 1 402 ? -52.695 16.673 75.925 1.00 26.88 402 ASP B O 1
ATOM 6335 N N . PHE B 1 403 ? -53.061 18.106 74.223 1.00 27.88 403 PHE B N 1
ATOM 6336 C CA . PHE B 1 403 ? -54.497 18.212 74.434 1.00 30.01 403 PHE B CA 1
ATOM 6337 C C . PHE B 1 403 ? -55.247 17.855 73.168 1.00 24.37 403 PHE B C 1
ATOM 6338 O O . PHE B 1 403 ? -54.751 18.048 72.060 1.00 23.30 403 PHE B O 1
ATOM 6346 N N . ILE B 1 404 ? -56.436 17.293 73.353 1.00 30.58 404 ILE B N 1
ATOM 6347 C CA . ILE B 1 404 ? -57.364 17.016 72.264 1.00 29.61 404 ILE B CA 1
ATOM 6348 C C . ILE B 1 404 ? -58.662 17.747 72.571 1.00 25.43 404 ILE B C 1
ATOM 6349 O O . ILE B 1 404 ? -59.058 17.853 73.734 1.00 25.05 404 ILE B O 1
ATOM 6354 N N . ILE B 1 405 ? -59.315 18.265 71.539 1.00 27.94 405 ILE B N 1
ATOM 6355 C CA . ILE B 1 405 ? -60.649 18.832 71.677 1.00 28.24 405 ILE B CA 1
ATOM 6356 C C . ILE B 1 405 ? -61.574 18.033 70.778 1.00 26.79 405 ILE B C 1
ATOM 6357 O O . ILE B 1 405 ? -61.265 17.806 69.605 1.00 32.11 405 ILE B O 1
ATOM 6362 N N . THR B 1 406 ? -62.647 17.517 71.356 1.00 24.82 406 THR B N 1
ATOM 6363 C CA . THR B 1 406 ? -63.705 16.882 70.591 1.00 29.73 406 THR B CA 1
ATOM 6364 C C . THR B 1 406 ? -64.972 17.712 70.724 1.00 27.53 406 THR B C 1
ATOM 6365 O O . THR B 1 406 ? -65.294 18.195 71.812 1.00 29.01 406 THR B O 1
ATOM 6369 N N . GLY B 1 407 ? -65.657 17.913 69.605 1.00 32.10 407 GLY B N 1
ATOM 6370 C CA . GLY B 1 407 ? -66.960 18.555 69.585 1.00 26.22 407 GLY B CA 1
ATOM 6371 C C . GLY B 1 407 ? -67.982 17.519 69.133 1.00 28.99 407 GLY B C 1
ATOM 6372 O O . GLY B 1 407 ? -67.700 16.714 68.249 1.00 31.30 407 GLY B O 1
ATOM 6373 N N . SER B 1 408 ? -69.152 17.535 69.758 1.00 31.22 408 SER B N 1
ATOM 6374 C CA . SER B 1 408 ? -70.157 16.514 69.509 1.00 34.17 408 SER B CA 1
ATOM 6375 C C . SER B 1 408 ? -71.513 17.161 69.255 1.00 34.95 408 SER B C 1
ATOM 6376 O O . SER B 1 408 ? -71.717 18.352 69.500 1.00 32.97 408 SER B O 1
ATOM 6379 N N . LYS B 1 409 ? -72.443 16.356 68.743 1.00 29.07 409 LYS B N 1
ATOM 6380 C CA . LYS B 1 409 ? -73.795 16.828 68.499 1.00 33.89 409 LYS B CA 1
ATOM 6381 C C . LYS B 1 409 ? -74.637 16.842 69.769 1.00 35.57 409 LYS B C 1
ATOM 6382 O O . LYS B 1 409 ? -75.794 17.274 69.727 1.00 33.72 409 LYS B O 1
ATOM 6384 N N . ASP B 1 410 ? -74.076 16.401 70.895 1.00 36.74 410 ASP B N 1
ATOM 6385 C CA . ASP B 1 410 ? -74.686 16.609 72.201 1.00 34.64 410 ASP B CA 1
ATOM 6386 C C . ASP B 1 410 ? -74.417 18.011 72.743 1.00 32.88 410 ASP B C 1
ATOM 6387 O O . ASP B 1 410 ? -74.811 18.324 73.868 1.00 35.66 410 ASP B O 1
ATOM 6392 N N . ASN B 1 411 ? -73.786 18.861 71.937 1.00 34.18 411 ASN B N 1
ATOM 6393 C CA . ASN B 1 411 ? -73.524 20.256 72.269 1.00 37.52 411 ASN B CA 1
ATOM 6394 C C . ASN B 1 411 ? -72.486 20.402 73.379 1.00 33.76 411 ASN B C 1
ATOM 6395 O O . ASN B 1 411 ? -72.470 21.396 74.098 1.00 33.02 411 ASN B O 1
ATOM 6400 N N . THR B 1 412 ? -71.590 19.427 73.475 1.00 31.20 412 THR B N 1
ATOM 6401 C CA . THR B 1 412 ? -70.548 19.346 74.484 1.00 26.63 412 THR B CA 1
ATOM 6402 C C . THR B 1 412 ? -69.180 19.242 73.825 1.00 35.80 412 THR B C 1
ATOM 6403 O O . THR B 1 412 ? -68.999 18.489 72.868 1.00 36.51 412 THR B O 1
ATOM 6407 N N . CYS B 1 413 ? -68.212 19.994 74.339 1.00 39.74 413 CYS B N 1
ATOM 6408 C CA . CYS B 1 413 ? -66.814 19.815 73.974 1.00 35.52 413 CYS B CA 1
ATOM 6409 C C . CYS B 1 413 ? -66.089 19.116 75.113 1.00 34.00 413 CYS B C 1
ATOM 6410 O O . CYS B 1 413 ? -66.254 19.487 76.277 1.00 33.29 413 CYS B O 1
ATOM 6413 N N . ARG B 1 414 ? -65.286 18.113 74.777 1.00 33.85 414 ARG B N 1
ATOM 6414 C CA . ARG B 1 414 ? -64.448 17.431 75.746 1.00 24.87 414 ARG B CA 1
ATOM 6415 C C . ARG B 1 414 ? -62.985 17.735 75.446 1.00 28.07 414 ARG B C 1
ATOM 6416 O O . ARG B 1 414 ? -62.542 17.647 74.297 1.00 29.64 414 ARG B O 1
ATOM 6424 N N . ILE B 1 415 ? -62.260 18.162 76.468 1.00 32.70 415 ILE B N 1
ATOM 6425 C CA . ILE B 1 415 ? -60.830 18.415 76.388 1.00 24.78 415 ILE B CA 1
ATOM 6426 C C . ILE B 1 415 ? -60.132 17.230 77.022 1.00 29.72 415 ILE B C 1
ATOM 6427 O O . ILE B 1 415 ? -60.517 16.791 78.110 1.00 36.00 415 ILE B O 1
ATOM 6432 N N . TRP B 1 416 ? -59.153 16.671 76.323 1.00 32.10 416 TRP B N 1
ATOM 6433 C CA . TRP B 1 416 ? -58.358 15.567 76.835 1.00 27.50 416 TRP B CA 1
ATOM 6434 C C . TRP B 1 416 ? -56.917 16.037 76.980 1.00 31.09 416 TRP B C 1
ATOM 6435 O O . TRP B 1 416 ? -56.451 16.895 76.226 1.00 30.66 416 TRP B O 1
ATOM 6446 N N . LYS B 1 417 ? -56.226 15.525 77.993 1.00 35.87 417 LYS B N 1
ATOM 6447 C CA . LYS B 1 417 ? -54.863 15.959 78.274 1.00 31.81 417 LYS B CA 1
ATOM 6448 C C . LYS B 1 417 ? -53.939 14.750 78.308 1.00 31.63 417 LYS B C 1
ATOM 6449 O O . LYS B 1 417 ? -54.255 13.736 78.937 1.00 32.56 417 LYS B O 1
ATOM 6455 N N . ALA B 1 418 ? -52.790 14.856 77.656 1.00 37.48 418 ALA B N 1
ATOM 6456 C CA . ALA B 1 418 ? -51.818 13.787 77.791 1.00 38.86 418 ALA B CA 1
ATOM 6457 C C . ALA B 1 418 ? -51.160 13.890 79.160 1.00 44.23 418 ALA B C 1
ATOM 6458 O O . ALA B 1 418 ? -50.819 14.981 79.632 1.00 40.28 418 ALA B O 1
ATOM 6460 N N . LEU B 1 419 ? -50.976 12.736 79.785 1.00 43.43 419 LEU B N 1
ATOM 6461 C CA . LEU B 1 419 ? -50.344 12.649 81.092 1.00 45.02 419 LEU B CA 1
ATOM 6462 C C . LEU B 1 419 ? -49.036 13.434 81.158 1.00 46.36 419 LEU B C 1
ATOM 6463 O O . LEU B 1 419 ? -48.246 13.445 80.206 1.00 39.10 419 LEU B O 1
ATOM 6468 N N . THR B 1 420 ? -48.806 14.071 82.311 1.00 45.78 420 THR B N 1
ATOM 6469 C CA . THR B 1 420 ? -47.573 14.803 82.578 1.00 43.99 420 THR B CA 1
ATOM 6470 C C . THR B 1 420 ? -46.574 13.846 83.214 1.00 49.56 420 THR B C 1
ATOM 6471 O O . THR B 1 420 ? -46.904 13.149 84.181 1.00 47.28 420 THR B O 1
ATOM 6475 N N . ALA B 1 421 ? -45.369 13.784 82.653 1.00 54.17 421 ALA B N 1
ATOM 6476 C CA . ALA B 1 421 ? -44.312 13.009 83.289 1.00 54.28 421 ALA B CA 1
ATOM 6477 C C . ALA B 1 421 ? -43.810 13.753 84.518 1.00 55.70 421 ALA B C 1
ATOM 6478 O O . ALA B 1 421 ? -43.586 14.970 84.478 1.00 54.53 421 ALA B O 1
ATOM 6480 N N . SER B 1 422 ? -43.646 13.018 85.615 1.00 49.04 422 SER B N 1
ATOM 6481 C CA . SER B 1 422 ? -43.249 13.611 86.884 1.00 44.46 422 SER B CA 1
ATOM 6482 C C . SER B 1 422 ? -41.757 13.893 86.912 1.00 49.44 422 SER B C 1
ATOM 6483 O O . SER B 1 422 ? -41.316 14.833 87.570 1.00 51.77 422 SER B O 1
#

Radius of gyration: 30.48 Å; Cα contacts (8 Å, |Δi|>4): 2509; chains: 2; bounding box: 75×61×85 Å

Solvent-accessible surface area: 34091 Å² total; per-residue (Å²): 90,31,65,113,38,65,32,30,57,23,6,19,0,0,34,2,19,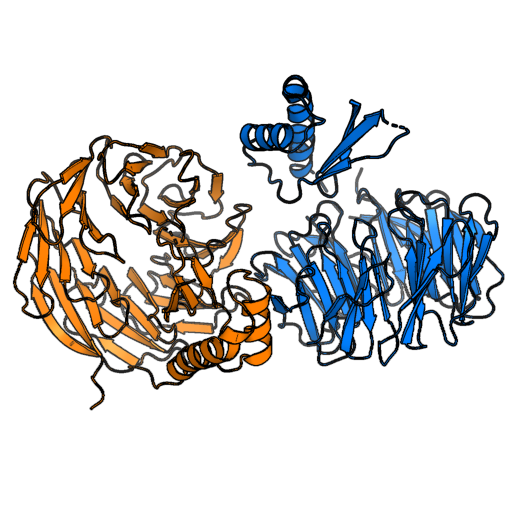6,56,104,130,110,114,96,98,73,25,67,14,33,80,10,27,58,75,34,82,22,88,92,24,0,52,62,4,22,178,124,14,121,64,4,52,106,98,86,37,87,46,0,69,129,18,0,73,122,3,16,95,77,88,114,133,37,78,87,66,45,62,15,165,3,4,138,92,59,4,25,40,10,23,11,18,91,67,5,72,67,0,0,0,0,0,108,33,122,14,0,33,1,14,21,9,154,84,24,97,71,43,50,52,3,119,46,7,170,58,13,0,92,8,9,18,12,2,62,60,124,6,44,40,0,0,0,0,0,44,32,104,10,0,19,2,10,20,6,142,85,16,94,68,76,80,48,3,159,38,10,131,36,47,0,15,16,18,32,11,10,51,61,11,70,16,0,0,0,0,0,66,22,46,23,0,19,0,6,45,6,142,66,12,126,74,107,24,55,1,64,41,11,178,28,28,0,43,13,23,15,24,12,60,66,13,84,28,0,0,0,0,0,63,9,74,22,0,46,0,4,29,6,197,69,14,112,44,62,45,62,1,72,26,8,203,4,48,0,27,9,13,67,17,11,55,52,13,70,26,0,0,0,0,0,62,42,40,6,1,33,15,3,24,14,211,22,10,76,44,76,29,62,23,130,42,14,117,57,68,0,47,13,4,8,14,8,34,20,9,42,21,8,0,0,0,0,12,45,7,10,0,32,0,4,5,10,90,17,13,1,17,25,47,58,1,106,36,15,162,17,80,0,31,83,5,20,18,12,18,83,6,60,79,0,0,0,0,0,28,40,96,14,0,44,11,4,11,11,119,74,14,95,44,73,51,63,4,122,32,10,102,57,71,1,42,10,4,39,25,9,74,86,11,57,43,0,0,0,0,0,100,31,28,15,0,40,0,12,66,25,153,159,64,62,121,37,62,32,39,60,24,4,17,0,1,38,0,34,48,76,154,123,126,101,95,71,7,74,10,37,138,17,68,55,93,30,90,25,77,93,21,0,32,22,0,18,122,92,10,128,57,5,56,100,104,90,38,82,42,0,86,114,20,0,74,129,3,15,85,66,61,118,91,184,40,68,45,44,7,78,73,72,44,75,15,125,3,6,145,86,63,10,18,48,11,25,11,18,78,67,4,72,66,0,0,0,0,0,105,38,118,16,1,28,0,18,23,6,160,78,20,100,75,33,53,46,4,117,40,7,157,61,12,0,82,10,11,18,11,4,67,71,118,6,45,42,0,0,0,0,0,48,34,107,11,0,20,0,10,19,2,152,67,27,89,76,74,73,39,2,153,40,11,116,41,48,0,18,15,17,31,12,9,56,62,12,77,11,0,0,0,0,0,66,20,49,15,0,9,0,5,42,16,144,78,10,130,73,100,20,55,1,64,34,9,204,20,43,0,54,17,24,16,23,9,66,59,12,82,34,0,0,0,0,0,123,32,72,30,2,38,1,4,37,6,203,69,8,109,42,58,11,60,1,70,28,13,150,5,8,3,27,8,15,62,14,10,55,57,13,46,5,0,0,0,0,0,65,20,39,4,6,30,4,3,4,12,134,20,9,79,39,7,26,56,57,115,45,20,119,51,59,0,44,13,6,8,10,10,32,22,9,69,38,11,1,1,0,0,12,45,8,9,0,45,0,5,33,3,48,62,9,97,38,76,56,70,0,102,34,14,169,16,79,0,38,91,7,19,20,10,17,52,5,48,27,0,0,0,0,0,33,36,102,11,0,39,1,3,23,6,118,78,15,118,41,60,45,56,4,126,35,10,96,51,86,1,52,14,5,39,25,6,74,90,1,53,39,0,0,0,0,0,47,23,16,12,0,35,0,13,60,4,102,107,100,166

GO terms:
  GO:0036064 ciliary basal body (C, IDA)
  GO:0005737 cytoplasm (C, IDA)
  GO:0005929 cilium (C, IDA)
  GO:0036158 outer dynein arm assembly (P, IMP)
  GO:0042073 intraciliary transport (P, IMP)
  GO:0005515 protein binding (F, IPI)

Nearest PDB structures (foldseek):
  5mzh-assembly1_A  TM=1.002E+00  e=2.531E-83  Chlamydomonas reinhardtii
  5nnz-assembly2_B  TM=9.918E-01  e=2.556E-49  Homo sapiens
  3ur4-assembly1_A  TM=8.171E-01  e=2.612E-26  Homo sapiens
  3ow8-assembly2_B  TM=8.243E-01  e=3.055E-26  Homo sapiens
  7n61-assembly1_0B  TM=7.050E-01  e=2.752E-26  Chlamydomonas reinhardtii

Organism: Chlamydomonas reinhardtii (NCBI:txid3055)

Secondary structure (DSSP, 8-state):
-EEEEEEETTTTEEEEEE-----EEEEE-TT--TT--HHHHHHHHHHH-TT--GGGHHHHHHHHHHHHHHHT--EEEEEEE--SSPEEEEEE-SSSSEEEEEETTS-EEEEETTT--EEEEE---SS-EEEEEE-TTT-SEEEEEETTS-EEEEETTT--EEEEE---SS-EEEEEE-TTSSEEEEEETTS-EEEEETTT--EEEEE---SS-EEE--B-TTSSEEEEEETTS-EEEEETTT--EEEEE---SS-EEEEEE-TTSSEEEEEETTS-EEEEETTT--EEEEE---SS-EEEEEE-SSSSEEEEEETTS-EEEEETTT--EEEEE---SS-EEEEEE-TTSSEEEEEETTSEEEEEETTT--EEEEEE--SS-EEEEEE-SSSSEEEEEETTSEEEEEE---/--EEEEETTTTEEEEEE---EEEEEE-TT--TT--HHHHHHHHHHH-TTS-GGGHHHHHHHHHHHHHHHTS-----EEEEEEEE--SSPEEEEEE-SSSSEEEEEETTSEEEEEETTT--EEEEEE--SS-EEEEEE-TTT-SEEEEEETTSEEEEEESSS--EEEEEE--SS-EEEEEEPTTS-EEEEEETTS-EEEEETTT--EEEEE---SS-EEEEEEPTTSSEEEEEETTS-EEEEETTT--EEEEE---SS-EEEEEE-TTSSEEEEEETTS-EEEEETTT--EEEEE---SS-EEEEEE-SSSSEEEEEETTS-EEEEETTT--EEEEE---SS-EEEEEE-TTSSEEEEEETTS-EEEEETTT--EEEEE---SS-EEEEEE-SSSSEEEEEETTSEEEEEEEPPP-

Foldseek 3Di:
DWDDWDFDQQPGWIWTFDPVPTDIDIGGPLPDELPDPQVVVLVVVCVVDVVRHPVCSVVVSVSSVVNSVVLPDAAFQDKAQFDPAFWADKDAAQFRQWMWTWHQVQWIWIARSNVRDGPETQHDGDGGFHEKDALHVVRQKIWTFGQSQWIWIAGNVPRHTDDIAHDGPGGFHYKHAANVNQWIWTWGQSQKIWIAGRVVRHTDEIQHDGPGGFNEKDAALVSQWMWTFGQSQWIFIAGPNVSYTPEIQHDGPGGWQYWYAANVRQWMWIFGQSQWIWIAGPVRNYTPDIDHPGPGGFHYKDAASSRQKIWTFGQSQWIWIAGRPVGHTQDIAHDGPGGWHDKYAASSNQKMWTWGQVQWIFIAGSNPNDTPDIDHDGPGGWNDWDARNNRQWMWTAGRSSMIIIHGHDD/DPDWDFDQQPGWIWDFDDVTDIHIGDDLVDALPDPLVVVLVCVQVVDVVHHPVCSVVVSVSSVVSSVVLPDDDQLDWDFDDKAQADPAWWADKAAAQVRQWMWTWGQVQWIWIAGNNPRDGPDIQHDGPGGQHEKDALHVVRQKMWTFGQSQWIWIAGNVDRDTDDIQHDGPGGWAYWHAANVRQWIWTWGQSQWIWIAGPPVRDTDEIQHDGPGTFNDKDAAVVRQWMWTFGQSQWIWIAGRNVSYTDEIQHDGPGGWQEWDAANVRQWIWIFGQSQWIWIAGNVVNYTPDIGHDGPGGFQYKDAGSSRQKIWTFGQSQWIFIAGRVVGDTQDIQHDGPGGWRYKYAASSRQWMWTWGQSQWIWIAGNNPSHTSDIHHDGPGGWNDWDARNNRQWIWTAGRVSMIIIIGRDDDD

B-factor: mean 35.63, std 9.52, range [17.22, 97.34]

Sequence (825 aa):
KLRKFLLRYYPPGIIL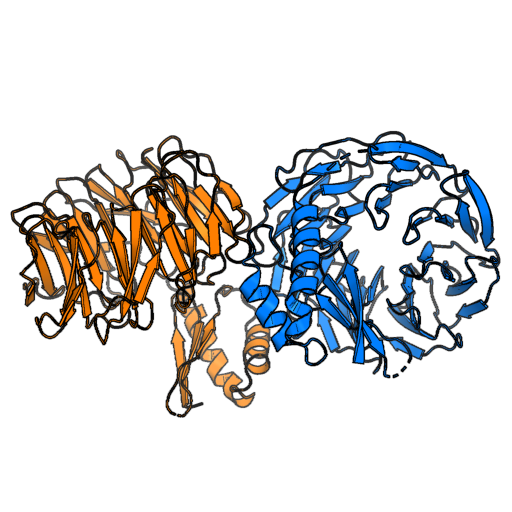QYERVMKQKPIDLLDLTPDVDVEVLLSQIIRQEPLISENRRPALRQLIHRLIDKMLEFTLFKVLRAHILPLTNCAFNKSGDRFITGSYDRTCKVWNTFTGEEVFTLEGHKNVVYAIAFNNPYGDKIVTGSFDKTCKLWDAYTGQLYYTLKGHQTEIVCLSFNPQSTIIATGSMDNTAKLWDVETGQERATLAGHRRAEIVSLGFNTGGDLIVTGSFDHDSRLWDVRTGQCVHVLSGHRGEVSSTQFNYAGTLVVSGSIDCTSRLWDVRSGRCLSVKQGHTDEVLDVAFDAAGTKMVSASADGSARLYHTLTGVCQHTLVGHEGEISKVAFNPQGTRLITASSDKTCRRLWDCDTGECLQVLEGHTDEIFSCAFNYEGDFIITGSKDNTCCRIWKALTLRKFLLRYYPPGIILQYEVMKQQKPIDLLDLTPDVDVEVLLSQIIRQEPLISENRRPALRQLIHRLIDKMLEQQHHSFTLFKVLRAHILPLTNCAFNKSGDRFITGSYDRTCKVWNTFTGEEVFTLEGHKNVVYAIAFNNPYGDKIVTGSFDKTCKLWDAYTGQLYYTLKGHQTEIVCLSFNPQSTIIATGSMDNTAKLWDVETGQERATLAGHRAEIVSLGFNTGGDLIVTGSFDHDSSRLWDVRTGQCVHVLSGHRGEVSSTQFNYAGTLVVSGSIDCTTSRLWDVRSGRRCLSVKQGHTDEVLDVVAFDAAGTKMVSASADGSARLYHTLTGVCQHTLVGHEGEISKVAFNPQGTRLITASSDKTCRLWDCDTGECLQVLEGHTDEIFSCAFNYEGDFIITGSKDNTCRIWKALTAS

InterPro domains:
  IPR001680 WD40 repeat [PF00400] (379-416)
  IPR001680 WD40 repeat [PS50082] (90-131)
  IPR001680 WD40 repeat [PS50082] (132-174)
  IPR001680 WD40 repeat [PS50082] (175-216)
  IPR001680 WD40 repeat [PS50082] (217-258)
  IPR001680 WD40 repeat [PS50082] (259-300)
  IPR001680 WD40 repeat [PS50082] (301-342)
  IPR001680 WD40 repeat [PS50082] (343-384)
  IPR001680 WD40 repeat [PS50082] (385-417)
  IPR001680 WD40 repeat [SM00320] (83-122)
  IPR001680 WD40 repeat [SM00320] (125-165)
  IPR001680 WD40 repeat [SM00320] (168-207)
  IPR001680 WD40 repeat [SM00320] (210-249)
  IPR001680 WD40 repeat [SM00320] (252-291)
  IPR001680 WD40 repeat [SM00320] (294-333)
  IPR001680 WD40 repeat [SM00320] (336-375)
  IPR001680 WD40 repeat [SM00320] (378-417)
  IPR015943 WD40/YVTN repeat-like-containing domain superfamily [G3DSA:2.130.10.10] (88-176)
  IPR015943 WD40/YVTN repeat-like-containing domain superfamily [G3DSA:2.130.10.10] (177-259)
  IPR015943 WD40/YVTN repeat-like-containing domain superfamily [G3DSA:2.130.10.10] (260-342)